Protein AF-X6MTH8-F1 (afdb_monomer)

Foldseek 3Di:
DVVQQVLLVVLVVLLVVLVVLCVQQQHDDVCVVCVDDDPPDGSVVSVVSSVVSVVVSVVSVVLLVVLCLVQVLCLLDGSLRLNLLLVLLLCLVVVPPVVVSLVQNVQSLCLQPQAQDSVLSVCLSCVVVVVVVVVVVVPPPDDDDDPDDGPDDPPSCSSVVVSVSSVSCLVSLADFQFADDDADDDDFDALAEAEEADAPLCQVVLVLLVQVNQRGADANLQEDEDAQLDDLSNLLSSLCCQADCSSHVDPPGAAHHEYEALVRYDLVSLVSSVVSSVVRSNRGSHGHYYYHHDCPRPNNVVCVVNYDPDDRGRDLQNLLSRQQLAEDADPVCLLVLVDFHAHEAEEEALDPPLCLVVVLVVVVVVNPFPDPLLEFEAEQQAQDGALQSRFVRVVSRDPDPAAHEYEYEYDLRYHLVVLVVCCCCRRNQKTAHSSGRIGGDGRSYYYYYYFDNHHPPPVDGDHSQVSCSSSVSNHPSNDPSRHHYEYEGFPLDPDDDPDPHYDHDDDDQDPLLLLLVLLLVCLVVVLLFAFLVDQDHDDSVPRDDDPVCSVVSCVPLAVLCSNGVQLVLLLSLLSSQQVLLLVPQPCSHSNNFDADPVGGGDSVRSLQSSLSSVVSSCLRRPDPVVVVVVVVVVDPDDDPDDDPDDDPVPDFDPVCVDQQPDAPFHWDFDDDDLVLLVVPDPPPDDPVVSSVPDDGDNAIETDHCALPPHDDPVSVVVVVCCVPVVRPYDHNPVVVVVVVVVCVVVVVPDPDDDDQQPPLLPDPDPDDDDDDDPVVVVVNVVSNVVSVVPVVDDPDPRVVVVVVSVRSCSSSVHDDDDDDDDPD

InterPro domains:
  IPR031248 E3 ubiquitin-protein ligase RNF213 [PTHR22605] (37-822)

Sequence (824 aa):
VKYNYVSKLDKSKSIAKKRLQYYEMGGRVKLKLQRRIELSSTVAEFERLDKEWEDCLNKWKSDVSQLRQKHPGLTFFTGRDMRFLCDCLQSHFSMENKEKYTGLIASKIAYIHPDISMAQINEAIDAKTVWWISETERFFVTKKKKKNKSWNVENDNELEQLGKMLKNFESYWTRQPTLSCSRNVKRLEQGKPNLYICETNKVLEYLVKLFLSQQQQPIANRVIFCDQSTSVEQLECFLIRSNCQALHNSKETKALYCLALPEQLQPSVQRDLLRMLQLYTQTSLSLFAIITTNNQCIVAEALLPFRDREPLILEQAECRSFYSTIFCSELSVFRENTSNAPFVQVFLSKSECVGKSHTIAKIAKSLQLTCDECLVHLPLNTTVADVDFIVDRLLSAPQTDGKLVFHINISSQAGQDVNIIMFQLLVLRHLTKSDGTCFRVCKNHMFLVELPTELSNTHKKTRLTDVLKWLYFFGDGVKDLAMPFFEVLDQLKDEQPLYQSYIINKLSLSSKEQFVVQYLDALETGLLKNNAQQSKDWSYESHIFDEAKLEPLLKKYSPPARQSLIHLKSFLQFMYKQLIQVYNFLYIKNAWVPTTITGQALPLHEMIVTSIIKSGTQIACDTYQRNKRKALEDCKDMDEDKKMDESMDTEEFFLVQMWKHADPPMVLLNQMSISDSVQTHMEKSTLKEDLDNVHIDHSLSLLSMNVDKNQHEHAKVWRYIKQLHKWEIYNFEQELEKKTFLQRTIVSILKTRKPNSKMLASNPSKQTHKKRTNDENKRKTKVEQLLKKHNDYALTFDNILKIVAIFFRLKSSIPVLIMGETAL

Structure (mmCIF, N/CA/C/O backbone):
data_AF-X6MTH8-F1
#
_entry.id   AF-X6MTH8-F1
#
loop_
_atom_site.group_PDB
_atom_site.id
_atom_site.type_symbol
_atom_site.label_atom_id
_atom_site.label_alt_id
_atom_site.label_comp_id
_atom_site.label_asym_id
_atom_site.label_entity_id
_atom_site.label_seq_id
_atom_site.pdbx_PDB_ins_code
_atom_site.Cartn_x
_atom_site.Cartn_y
_atom_site.Cartn_z
_atom_site.occupancy
_atom_site.B_iso_or_equiv
_atom_site.auth_seq_id
_atom_site.auth_comp_id
_atom_site.auth_asym_id
_atom_site.auth_atom_id
_atom_site.pdbx_PDB_model_num
ATOM 1 N N . VAL A 1 1 ? -53.662 -26.117 5.327 1.00 50.69 1 VAL A N 1
ATOM 2 C CA . VAL A 1 1 ? -52.255 -26.585 5.193 1.00 50.69 1 VAL A CA 1
ATOM 3 C C . VAL A 1 1 ? -51.276 -25.466 4.801 1.00 50.69 1 VAL A C 1
ATOM 5 O O . VAL A 1 1 ? -50.287 -25.320 5.504 1.00 50.69 1 VAL A O 1
ATOM 8 N N . LYS A 1 2 ? -51.534 -24.617 3.785 1.00 53.12 2 LYS A N 1
ATOM 9 C CA . LYS A 1 2 ? -50.604 -23.527 3.377 1.00 53.12 2 LYS A CA 1
ATOM 10 C C . LYS A 1 2 ? -50.324 -22.436 4.439 1.00 53.12 2 LYS A C 1
ATOM 12 O O . LYS A 1 2 ? -49.204 -21.946 4.492 1.00 53.12 2 LYS A O 1
ATOM 17 N N . TYR A 1 3 ? -51.276 -22.108 5.321 1.00 56.84 3 TYR A N 1
ATOM 18 C CA . TYR A 1 3 ? -51.111 -21.034 6.323 1.00 56.84 3 TYR A CA 1
ATOM 19 C C . TYR A 1 3 ? -50.101 -21.342 7.450 1.00 56.84 3 TYR A C 1
ATOM 21 O O . TYR A 1 3 ? -49.420 -20.434 7.917 1.00 56.84 3 TYR A O 1
ATOM 29 N N . ASN A 1 4 ? -49.920 -22.611 7.842 1.00 67.56 4 ASN A N 1
ATOM 30 C CA . ASN A 1 4 ? -48.967 -22.969 8.906 1.00 67.56 4 ASN A CA 1
ATOM 31 C C . ASN A 1 4 ? -47.502 -22.885 8.456 1.00 67.56 4 ASN A C 1
ATOM 33 O O . ASN A 1 4 ? -46.623 -22.675 9.286 1.00 67.56 4 ASN A O 1
ATOM 37 N N . TYR A 1 5 ? -47.219 -23.040 7.159 1.00 79.00 5 TYR A N 1
ATOM 38 C CA . TYR A 1 5 ? -45.845 -22.994 6.654 1.00 79.00 5 TYR A CA 1
ATOM 39 C C . TYR A 1 5 ? -45.246 -21.589 6.716 1.00 79.00 5 TYR A C 1
ATOM 41 O O . TYR A 1 5 ? -44.077 -21.460 7.062 1.00 79.00 5 TYR A O 1
ATOM 49 N N . VAL A 1 6 ? -46.040 -20.549 6.439 1.00 81.50 6 VAL A N 1
ATOM 50 C CA . VAL A 1 6 ? -45.580 -19.151 6.500 1.00 81.50 6 VAL A CA 1
ATOM 51 C C . VAL A 1 6 ? -45.184 -18.783 7.931 1.00 81.50 6 VAL A C 1
ATOM 53 O O . VAL A 1 6 ? -44.053 -18.369 8.163 1.00 81.50 6 VAL A O 1
ATOM 56 N N . SER A 1 7 ? -46.056 -19.063 8.905 1.00 83.25 7 SER A N 1
ATOM 57 C CA . SER A 1 7 ? -45.775 -18.815 10.326 1.00 83.25 7 SER A CA 1
ATOM 58 C C . SER A 1 7 ? -44.534 -19.576 10.823 1.00 83.25 7 SER A C 1
ATOM 60 O O . SER A 1 7 ? -43.643 -18.985 11.439 1.00 83.25 7 SER A O 1
ATOM 62 N N . LYS A 1 8 ? -44.399 -20.868 10.479 1.00 85.00 8 LYS A N 1
ATOM 63 C CA . LYS A 1 8 ? -43.193 -21.653 10.802 1.00 85.00 8 LYS A CA 1
ATOM 64 C C . LYS A 1 8 ? -41.933 -21.075 10.156 1.00 85.00 8 LYS A C 1
ATOM 66 O O . LYS A 1 8 ? -40.879 -21.062 10.792 1.00 85.00 8 LYS A O 1
ATOM 71 N N . LEU A 1 9 ? -42.013 -20.595 8.914 1.00 86.69 9 LEU A N 1
ATOM 72 C CA . LEU A 1 9 ? -40.875 -20.009 8.205 1.00 86.69 9 LEU A CA 1
ATOM 73 C C . LEU A 1 9 ? -40.431 -18.689 8.850 1.00 86.69 9 LEU A C 1
ATOM 75 O O . LEU A 1 9 ? -39.235 -18.482 9.052 1.00 86.69 9 LEU A O 1
ATOM 79 N N . ASP A 1 10 ? -41.370 -17.828 9.232 1.00 87.81 10 ASP A N 1
ATOM 80 C CA . ASP A 1 10 ? -41.060 -16.561 9.902 1.00 87.81 10 ASP A CA 1
ATOM 81 C C . ASP A 1 10 ? -40.440 -16.791 11.284 1.00 87.81 10 ASP A C 1
ATOM 83 O O . ASP A 1 10 ? -39.421 -16.179 11.625 1.00 87.81 10 ASP A O 1
ATOM 87 N N . LYS A 1 11 ? -40.959 -17.760 12.048 1.00 89.94 11 LYS A N 1
ATOM 88 C CA . LYS A 1 11 ? -40.330 -18.193 13.304 1.00 89.94 11 LYS A CA 1
ATOM 89 C C . LYS A 1 11 ? -38.955 -18.811 13.089 1.00 89.94 11 LYS A C 1
ATOM 91 O O . LYS A 1 11 ? -38.037 -18.514 13.849 1.00 89.94 11 LYS A O 1
ATOM 96 N N . SER A 1 12 ? -38.761 -19.581 12.021 1.00 89.75 12 SER A N 1
ATOM 97 C CA . SER A 1 12 ? -37.443 -20.118 11.657 1.00 89.75 12 SER A CA 1
ATOM 98 C C . SER A 1 12 ? -36.427 -19.006 11.393 1.00 89.75 12 SER A C 1
ATOM 100 O O . SER A 1 12 ? -35.307 -19.083 11.894 1.00 89.75 12 SER A O 1
ATOM 102 N N . LYS A 1 13 ? -36.811 -17.947 10.664 1.00 90.12 13 LYS A N 1
ATOM 103 C CA . LYS A 1 13 ? -35.953 -16.770 10.427 1.00 90.12 13 LYS A CA 1
ATOM 104 C C . LYS A 1 13 ? -35.595 -16.066 11.736 1.00 90.12 13 LYS A C 1
ATOM 106 O O . LYS A 1 13 ? -34.435 -15.718 11.945 1.00 90.12 13 LYS A O 1
ATOM 111 N N . SER A 1 14 ? -36.572 -15.891 12.626 1.00 92.88 14 SER A N 1
ATOM 112 C CA . SER A 1 14 ? -36.365 -15.299 13.952 1.00 92.88 14 SER A CA 1
ATOM 113 C C . SER A 1 14 ? -35.391 -16.123 14.806 1.00 92.88 14 SER A C 1
ATOM 115 O O . SER A 1 14 ? -34.405 -15.583 15.308 1.00 92.88 14 SER A O 1
ATOM 117 N N . ILE A 1 15 ? -35.591 -17.443 14.896 1.00 91.75 15 ILE A N 1
ATOM 118 C CA . ILE A 1 15 ? -34.683 -18.361 15.599 1.00 91.75 15 ILE A CA 1
ATOM 119 C C . ILE A 1 15 ? -33.282 -18.323 14.980 1.00 91.75 15 ILE A C 1
ATOM 121 O O . ILE A 1 15 ? -32.293 -18.235 15.706 1.00 91.75 15 ILE A O 1
ATOM 125 N N . ALA A 1 16 ? -33.176 -18.361 13.649 1.00 91.12 16 ALA A N 1
ATOM 126 C CA . ALA A 1 16 ? -31.897 -18.296 12.947 1.00 91.12 16 ALA A CA 1
ATOM 127 C C . ALA A 1 16 ? -31.143 -16.996 13.262 1.00 91.12 16 ALA A C 1
ATOM 129 O O . ALA A 1 16 ? -29.955 -17.046 13.573 1.00 91.12 16 ALA A O 1
ATOM 130 N N . LYS A 1 17 ? -31.841 -15.853 13.279 1.00 91.94 17 LYS A N 1
ATOM 131 C CA . LYS A 1 17 ? -31.267 -14.557 13.667 1.00 91.94 17 LYS A CA 1
ATOM 132 C C . LYS A 1 17 ? -30.725 -14.583 15.099 1.00 91.94 17 LYS A C 1
ATOM 134 O O . LYS A 1 17 ? -29.595 -14.163 15.323 1.00 91.94 17 LYS A O 1
ATOM 139 N N . LYS A 1 18 ? -31.485 -15.121 16.059 1.00 93.00 18 LYS A N 1
ATOM 140 C CA . LYS A 1 18 ? -31.050 -15.243 17.464 1.00 93.00 18 LYS A CA 1
ATOM 141 C C . LYS A 1 18 ? -29.853 -16.176 17.629 1.00 93.00 18 LYS A C 1
ATOM 143 O O . LYS A 1 18 ? -28.930 -15.868 18.375 1.00 93.00 18 LYS A O 1
ATOM 148 N N . ARG A 1 19 ? -29.846 -17.306 16.914 1.00 92.31 19 ARG A N 1
ATOM 149 C CA . ARG A 1 19 ? -28.718 -18.251 16.886 1.00 92.31 19 ARG A CA 1
ATOM 150 C C . ARG A 1 19 ? -27.456 -17.606 16.330 1.00 92.31 19 ARG A C 1
ATOM 152 O O . ARG A 1 19 ? -26.386 -17.818 16.894 1.00 92.31 19 ARG A O 1
ATOM 159 N N . LEU A 1 20 ? -27.589 -16.826 15.258 1.00 89.94 20 LEU A N 1
ATOM 160 C CA . LEU A 1 20 ? -26.478 -16.093 14.661 1.00 89.94 20 LEU A CA 1
ATOM 161 C C . LEU A 1 20 ? -25.931 -15.044 15.634 1.00 89.94 20 LEU A C 1
ATOM 163 O O . LEU A 1 20 ? -24.737 -15.054 15.898 1.00 89.94 20 LEU A O 1
ATOM 167 N N . GLN A 1 21 ? -26.796 -14.244 16.262 1.00 88.81 21 GLN A N 1
ATOM 168 C CA . GLN A 1 21 ? -26.380 -13.278 17.287 1.00 88.81 21 GLN A CA 1
ATOM 169 C C . GLN A 1 21 ? -25.688 -13.956 18.476 1.00 88.81 21 GLN A C 1
ATOM 171 O O . GLN A 1 21 ? -24.626 -13.518 18.909 1.00 88.81 21 GLN A O 1
ATOM 176 N N . TYR A 1 22 ? -26.243 -15.064 18.979 1.00 89.75 22 TYR A N 1
ATOM 177 C CA . TYR A 1 22 ? -25.607 -15.850 20.039 1.00 89.75 22 TYR A CA 1
ATOM 178 C C . TYR A 1 22 ? -24.217 -16.340 19.611 1.00 89.75 22 TYR A C 1
ATOM 180 O O . TYR A 1 22 ? -23.272 -16.244 20.388 1.00 89.75 22 TYR A O 1
ATOM 188 N N . TYR A 1 23 ? -24.066 -16.818 18.372 1.00 88.75 23 TYR A N 1
ATOM 189 C CA . TYR A 1 23 ? -22.775 -17.230 17.822 1.00 88.75 23 TYR A CA 1
ATOM 190 C C . TYR A 1 23 ? -21.785 -16.063 17.693 1.00 88.75 23 TYR A C 1
ATOM 192 O O . TYR A 1 23 ? -20.619 -16.197 18.073 1.00 88.75 23 TYR A O 1
ATOM 200 N N . GLU A 1 24 ? -22.225 -14.920 17.174 1.00 84.12 24 GLU A N 1
ATOM 201 C CA . GLU A 1 24 ? -21.394 -13.726 16.993 1.00 84.12 24 GLU A CA 1
ATOM 202 C C . GLU A 1 24 ? -20.861 -13.203 18.329 1.00 84.12 24 GLU A C 1
ATOM 204 O O . GLU A 1 24 ? -19.666 -12.940 18.432 1.00 84.12 24 GLU A O 1
ATOM 209 N N . MET A 1 25 ? -21.687 -13.223 19.381 1.00 84.12 25 MET A N 1
ATOM 210 C CA . MET A 1 25 ? -21.304 -12.884 20.761 1.00 84.12 25 MET A CA 1
ATOM 211 C C . MET A 1 25 ? -20.460 -13.969 21.463 1.00 84.12 25 MET A C 1
ATOM 213 O O . MET A 1 25 ? -20.318 -13.969 22.686 1.00 84.12 25 MET A O 1
ATOM 217 N N . GLY A 1 26 ? -19.924 -14.943 20.722 1.00 84.75 26 GLY A N 1
ATOM 218 C CA . GLY A 1 26 ? -19.066 -16.001 21.260 1.00 84.75 26 GLY A CA 1
ATOM 219 C C . GLY A 1 26 ? -19.809 -17.168 21.922 1.00 84.75 26 GLY A C 1
ATOM 220 O O . GLY A 1 26 ? -19.175 -18.050 22.493 1.00 84.75 26 GLY A O 1
ATOM 221 N N . GLY A 1 27 ? -21.134 -17.242 21.845 1.00 86.75 27 GLY A N 1
ATOM 222 C CA . GLY A 1 27 ? -21.909 -18.382 22.329 1.00 86.75 27 GLY A CA 1
ATOM 223 C C . GLY A 1 27 ? -21.681 -19.638 21.479 1.00 86.75 27 GLY A C 1
ATOM 224 O O . GLY A 1 27 ? -21.672 -19.585 20.247 1.00 86.75 27 GLY A O 1
ATOM 225 N N . ARG A 1 28 ? -21.467 -20.799 22.111 1.00 83.62 28 ARG A N 1
ATOM 226 C CA . ARG A 1 28 ? -21.190 -22.073 21.403 1.00 83.62 28 ARG A CA 1
ATOM 227 C C . ARG A 1 28 ? -21.985 -23.268 21.929 1.00 83.62 28 ARG A C 1
ATOM 229 O O . ARG A 1 28 ? -22.399 -24.112 21.138 1.00 83.62 28 ARG A O 1
ATOM 236 N N . VAL A 1 29 ? -22.226 -23.342 23.238 1.00 80.69 29 VAL A N 1
ATOM 237 C CA . VAL A 1 29 ? -22.758 -24.540 23.919 1.00 80.69 29 VAL A CA 1
ATOM 238 C C . VAL A 1 29 ? -24.128 -24.949 23.382 1.00 80.69 29 VAL A C 1
ATOM 240 O O . VAL A 1 29 ? -24.297 -26.067 22.893 1.00 80.69 29 VAL A O 1
ATOM 243 N N . LYS A 1 30 ? -25.102 -24.030 23.392 1.00 80.50 30 LYS A N 1
ATOM 244 C CA . LYS A 1 30 ? -26.483 -24.346 22.990 1.00 80.50 30 LYS A CA 1
ATOM 245 C C . LYS A 1 30 ? -26.609 -24.685 21.498 1.00 80.50 30 LYS A C 1
ATOM 247 O O . LYS A 1 30 ? -27.461 -25.485 21.119 1.00 80.50 30 LYS A O 1
ATOM 252 N N . LEU A 1 31 ? -25.717 -24.155 20.655 1.00 83.19 31 LEU A N 1
ATOM 253 C CA . LEU A 1 31 ? -25.682 -24.458 19.217 1.00 83.19 31 LEU A CA 1
ATOM 254 C C . LEU A 1 31 ? -25.276 -25.910 18.937 1.00 83.19 31 LEU A C 1
ATOM 256 O O . LEU A 1 31 ? -25.774 -26.505 17.982 1.00 83.19 31 LEU A O 1
ATOM 260 N N . LYS A 1 32 ? -24.400 -26.495 19.769 1.00 79.94 32 LYS A N 1
ATOM 261 C CA . LYS A 1 32 ? -24.022 -27.914 19.660 1.00 79.94 32 LYS A CA 1
ATOM 262 C C . LYS A 1 32 ? -25.193 -28.833 20.027 1.00 79.94 32 LYS A C 1
ATOM 264 O O . LYS A 1 32 ? -25.378 -29.854 19.373 1.00 79.94 32 LYS A O 1
ATOM 269 N N . LEU A 1 33 ? -25.989 -28.445 21.027 1.00 76.06 33 LEU A N 1
ATOM 270 C CA . LEU A 1 33 ? -27.126 -29.225 21.532 1.00 76.06 33 LEU A CA 1
ATOM 271 C C . LEU A 1 33 ? -28.351 -29.183 20.602 1.00 76.06 33 LEU A C 1
ATOM 273 O O . LEU A 1 33 ? -29.023 -30.194 20.434 1.00 76.06 33 LEU A O 1
ATOM 277 N N . GLN A 1 34 ? -28.639 -28.042 19.967 1.00 75.88 34 GLN A N 1
ATOM 278 C CA . GLN A 1 34 ? -29.821 -27.863 19.110 1.00 75.88 34 GLN A CA 1
ATOM 279 C C . GLN A 1 34 ? -29.444 -27.537 17.654 1.00 75.88 34 GLN A C 1
ATOM 281 O O . GLN A 1 34 ? -29.699 -26.443 17.146 1.00 75.88 34 GLN A O 1
ATOM 286 N N . ARG A 1 35 ? -28.856 -28.511 16.950 1.00 75.00 35 ARG A N 1
ATOM 287 C CA . ARG A 1 35 ? -28.344 -28.324 15.577 1.00 75.00 35 ARG A CA 1
ATOM 288 C C . ARG A 1 35 ? -29.420 -28.318 14.486 1.00 75.00 35 ARG A C 1
ATOM 290 O O . ARG A 1 35 ? -29.274 -27.597 13.504 1.00 75.00 35 ARG A O 1
ATOM 297 N N . ARG A 1 36 ? -30.490 -29.104 14.640 1.00 82.00 36 ARG A N 1
ATOM 298 C CA . ARG A 1 36 ? -31.561 -29.279 13.639 1.00 82.00 36 ARG A CA 1
ATOM 299 C C . ARG A 1 36 ? -32.923 -28.955 14.253 1.00 82.00 36 ARG A C 1
ATOM 301 O O . ARG A 1 36 ? -33.129 -29.211 15.434 1.00 82.00 36 ARG A O 1
ATOM 308 N N . ILE A 1 37 ? -33.815 -28.368 13.458 1.00 81.50 37 ILE A N 1
ATOM 309 C CA . ILE A 1 37 ? -35.229 -28.162 13.798 1.00 81.50 37 ILE A CA 1
ATOM 310 C C . ILE A 1 37 ? -36.022 -28.884 12.713 1.00 81.50 37 ILE A C 1
ATOM 312 O O . ILE A 1 37 ? -35.823 -28.604 11.530 1.00 81.50 37 ILE A O 1
ATOM 316 N N . GLU A 1 38 ? -36.870 -29.833 13.092 1.00 82.25 38 GLU A N 1
ATOM 317 C CA . GLU A 1 38 ? -37.676 -30.572 12.126 1.00 82.25 38 GLU A CA 1
ATOM 318 C C . GLU A 1 38 ? -38.915 -29.761 11.721 1.00 82.25 38 GLU A C 1
ATOM 320 O O . GLU A 1 38 ? -39.644 -29.234 12.555 1.00 82.25 38 GLU A O 1
ATOM 325 N N . LEU A 1 39 ? -39.178 -29.655 10.416 1.00 80.12 39 LEU A N 1
ATOM 326 C CA . LEU A 1 39 ? -40.346 -28.935 9.880 1.00 80.12 39 LEU A CA 1
ATOM 327 C C . LEU A 1 39 ? -41.686 -29.634 10.185 1.00 80.12 39 LEU A C 1
ATOM 329 O O . LEU A 1 39 ? -42.748 -29.003 10.104 1.00 80.12 39 LEU A O 1
ATOM 333 N N . SER A 1 40 ? -41.632 -30.923 10.535 1.00 80.56 40 SER A N 1
ATOM 334 C CA . SER A 1 40 ? -42.757 -31.741 11.005 1.00 80.56 40 SER A CA 1
ATOM 335 C C . SER A 1 40 ? -43.350 -31.220 12.321 1.00 80.56 40 SER A C 1
ATOM 337 O O . SER A 1 40 ? -44.554 -31.365 12.528 1.00 80.56 40 SER A O 1
ATOM 339 N N . SER A 1 41 ? -42.552 -30.543 13.155 1.00 81.88 41 SER A N 1
ATOM 340 C CA . SER A 1 41 ? -42.959 -29.958 14.439 1.00 81.88 41 SER A CA 1
ATOM 341 C C . SER A 1 41 ? -44.095 -28.937 14.320 1.00 81.88 41 SER A C 1
ATOM 343 O O . SER A 1 41 ? -44.259 -28.265 13.298 1.00 81.88 41 SER A O 1
ATOM 345 N N . THR A 1 42 ? -44.906 -28.804 15.367 1.00 86.44 42 THR A N 1
ATOM 346 C CA . THR A 1 42 ? -46.080 -27.911 15.417 1.00 86.44 42 THR A CA 1
ATOM 347 C C . THR A 1 42 ? -45.686 -26.428 15.469 1.00 86.44 42 THR A C 1
ATOM 349 O O . THR A 1 42 ? -44.571 -26.084 15.845 1.00 86.44 42 THR A O 1
ATOM 352 N N . VAL A 1 43 ? -46.598 -25.510 15.111 1.00 85.19 43 VAL A N 1
ATOM 353 C CA . VAL A 1 43 ? -46.329 -24.052 15.194 1.00 85.19 43 VAL A CA 1
ATOM 354 C C . VAL A 1 43 ? -45.995 -23.626 16.634 1.00 85.19 43 VAL A C 1
ATOM 356 O O . VAL A 1 43 ? -45.059 -22.858 16.839 1.00 85.19 43 VAL A O 1
ATOM 359 N N . ALA A 1 44 ? -46.680 -24.201 17.628 1.00 86.44 44 ALA A N 1
ATOM 360 C CA . ALA A 1 44 ? -46.424 -23.951 19.047 1.00 86.44 44 ALA A CA 1
ATOM 361 C C . ALA A 1 44 ? -45.007 -24.372 19.484 1.00 86.44 44 ALA A C 1
ATOM 363 O O . ALA A 1 44 ? -44.391 -23.716 20.321 1.00 86.44 44 ALA A O 1
ATOM 364 N N . GLU A 1 45 ? -44.445 -25.433 18.897 1.00 87.31 45 GLU A N 1
ATOM 365 C CA . GLU A 1 45 ? -43.053 -25.820 19.155 1.00 87.31 45 GLU A CA 1
ATOM 366 C C . GLU A 1 45 ? -42.059 -24.808 18.579 1.00 87.31 45 GLU A C 1
ATOM 368 O O . GLU A 1 45 ? -41.064 -24.503 19.233 1.00 87.31 45 GLU A O 1
ATOM 373 N N . PHE A 1 46 ? -42.334 -24.239 17.400 1.00 89.69 46 PHE A N 1
ATOM 374 C CA . PHE A 1 46 ? -41.523 -23.148 16.847 1.00 89.69 46 PHE A CA 1
ATOM 375 C C . PHE A 1 46 ? -41.599 -21.892 17.720 1.00 89.69 46 PHE A C 1
ATOM 377 O O . PHE A 1 46 ? -40.576 -21.253 17.946 1.00 89.69 46 PHE A O 1
ATOM 384 N N . GLU A 1 47 ? -42.773 -21.551 18.254 1.00 90.44 47 GLU A N 1
ATOM 385 C CA . GLU A 1 47 ? -42.933 -20.445 19.209 1.00 90.44 47 GLU A CA 1
ATOM 386 C C . GLU A 1 47 ? -42.176 -20.691 20.515 1.00 90.44 47 GLU A C 1
ATOM 388 O O . GLU A 1 47 ? -41.475 -19.800 21.000 1.00 90.44 47 GLU A O 1
ATOM 393 N N . ARG A 1 48 ? -42.255 -21.914 21.053 1.00 91.31 48 ARG A N 1
ATOM 394 C CA . ARG A 1 48 ? -41.498 -22.316 22.243 1.00 91.31 48 ARG A CA 1
ATOM 395 C C . ARG A 1 48 ? -39.996 -22.199 21.999 1.00 91.31 48 ARG A C 1
ATOM 397 O O . ARG A 1 48 ? -39.307 -21.581 22.802 1.00 91.31 48 ARG A O 1
ATOM 404 N N . LEU A 1 49 ? -39.495 -22.724 20.879 1.00 90.25 49 LEU A N 1
ATOM 405 C CA . LEU A 1 49 ? -38.078 -22.633 20.508 1.00 90.25 49 LEU A CA 1
ATOM 406 C C . LEU A 1 49 ? -37.621 -21.182 20.303 1.00 90.25 49 LEU A C 1
ATOM 408 O O . LEU A 1 49 ? -36.524 -20.821 20.721 1.00 90.25 49 LEU A O 1
ATOM 412 N N . ASP A 1 50 ? -38.444 -20.345 19.673 1.00 91.56 50 ASP A N 1
ATOM 413 C CA . ASP A 1 50 ? -38.171 -18.917 19.476 1.00 91.56 50 ASP A CA 1
ATOM 414 C C . ASP A 1 50 ? -37.988 -18.191 20.815 1.00 91.56 50 ASP A C 1
ATOM 416 O O . ASP A 1 50 ? -37.029 -17.430 20.973 1.00 91.56 50 ASP A O 1
ATOM 420 N N . LYS A 1 51 ? -38.840 -18.501 21.801 1.00 93.31 51 LYS A N 1
ATOM 421 C CA . LYS A 1 51 ? -38.726 -17.998 23.177 1.00 93.31 51 LYS A CA 1
ATOM 422 C C . LYS A 1 51 ? -37.516 -18.580 23.916 1.00 93.31 51 LYS A C 1
ATOM 424 O O . LYS A 1 51 ? -36.751 -17.831 24.506 1.00 93.31 51 LYS A O 1
ATOM 429 N N . GLU A 1 52 ? -37.263 -19.884 23.811 1.00 91.88 52 GLU A N 1
ATOM 430 C CA . GLU A 1 52 ? -36.083 -20.524 24.416 1.00 91.88 52 GLU A CA 1
ATOM 431 C C . GLU A 1 52 ? -34.756 -19.939 23.900 1.00 91.88 52 GLU A C 1
ATOM 433 O O . GLU A 1 52 ? -33.751 -19.922 24.623 1.00 91.88 52 GLU A O 1
ATOM 438 N N . TRP A 1 53 ? -34.701 -19.526 22.631 1.00 93.06 53 TRP A N 1
ATOM 439 C CA . TRP A 1 53 ? -33.529 -18.861 22.059 1.00 93.06 53 TRP A CA 1
ATOM 440 C C . TRP A 1 53 ? -33.431 -17.391 22.474 1.00 93.06 53 TRP A C 1
ATOM 442 O O . TRP A 1 53 ? -32.312 -16.920 22.665 1.00 93.06 53 TRP A O 1
ATOM 452 N N . GLU A 1 54 ? -34.556 -16.698 22.673 1.00 93.94 54 GLU A N 1
ATOM 453 C CA . GLU A 1 54 ? -34.588 -15.355 23.274 1.00 93.94 54 GLU A CA 1
ATOM 454 C C . GLU A 1 54 ? -34.018 -15.390 24.699 1.00 93.94 54 GLU A C 1
ATOM 456 O O . GLU A 1 54 ? -33.050 -14.693 25.001 1.00 93.94 54 GLU A O 1
ATOM 461 N N . ASP A 1 55 ? -34.535 -16.287 25.542 1.00 92.12 55 ASP A N 1
ATOM 462 C CA . ASP A 1 55 ? -34.096 -16.447 26.932 1.00 92.12 55 ASP A CA 1
ATOM 463 C C . ASP A 1 55 ? -32.614 -16.842 27.005 1.00 92.12 55 ASP A C 1
ATOM 465 O O . ASP A 1 55 ? -31.859 -16.321 27.825 1.00 92.12 55 ASP A O 1
ATOM 469 N N . CYS A 1 56 ? -32.158 -17.723 26.106 1.00 90.00 56 CYS A N 1
ATOM 470 C CA . CYS A 1 56 ? -30.745 -18.091 26.024 1.00 90.00 56 CYS A CA 1
ATOM 471 C C . CYS A 1 56 ? -29.849 -16.916 25.640 1.00 90.00 56 CYS A C 1
ATOM 473 O O . CYS A 1 56 ? -28.767 -16.768 26.206 1.00 90.00 56 CYS A O 1
ATOM 475 N N . LEU A 1 57 ? -30.253 -16.126 24.646 1.00 90.12 57 LEU A N 1
ATOM 476 C CA . LEU A 1 57 ? -29.467 -14.988 24.192 1.00 90.12 57 LEU A CA 1
ATOM 477 C C . LEU A 1 57 ? -29.386 -13.923 25.290 1.00 90.12 57 LEU A C 1
ATOM 479 O O . LEU A 1 57 ? -28.304 -13.405 25.554 1.00 90.12 57 LEU A O 1
ATOM 483 N N . ASN A 1 58 ? -30.500 -13.639 25.965 1.00 90.94 58 ASN A N 1
ATOM 484 C CA . ASN A 1 58 ? -30.548 -12.664 27.054 1.00 90.94 58 ASN A CA 1
ATOM 485 C C . ASN A 1 58 ? -29.752 -13.130 28.275 1.00 90.94 58 ASN A C 1
ATOM 487 O O . ASN A 1 58 ? -28.993 -12.341 28.840 1.00 90.94 58 ASN A O 1
ATOM 491 N N . LYS A 1 59 ? -29.827 -14.421 28.619 1.00 90.38 59 LYS A N 1
ATOM 492 C CA . LYS A 1 59 ? -28.960 -15.013 29.642 1.00 90.38 59 LYS A CA 1
ATOM 493 C C . LYS A 1 59 ? -27.482 -14.864 29.272 1.00 90.38 59 LYS A C 1
ATOM 495 O O . LYS A 1 59 ? -26.715 -14.347 30.071 1.00 90.38 59 LYS A O 1
ATOM 500 N N . TRP A 1 60 ? -27.095 -15.211 28.042 1.00 90.44 60 TRP A N 1
ATOM 501 C CA . TRP A 1 60 ? -25.705 -15.081 27.586 1.00 90.44 60 TRP A CA 1
ATOM 502 C C . TRP A 1 60 ? -25.189 -13.639 27.648 1.00 90.44 60 TRP A C 1
ATOM 504 O O . TRP A 1 60 ? -24.079 -13.404 28.118 1.00 90.44 60 TRP A O 1
ATOM 514 N N . LYS A 1 61 ? -26.001 -12.662 27.224 1.00 89.50 61 LYS A N 1
ATOM 515 C CA . LYS A 1 61 ? -25.677 -11.231 27.348 1.00 89.50 61 LYS A CA 1
ATOM 516 C C . LYS A 1 61 ? -25.428 -10.833 28.803 1.00 89.50 61 LYS A C 1
ATOM 518 O O . LYS A 1 61 ? -24.440 -10.159 29.089 1.00 89.50 61 LYS A O 1
ATOM 523 N N . SER A 1 62 ? -26.293 -11.281 29.715 1.00 89.81 62 SER A N 1
ATOM 524 C CA . SER A 1 62 ? -26.138 -11.049 31.155 1.00 89.81 62 SER A CA 1
ATOM 525 C C . SER A 1 62 ? -24.851 -11.676 31.695 1.00 89.81 62 SER A C 1
ATOM 527 O O . SER A 1 62 ? -24.079 -10.993 32.363 1.00 89.81 62 SER A O 1
ATOM 529 N N . ASP A 1 63 ? -24.582 -12.940 31.365 1.00 89.31 63 ASP A N 1
ATOM 530 C CA . ASP A 1 63 ? -23.407 -13.678 31.844 1.00 89.31 63 ASP A CA 1
ATOM 531 C C . ASP A 1 63 ? -22.100 -13.021 31.358 1.00 89.31 63 ASP A C 1
ATOM 533 O O . ASP A 1 63 ? -21.189 -12.769 32.149 1.00 89.31 63 ASP A O 1
ATOM 537 N N . VAL A 1 64 ? -22.018 -12.651 30.072 1.00 89.69 64 VAL A N 1
ATOM 538 C CA . VAL A 1 64 ? -20.856 -11.935 29.508 1.00 89.69 64 VAL A CA 1
ATOM 539 C C . VAL A 1 64 ? -20.679 -10.561 30.158 1.00 89.69 64 VAL A C 1
ATOM 541 O O . VAL A 1 64 ? -19.552 -10.169 30.466 1.00 89.69 64 VAL A O 1
ATOM 544 N N . SER A 1 65 ? -21.771 -9.835 30.409 1.00 88.50 65 SER A N 1
ATOM 545 C CA . SER A 1 65 ? -21.723 -8.549 31.113 1.00 88.50 65 SER A CA 1
ATOM 546 C C . SER A 1 65 ? -21.190 -8.704 32.542 1.00 88.50 65 SER A C 1
ATOM 548 O O . SER A 1 65 ? -20.291 -7.966 32.945 1.00 88.50 65 SER A O 1
ATOM 550 N N . GLN A 1 66 ? -21.673 -9.696 33.299 1.00 90.19 66 GLN A N 1
ATOM 551 C CA . GLN A 1 66 ? -21.180 -9.994 34.650 1.00 90.19 66 GLN A CA 1
ATOM 552 C C . GLN A 1 66 ? -19.697 -10.387 34.642 1.00 90.19 66 GLN A C 1
ATOM 554 O O . GLN A 1 66 ? -18.922 -9.917 35.478 1.00 90.19 66 GLN A O 1
ATOM 559 N N . LEU A 1 67 ? -19.266 -11.190 33.665 1.00 90.44 67 LEU A N 1
ATOM 560 C CA . LEU A 1 67 ? -17.858 -11.553 33.500 1.00 90.44 67 LEU A CA 1
ATOM 561 C C . LEU A 1 67 ? -16.979 -10.338 33.196 1.00 90.44 67 LEU A C 1
ATOM 563 O O . LEU A 1 67 ? -15.905 -10.220 33.779 1.00 90.44 67 LEU A O 1
ATOM 567 N N . ARG A 1 68 ? -17.423 -9.413 32.336 1.00 90.62 68 ARG A N 1
ATOM 568 C CA . ARG A 1 68 ? -16.701 -8.160 32.042 1.00 90.62 68 ARG A CA 1
ATOM 569 C C . ARG A 1 68 ? -16.604 -7.241 33.261 1.00 90.62 68 ARG A C 1
ATOM 571 O O . ARG A 1 68 ? -15.571 -6.606 33.445 1.00 90.62 68 ARG A O 1
ATOM 578 N N . GLN A 1 69 ? -17.633 -7.203 34.109 1.00 88.25 69 GLN A N 1
ATOM 579 C CA . GLN A 1 69 ? -17.594 -6.470 35.381 1.00 88.25 69 GLN A CA 1
ATOM 580 C C . GLN A 1 69 ? -16.597 -7.097 36.367 1.00 88.25 69 GLN A C 1
ATOM 582 O O . GLN A 1 69 ? -15.816 -6.384 36.992 1.00 88.25 69 GLN A O 1
ATOM 587 N N . LYS A 1 70 ? -16.583 -8.432 36.475 1.00 89.75 70 LYS A N 1
ATOM 588 C CA . LYS A 1 70 ? -15.652 -9.178 37.339 1.00 89.75 70 LYS A CA 1
ATOM 589 C C . LYS A 1 70 ? -14.205 -9.123 36.832 1.00 89.75 70 LYS A C 1
ATOM 591 O O . LYS A 1 70 ? -13.269 -9.079 37.629 1.00 89.75 70 LYS A O 1
ATOM 596 N N . HIS A 1 71 ? -14.017 -9.140 35.514 1.00 89.69 71 HIS A N 1
ATOM 597 C CA . HIS A 1 71 ? -12.722 -9.169 34.837 1.00 89.69 71 HIS A CA 1
ATOM 598 C C . HIS A 1 71 ? -12.626 -8.048 33.788 1.00 89.69 71 HIS A C 1
ATOM 600 O O . HIS A 1 71 ? -12.870 -8.294 32.601 1.00 89.69 71 HIS A O 1
ATOM 606 N N . PRO A 1 72 ? -12.188 -6.837 34.188 1.00 88.88 72 PRO A N 1
ATOM 607 C CA . PRO A 1 72 ? -12.073 -5.681 33.297 1.00 88.88 72 PRO A CA 1
ATOM 608 C C . PRO A 1 72 ? -11.261 -5.930 32.023 1.00 88.88 72 PRO A C 1
ATOM 610 O O . PRO A 1 72 ? -11.593 -5.387 30.974 1.00 88.88 72 PRO A O 1
ATOM 613 N N . GLY A 1 73 ? -10.246 -6.799 32.063 1.00 88.94 73 GLY A N 1
ATOM 614 C CA . GLY A 1 73 ? -9.450 -7.162 30.886 1.00 88.94 73 GLY A CA 1
ATOM 615 C C . GLY A 1 73 ? -10.261 -7.761 29.726 1.00 88.94 73 GLY A C 1
ATOM 616 O O . GLY A 1 73 ? -9.871 -7.625 28.571 1.00 88.94 73 GLY A O 1
ATOM 617 N N . LEU A 1 74 ? -11.423 -8.366 29.989 1.00 92.38 74 LEU A N 1
ATOM 618 C CA . LEU A 1 74 ? -12.291 -8.903 28.931 1.00 92.38 74 LEU A CA 1
ATOM 619 C C . LEU A 1 74 ? -12.942 -7.804 28.082 1.00 92.38 74 LEU A C 1
ATOM 621 O O . LEU A 1 74 ? -13.388 -8.061 26.969 1.00 92.38 74 LEU A O 1
ATOM 625 N N . THR A 1 75 ? -12.993 -6.569 28.577 1.00 92.12 75 THR A N 1
ATOM 626 C CA . THR A 1 75 ? -13.616 -5.445 27.864 1.00 92.12 75 THR A CA 1
ATOM 627 C C . THR A 1 75 ? -12.805 -4.981 26.654 1.00 92.12 75 THR A C 1
ATOM 629 O O . THR A 1 75 ? -13.344 -4.274 25.807 1.00 92.12 75 THR A O 1
ATOM 632 N N . PHE A 1 76 ? -11.537 -5.391 26.519 1.00 91.75 76 PHE A N 1
ATOM 633 C CA . PHE A 1 76 ? -10.711 -5.134 25.332 1.00 91.75 76 PHE A CA 1
ATOM 634 C C . PHE A 1 76 ? -11.133 -5.956 24.106 1.00 91.75 76 PHE A C 1
ATOM 636 O O . PHE A 1 76 ? -10.735 -5.617 22.996 1.00 91.75 76 PHE A O 1
ATOM 643 N N . PHE A 1 77 ? -11.943 -7.000 24.291 1.00 92.00 77 PHE A N 1
ATOM 644 C CA . PHE A 1 77 ? -12.189 -8.025 23.281 1.00 92.00 77 PHE A CA 1
ATOM 645 C C . PHE A 1 77 ? -13.691 -8.280 23.085 1.00 92.00 77 PHE A C 1
ATOM 647 O O . PHE A 1 77 ? -14.471 -8.342 24.043 1.00 92.00 77 PHE A O 1
ATOM 654 N N . THR A 1 78 ? -14.104 -8.458 21.829 1.00 91.62 78 THR A N 1
ATOM 655 C CA . THR A 1 78 ? -15.455 -8.941 21.499 1.00 91.62 78 THR A CA 1
ATOM 656 C C . THR A 1 78 ? -15.617 -10.414 21.883 1.00 91.62 78 THR A C 1
ATOM 658 O O . THR A 1 78 ? -14.635 -11.120 22.122 1.00 91.62 78 THR A O 1
ATOM 661 N N . GLY A 1 79 ? -16.847 -10.928 21.909 1.00 89.06 79 GLY A N 1
ATOM 662 C CA . GLY A 1 79 ? -17.131 -12.347 22.129 1.00 89.06 79 GLY A CA 1
ATOM 663 C C . GLY A 1 79 ? -16.367 -13.264 21.177 1.00 89.06 79 GLY A C 1
ATOM 664 O O . GLY A 1 79 ? -15.853 -14.306 21.589 1.00 89.06 79 GLY A O 1
ATOM 665 N N . ARG A 1 80 ? -16.232 -12.847 19.914 1.00 87.00 80 ARG A N 1
ATOM 666 C CA . ARG A 1 80 ? -15.441 -13.551 18.900 1.00 87.00 80 ARG A CA 1
ATOM 667 C C . ARG A 1 80 ? -13.949 -13.541 19.232 1.00 87.00 80 ARG A C 1
ATOM 669 O O . ARG A 1 80 ? -13.331 -14.602 19.205 1.00 87.00 80 ARG A O 1
ATOM 676 N N . ASP A 1 81 ? -13.399 -12.385 19.595 1.00 90.00 81 ASP A N 1
ATOM 677 C CA . ASP A 1 81 ? -11.986 -12.247 19.971 1.00 90.00 81 ASP A CA 1
ATOM 678 C C . ASP A 1 81 ? -11.639 -13.082 21.205 1.00 90.00 81 ASP A C 1
ATOM 680 O O . ASP A 1 81 ? -10.610 -13.755 21.235 1.00 90.00 81 ASP A O 1
ATOM 684 N N . MET A 1 82 ? -12.515 -13.071 22.214 1.00 90.69 82 MET A N 1
ATOM 685 C CA . MET A 1 82 ? -12.340 -13.870 23.424 1.00 90.69 82 MET A CA 1
ATOM 686 C C . MET A 1 82 ? -12.292 -15.364 23.093 1.00 90.69 82 MET A C 1
ATOM 688 O O . MET A 1 82 ? -11.433 -16.077 23.605 1.00 90.69 82 MET A O 1
ATOM 692 N N . ARG A 1 83 ? -13.165 -15.839 22.195 1.00 88.12 83 ARG A N 1
ATOM 693 C CA . ARG A 1 83 ? -13.149 -17.236 21.734 1.00 88.12 83 ARG A CA 1
ATOM 694 C C . ARG A 1 83 ? -11.889 -17.578 20.954 1.00 88.12 83 ARG A C 1
ATOM 696 O O . ARG A 1 83 ? -11.261 -18.581 21.263 1.00 88.12 83 ARG A O 1
ATOM 703 N N . PHE A 1 84 ? -11.489 -16.721 20.020 1.00 88.19 84 PHE A N 1
ATOM 704 C CA . PHE A 1 84 ? -10.243 -16.888 19.276 1.00 88.19 84 PHE A CA 1
ATOM 705 C C . PHE A 1 84 ? -9.030 -17.006 20.211 1.00 88.19 84 PHE A C 1
ATOM 707 O O . PHE A 1 84 ? -8.193 -17.892 20.043 1.00 88.19 84 PHE A O 1
ATOM 714 N N . LEU A 1 85 ? -8.957 -16.151 21.236 1.00 88.62 85 LEU A N 1
ATOM 715 C CA . LEU A 1 85 ? -7.913 -16.213 22.257 1.00 88.62 85 LEU A CA 1
ATOM 716 C C . LEU A 1 85 ? -7.958 -17.517 23.059 1.00 88.62 85 LEU A C 1
ATOM 718 O O . LEU A 1 85 ? -6.908 -18.121 23.265 1.00 88.62 85 LEU A O 1
ATOM 722 N N . CYS A 1 86 ? -9.140 -17.969 23.490 1.00 87.12 86 CYS A N 1
ATOM 723 C CA . CYS A 1 86 ? -9.295 -19.260 24.166 1.00 87.12 86 CYS A CA 1
ATOM 724 C C . CYS A 1 86 ? -8.795 -20.424 23.294 1.00 87.12 86 CYS A C 1
ATOM 726 O O . CYS A 1 86 ? -8.004 -21.236 23.773 1.00 87.12 86 CYS A O 1
ATOM 728 N N . ASP A 1 87 ? -9.180 -20.461 22.016 1.00 85.62 87 ASP A N 1
ATOM 729 C CA . ASP A 1 87 ? -8.780 -21.511 21.070 1.00 85.62 87 ASP A CA 1
ATOM 730 C C . ASP A 1 87 ? -7.253 -21.502 20.831 1.00 85.62 87 ASP A C 1
ATOM 732 O O . ASP A 1 87 ? -6.601 -22.553 20.815 1.00 85.62 87 ASP A O 1
ATOM 736 N N . CYS A 1 88 ? -6.649 -20.312 20.711 1.00 86.25 88 CYS A N 1
ATOM 737 C CA . CYS A 1 88 ? -5.199 -20.161 20.558 1.00 86.25 88 CYS A CA 1
ATOM 738 C C . CYS A 1 88 ? -4.438 -20.575 21.822 1.00 86.25 88 CYS A C 1
ATOM 740 O O . CYS A 1 88 ? -3.418 -21.256 21.721 1.00 86.25 88 CYS A O 1
ATOM 742 N N . LEU A 1 89 ? -4.929 -20.203 23.008 1.00 83.88 89 LEU A N 1
ATOM 743 C CA . LEU A 1 89 ? -4.343 -20.620 24.284 1.00 83.88 89 LEU A CA 1
ATOM 744 C C . LEU A 1 89 ? -4.396 -22.141 24.425 1.00 83.88 89 LEU A C 1
ATOM 746 O O . LEU A 1 89 ? -3.380 -22.762 24.729 1.00 83.88 89 LEU A O 1
ATOM 750 N N . GLN A 1 90 ? -5.542 -22.761 24.143 1.00 81.88 90 GLN A N 1
ATOM 751 C CA . GLN A 1 90 ? -5.685 -24.215 24.200 1.00 81.88 90 GLN A CA 1
ATOM 752 C C . GLN A 1 90 ? -4.702 -24.924 23.256 1.00 81.88 90 GLN A C 1
ATOM 754 O O . GLN A 1 90 ? -4.071 -25.907 23.654 1.00 81.88 90 GLN A O 1
ATOM 759 N N . SER A 1 91 ? -4.528 -24.404 22.040 1.00 82.50 91 SER A N 1
ATOM 760 C CA . SER A 1 91 ? -3.584 -24.948 21.054 1.00 82.50 91 SER A CA 1
ATOM 761 C C . SER A 1 91 ? -2.128 -24.776 21.500 1.00 82.50 91 SER A C 1
ATOM 763 O O . SER A 1 91 ? -1.346 -25.724 21.453 1.00 82.50 91 SER A O 1
ATOM 765 N N . HIS A 1 92 ? -1.788 -23.603 22.044 1.00 80.75 92 HIS A N 1
ATOM 766 C CA . HIS A 1 92 ? -0.473 -23.311 22.614 1.00 80.75 92 HIS A CA 1
ATOM 767 C C . HIS A 1 92 ? -0.108 -24.283 23.752 1.00 80.75 92 HIS A C 1
ATOM 769 O O . HIS A 1 92 ? 0.992 -24.839 23.764 1.00 80.75 92 HIS A O 1
ATOM 775 N N . PHE A 1 93 ? -1.035 -24.551 24.681 1.00 75.62 93 PHE A N 1
ATOM 776 C CA . PHE A 1 93 ? -0.814 -25.498 25.784 1.00 75.62 93 PHE A CA 1
ATOM 777 C C . PHE A 1 93 ? -0.817 -26.968 25.346 1.00 75.62 93 PHE A C 1
ATOM 779 O O . PHE A 1 93 ? -0.215 -27.804 26.018 1.00 75.62 93 PHE A O 1
ATOM 786 N N . SER A 1 94 ? -1.448 -27.291 24.216 1.00 75.12 94 SER A N 1
ATOM 787 C CA . SER A 1 94 ? -1.428 -28.641 23.633 1.00 75.12 94 SER A CA 1
ATOM 788 C C . SER A 1 94 ? -0.113 -28.959 22.899 1.00 75.12 94 SER A C 1
ATOM 790 O O . SER A 1 94 ? 0.043 -30.063 22.387 1.00 75.12 94 SER A O 1
ATOM 792 N N . MET A 1 95 ? 0.845 -28.018 22.883 1.00 68.88 95 MET A N 1
ATOM 793 C CA . MET A 1 95 ? 2.149 -28.094 22.206 1.00 68.88 95 MET A CA 1
ATOM 794 C C . MET A 1 95 ? 2.090 -28.263 20.675 1.00 68.88 95 MET A C 1
ATOM 796 O O . MET A 1 95 ? 3.109 -28.540 20.045 1.00 68.88 95 MET A O 1
ATOM 800 N N . GLU A 1 96 ? 0.940 -28.024 20.043 1.00 63.34 96 GLU A N 1
ATOM 801 C CA . GLU A 1 96 ? 0.835 -27.965 18.582 1.00 63.34 96 GLU A CA 1
ATOM 802 C C . GLU A 1 96 ? 1.324 -26.598 18.086 1.00 63.34 96 GLU A C 1
ATOM 804 O O . GLU A 1 96 ? 0.698 -25.587 18.386 1.00 63.34 96 GLU A O 1
ATOM 809 N N . ASN A 1 97 ? 2.426 -26.535 17.323 1.00 70.88 97 ASN A N 1
ATOM 810 C CA . ASN A 1 97 ? 2.943 -25.288 16.726 1.00 70.88 97 ASN A CA 1
ATOM 811 C C . ASN A 1 97 ? 2.961 -24.091 17.705 1.00 70.88 97 ASN A C 1
ATOM 813 O O . ASN A 1 97 ? 2.427 -23.020 17.403 1.00 70.88 97 ASN A O 1
ATOM 817 N N . LYS A 1 98 ? 3.565 -24.285 18.889 1.00 77.00 98 LYS A N 1
ATOM 818 C CA . LYS A 1 98 ? 3.561 -23.320 20.007 1.00 77.00 98 LYS A CA 1
ATOM 819 C C . LYS A 1 98 ? 3.876 -21.888 19.555 1.00 77.00 98 LYS A C 1
ATOM 821 O O . LYS A 1 98 ? 3.127 -20.975 19.890 1.00 77.00 98 LYS A O 1
ATOM 826 N N . GLU A 1 99 ? 4.926 -21.713 18.752 1.00 75.62 99 GLU A N 1
ATOM 827 C CA . GLU A 1 99 ? 5.393 -20.409 18.256 1.00 75.62 99 GLU A CA 1
ATOM 828 C C . GLU A 1 99 ? 4.325 -19.658 17.452 1.00 75.62 99 GLU A C 1
ATOM 830 O O . GLU A 1 99 ? 4.032 -18.498 17.747 1.00 75.62 99 GLU A O 1
ATOM 835 N N . LYS A 1 100 ? 3.658 -20.343 16.513 1.00 81.25 100 LYS A N 1
ATOM 836 C CA . LYS A 1 100 ? 2.590 -19.758 15.688 1.00 81.25 100 LYS A CA 1
ATOM 837 C C . LYS A 1 100 ? 1.477 -19.174 16.558 1.00 81.25 100 LYS A C 1
ATOM 839 O O . LYS A 1 100 ? 1.064 -18.032 16.353 1.00 81.25 100 LYS A O 1
ATOM 844 N N . TYR A 1 101 ? 0.982 -19.953 17.521 1.00 82.12 101 TYR A N 1
ATOM 845 C CA . TYR A 1 101 ? -0.117 -19.519 18.387 1.00 82.12 101 TYR A CA 1
ATOM 846 C C . TYR A 1 101 ? 0.318 -18.451 19.387 1.00 82.12 101 TYR A C 1
ATOM 848 O O . TYR A 1 101 ? -0.475 -17.556 19.675 1.00 82.12 101 TYR A O 1
ATOM 856 N N . THR A 1 102 ? 1.570 -18.470 19.857 1.00 80.69 102 THR A N 1
ATOM 857 C CA . THR A 1 102 ? 2.114 -17.360 20.651 1.00 80.69 102 THR A CA 1
ATOM 858 C C . THR A 1 102 ? 2.057 -16.056 19.869 1.00 80.69 102 THR A C 1
ATOM 860 O O . THR A 1 102 ? 1.590 -15.058 20.408 1.00 80.69 102 THR A O 1
ATOM 863 N N . GLY A 1 103 ? 2.468 -16.050 18.598 1.00 79.38 103 GLY A N 1
ATOM 864 C CA . GLY A 1 103 ? 2.384 -14.855 17.758 1.00 79.38 103 GLY A CA 1
ATOM 865 C C . GLY A 1 103 ? 0.948 -14.359 17.558 1.00 79.38 103 GLY A C 1
ATOM 866 O O . GLY A 1 103 ? 0.689 -13.159 17.654 1.00 79.38 103 GLY A O 1
ATOM 867 N N . LEU A 1 104 ? -0.017 -15.269 17.371 1.00 82.62 104 LEU A N 1
ATOM 868 C CA . LEU A 1 104 ? -1.441 -14.912 17.281 1.00 82.62 104 LEU A CA 1
ATOM 869 C C . LEU A 1 104 ? -1.975 -14.319 18.594 1.00 82.62 104 LEU A C 1
ATOM 871 O O . LEU A 1 104 ? -2.651 -13.291 18.571 1.00 82.62 104 LEU A O 1
ATOM 875 N N . ILE A 1 105 ? -1.633 -14.902 19.745 1.00 86.06 105 ILE A N 1
ATOM 876 C CA . ILE A 1 105 ? -1.997 -14.347 21.058 1.00 86.06 105 ILE A CA 1
ATOM 877 C C . ILE A 1 105 ? -1.351 -12.972 21.241 1.00 86.06 105 ILE A C 1
ATOM 879 O O . ILE A 1 105 ? -2.027 -12.012 21.609 1.00 86.06 105 ILE A O 1
ATOM 883 N N . ALA A 1 106 ? -0.061 -12.850 20.934 1.00 82.62 106 ALA A N 1
ATOM 884 C CA . ALA A 1 106 ? 0.688 -11.609 21.048 1.00 82.62 106 ALA A CA 1
ATOM 885 C C . ALA A 1 106 ? 0.078 -10.480 20.214 1.00 82.62 106 ALA A C 1
ATOM 887 O O . ALA A 1 106 ? -0.037 -9.355 20.704 1.00 82.62 106 ALA A O 1
ATOM 888 N N . SER A 1 107 ? -0.371 -10.787 18.992 1.00 80.94 107 SER A N 1
ATOM 889 C CA . SER A 1 107 ? -1.039 -9.818 18.118 1.00 80.94 107 SER A CA 1
ATOM 890 C C . SER A 1 107 ? -2.284 -9.213 18.776 1.00 80.94 107 SER A C 1
ATOM 892 O O . SER A 1 107 ? -2.499 -8.004 18.705 1.00 80.94 107 SER A O 1
ATOM 894 N N . LYS A 1 108 ? -3.055 -10.029 19.506 1.00 87.38 108 LYS A N 1
ATOM 895 C CA . LYS A 1 108 ? -4.266 -9.616 20.224 1.00 87.38 108 LYS A CA 1
ATOM 896 C C . LYS A 1 108 ? -3.969 -8.884 21.523 1.00 87.38 108 LYS A C 1
ATOM 898 O O . LYS A 1 108 ? -4.571 -7.849 21.795 1.00 87.38 108 LYS A O 1
ATOM 903 N N . ILE A 1 109 ? -3.035 -9.391 22.325 1.00 87.00 109 ILE A N 1
ATOM 904 C CA . ILE A 1 109 ? -2.644 -8.759 23.594 1.00 87.00 109 ILE A CA 1
ATOM 905 C C . ILE A 1 109 ? -2.016 -7.383 23.355 1.00 87.00 109 ILE A C 1
ATOM 907 O O . ILE A 1 109 ? -2.184 -6.478 24.170 1.00 87.00 109 ILE A O 1
ATOM 911 N N . ALA A 1 110 ? -1.375 -7.174 22.207 1.00 81.94 110 ALA A N 1
ATOM 912 C CA . ALA A 1 110 ? -0.840 -5.875 21.830 1.00 81.94 110 ALA A CA 1
ATOM 913 C C . ALA A 1 110 ? -1.886 -4.752 21.739 1.00 81.94 110 ALA A C 1
ATOM 915 O O . ALA A 1 110 ? -1.531 -3.585 21.898 1.00 81.94 110 ALA A O 1
ATOM 916 N N . TYR A 1 111 ? -3.166 -5.086 21.539 1.00 88.12 111 TYR A N 1
ATOM 917 C CA . TYR A 1 111 ? -4.262 -4.117 21.609 1.00 88.12 111 TYR A CA 1
ATOM 918 C C . TYR A 1 111 ? -4.403 -3.489 23.006 1.00 88.12 111 TYR A C 1
ATOM 920 O O . TYR A 1 111 ? -4.878 -2.363 23.149 1.00 88.12 111 TYR A O 1
ATOM 928 N N . ILE A 1 112 ? -3.971 -4.199 24.053 1.00 86.06 112 ILE A N 1
ATOM 929 C CA . ILE A 1 112 ? -3.929 -3.688 25.426 1.00 86.06 112 ILE A CA 1
ATOM 930 C C . ILE A 1 112 ? -2.768 -2.701 25.574 1.00 86.06 112 ILE A C 1
ATOM 932 O O . ILE A 1 112 ? -2.976 -1.584 26.046 1.00 86.06 112 ILE A O 1
ATOM 936 N N . HIS A 1 113 ? -1.562 -3.104 25.160 1.00 80.06 113 HIS A N 1
ATOM 937 C CA . HIS A 1 113 ? -0.362 -2.275 25.250 1.00 80.06 113 HIS A CA 1
ATOM 938 C C . HIS A 1 113 ? 0.586 -2.511 24.056 1.00 80.06 113 HIS A C 1
ATOM 940 O O . HIS A 1 113 ? 1.128 -3.613 23.910 1.00 80.06 113 HIS A O 1
ATOM 946 N N . PRO A 1 114 ? 0.864 -1.483 23.230 1.00 73.31 114 PRO A N 1
ATOM 947 C CA . PRO A 1 114 ? 1.571 -1.627 21.957 1.00 73.31 114 PRO A CA 1
ATOM 948 C C . PRO A 1 114 ? 3.083 -1.836 22.083 1.00 73.31 114 PRO A C 1
ATOM 950 O O . PRO A 1 114 ? 3.732 -2.022 21.056 1.00 73.31 114 PRO A O 1
ATOM 953 N N . ASP A 1 115 ? 3.657 -1.855 23.291 1.00 75.19 115 ASP A N 1
ATOM 954 C CA . ASP A 1 115 ? 5.089 -2.136 23.540 1.00 75.19 115 ASP A CA 1
ATOM 955 C C . ASP A 1 115 ? 5.349 -3.385 24.392 1.00 75.19 115 ASP A C 1
ATOM 957 O O . ASP A 1 115 ? 6.473 -3.625 24.824 1.00 75.19 115 ASP A O 1
ATOM 961 N N . ILE A 1 116 ? 4.332 -4.226 24.606 1.00 78.00 116 ILE A N 1
ATOM 962 C CA . ILE A 1 116 ? 4.538 -5.501 25.299 1.00 78.00 116 ILE A CA 1
ATOM 963 C C . ILE A 1 116 ? 5.417 -6.449 24.465 1.00 78.00 116 ILE A C 1
ATOM 965 O O . ILE A 1 116 ? 5.167 -6.621 23.265 1.00 78.00 116 ILE A O 1
ATOM 969 N N . SER A 1 117 ? 6.461 -7.023 25.064 1.00 79.50 117 SER A N 1
ATOM 970 C CA . SER A 1 117 ? 7.392 -7.921 24.368 1.00 79.50 117 SER A CA 1
ATOM 971 C C . SER A 1 117 ? 6.866 -9.356 24.301 1.00 79.50 117 SER A C 1
ATOM 973 O O . SER A 1 117 ? 6.058 -9.776 25.130 1.00 79.50 117 SER A O 1
ATOM 975 N N . MET A 1 118 ? 7.363 -10.141 23.340 1.00 79.50 118 MET A N 1
ATOM 976 C CA . MET A 1 118 ? 7.040 -11.572 23.246 1.00 79.50 118 MET A CA 1
ATOM 977 C C . MET A 1 118 ? 7.439 -12.334 24.514 1.00 79.50 118 MET A C 1
ATOM 979 O O . MET A 1 118 ? 6.700 -13.205 24.964 1.00 79.50 118 MET A O 1
ATOM 983 N N . ALA A 1 119 ? 8.566 -11.968 25.132 1.00 81.06 119 ALA A N 1
ATOM 984 C CA . ALA A 1 119 ? 9.011 -12.548 26.395 1.00 81.06 119 ALA A CA 1
ATOM 985 C C . ALA A 1 119 ? 8.021 -12.270 27.538 1.00 81.06 119 ALA A C 1
ATOM 987 O O . ALA A 1 119 ? 7.651 -13.197 28.247 1.00 81.06 119 ALA A O 1
ATOM 988 N N . GLN A 1 120 ? 7.527 -11.032 27.665 1.00 82.56 120 GLN A N 1
ATOM 989 C CA . GLN A 1 120 ? 6.523 -10.666 28.676 1.00 82.56 120 GLN A CA 1
ATOM 990 C C . GLN A 1 120 ? 5.188 -11.381 28.452 1.00 82.56 120 GLN A C 1
ATOM 992 O O . GLN A 1 120 ? 4.518 -11.762 29.407 1.00 82.56 120 GLN A O 1
ATOM 997 N N . ILE A 1 121 ? 4.792 -11.572 27.191 1.00 82.62 121 ILE A N 1
ATOM 998 C CA . ILE A 1 121 ? 3.580 -12.325 26.850 1.00 82.62 121 ILE A CA 1
ATOM 999 C C . ILE A 1 121 ? 3.750 -13.795 27.237 1.00 82.62 121 ILE A C 1
ATOM 1001 O O . ILE A 1 121 ? 2.875 -14.340 27.903 1.00 82.62 121 ILE A O 1
ATOM 1005 N N . ASN A 1 122 ? 4.874 -14.417 26.874 1.00 82.12 122 ASN A N 1
ATOM 1006 C CA . ASN A 1 122 ? 5.179 -15.795 27.257 1.00 82.12 122 ASN A CA 1
ATOM 1007 C C . ASN A 1 122 ? 5.228 -15.955 28.777 1.00 82.12 122 ASN A C 1
ATOM 1009 O O . ASN A 1 122 ? 4.567 -16.838 29.305 1.00 82.12 122 ASN A O 1
ATOM 1013 N N . GLU A 1 123 ? 5.916 -15.061 29.486 1.00 82.62 123 GLU A N 1
ATOM 1014 C CA . GLU A 1 123 ? 5.971 -15.065 30.948 1.00 82.62 123 GLU A CA 1
ATOM 1015 C C . GLU A 1 123 ? 4.571 -14.943 31.560 1.00 82.62 123 GLU A C 1
ATOM 1017 O O . GLU A 1 123 ? 4.226 -15.703 32.457 1.00 82.62 123 GLU A O 1
ATOM 1022 N N . ALA A 1 124 ? 3.721 -14.049 31.050 1.00 79.81 124 ALA A N 1
ATOM 1023 C CA . ALA A 1 124 ? 2.353 -13.894 31.540 1.00 79.81 124 ALA A CA 1
ATOM 1024 C C . ALA A 1 124 ? 1.468 -15.122 31.258 1.00 79.81 124 ALA A C 1
ATOM 1026 O O . ALA A 1 124 ? 0.580 -15.428 32.060 1.00 79.81 124 ALA A O 1
ATOM 1027 N N . ILE A 1 125 ? 1.693 -15.826 30.145 1.00 77.94 125 ILE A N 1
ATOM 1028 C CA . ILE A 1 125 ? 1.019 -17.093 29.824 1.00 77.94 125 ILE A CA 1
ATOM 1029 C C . ILE A 1 125 ? 1.529 -18.208 30.756 1.00 77.94 125 ILE A C 1
ATOM 1031 O O . ILE A 1 125 ? 0.723 -18.928 31.353 1.00 77.94 125 ILE A O 1
ATOM 1035 N N . ASP A 1 126 ? 2.848 -18.299 30.942 1.00 73.25 126 ASP A N 1
ATOM 1036 C CA . ASP A 1 126 ? 3.538 -19.350 31.696 1.00 73.25 126 ASP A CA 1
ATOM 1037 C C . ASP A 1 126 ? 3.426 -19.175 33.221 1.00 73.25 126 ASP A C 1
ATOM 1039 O O . ASP A 1 126 ? 3.405 -20.174 33.944 1.00 73.25 126 ASP A O 1
ATOM 1043 N N . ALA A 1 127 ? 3.265 -17.947 33.732 1.00 68.31 127 ALA A N 1
ATOM 1044 C CA . ALA A 1 127 ? 3.086 -17.628 35.157 1.00 68.31 127 ALA A CA 1
ATOM 1045 C C . ALA A 1 127 ? 1.884 -18.356 35.781 1.00 68.31 127 ALA A C 1
ATOM 1047 O O . ALA A 1 127 ? 1.820 -18.579 36.993 1.00 68.31 127 ALA A O 1
ATOM 1048 N N . LYS A 1 128 ? 0.931 -18.790 34.951 1.00 58.19 128 LYS A N 1
ATOM 1049 C CA . LYS A 1 128 ? -0.200 -19.607 35.383 1.00 58.19 128 LYS A CA 1
ATOM 1050 C C . LYS A 1 128 ? 0.091 -21.103 35.456 1.00 58.19 128 LYS A C 1
ATOM 1052 O O . LYS A 1 128 ? -0.703 -21.793 36.078 1.00 58.19 128 LYS A O 1
ATOM 1057 N N . THR A 1 129 ? 1.211 -21.618 34.954 1.00 49.97 129 THR A N 1
ATOM 1058 C CA . THR A 1 129 ? 1.587 -23.039 35.128 1.00 49.97 129 THR A CA 1
ATOM 1059 C C . THR A 1 129 ? 1.738 -23.405 36.616 1.00 49.97 129 THR A C 1
ATOM 1061 O O . THR A 1 129 ? 1.473 -24.537 37.011 1.00 49.97 129 THR A O 1
ATOM 1064 N N . VAL A 1 130 ? 2.077 -22.428 37.468 1.00 39.66 130 VAL A N 1
ATOM 1065 C CA . VAL A 1 130 ? 2.375 -22.621 38.900 1.00 39.66 130 VAL A CA 1
ATOM 1066 C C . VAL A 1 130 ? 1.120 -22.680 39.790 1.00 39.66 130 VAL A C 1
ATOM 1068 O O . VAL A 1 130 ? 1.073 -23.481 40.720 1.00 39.66 130 VAL A O 1
ATOM 1071 N N . TRP A 1 131 ? 0.061 -21.915 39.491 1.00 38.94 131 TRP A N 1
ATOM 1072 C CA . TRP A 1 131 ? -1.193 -21.940 40.275 1.00 38.94 131 TRP A CA 1
ATOM 1073 C C . TRP A 1 131 ? -2.009 -23.227 40.094 1.00 38.94 131 TRP A C 1
ATOM 1075 O O . TRP A 1 131 ? -2.819 -23.577 40.947 1.00 38.94 131 TRP A O 1
ATOM 1085 N N . TRP A 1 132 ? -1.786 -23.963 39.004 1.00 39.25 132 TRP A N 1
ATOM 1086 C CA . TRP A 1 132 ? -2.479 -25.229 38.762 1.00 39.25 132 TRP A CA 1
ATOM 1087 C C . TRP A 1 132 ? -1.919 -26.389 39.589 1.00 39.25 132 TRP A C 1
ATOM 1089 O O . TRP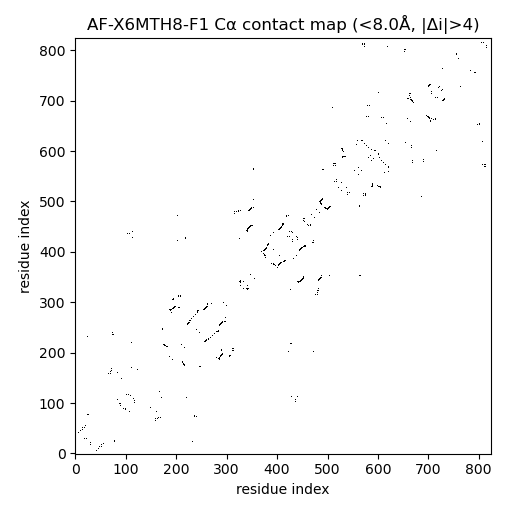 A 1 132 ? -2.671 -27.306 39.919 1.00 39.25 132 TRP A O 1
ATOM 1099 N N . ILE A 1 133 ? -0.634 -26.351 39.955 1.00 39.59 133 ILE A N 1
ATOM 1100 C CA . ILE A 1 133 ? 0.006 -27.407 40.755 1.00 39.59 133 ILE A CA 1
ATOM 1101 C C . ILE A 1 133 ? -0.448 -27.313 42.223 1.00 39.59 133 ILE A C 1
ATOM 1103 O O . ILE A 1 133 ? -0.781 -28.328 42.829 1.00 39.59 133 ILE A O 1
ATOM 1107 N N . SER A 1 134 ? -0.578 -26.105 42.781 1.00 40.19 134 SER A N 1
ATOM 1108 C CA . SER A 1 134 ? -0.890 -25.927 44.209 1.00 40.19 134 SER A CA 1
ATOM 1109 C C . SER A 1 134 ? -2.354 -26.200 44.583 1.00 40.19 134 SER A C 1
ATOM 1111 O O . SER A 1 134 ? -2.629 -26.628 45.705 1.00 40.19 134 SER A O 1
ATOM 1113 N N . GLU A 1 135 ? -3.304 -26.016 43.660 1.00 36.47 135 GLU A N 1
ATOM 1114 C CA . GLU A 1 135 ? -4.728 -26.288 43.919 1.00 36.47 135 GLU A CA 1
ATOM 1115 C C . GLU A 1 135 ? -5.124 -27.742 43.598 1.00 36.47 135 GLU A C 1
ATOM 1117 O O . GLU A 1 135 ? -6.100 -28.262 44.141 1.00 36.47 135 GLU A O 1
ATOM 1122 N N . THR A 1 136 ? -4.321 -28.454 42.794 1.00 39.19 136 THR A N 1
ATOM 1123 C CA . THR A 1 136 ? -4.502 -29.898 42.554 1.00 39.19 136 THR A CA 1
ATOM 1124 C C . THR A 1 136 ? -3.838 -30.790 43.606 1.00 39.19 136 THR A C 1
ATOM 1126 O O . THR A 1 136 ? -4.288 -31.924 43.791 1.00 39.19 136 THR A O 1
ATOM 1129 N N . GLU A 1 137 ? -2.860 -30.298 44.372 1.00 37.03 137 GLU A N 1
ATOM 1130 C CA . GLU A 1 137 ? -2.239 -31.070 45.462 1.00 37.03 137 GLU A CA 1
ATOM 1131 C C . GLU A 1 137 ? -3.103 -31.185 46.730 1.00 37.03 137 GLU A C 1
ATOM 1133 O O . GLU A 1 137 ? -2.929 -32.133 47.495 1.00 37.03 137 GLU A O 1
ATOM 1138 N N . ARG A 1 138 ? -4.114 -30.326 46.935 1.00 34.72 138 ARG A N 1
ATOM 1139 C CA . ARG A 1 138 ? -5.043 -30.465 48.080 1.00 34.72 138 ARG A CA 1
ATOM 1140 C C . ARG A 1 138 ? -6.204 -31.437 47.867 1.00 34.72 138 ARG A C 1
ATOM 1142 O O . ARG A 1 138 ? -6.899 -31.738 48.833 1.00 34.72 138 ARG A O 1
ATOM 1149 N N . PHE A 1 139 ? -6.401 -31.968 46.657 1.00 33.31 139 PHE A N 1
ATOM 1150 C CA . PHE A 1 139 ? -7.519 -32.881 46.365 1.00 33.31 139 PHE A CA 1
ATOM 1151 C C . PHE A 1 139 ? -7.101 -34.272 45.858 1.00 33.31 139 PHE A C 1
ATOM 1153 O O . PHE A 1 139 ? -7.956 -35.123 45.630 1.00 33.31 139 PHE A O 1
ATOM 1160 N N . PHE A 1 140 ? -5.799 -34.546 45.707 1.00 30.80 140 PHE A N 1
ATOM 1161 C CA . PHE A 1 140 ? -5.300 -35.823 45.178 1.00 30.80 140 PHE A CA 1
ATOM 1162 C C . PHE A 1 140 ? -4.247 -36.497 46.069 1.00 30.80 140 PHE A C 1
ATOM 1164 O O . PHE A 1 140 ? -3.254 -37.033 45.584 1.00 30.80 140 PHE A O 1
ATOM 1171 N N . VAL A 1 141 ? -4.536 -36.626 47.366 1.00 30.47 141 VAL A N 1
ATOM 1172 C CA . VAL A 1 141 ? -4.074 -37.799 48.129 1.00 30.47 141 VAL A CA 1
ATOM 1173 C C . VAL A 1 141 ? -5.151 -38.876 48.020 1.00 30.47 141 VAL A C 1
ATOM 1175 O O . VAL A 1 141 ? -5.913 -39.119 48.944 1.00 30.47 141 VAL A O 1
ATOM 1178 N N . THR A 1 142 ? -5.287 -39.460 46.827 1.00 28.98 142 THR A N 1
ATOM 1179 C CA . THR A 1 142 ? -5.505 -40.899 46.579 1.00 28.98 142 THR A CA 1
ATOM 1180 C C . THR A 1 142 ? -5.845 -41.155 45.103 1.00 28.98 142 THR A C 1
ATOM 1182 O O . THR A 1 142 ? -6.684 -40.504 44.496 1.00 28.98 142 THR A O 1
ATOM 1185 N N . LYS A 1 143 ? -5.181 -42.183 44.556 1.00 28.06 143 LYS A N 1
ATOM 1186 C CA . LYS A 1 143 ? -5.330 -42.812 43.225 1.00 28.06 143 LYS A CA 1
ATOM 1187 C C . LYS A 1 143 ? -4.678 -42.131 42.008 1.00 28.06 143 LYS A C 1
ATOM 1189 O O . LYS A 1 143 ? -5.297 -41.536 41.136 1.00 28.06 143 LYS A O 1
ATOM 1194 N N . LYS A 1 144 ? -3.371 -42.413 41.934 1.00 30.41 144 LYS A N 1
ATOM 1195 C CA . LYS A 1 144 ? -2.548 -42.790 40.768 1.00 30.41 144 LYS A CA 1
ATOM 1196 C C . LYS A 1 144 ? -3.259 -42.975 39.408 1.00 30.41 144 LYS A C 1
ATOM 1198 O O . LYS A 1 144 ? -4.155 -43.799 39.263 1.00 30.41 144 LYS A O 1
ATOM 1203 N N . LYS A 1 145 ? -2.583 -42.392 38.406 1.00 31.95 145 LYS A N 1
ATOM 1204 C CA . LYS A 1 145 ? -2.534 -42.712 36.964 1.00 31.95 145 LYS A CA 1
ATOM 1205 C C . LYS A 1 145 ? -3.748 -42.317 36.111 1.00 31.95 145 LYS A C 1
ATOM 1207 O O . LYS A 1 145 ? -4.575 -43.153 35.768 1.00 31.95 145 LYS A O 1
ATOM 1212 N N . LYS A 1 146 ? -3.694 -41.097 35.560 1.00 29.06 146 LYS A N 1
ATOM 1213 C CA . LYS A 1 146 ? -3.955 -40.864 34.127 1.00 29.06 146 LYS A CA 1
ATOM 1214 C C . LYS A 1 146 ? -3.132 -39.679 33.604 1.00 29.06 146 LYS A C 1
ATOM 1216 O O . LYS A 1 146 ? -3.134 -38.605 34.195 1.00 29.06 146 LYS A O 1
ATOM 1221 N N . LYS A 1 147 ? -2.389 -39.960 32.529 1.00 31.97 147 LYS A N 1
ATOM 1222 C CA . LYS A 1 147 ? -1.588 -39.048 31.702 1.00 31.97 147 LYS A CA 1
ATOM 1223 C C . LYS A 1 147 ? -2.430 -37.868 31.191 1.00 31.97 147 LYS A C 1
ATOM 1225 O O . LYS A 1 147 ? -3.595 -38.068 30.867 1.00 31.97 147 LYS A O 1
ATOM 1230 N N . ASN A 1 148 ? -1.773 -36.712 31.074 1.00 31.38 148 ASN A N 1
ATOM 1231 C CA . ASN A 1 148 ? -2.160 -35.490 30.358 1.00 31.38 148 ASN A CA 1
ATOM 1232 C C . ASN A 1 148 ? -3.567 -34.948 30.648 1.00 31.38 148 ASN A C 1
ATOM 1234 O O . ASN A 1 148 ? -4.522 -35.228 29.930 1.00 31.38 148 ASN A O 1
ATOM 1238 N N . LYS A 1 149 ? -3.670 -34.097 31.676 1.00 39.34 149 LYS A N 1
ATOM 1239 C CA . LYS A 1 149 ? -4.821 -33.206 31.862 1.00 39.34 149 LYS A CA 1
ATOM 1240 C C . LYS A 1 149 ? -4.628 -31.959 30.994 1.00 39.34 149 LYS A C 1
ATOM 1242 O O . LYS A 1 149 ? -3.889 -31.052 31.363 1.00 39.34 149 LYS A O 1
ATOM 1247 N N . SER A 1 150 ? -5.278 -31.968 29.833 1.00 37.69 150 SER A N 1
ATOM 1248 C CA . SER A 1 150 ? -5.600 -30.782 29.037 1.00 37.69 150 SER A CA 1
ATOM 1249 C C . SER A 1 150 ? -6.479 -29.816 29.839 1.00 37.69 150 SER A C 1
ATOM 1251 O O . SER A 1 150 ? -7.098 -30.225 30.824 1.00 37.69 150 SER A O 1
ATOM 1253 N N . TRP A 1 151 ? -6.581 -28.562 29.383 1.00 38.41 151 TRP A N 1
ATOM 1254 C CA . TRP A 1 151 ? -7.646 -27.619 29.754 1.00 38.41 151 TRP A CA 1
ATOM 1255 C C . TRP A 1 151 ? -8.989 -28.362 29.888 1.00 38.41 151 TRP A C 1
ATOM 1257 O O . TRP A 1 151 ? -9.567 -28.774 28.884 1.00 38.41 151 TRP A O 1
ATOM 1267 N N . ASN A 1 152 ? -9.459 -28.608 31.115 1.00 35.44 152 ASN A N 1
ATOM 1268 C CA . ASN A 1 152 ? -10.744 -29.267 31.337 1.00 35.44 152 ASN A CA 1
ATOM 1269 C C . ASN A 1 152 ? -11.829 -28.189 31.370 1.00 35.44 152 ASN A C 1
ATOM 1271 O O . ASN A 1 152 ? -12.002 -27.468 32.352 1.00 35.44 152 ASN A O 1
ATOM 1275 N N . VAL A 1 153 ? -12.498 -28.078 30.227 1.00 39.78 153 VAL A N 1
ATOM 1276 C CA . VAL A 1 153 ? -13.617 -27.195 29.922 1.00 39.78 153 VAL A CA 1
ATOM 1277 C C . VAL A 1 153 ? -14.904 -27.849 30.421 1.00 39.78 153 VAL A C 1
ATOM 1279 O O . VAL A 1 153 ? -15.489 -28.694 29.746 1.00 39.78 153 VAL A O 1
ATOM 1282 N N . GLU A 1 154 ? -15.384 -27.432 31.586 1.00 38.03 154 GLU A N 1
ATOM 1283 C CA . GLU A 1 154 ? -16.828 -27.285 31.757 1.00 38.03 154 GLU A CA 1
ATOM 1284 C C . GLU A 1 154 ? -17.166 -25.861 31.296 1.00 38.03 154 GLU A C 1
ATOM 1286 O O . GLU A 1 154 ? -16.562 -24.887 31.748 1.00 38.03 154 GLU A O 1
ATOM 1291 N N . ASN A 1 155 ? -18.040 -25.763 30.290 1.00 45.97 155 ASN A N 1
ATOM 1292 C CA . ASN A 1 155 ? -18.147 -24.638 29.345 1.00 45.97 155 ASN A CA 1
ATOM 1293 C C . ASN A 1 155 ? -18.412 -23.237 29.944 1.00 45.97 155 ASN A C 1
ATOM 1295 O O . ASN A 1 155 ? -18.300 -22.255 29.211 1.00 45.97 155 ASN A O 1
ATOM 1299 N N . ASP A 1 156 ? -18.726 -23.121 31.234 1.00 45.88 156 ASP A N 1
ATOM 1300 C CA . ASP A 1 156 ? -18.972 -21.839 31.905 1.00 45.88 156 ASP A CA 1
ATOM 1301 C C . ASP A 1 156 ? -17.678 -21.173 32.434 1.00 45.88 156 ASP A C 1
ATOM 1303 O O . ASP A 1 156 ? -17.709 -20.029 32.879 1.00 45.88 156 ASP A O 1
ATOM 1307 N N . ASN A 1 157 ? -16.512 -21.833 32.332 1.00 70.00 157 ASN A N 1
ATOM 1308 C CA . ASN A 1 157 ? -15.256 -21.361 32.943 1.00 70.00 157 ASN A CA 1
ATOM 1309 C C . ASN A 1 157 ? -14.183 -20.846 31.950 1.00 70.00 157 ASN A C 1
ATOM 1311 O O . ASN A 1 157 ? -13.183 -20.281 32.380 1.00 70.00 157 ASN A O 1
ATOM 1315 N N . GLU A 1 158 ? -14.335 -20.995 30.628 1.00 79.75 158 GLU A N 1
ATOM 1316 C CA . GLU A 1 158 ? -13.278 -20.587 29.669 1.00 79.75 158 GLU A CA 1
ATOM 1317 C C . GLU A 1 158 ? -13.049 -19.070 29.642 1.00 79.75 158 GLU A C 1
ATOM 1319 O O . GLU A 1 158 ? -11.916 -18.598 29.752 1.00 79.75 158 GLU A O 1
ATOM 1324 N N . LEU A 1 159 ? -14.135 -18.296 29.530 1.00 85.94 159 LEU A N 1
ATOM 1325 C CA . LEU A 1 159 ? -14.069 -16.833 29.508 1.00 85.94 159 LEU A CA 1
ATOM 1326 C C . LEU A 1 159 ? -13.607 -16.276 30.860 1.00 85.94 159 LEU A C 1
ATOM 1328 O O . LEU A 1 159 ? -12.862 -15.299 30.910 1.00 85.94 159 LEU A O 1
ATOM 1332 N N . GLU A 1 160 ? -13.988 -16.925 31.963 1.00 86.25 160 GLU A N 1
ATOM 1333 C CA . GLU A 1 160 ? -13.499 -16.562 33.292 1.00 86.25 160 GLU A CA 1
ATOM 1334 C C . GLU A 1 160 ? -11.993 -16.847 33.435 1.00 86.25 160 GLU A C 1
ATOM 1336 O O . GLU A 1 160 ? -11.240 -16.019 33.956 1.00 86.25 160 GLU A O 1
ATOM 1341 N N . GLN A 1 161 ? -11.511 -17.987 32.933 1.00 83.31 161 GLN A N 1
ATOM 1342 C CA . GLN A 1 161 ? -10.083 -18.312 32.915 1.00 83.31 161 GLN A CA 1
ATOM 1343 C C . GLN A 1 161 ? -9.278 -17.335 32.057 1.00 83.31 161 GLN A C 1
ATOM 1345 O O . GLN A 1 161 ? -8.192 -16.919 32.488 1.00 83.31 161 GLN A O 1
ATOM 1350 N N . LEU A 1 162 ? -9.820 -16.935 30.901 1.00 88.12 162 LEU A N 1
ATOM 1351 C CA . LEU A 1 162 ? -9.263 -15.875 30.063 1.00 88.12 162 LEU A CA 1
ATOM 1352 C C . LEU A 1 162 ? -9.185 -14.562 30.848 1.00 88.12 162 LEU A C 1
ATOM 1354 O O . LEU A 1 162 ? -8.113 -13.970 30.932 1.00 88.12 162 LEU A O 1
ATOM 1358 N N . GLY A 1 163 ? -10.269 -14.152 31.511 1.00 89.00 163 GLY A N 1
ATOM 1359 C CA . GLY A 1 163 ? -10.303 -12.938 32.333 1.00 89.00 163 GLY A CA 1
ATOM 1360 C C . GLY A 1 163 ? -9.260 -12.950 33.454 1.00 89.00 163 GLY A C 1
ATOM 1361 O O . GLY A 1 163 ? -8.563 -11.959 33.675 1.00 89.00 163 GLY A O 1
ATOM 1362 N N . LYS A 1 164 ? -9.075 -14.099 34.114 1.00 85.06 164 LYS A N 1
ATOM 1363 C CA . LYS A 1 164 ? -8.012 -14.309 35.111 1.00 85.06 164 LYS A CA 1
ATOM 1364 C C . LYS A 1 164 ? -6.606 -14.252 34.503 1.00 85.06 164 LYS A C 1
ATOM 1366 O O . LYS A 1 164 ? -5.690 -13.841 35.195 1.00 85.06 164 LYS A O 1
ATOM 1371 N N . MET A 1 165 ? -6.407 -14.715 33.264 1.00 85.75 165 MET A N 1
ATOM 1372 C CA . MET A 1 165 ? -5.105 -14.630 32.579 1.00 85.75 165 MET A CA 1
ATOM 1373 C C . MET A 1 165 ? -4.797 -13.180 32.207 1.00 85.75 165 MET A C 1
ATOM 1375 O O . MET A 1 165 ? -3.715 -12.691 32.504 1.00 85.75 165 MET A O 1
ATOM 1379 N N . LEU A 1 166 ? -5.779 -12.463 31.656 1.00 88.50 166 LEU A N 1
ATOM 1380 C CA . LEU A 1 166 ? -5.615 -11.065 31.264 1.00 88.50 166 LEU A CA 1
ATOM 1381 C C . LEU A 1 166 ? -5.284 -10.148 32.445 1.00 88.50 166 LEU A C 1
ATOM 1383 O O . LEU A 1 166 ? -4.665 -9.107 32.243 1.00 88.50 166 LEU A O 1
ATOM 1387 N N . LYS A 1 167 ? -5.633 -10.549 33.674 1.00 86.31 167 LYS A N 1
ATOM 1388 C CA . LYS A 1 167 ? -5.218 -9.861 34.902 1.00 86.31 167 LYS A CA 1
ATOM 1389 C C . LYS A 1 167 ? -3.692 -9.774 35.055 1.00 86.31 167 LYS A C 1
ATOM 1391 O O . LYS A 1 167 ? -3.203 -8.818 35.641 1.00 86.31 167 LYS A O 1
ATOM 1396 N N . ASN A 1 168 ? -2.924 -10.687 34.459 1.00 84.12 168 ASN A N 1
ATOM 1397 C CA . ASN A 1 168 ? -1.459 -10.597 34.445 1.00 84.12 168 ASN A CA 1
ATOM 1398 C C . ASN A 1 168 ? -0.959 -9.350 33.692 1.00 84.12 168 ASN A C 1
ATOM 1400 O O . ASN A 1 168 ? 0.165 -8.909 33.910 1.00 84.12 168 ASN A O 1
ATOM 1404 N N . PHE A 1 169 ? -1.805 -8.743 32.853 1.00 83.88 169 PHE A N 1
ATOM 1405 C CA . PHE A 1 169 ? -1.515 -7.496 32.150 1.00 83.88 169 PHE A CA 1
ATOM 1406 C C . PHE A 1 169 ? -2.112 -6.253 32.831 1.00 83.88 169 PHE A C 1
ATOM 1408 O O . PHE A 1 169 ? -2.056 -5.167 32.257 1.00 83.88 169 PHE A O 1
ATOM 1415 N N . GLU A 1 170 ? -2.654 -6.373 34.048 1.00 82.06 170 GLU A N 1
ATOM 1416 C CA . GLU A 1 170 ? -3.317 -5.277 34.774 1.00 82.06 170 GLU A CA 1
ATOM 1417 C C . GLU A 1 170 ? -2.406 -4.054 34.956 1.00 82.06 170 GLU A C 1
ATOM 1419 O O . GLU A 1 170 ? -2.836 -2.919 34.753 1.00 82.06 170 GLU A O 1
ATOM 1424 N N . SER A 1 171 ? -1.109 -4.270 35.205 1.00 78.12 171 SER A N 1
ATOM 1425 C CA . SER A 1 171 ? -0.118 -3.188 35.306 1.00 78.12 171 SER A CA 1
ATOM 1426 C C . SER A 1 171 ? 0.081 -2.395 34.012 1.00 78.12 171 SER A C 1
ATOM 1428 O O . SER A 1 171 ? 0.626 -1.296 34.052 1.00 78.12 171 SER A O 1
ATOM 1430 N N . TYR A 1 172 ? -0.309 -2.948 32.861 1.00 77.00 172 TYR A N 1
ATOM 1431 C CA . TYR A 1 172 ? -0.190 -2.300 31.554 1.00 77.00 172 TYR A CA 1
ATOM 1432 C C . TYR A 1 172 ? -1.469 -1.571 31.138 1.00 77.00 172 TYR A C 1
ATOM 1434 O O . TYR A 1 172 ? -1.417 -0.758 30.222 1.00 77.00 172 TYR A O 1
ATOM 1442 N N . TRP A 1 173 ? -2.603 -1.805 31.808 1.00 75.75 173 TRP A N 1
ATOM 1443 C CA . TRP A 1 173 ? -3.866 -1.122 31.493 1.00 75.75 173 TRP A CA 1
ATOM 1444 C C . TRP A 1 173 ? -3.799 0.384 31.760 1.00 75.75 173 TRP A C 1
ATOM 1446 O O . TRP A 1 173 ? -4.462 1.167 31.079 1.00 75.75 173 TRP A O 1
ATOM 1456 N N . THR A 1 174 ? -2.989 0.779 32.745 1.00 67.00 174 THR A N 1
ATOM 1457 C CA . THR A 1 174 ? -2.864 2.158 33.232 1.00 67.00 174 THR A CA 1
ATOM 1458 C C . THR A 1 174 ? -1.571 2.846 32.790 1.00 67.00 174 THR A C 1
ATOM 1460 O O . THR A 1 174 ? -1.476 4.068 32.895 1.00 67.00 174 THR A O 1
ATOM 1463 N N . ARG A 1 175 ? -0.578 2.095 32.286 1.00 65.00 175 ARG A N 1
ATOM 1464 C CA . ARG A 1 175 ? 0.676 2.654 31.762 1.00 65.00 175 ARG A CA 1
ATOM 1465 C C . ARG A 1 175 ? 0.405 3.346 30.435 1.00 65.00 175 ARG A C 1
ATOM 1467 O O . ARG A 1 175 ? 0.050 2.695 29.456 1.00 65.00 175 ARG A O 1
ATOM 1474 N N . GLN A 1 176 ? 0.588 4.660 30.414 1.00 62.09 176 GLN A N 1
ATOM 1475 C CA . GLN A 1 176 ? 0.520 5.457 29.198 1.00 62.09 176 GLN A CA 1
ATOM 1476 C C . GLN A 1 176 ? 1.782 6.305 29.054 1.00 62.09 176 GLN A C 1
ATOM 1478 O O . GLN A 1 176 ? 2.279 6.819 30.061 1.00 62.09 176 GLN A O 1
ATOM 1483 N N . PRO A 1 177 ? 2.287 6.486 27.825 1.00 59.22 177 PRO A N 1
ATOM 1484 C CA . PRO A 1 177 ? 3.288 7.502 27.549 1.00 59.22 177 PRO A CA 1
ATOM 1485 C C . PRO A 1 177 ? 2.669 8.875 27.829 1.00 59.22 177 PRO A C 1
ATOM 1487 O O . PRO A 1 177 ? 1.706 9.277 27.172 1.00 59.22 177 PRO A O 1
ATOM 1490 N N . THR A 1 178 ? 3.185 9.583 28.829 1.00 59.03 178 THR A N 1
ATOM 1491 C CA . THR A 1 178 ? 2.818 10.977 29.075 1.00 59.03 178 THR A CA 1
ATOM 1492 C C . THR A 1 178 ? 3.602 11.874 28.129 1.00 59.03 178 THR A C 1
ATOM 1494 O O . THR A 1 178 ? 4.814 11.730 27.971 1.00 59.03 178 THR A O 1
ATOM 1497 N N . LEU A 1 179 ? 2.908 12.812 27.488 1.00 60.91 179 LEU A N 1
ATOM 1498 C CA . LEU A 1 179 ? 3.543 13.824 26.648 1.00 60.91 179 LEU A CA 1
ATOM 1499 C C . LEU A 1 179 ? 3.713 15.124 27.433 1.00 60.91 179 LEU A C 1
ATOM 1501 O O . LEU A 1 179 ? 2.764 15.639 28.024 1.00 60.91 179 LEU A O 1
ATOM 1505 N N . SER A 1 180 ? 4.917 15.693 27.407 1.00 52.47 180 SER A N 1
ATOM 1506 C CA . SER A 1 180 ? 5.169 17.033 27.934 1.00 52.47 180 SER A CA 1
ATOM 1507 C C . SER A 1 180 ? 4.614 18.075 26.956 1.00 52.47 180 SER A C 1
ATOM 1509 O O . SER A 1 180 ? 5.248 18.379 25.948 1.00 52.47 180 SER A O 1
ATOM 1511 N N . CYS A 1 181 ? 3.424 18.615 27.224 1.00 52.66 181 CYS A N 1
ATOM 1512 C CA . CYS A 1 181 ? 2.830 19.689 26.421 1.00 52.66 181 CYS A CA 1
ATOM 1513 C C . CYS A 1 181 ? 2.162 20.754 27.310 1.00 52.66 181 CYS A C 1
ATOM 1515 O O . CYS A 1 181 ? 1.636 20.436 28.387 1.00 52.66 181 CYS A O 1
ATOM 1517 N N . SER A 1 182 ? 2.206 22.020 26.872 1.00 49.00 182 SER A N 1
ATOM 1518 C CA . SER A 1 182 ? 1.590 23.152 27.571 1.00 49.00 182 SER A CA 1
ATOM 1519 C C . SER A 1 182 ? 0.061 23.116 27.423 1.00 49.00 182 SER A C 1
ATOM 1521 O O . SER A 1 182 ? -0.493 22.743 26.392 1.00 49.00 182 SER A O 1
ATOM 1523 N N . ARG A 1 183 ? -0.650 23.441 28.507 1.00 50.47 183 ARG A N 1
ATOM 1524 C CA . ARG A 1 183 ? -2.112 23.313 28.594 1.00 50.47 183 ARG A CA 1
ATOM 1525 C C . ARG A 1 183 ? -2.798 24.506 27.936 1.00 50.47 183 ARG A C 1
ATOM 1527 O O . ARG A 1 183 ? -2.919 25.521 28.604 1.00 50.47 183 ARG A O 1
ATOM 1534 N N . ASN A 1 184 ? -3.302 24.373 26.708 1.00 50.19 184 ASN A N 1
ATOM 1535 C CA . ASN A 1 184 ? -4.079 25.442 26.056 1.00 50.19 184 ASN A CA 1
ATOM 1536 C C . ASN A 1 184 ? -5.311 24.952 25.262 1.00 50.19 184 ASN A C 1
ATOM 1538 O O . ASN A 1 184 ? -5.662 25.534 24.243 1.00 50.19 184 ASN A O 1
ATOM 1542 N N . VAL A 1 185 ? -6.018 23.915 25.727 1.00 54.06 185 VAL A N 1
ATOM 1543 C CA . VAL A 1 185 ? -7.382 23.627 25.229 1.00 54.06 185 VAL A CA 1
ATOM 1544 C C . VAL A 1 185 ? -8.366 23.655 26.391 1.00 54.06 185 VAL A C 1
ATOM 1546 O O . VAL A 1 185 ? -8.034 23.255 27.514 1.00 54.06 185 VAL A O 1
ATOM 1549 N N . LYS A 1 186 ? -9.579 24.146 26.113 1.00 57.25 186 LYS A N 1
ATOM 1550 C CA . LYS A 1 186 ? -10.748 24.058 26.992 1.00 57.25 186 LYS A CA 1
ATOM 1551 C C . LYS A 1 186 ? -10.848 22.640 27.564 1.00 57.25 186 LYS A C 1
ATOM 1553 O O . LYS A 1 186 ? -10.723 21.654 26.841 1.00 57.25 186 LYS A O 1
ATOM 1558 N N . ARG A 1 187 ? -11.020 22.527 28.883 1.00 62.16 187 ARG A N 1
ATOM 1559 C CA . ARG A 1 187 ? -11.141 21.218 29.538 1.00 62.16 187 ARG A CA 1
ATOM 1560 C C . ARG A 1 187 ? -12.413 20.536 29.032 1.00 62.16 187 ARG A C 1
ATOM 1562 O O . ARG A 1 187 ? -13.498 21.047 29.284 1.00 62.16 187 ARG A O 1
ATOM 1569 N N . LEU A 1 188 ? -12.258 19.394 28.358 1.00 77.25 188 LEU A N 1
ATOM 1570 C CA . LEU A 1 188 ? -13.365 18.499 28.013 1.00 77.25 188 LEU A CA 1
ATOM 1571 C C . LEU A 1 188 ? -14.187 18.188 29.272 1.00 77.25 188 LEU A C 1
ATOM 1573 O O . LEU A 1 188 ? -13.624 17.931 30.345 1.00 77.25 188 LEU A O 1
ATOM 1577 N N . GLU A 1 189 ? -15.512 18.208 29.147 1.00 74.12 189 GLU A N 1
ATOM 1578 C CA . GLU A 1 189 ? -16.390 17.912 30.276 1.00 74.12 189 GLU A CA 1
ATOM 1579 C C . GLU A 1 189 ? -16.471 16.399 30.511 1.00 74.12 189 GLU A C 1
ATOM 1581 O O . GLU A 1 189 ? -16.647 15.600 29.590 1.00 74.12 189 GLU A O 1
ATOM 1586 N N . GLN A 1 190 ? -16.334 16.003 31.776 1.00 76.00 190 GLN A N 1
ATOM 1587 C CA . GLN A 1 190 ? -16.482 14.615 32.202 1.00 76.00 190 GLN A CA 1
ATOM 1588 C C . GLN A 1 190 ? -17.960 14.222 32.202 1.00 76.00 190 GLN A C 1
ATOM 1590 O O . GLN A 1 190 ? -18.826 15.030 32.535 1.00 76.00 190 GLN A O 1
ATOM 1595 N N . GLY A 1 191 ? -18.242 12.965 31.864 1.00 71.94 191 GLY A N 1
ATOM 1596 C CA . GLY A 1 191 ? -19.602 12.429 31.925 1.00 71.94 191 GLY A CA 1
ATOM 1597 C C . GLY A 1 191 ? -20.543 12.946 30.831 1.00 71.94 191 GLY A C 1
ATOM 1598 O O . GLY A 1 191 ? -21.741 12.675 30.868 1.00 71.94 191 GLY A O 1
ATOM 1599 N N . LYS A 1 192 ? -20.018 13.681 29.843 1.00 81.31 192 LYS A N 1
ATOM 1600 C CA . LYS A 1 192 ? -20.766 14.145 28.673 1.00 81.31 192 LYS A CA 1
ATOM 1601 C C . LYS A 1 192 ? -20.006 13.820 27.386 1.00 81.31 192 LYS A C 1
ATOM 1603 O O . LYS A 1 192 ? -18.773 13.824 27.392 1.00 81.31 192 LYS A O 1
ATOM 1608 N N . PRO A 1 193 ? -20.715 13.533 26.283 1.00 87.94 193 PRO A N 1
ATOM 1609 C CA . PRO A 1 193 ? -20.082 13.491 24.973 1.00 87.94 193 PRO A CA 1
ATOM 1610 C C . PRO A 1 193 ? -19.613 14.901 24.589 1.00 87.94 193 PRO A C 1
ATOM 1612 O O . PRO A 1 193 ? -20.279 15.873 24.921 1.00 87.94 193 PRO A O 1
ATOM 1615 N N . ASN A 1 194 ? -18.486 15.018 23.889 1.00 90.56 194 ASN A N 1
ATOM 1616 C CA . A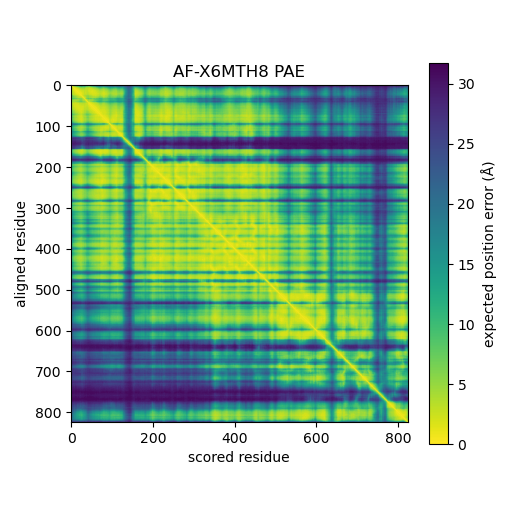SN A 1 194 ? -17.999 16.276 23.314 1.00 90.56 194 ASN A CA 1
ATOM 1617 C C . ASN A 1 194 ? -17.978 16.108 21.788 1.00 90.56 194 ASN A C 1
ATOM 1619 O O . ASN A 1 194 ? -17.161 15.344 21.268 1.00 90.56 194 ASN A O 1
ATOM 1623 N N . LEU A 1 195 ? -18.918 16.740 21.078 1.00 94.00 195 LEU A N 1
ATOM 1624 C CA . LEU A 1 195 ? -19.086 16.576 19.629 1.00 94.00 195 LEU A CA 1
ATOM 1625 C C . LEU A 1 195 ? -18.272 17.622 18.857 1.00 94.00 195 LEU A C 1
ATOM 1627 O O . LEU A 1 195 ? -18.466 18.822 19.036 1.00 94.00 195 LEU A O 1
ATOM 1631 N N . TYR A 1 196 ? -17.449 17.159 17.921 1.00 95.06 196 TYR A N 1
ATOM 1632 C CA . TYR A 1 196 ? -16.680 17.970 16.984 1.00 95.06 196 TYR A CA 1
ATOM 1633 C C . TYR A 1 196 ? -17.110 17.662 15.552 1.00 95.06 196 TYR A C 1
ATOM 1635 O O . TYR A 1 196 ? -17.202 16.500 15.157 1.00 95.06 196 TYR A O 1
ATOM 1643 N N . ILE A 1 197 ? -17.354 18.713 14.770 1.00 95.31 197 ILE A N 1
ATOM 1644 C CA . ILE A 1 197 ? -17.724 18.613 13.355 1.00 95.31 197 ILE A CA 1
ATOM 1645 C C . ILE A 1 197 ? -16.652 19.329 12.540 1.00 95.31 197 ILE A C 1
ATOM 1647 O O . ILE A 1 197 ? -16.462 20.532 12.729 1.00 95.31 197 ILE A O 1
ATOM 1651 N N . CYS A 1 198 ? -15.961 18.610 11.658 1.00 94.62 198 CYS A N 1
ATOM 1652 C CA . CYS A 1 198 ? -14.853 19.147 10.866 1.00 94.62 198 CYS A CA 1
ATOM 1653 C C . CYS A 1 198 ? -14.848 18.620 9.423 1.00 94.62 198 CYS A C 1
ATOM 1655 O O . CYS A 1 198 ? -15.646 17.766 9.050 1.00 94.62 198 CYS A O 1
ATOM 1657 N N . GLU A 1 199 ? -13.956 19.157 8.592 1.00 93.50 199 GLU A N 1
ATOM 1658 C CA . GLU A 1 199 ? -13.728 18.654 7.235 1.00 93.50 199 GLU A CA 1
ATOM 1659 C C . GLU A 1 199 ? -13.010 17.293 7.255 1.00 93.50 199 GLU A C 1
ATOM 1661 O O . GLU A 1 199 ? -12.274 16.973 8.191 1.00 93.50 199 GLU A O 1
ATOM 1666 N N . THR A 1 200 ? -13.174 16.492 6.198 1.00 91.06 200 THR A N 1
ATOM 1667 C CA . THR A 1 200 ? -12.617 15.129 6.108 1.00 91.06 200 THR A CA 1
ATOM 1668 C C . THR A 1 200 ? -11.104 15.067 6.330 1.00 91.06 200 THR A C 1
ATOM 1670 O O . THR A 1 200 ? -10.617 14.204 7.059 1.00 91.06 200 THR A O 1
ATOM 1673 N N . ASN A 1 201 ? -10.352 16.020 5.781 1.00 90.06 201 ASN A N 1
ATOM 1674 C CA . ASN A 1 201 ? -8.898 16.120 5.948 1.00 90.06 201 ASN A CA 1
ATOM 1675 C C . ASN A 1 201 ? -8.460 16.610 7.346 1.00 90.06 201 ASN A C 1
ATOM 1677 O O . ASN A 1 201 ? -7.276 16.543 7.665 1.00 90.06 201 ASN A O 1
ATOM 1681 N N . LYS A 1 202 ? -9.385 17.079 8.196 1.00 92.44 202 LYS A N 1
ATOM 1682 C CA . LYS A 1 202 ? -9.106 17.602 9.547 1.00 92.44 202 LYS A CA 1
ATOM 1683 C C . LYS A 1 202 ? -9.371 16.612 10.675 1.00 92.44 202 LYS A C 1
ATOM 1685 O O . LYS A 1 202 ? -8.962 16.865 11.806 1.00 92.44 202 LYS A O 1
ATOM 1690 N N . VAL A 1 203 ? -9.986 15.466 10.387 1.00 94.56 203 VAL A N 1
ATOM 1691 C CA . VAL A 1 203 ? -10.320 14.440 11.393 1.00 94.56 203 VAL A CA 1
ATOM 1692 C C . VAL A 1 203 ? -9.089 14.001 12.195 1.00 94.56 203 VAL A C 1
ATOM 1694 O O . VAL A 1 203 ? -9.143 13.938 13.423 1.00 94.56 203 VAL A O 1
ATOM 1697 N N . LEU A 1 204 ? -7.966 13.740 11.516 1.00 94.44 204 LEU A N 1
ATOM 1698 C CA . LEU A 1 204 ? -6.730 13.289 12.167 1.00 94.44 204 LEU A CA 1
ATOM 1699 C C . LEU A 1 204 ? -6.067 14.402 12.992 1.00 94.44 204 LEU A C 1
ATOM 1701 O O . LEU A 1 204 ? -5.594 14.138 14.095 1.00 94.44 204 LEU A O 1
ATOM 1705 N N . GLU A 1 205 ? -6.081 15.645 12.500 1.00 91.88 205 GLU A N 1
ATOM 1706 C CA . GLU A 1 205 ? -5.565 16.808 13.237 1.00 91.88 205 GLU A CA 1
ATOM 1707 C C . GLU A 1 205 ? -6.346 17.034 14.538 1.00 91.88 205 GLU A C 1
ATOM 1709 O O . GLU A 1 205 ? -5.742 17.200 15.598 1.00 91.88 205 GLU A O 1
ATOM 1714 N N . TYR A 1 206 ? -7.681 16.970 14.476 1.00 93.38 206 TYR A N 1
ATOM 1715 C CA . TYR A 1 206 ? -8.555 17.104 15.646 1.00 93.38 206 TYR A CA 1
ATOM 1716 C C . TYR A 1 206 ? -8.258 16.018 16.673 1.00 93.38 206 TYR A C 1
ATOM 1718 O O . TYR A 1 206 ? -8.114 16.304 17.860 1.00 93.38 206 TYR A O 1
ATOM 1726 N N . LEU A 1 207 ? -8.127 14.774 16.214 1.00 94.31 207 LEU A N 1
ATOM 1727 C CA . LEU A 1 207 ? -7.817 13.648 17.079 1.00 94.31 207 LEU A CA 1
ATOM 1728 C C . LEU A 1 207 ? -6.474 13.855 17.789 1.00 94.31 207 LEU A C 1
ATOM 1730 O O . LEU A 1 207 ? -6.425 13.783 19.016 1.00 94.31 207 LEU A O 1
ATOM 1734 N N . VAL A 1 208 ? -5.404 14.173 17.057 1.00 92.19 208 VAL A N 1
ATOM 1735 C CA . VAL A 1 208 ? -4.084 14.427 17.659 1.00 92.19 208 VAL A CA 1
ATOM 1736 C C . VAL A 1 208 ? -4.152 15.595 18.644 1.00 92.19 208 VAL A C 1
ATOM 1738 O O . VAL A 1 208 ? -3.705 15.452 19.782 1.00 92.19 208 VAL A O 1
ATOM 1741 N N . LYS A 1 209 ? -4.775 16.719 18.268 1.00 90.88 209 LYS A N 1
ATOM 1742 C CA . LYS A 1 209 ? -4.908 17.901 19.135 1.00 90.88 209 LYS A CA 1
ATOM 1743 C C . LYS A 1 209 ? -5.654 17.590 20.435 1.00 90.88 209 LYS A C 1
ATOM 1745 O O . LYS A 1 209 ? -5.222 18.028 21.502 1.00 90.88 209 LYS A O 1
ATOM 1750 N N . LEU A 1 210 ? -6.732 16.805 20.373 1.00 91.50 210 LEU A N 1
ATOM 1751 C CA . LEU A 1 210 ? -7.475 16.376 21.561 1.00 91.50 210 LEU A CA 1
ATOM 1752 C C . LEU A 1 210 ? -6.592 15.561 22.509 1.00 91.50 210 LEU A C 1
ATOM 1754 O O . LEU A 1 210 ? -6.535 15.872 23.697 1.00 91.50 210 LEU A O 1
ATOM 1758 N N . PHE A 1 211 ? -5.864 14.565 22.004 1.00 90.56 211 PHE A N 1
ATOM 1759 C CA . PHE A 1 211 ? -4.980 13.742 22.837 1.00 90.56 211 PHE A CA 1
ATOM 1760 C C . PHE A 1 211 ? -3.816 14.551 23.428 1.00 90.56 211 PHE A C 1
ATOM 1762 O O . PHE A 1 211 ? -3.569 14.469 24.636 1.00 90.56 211 PHE A O 1
ATOM 1769 N N . LEU A 1 212 ? -3.183 15.419 22.631 1.00 88.00 212 LEU A N 1
ATOM 1770 C CA . LEU A 1 212 ? -2.127 16.323 23.096 1.00 88.00 212 LEU A CA 1
ATOM 1771 C C . LEU A 1 212 ? -2.599 17.249 24.215 1.00 88.00 212 LEU A C 1
ATOM 1773 O O . LEU A 1 212 ? -1.900 17.414 25.215 1.00 88.00 212 LEU A O 1
ATOM 1777 N N . SER A 1 213 ? -3.814 17.790 24.098 1.00 84.81 213 SER A N 1
ATOM 1778 C CA . SER A 1 213 ? -4.388 18.660 25.128 1.00 84.81 213 SER A CA 1
ATOM 1779 C C . SER A 1 213 ? -4.561 17.978 26.488 1.00 84.81 213 SER A C 1
ATOM 1781 O O . SER A 1 213 ? -4.565 18.646 27.523 1.00 84.81 213 SER A O 1
ATOM 1783 N N . GLN A 1 214 ? -4.679 16.646 26.485 1.00 83.69 214 GLN A N 1
ATOM 1784 C CA . GLN A 1 214 ? -4.798 15.809 27.677 1.00 83.69 214 GLN A CA 1
ATOM 1785 C C . GLN A 1 214 ? -3.473 15.133 28.064 1.00 83.69 214 GLN A C 1
ATOM 1787 O O . GLN A 1 214 ? -3.476 14.256 28.930 1.00 83.69 214 GLN A O 1
ATOM 1792 N N . GLN A 1 215 ? -2.352 15.533 27.443 1.00 82.56 215 GLN A N 1
ATOM 1793 C CA . GLN A 1 215 ? -1.007 14.977 27.663 1.00 82.56 215 GLN A CA 1
ATOM 1794 C C . GLN A 1 215 ? -0.936 13.457 27.434 1.00 82.56 215 GLN A C 1
ATOM 1796 O O . GLN A 1 215 ? -0.154 12.752 28.075 1.00 82.56 215 GLN A O 1
ATOM 1801 N N . GLN A 1 216 ? -1.764 12.955 26.517 1.00 84.50 216 GLN A N 1
ATOM 1802 C CA . GLN A 1 216 ? -1.907 11.539 26.186 1.00 84.50 216 GLN A CA 1
ATOM 1803 C C . GLN A 1 216 ? -1.546 11.288 24.725 1.00 84.50 216 GLN A C 1
ATOM 1805 O O . GLN A 1 216 ? -1.601 12.188 23.889 1.00 84.50 216 GLN A O 1
ATOM 1810 N N . GLN A 1 217 ? -1.215 10.038 24.411 1.00 86.31 217 GLN A N 1
ATOM 1811 C CA . GLN A 1 217 ? -1.054 9.569 23.038 1.00 86.31 217 GLN A CA 1
ATOM 1812 C C . GLN A 1 217 ? -2.292 8.783 22.593 1.00 86.31 217 GLN A C 1
ATOM 1814 O O . GLN A 1 217 ? -2.835 8.002 23.382 1.00 86.31 217 GLN A O 1
ATOM 1819 N N . PRO A 1 218 ? -2.745 8.948 21.338 1.00 91.56 218 PRO A N 1
ATOM 1820 C CA . PRO A 1 218 ? -3.806 8.119 20.801 1.00 91.56 218 PRO A CA 1
ATOM 1821 C C . PRO A 1 218 ? -3.302 6.684 20.628 1.00 91.56 218 PRO A C 1
ATOM 1823 O O . PRO A 1 218 ? -2.268 6.439 20.013 1.00 91.56 218 PRO A O 1
ATOM 1826 N N . ILE A 1 219 ? -4.058 5.726 21.160 1.00 89.25 219 ILE A N 1
ATOM 1827 C CA . ILE A 1 219 ? -3.780 4.290 21.041 1.00 89.25 219 ILE A CA 1
ATOM 1828 C C . ILE A 1 219 ? -5.039 3.547 20.595 1.00 89.25 219 ILE A C 1
ATOM 1830 O O . ILE A 1 219 ? -6.162 3.998 20.835 1.00 89.25 219 ILE A O 1
ATOM 1834 N N . ALA A 1 220 ? -4.860 2.380 19.977 1.00 90.44 220 ALA A N 1
ATOM 1835 C CA . ALA A 1 220 ? -5.934 1.621 19.331 1.00 90.44 220 ALA A CA 1
ATOM 1836 C C . ALA A 1 220 ? -7.126 1.271 20.244 1.00 90.44 220 ALA A C 1
ATOM 1838 O O . ALA A 1 220 ? -8.250 1.132 19.771 1.00 90.44 220 ALA A O 1
ATOM 1839 N N . ASN A 1 221 ? -6.915 1.140 21.557 1.00 90.69 221 ASN A N 1
ATOM 1840 C CA . ASN A 1 221 ? -7.999 0.837 22.497 1.00 90.69 221 ASN A CA 1
ATOM 1841 C C . ASN A 1 221 ? -8.767 2.064 23.022 1.00 90.69 221 ASN A C 1
ATOM 1843 O O . ASN A 1 221 ? -9.822 1.882 23.644 1.00 90.69 221 ASN A O 1
ATOM 1847 N N . ARG A 1 222 ? -8.274 3.280 22.734 1.00 91.25 222 ARG A N 1
ATOM 1848 C CA . ARG A 1 222 ? -8.877 4.586 23.071 1.00 91.25 222 ARG A CA 1
ATOM 1849 C C . ARG A 1 222 ? -9.471 5.312 21.869 1.00 91.25 222 ARG A C 1
ATOM 1851 O O . ARG A 1 222 ? -10.168 6.304 22.053 1.00 91.25 222 ARG A O 1
ATOM 1858 N N . VAL A 1 223 ? -9.214 4.823 20.662 1.00 95.50 223 VAL A N 1
ATOM 1859 C CA . VAL A 1 223 ? -9.709 5.403 19.416 1.00 95.50 223 VAL A CA 1
ATOM 1860 C C . VAL A 1 223 ? -10.446 4.336 18.621 1.00 95.50 223 VAL A C 1
ATOM 1862 O O . VAL A 1 223 ? -9.895 3.266 18.378 1.00 95.50 223 VAL A O 1
ATOM 1865 N N . ILE A 1 224 ? -11.660 4.643 18.172 1.00 95.62 224 ILE A N 1
ATOM 1866 C CA . ILE A 1 224 ? -12.361 3.854 17.153 1.00 95.62 224 ILE A CA 1
ATOM 1867 C C . ILE A 1 224 ? -12.644 4.755 15.958 1.00 95.62 224 ILE A C 1
ATOM 1869 O O . ILE A 1 224 ? -13.318 5.773 16.100 1.00 95.62 224 ILE A O 1
ATOM 1873 N N . PHE A 1 225 ? -12.157 4.354 14.786 1.00 96.44 225 PHE A N 1
ATOM 1874 C CA . PHE A 1 225 ? -12.665 4.849 13.511 1.00 96.44 225 PHE A CA 1
ATOM 1875 C C . PHE A 1 225 ? -13.823 3.950 13.105 1.00 96.44 225 PHE A C 1
ATOM 1877 O O . PHE A 1 225 ? -13.634 2.747 12.940 1.00 96.44 225 PHE A O 1
ATOM 1884 N N . CYS A 1 226 ? -15.018 4.521 13.022 1.00 95.88 226 CYS A N 1
ATOM 1885 C CA . CYS A 1 226 ? -16.201 3.774 12.645 1.00 95.88 226 CYS A CA 1
ATOM 1886 C C . CYS A 1 226 ? -16.217 3.511 11.140 1.00 95.88 226 CYS A C 1
ATOM 1888 O O . CYS A 1 226 ? -15.843 4.366 10.336 1.00 95.88 226 CYS A O 1
ATOM 1890 N N . ASP A 1 227 ? -16.726 2.343 10.781 1.00 92.56 227 ASP A N 1
ATOM 1891 C CA . ASP A 1 227 ? -17.000 1.924 9.414 1.00 92.56 227 ASP A CA 1
ATOM 1892 C C . ASP A 1 227 ? -18.303 1.104 9.357 1.00 92.56 227 ASP A C 1
ATOM 1894 O O . ASP A 1 227 ? -18.984 0.894 10.367 1.00 92.56 227 ASP A O 1
ATOM 1898 N N . GLN A 1 228 ? -18.652 0.603 8.173 1.00 90.69 228 GLN A N 1
ATOM 1899 C CA . GLN A 1 228 ? -19.860 -0.208 7.994 1.00 90.69 228 GLN A CA 1
ATOM 1900 C C . GLN A 1 228 ? -19.790 -1.580 8.685 1.00 90.69 228 GLN A C 1
ATOM 1902 O O . GLN A 1 228 ? -20.834 -2.206 8.884 1.00 90.69 228 GLN A O 1
ATOM 1907 N N . SER A 1 229 ? -18.589 -2.054 9.030 1.00 88.75 229 SER A N 1
ATOM 1908 C CA . SER A 1 229 ? -18.344 -3.338 9.697 1.00 88.75 229 SER A CA 1
ATOM 1909 C C . SER A 1 229 ? -18.370 -3.233 11.227 1.00 88.75 229 SER A C 1
ATOM 1911 O O . SER A 1 229 ? -18.513 -4.243 11.920 1.00 88.75 229 SER A O 1
ATOM 1913 N N . THR A 1 230 ? -18.281 -2.011 11.758 1.00 92.44 230 THR A N 1
ATOM 1914 C CA . THR A 1 230 ? -18.217 -1.727 13.190 1.00 92.44 230 THR A CA 1
ATOM 1915 C C . THR A 1 230 ? -19.496 -2.188 13.888 1.00 92.44 230 THR A C 1
ATOM 1917 O O . THR A 1 230 ? -20.603 -1.705 13.634 1.00 92.44 230 THR A O 1
ATOM 1920 N N . SER A 1 231 ? -19.339 -3.145 14.797 1.00 91.19 231 SER A N 1
ATOM 1921 C CA . SER A 1 231 ? -20.442 -3.810 15.490 1.00 91.19 231 SER A CA 1
ATOM 1922 C C . SER A 1 231 ? -20.891 -3.070 16.754 1.00 91.19 231 SER A C 1
ATOM 1924 O O . SER A 1 231 ? -20.114 -2.378 17.413 1.00 91.19 231 SER A O 1
ATOM 1926 N N . VAL A 1 232 ? -22.149 -3.291 17.153 1.00 92.44 232 VAL A N 1
ATOM 1927 C CA . VAL A 1 232 ? -22.698 -2.777 18.422 1.00 92.44 232 VAL A CA 1
ATOM 1928 C C . VAL A 1 232 ? -21.873 -3.264 19.618 1.00 92.44 232 VAL A C 1
ATOM 1930 O O . VAL A 1 232 ? -21.619 -2.488 20.532 1.00 92.44 232 VAL A O 1
ATOM 1933 N N . GLU A 1 233 ? -21.394 -4.512 19.593 1.00 91.31 233 GLU A N 1
ATOM 1934 C CA . GLU A 1 233 ? -20.570 -5.064 20.674 1.00 91.31 233 GLU A CA 1
ATOM 1935 C C . GLU A 1 233 ? -19.217 -4.345 20.803 1.00 91.31 233 GLU A C 1
ATOM 1937 O O . GLU A 1 233 ? -18.778 -4.071 21.918 1.00 91.31 233 GLU A O 1
ATOM 1942 N N . GLN A 1 234 ? -18.555 -4.000 19.691 1.00 92.69 234 GLN A N 1
ATOM 1943 C CA . GLN A 1 234 ? -17.300 -3.234 19.736 1.00 92.69 234 GLN A CA 1
ATOM 1944 C C . GLN A 1 234 ? -17.505 -1.860 20.382 1.00 92.69 234 GLN A C 1
ATOM 1946 O O . GLN A 1 234 ? -16.696 -1.447 21.216 1.00 92.69 234 GLN A O 1
ATOM 1951 N N . LEU A 1 235 ? -18.602 -1.181 20.032 1.00 94.50 235 LEU A N 1
ATOM 1952 C CA . LEU A 1 235 ? -18.986 0.103 20.620 1.00 94.50 235 LEU A CA 1
ATOM 1953 C C . LEU A 1 235 ? -19.328 -0.036 22.110 1.00 94.50 235 LEU A C 1
ATOM 1955 O O . LEU A 1 235 ? -18.877 0.767 22.922 1.00 94.50 235 LEU A O 1
ATOM 1959 N N . GLU A 1 236 ? -20.065 -1.078 22.492 1.00 92.19 236 GLU A N 1
ATOM 1960 C CA . GLU A 1 236 ? -20.394 -1.369 23.891 1.00 92.19 236 GLU A CA 1
ATOM 1961 C C . GLU A 1 236 ? -19.126 -1.635 24.717 1.00 92.19 236 GLU A C 1
ATOM 1963 O O . GLU A 1 236 ? -18.913 -1.004 25.751 1.00 92.19 236 GLU A O 1
ATOM 1968 N N . CYS A 1 237 ? -18.226 -2.497 24.233 1.00 92.19 237 CYS A N 1
ATOM 1969 C CA . CYS A 1 237 ? -16.917 -2.742 24.842 1.00 92.19 237 CYS A CA 1
ATOM 1970 C C . CYS A 1 237 ? -16.124 -1.446 25.043 1.00 92.19 237 CYS A C 1
ATOM 1972 O O . CYS A 1 237 ? -15.530 -1.244 26.102 1.00 92.19 237 CYS A O 1
ATOM 1974 N N . PHE A 1 238 ? -16.117 -0.565 24.041 1.00 92.25 238 PHE A N 1
ATOM 1975 C CA . PHE A 1 238 ? -15.439 0.728 24.100 1.00 92.25 238 PHE A CA 1
ATOM 1976 C C . PHE A 1 238 ? -15.999 1.631 25.207 1.00 92.25 238 PHE A C 1
ATOM 1978 O O . PHE A 1 238 ? -15.229 2.191 25.988 1.00 92.25 238 PHE A O 1
ATOM 1985 N N . LEU A 1 239 ? -17.326 1.713 25.332 1.00 90.69 239 LEU A N 1
ATOM 1986 C CA . LEU A 1 239 ? -18.004 2.511 26.360 1.00 90.69 239 LEU A CA 1
ATOM 1987 C C . LEU A 1 239 ? -17.875 1.904 27.767 1.00 90.69 239 LEU A C 1
ATOM 1989 O O . LEU A 1 239 ? -17.684 2.618 28.751 1.00 90.69 239 LEU A O 1
ATOM 1993 N N . ILE A 1 240 ? -17.898 0.575 27.893 1.00 88.62 240 ILE A N 1
ATOM 1994 C CA . ILE A 1 240 ? -17.625 -0.089 29.175 1.00 88.62 240 ILE A CA 1
ATOM 1995 C C . ILE A 1 240 ? -16.188 0.217 29.620 1.00 88.62 240 ILE A C 1
ATOM 1997 O O . ILE A 1 240 ? -15.964 0.584 30.777 1.00 88.62 240 ILE A O 1
ATOM 2001 N N . ARG A 1 241 ? -15.210 0.137 28.705 1.00 88.06 241 ARG A N 1
ATOM 2002 C CA . ARG A 1 241 ? -13.813 0.509 28.989 1.00 88.06 241 ARG A CA 1
ATOM 2003 C C . ARG A 1 241 ? -13.684 1.956 29.433 1.00 88.06 241 ARG A C 1
ATOM 2005 O O . ARG A 1 241 ? -12.903 2.242 30.345 1.00 88.06 241 ARG A O 1
ATOM 2012 N N . SER A 1 242 ? -14.443 2.869 28.832 1.00 85.88 242 SER A N 1
ATOM 2013 C CA . SER A 1 242 ? -14.411 4.279 29.218 1.00 85.88 242 SER A CA 1
ATOM 2014 C C . SER A 1 242 ? -14.906 4.525 30.642 1.00 85.88 242 SER A C 1
ATOM 2016 O O . SER A 1 242 ? -14.448 5.460 31.295 1.00 85.88 242 SER A O 1
ATOM 2018 N N . ASN A 1 243 ? -15.738 3.640 31.180 1.00 81.75 243 ASN A N 1
ATOM 2019 C CA . ASN A 1 243 ? -16.321 3.795 32.513 1.00 81.75 243 ASN A CA 1
ATOM 2020 C C . ASN A 1 243 ? -15.668 2.948 33.603 1.00 81.75 243 ASN A C 1
ATOM 2022 O O . ASN A 1 243 ? -15.944 3.143 34.786 1.00 81.75 243 ASN A O 1
ATOM 2026 N N . CYS A 1 244 ? -14.820 1.992 33.234 1.00 80.00 244 CYS A N 1
ATOM 2027 C CA . CYS A 1 244 ? -14.273 1.041 34.187 1.00 80.00 244 CYS A CA 1
ATOM 2028 C C . CYS A 1 244 ? -13.178 1.669 35.065 1.00 80.00 244 CYS A C 1
ATOM 2030 O O . CYS A 1 244 ? -12.049 1.855 34.615 1.00 80.00 244 CYS A O 1
ATOM 2032 N N . GLN A 1 245 ? -13.484 1.925 36.341 1.00 74.31 245 GLN A N 1
ATOM 2033 C CA . GLN A 1 245 ? -12.545 2.490 37.327 1.00 74.31 245 GLN A CA 1
ATOM 2034 C C . GLN A 1 245 ? -11.227 1.716 37.427 1.00 74.31 245 GLN A C 1
ATOM 2036 O O . GLN A 1 245 ? -10.167 2.330 37.446 1.00 74.31 245 GLN A O 1
ATOM 2041 N N . ALA A 1 246 ? -11.281 0.380 37.398 1.00 70.50 246 ALA A N 1
ATOM 2042 C CA . ALA A 1 246 ? -10.089 -0.468 37.463 1.00 70.50 246 ALA A CA 1
ATOM 2043 C C . ALA A 1 246 ? -9.087 -0.224 36.313 1.00 70.50 246 ALA A C 1
ATOM 2045 O O . ALA A 1 246 ? -7.914 -0.560 36.440 1.00 70.50 246 ALA A O 1
ATOM 2046 N N . LEU A 1 247 ? -9.533 0.367 35.195 1.00 73.81 247 LEU A N 1
ATOM 2047 C CA . LEU A 1 247 ? -8.685 0.709 34.046 1.00 73.81 247 LEU A CA 1
ATOM 2048 C C . LEU A 1 247 ? -8.131 2.145 34.113 1.00 73.81 247 LEU A C 1
ATOM 2050 O O . LEU A 1 247 ? -7.282 2.503 33.298 1.00 73.81 247 LEU A O 1
ATOM 2054 N N . HIS A 1 248 ? -8.586 2.968 35.066 1.00 70.50 248 HIS A N 1
ATOM 2055 C CA . HIS A 1 248 ? -8.252 4.393 35.189 1.00 70.50 248 HIS A CA 1
ATOM 2056 C C . HIS A 1 248 ? -7.816 4.724 36.628 1.00 70.50 248 HIS A C 1
ATOM 2058 O O . HIS A 1 248 ? -8.478 5.480 37.328 1.00 70.50 248 HIS A O 1
ATOM 2064 N N . ASN A 1 249 ? -6.693 4.166 37.096 1.00 55.62 249 ASN A N 1
ATOM 2065 C CA . ASN A 1 249 ? -6.191 4.398 38.468 1.00 55.62 249 ASN A CA 1
ATOM 2066 C C . ASN A 1 249 ? -5.437 5.738 38.663 1.00 55.62 249 ASN A C 1
ATOM 2068 O O . ASN A 1 249 ? -4.872 5.981 39.730 1.00 55.62 249 ASN A O 1
ATOM 2072 N N . SER A 1 250 ? -5.406 6.614 37.654 1.00 57.62 250 SER A N 1
ATOM 2073 C CA . SER A 1 250 ? -4.740 7.921 37.724 1.00 57.62 250 SER A CA 1
ATOM 2074 C C . SER A 1 250 ? -5.659 8.965 38.369 1.00 57.62 250 SER A C 1
ATOM 2076 O O . SER A 1 250 ? -6.695 9.317 37.807 1.00 57.62 250 SER A O 1
ATOM 2078 N N . LYS A 1 251 ? -5.280 9.489 39.544 1.00 55.53 251 LYS A N 1
ATOM 2079 C CA . LYS A 1 251 ? -5.978 10.624 40.184 1.00 55.53 251 LYS A CA 1
ATOM 2080 C C . LYS A 1 251 ? -5.694 11.968 39.493 1.00 55.53 251 LYS A C 1
ATOM 2082 O O . LYS A 1 251 ? -6.442 12.917 39.706 1.00 55.53 251 LYS A O 1
ATOM 2087 N N . GLU A 1 252 ? -4.634 12.056 38.686 1.00 56.38 252 GLU A N 1
ATOM 2088 C CA . GLU A 1 252 ? -4.118 13.321 38.141 1.00 56.38 252 GLU A CA 1
ATOM 2089 C C . GLU A 1 252 ? -4.520 13.575 36.680 1.00 56.38 252 GLU A C 1
ATOM 2091 O O . GLU A 1 252 ? -4.726 14.726 36.292 1.00 56.38 252 GLU A O 1
ATOM 2096 N N . THR A 1 253 ? -4.684 12.522 35.870 1.00 64.56 253 THR A N 1
ATOM 2097 C CA . THR A 1 253 ? -5.003 12.618 34.435 1.00 64.56 253 THR A CA 1
ATOM 2098 C C . THR A 1 253 ? -6.173 11.711 34.063 1.00 64.56 253 THR A C 1
ATOM 2100 O O . THR A 1 253 ? -6.133 10.492 34.230 1.00 64.56 253 THR A O 1
ATOM 2103 N N . LYS A 1 254 ? -7.249 12.316 33.545 1.00 78.19 254 LYS A N 1
ATOM 2104 C CA . LYS A 1 254 ? -8.436 11.585 33.081 1.00 78.19 254 LYS A CA 1
ATOM 2105 C C . LYS A 1 254 ? -8.193 11.070 31.674 1.00 78.19 254 LYS A C 1
ATOM 2107 O O . LYS A 1 254 ? -7.788 11.832 30.801 1.00 78.19 254 LYS A O 1
ATOM 2112 N N . ALA A 1 255 ? -8.466 9.794 31.445 1.00 84.88 255 ALA A N 1
ATOM 2113 C CA . ALA A 1 255 ? -8.194 9.194 30.154 1.00 84.88 255 ALA A CA 1
ATOM 2114 C C . ALA A 1 255 ? -9.216 9.624 29.088 1.00 84.88 255 ALA A C 1
ATOM 2116 O O . ALA A 1 255 ? -10.415 9.698 29.371 1.00 84.88 255 ALA A O 1
ATOM 2117 N N . LEU A 1 256 ? -8.739 9.890 27.873 1.00 89.00 256 LEU A N 1
ATOM 2118 C CA . LEU A 1 256 ? -9.556 10.288 26.730 1.00 89.00 256 LEU A CA 1
ATOM 2119 C C . LEU A 1 256 ? -9.931 9.077 25.871 1.00 89.00 256 LEU A C 1
ATOM 2121 O O . LEU A 1 256 ? -9.093 8.231 25.561 1.00 89.00 256 LEU A O 1
ATOM 2125 N N . TYR A 1 257 ? -11.196 9.023 25.467 1.00 92.19 257 TYR A N 1
ATOM 2126 C CA . TYR A 1 257 ? -11.719 8.113 24.456 1.00 92.19 257 TYR A CA 1
ATOM 2127 C C . TYR A 1 257 ? -12.298 8.918 23.300 1.00 92.19 257 TYR A C 1
ATOM 2129 O O . TYR A 1 257 ? -13.039 9.876 23.520 1.00 92.19 257 TYR A O 1
ATOM 2137 N N . CYS A 1 258 ? -11.968 8.524 22.074 1.00 95.31 258 CYS A N 1
ATOM 2138 C CA . CYS A 1 258 ? -12.404 9.206 20.864 1.00 95.31 258 CYS A CA 1
ATOM 2139 C C . CYS A 1 258 ? -13.091 8.234 19.900 1.00 95.31 258 CYS A C 1
ATOM 2141 O O . CYS A 1 258 ? -12.519 7.209 19.521 1.00 95.31 258 CYS A O 1
ATOM 2143 N N . LEU A 1 259 ? -14.311 8.573 19.493 1.00 96.50 259 LEU A N 1
ATOM 2144 C CA . LEU A 1 259 ? -15.049 7.887 18.441 1.00 96.50 259 LEU A CA 1
ATOM 2145 C C . LEU A 1 259 ? -15.081 8.789 17.206 1.00 96.50 259 LEU A C 1
ATOM 2147 O O . LEU A 1 259 ? -15.658 9.873 17.230 1.00 96.50 259 LEU A O 1
ATOM 2151 N N . ALA A 1 260 ? -14.453 8.349 16.124 1.00 97.44 260 ALA A N 1
ATOM 2152 C CA . ALA A 1 260 ? -14.365 9.093 14.877 1.00 97.44 260 ALA A CA 1
ATOM 2153 C C . ALA A 1 260 ? -15.284 8.489 13.808 1.00 97.44 260 ALA A C 1
ATOM 2155 O O . ALA A 1 260 ? -15.434 7.271 13.718 1.00 97.44 260 ALA A O 1
ATOM 2156 N N . LEU A 1 261 ? -15.850 9.361 12.975 1.00 97.12 261 LEU A N 1
ATOM 2157 C CA . LEU A 1 261 ? -16.663 9.049 11.798 1.00 97.12 261 LEU A CA 1
ATOM 2158 C C . LEU A 1 261 ? -17.940 8.224 12.072 1.00 97.12 261 LEU A C 1
ATOM 2160 O O . LEU A 1 261 ? -18.222 7.286 11.323 1.00 97.12 261 LEU A O 1
ATOM 2164 N N . PRO A 1 262 ? -18.752 8.546 13.104 1.00 97.12 262 PRO A N 1
ATOM 2165 C CA . PRO A 1 262 ? -19.984 7.804 13.405 1.00 97.12 262 PRO A CA 1
ATOM 2166 C C . PRO A 1 262 ? -20.969 7.726 12.227 1.00 97.12 262 PRO A C 1
ATOM 2168 O O . PRO A 1 262 ? -21.800 6.821 12.181 1.00 97.12 262 PRO A O 1
ATOM 2171 N N . GLU A 1 263 ? -20.882 8.646 11.266 1.00 96.44 263 GLU A N 1
ATOM 2172 C CA . GLU A 1 263 ? -21.667 8.652 10.033 1.00 96.44 263 GLU A CA 1
ATOM 2173 C C . GLU A 1 263 ? -21.431 7.429 9.136 1.00 96.44 263 GLU A C 1
ATOM 2175 O O . GLU A 1 263 ? -22.300 7.108 8.330 1.00 96.44 263 GLU A O 1
ATOM 2180 N N . GLN A 1 264 ? -20.301 6.731 9.286 1.00 95.69 264 GLN A N 1
ATOM 2181 C CA . GLN A 1 264 ? -19.987 5.513 8.529 1.00 95.69 264 GLN A CA 1
ATOM 2182 C C . GLN A 1 264 ? -20.683 4.264 9.093 1.00 95.69 264 GLN A C 1
ATOM 2184 O O . GLN A 1 264 ? -20.721 3.222 8.438 1.00 95.69 264 GLN A O 1
ATOM 2189 N N . LEU A 1 265 ? -21.261 4.358 10.297 1.00 96.81 265 LEU A N 1
ATOM 2190 C CA . LEU A 1 265 ? -22.047 3.284 10.897 1.00 96.81 265 LEU A CA 1
ATOM 2191 C C . LEU A 1 265 ? -23.390 3.127 10.183 1.00 96.81 265 LEU A C 1
ATOM 2193 O O . LEU A 1 265 ? -24.038 4.106 9.801 1.00 96.81 265 LEU A O 1
ATOM 2197 N N . GLN A 1 266 ? -23.891 1.894 10.135 1.00 94.88 266 GLN A N 1
ATOM 2198 C CA . GLN A 1 266 ? -25.259 1.626 9.690 1.00 94.88 266 GLN A CA 1
ATOM 2199 C C . GLN A 1 266 ? -26.286 2.409 10.537 1.00 94.88 266 GLN A C 1
ATOM 2201 O O . GLN A 1 266 ? -26.128 2.493 11.760 1.00 94.88 266 GLN A O 1
ATOM 2206 N N . PRO A 1 267 ? -27.393 2.916 9.958 1.00 94.69 267 PRO A N 1
ATOM 2207 C CA . PRO A 1 267 ? -28.365 3.733 10.691 1.00 94.69 267 PRO A CA 1
ATOM 2208 C C . PRO A 1 267 ? -28.959 3.063 11.938 1.00 94.69 267 PRO A C 1
ATOM 2210 O O . PRO A 1 267 ? -29.274 3.735 12.918 1.00 94.69 267 PRO A O 1
ATOM 2213 N N . SER A 1 268 ? -29.123 1.734 11.937 1.00 94.44 268 SER A N 1
ATOM 2214 C CA . SER A 1 268 ? -29.552 0.992 13.131 1.00 94.44 268 SER A CA 1
ATOM 2215 C C . SER A 1 268 ? -28.505 1.037 14.244 1.00 94.44 268 SER A C 1
ATOM 2217 O O . SER A 1 268 ? -28.860 1.277 15.394 1.00 94.44 268 SER A O 1
ATOM 2219 N N . VAL A 1 269 ? -27.227 0.884 13.891 1.00 96.25 269 VAL A N 1
ATOM 2220 C CA . VAL A 1 269 ? -26.095 0.904 14.829 1.00 96.25 269 VAL A CA 1
ATOM 2221 C C . VAL A 1 269 ? -25.892 2.307 15.405 1.00 96.25 269 VAL A C 1
ATOM 2223 O O . VAL A 1 269 ? -25.638 2.433 16.597 1.00 96.25 269 VAL A O 1
ATOM 2226 N N . GLN A 1 270 ? -26.105 3.368 14.616 1.00 96.69 270 GLN A N 1
ATOM 2227 C CA . GLN A 1 270 ? -26.098 4.752 15.120 1.00 96.69 270 GLN A CA 1
ATOM 2228 C C . GLN A 1 270 ? -27.145 4.974 16.226 1.00 96.69 270 GLN A C 1
ATOM 2230 O O . GLN A 1 270 ? -26.858 5.609 17.240 1.00 96.69 270 GLN A O 1
ATOM 2235 N N . ARG A 1 271 ? -28.356 4.419 16.072 1.00 95.75 271 ARG A N 1
ATOM 2236 C CA . ARG A 1 271 ? -29.406 4.512 17.105 1.00 95.75 271 ARG A CA 1
ATOM 2237 C C . ARG A 1 271 ? -29.044 3.726 18.360 1.00 95.75 271 ARG A C 1
ATOM 2239 O O . ARG A 1 271 ? -29.291 4.206 19.464 1.00 95.75 271 ARG A O 1
ATOM 2246 N N . ASP A 1 272 ? -28.463 2.541 18.199 1.00 95.00 272 ASP A N 1
ATOM 2247 C CA . ASP A 1 272 ? -28.001 1.739 19.332 1.00 95.00 272 ASP A CA 1
ATOM 2248 C C . ASP A 1 272 ? -26.848 2.432 20.070 1.00 95.00 272 ASP A C 1
ATOM 2250 O O . ASP A 1 272 ? -26.866 2.490 21.299 1.00 95.00 272 ASP A O 1
ATOM 2254 N N . LEU A 1 273 ? -25.916 3.064 19.348 1.00 95.44 273 LEU A N 1
ATOM 2255 C CA . LEU A 1 273 ? -24.864 3.897 19.931 1.00 95.44 273 LEU A CA 1
ATOM 2256 C C . LEU A 1 273 ? -25.445 5.020 20.796 1.00 95.44 273 LEU A C 1
ATOM 2258 O O . LEU A 1 273 ? -25.000 5.194 21.925 1.00 95.44 273 LEU A O 1
ATOM 2262 N N . LEU A 1 274 ? -26.457 5.748 20.318 1.00 94.44 274 LEU A N 1
ATOM 2263 C CA . LEU A 1 274 ? -27.088 6.820 21.098 1.00 94.44 274 LEU A CA 1
ATOM 2264 C C . LEU A 1 274 ? -27.742 6.307 22.387 1.00 94.44 274 LEU A C 1
ATOM 2266 O O . LEU A 1 274 ? -27.582 6.925 23.440 1.00 94.44 274 LEU A O 1
ATOM 2270 N N . ARG A 1 275 ? -28.429 5.158 22.328 1.00 93.00 275 ARG A N 1
ATOM 2271 C CA . ARG A 1 275 ? -28.993 4.507 23.525 1.00 93.00 275 ARG A CA 1
ATOM 2272 C C . ARG A 1 275 ? -27.892 4.132 24.516 1.00 93.00 275 ARG A C 1
ATOM 2274 O O . ARG A 1 275 ? -28.014 4.419 25.701 1.00 93.00 275 ARG A O 1
ATOM 2281 N N . MET A 1 276 ? -26.804 3.531 24.034 1.00 91.19 276 MET A N 1
ATOM 2282 C CA . MET A 1 276 ? -25.665 3.159 24.876 1.00 91.19 276 MET A CA 1
ATOM 2283 C C . MET A 1 276 ? -24.978 4.389 25.478 1.00 91.19 276 MET A C 1
ATOM 2285 O O . MET A 1 276 ? -24.682 4.398 26.668 1.00 91.19 276 MET A O 1
ATOM 2289 N N . LEU A 1 277 ? -24.771 5.456 24.703 1.00 89.38 277 LEU A N 1
ATOM 2290 C CA . LEU A 1 277 ? -24.176 6.696 25.202 1.00 89.38 277 LEU A CA 1
ATOM 2291 C C . LEU A 1 277 ? -24.985 7.275 26.361 1.00 89.38 277 LEU A C 1
ATOM 2293 O O . LEU A 1 277 ? -24.391 7.650 27.366 1.00 89.38 277 LEU A O 1
ATOM 2297 N N . GLN A 1 278 ? -26.317 7.292 26.277 1.00 85.81 278 GLN A N 1
ATOM 2298 C CA . GLN A 1 278 ? -27.167 7.751 27.382 1.00 85.81 278 GLN A CA 1
ATOM 2299 C C . GLN A 1 278 ? -26.966 6.924 28.660 1.00 85.81 278 GLN A C 1
ATOM 2301 O O . GLN A 1 278 ? -26.918 7.496 29.746 1.00 85.81 278 GLN A O 1
ATOM 2306 N N . LEU A 1 279 ? -26.805 5.604 28.531 1.00 84.31 279 LEU A N 1
ATOM 2307 C CA . LEU A 1 279 ? -26.597 4.695 29.664 1.00 84.31 279 LEU A CA 1
ATOM 2308 C C . LEU A 1 279 ? -25.202 4.832 30.284 1.00 84.31 279 LEU A C 1
ATOM 2310 O O . LEU A 1 279 ? -25.055 4.783 31.501 1.00 84.31 279 LEU A O 1
ATOM 2314 N N . TYR A 1 280 ? -24.174 4.994 29.452 1.00 80.56 280 TYR A N 1
ATOM 2315 C CA . TYR A 1 280 ? -22.780 4.922 29.885 1.00 80.56 280 TYR A CA 1
ATOM 2316 C C . TYR A 1 280 ? -22.164 6.293 30.198 1.00 80.56 280 TYR A C 1
ATOM 2318 O O . TYR A 1 280 ? -21.268 6.375 31.032 1.00 80.56 280 TYR A O 1
ATOM 2326 N N . THR A 1 281 ? -22.608 7.392 29.589 1.00 70.62 281 THR A N 1
ATOM 2327 C CA . THR A 1 281 ? -21.953 8.697 29.812 1.00 70.62 281 THR A CA 1
ATOM 2328 C C . THR A 1 281 ? -22.279 9.308 31.174 1.00 70.62 281 THR A C 1
ATOM 2330 O O . THR A 1 281 ? -21.382 9.871 31.792 1.00 70.62 281 THR A O 1
ATOM 2333 N N . GLN A 1 282 ? -23.489 9.111 31.710 1.00 68.06 282 GLN A N 1
ATOM 2334 C CA . GLN A 1 282 ? -23.937 9.742 32.966 1.00 68.06 282 GLN A CA 1
ATOM 2335 C C . GLN A 1 282 ? -23.075 9.397 34.192 1.00 68.06 282 GLN A C 1
ATOM 2337 O O . GLN A 1 282 ? -22.987 10.185 35.130 1.00 68.06 282 GLN A O 1
ATOM 2342 N N . THR A 1 283 ? -22.423 8.233 34.184 1.00 64.31 283 THR A N 1
ATOM 2343 C CA . THR A 1 283 ? -21.574 7.740 35.280 1.00 64.31 283 THR A CA 1
ATOM 2344 C C . THR A 1 283 ? -20.090 7.698 34.906 1.00 64.31 283 THR A C 1
ATOM 2346 O O . THR A 1 283 ? -19.288 7.118 35.640 1.00 64.31 283 THR A O 1
ATOM 2349 N N . SER A 1 284 ? -19.713 8.239 33.742 1.00 67.81 284 SER A N 1
ATOM 2350 C CA . SER A 1 284 ? -18.356 8.106 33.211 1.00 67.81 284 SER A CA 1
ATOM 2351 C C . SER A 1 284 ? -17.356 8.955 33.979 1.00 67.81 284 SER A C 1
ATOM 2353 O O . SER A 1 284 ? -17.558 10.150 34.202 1.00 67.81 284 SER A O 1
ATOM 2355 N N . LEU A 1 285 ? -16.217 8.343 34.310 1.00 68.94 285 LEU A N 1
ATOM 2356 C CA . LEU A 1 285 ? -15.077 9.053 34.872 1.00 68.94 285 LEU A CA 1
ATOM 2357 C C . LEU A 1 285 ? -14.064 9.525 33.814 1.00 68.94 285 LEU A C 1
ATOM 2359 O O . LEU A 1 285 ? -13.148 10.276 34.152 1.00 68.94 285 LEU A O 1
ATOM 2363 N N . SER A 1 286 ? -14.230 9.127 32.554 1.00 79.62 286 SER A N 1
ATOM 2364 C CA . SER A 1 286 ? -13.338 9.475 31.444 1.00 79.62 286 SER A CA 1
ATOM 2365 C C . SER A 1 286 ? -13.854 10.658 30.621 1.00 79.62 286 SER A C 1
ATOM 2367 O O . SER A 1 286 ? -14.978 11.135 30.799 1.00 79.62 286 SER A O 1
ATOM 2369 N N . LEU A 1 287 ? -12.995 11.151 29.729 1.00 87.06 287 LEU A N 1
ATOM 2370 C CA . LEU A 1 287 ? -13.341 12.154 28.727 1.00 87.06 287 LEU A CA 1
ATOM 2371 C C . LEU A 1 287 ? -13.763 11.433 27.446 1.00 87.06 287 LEU A C 1
ATOM 2373 O O . LEU A 1 287 ? -13.077 10.506 27.013 1.00 87.06 287 LEU A O 1
ATOM 2377 N N . PHE A 1 288 ? -14.871 11.856 26.838 1.00 89.88 288 PHE A N 1
ATOM 2378 C CA . PHE A 1 288 ? -15.400 11.230 25.628 1.00 89.88 288 PHE A CA 1
ATOM 2379 C C . PHE A 1 288 ? -15.581 12.262 24.518 1.00 89.88 288 PHE A C 1
ATOM 2381 O O . PHE A 1 288 ? -16.354 13.209 24.670 1.00 89.88 288 PHE A O 1
ATOM 2388 N N . ALA A 1 289 ? -14.880 12.071 23.405 1.00 93.00 289 ALA A N 1
ATOM 2389 C CA . ALA A 1 289 ? -14.964 12.918 22.223 1.00 93.00 289 ALA A CA 1
ATOM 2390 C C . ALA A 1 289 ? -15.548 12.142 21.038 1.00 93.00 289 ALA A C 1
ATOM 2392 O O . ALA A 1 289 ? -15.262 10.959 20.848 1.00 93.00 289 ALA A O 1
ATOM 2393 N N . ILE A 1 290 ? -16.357 12.824 20.234 1.00 95.31 290 ILE A N 1
ATOM 2394 C CA . ILE A 1 290 ? -16.914 12.299 18.989 1.00 95.31 290 ILE A CA 1
ATOM 2395 C C . ILE A 1 290 ? -16.533 13.257 17.868 1.00 95.31 290 ILE A C 1
ATOM 2397 O O . ILE A 1 290 ? -16.850 14.439 17.952 1.00 95.31 290 ILE A O 1
ATOM 2401 N N . ILE A 1 291 ? -15.876 12.758 16.823 1.00 96.50 291 ILE A N 1
ATOM 2402 C CA . ILE A 1 291 ? -15.482 13.550 15.651 1.00 96.50 291 ILE A CA 1
ATOM 2403 C C . ILE A 1 291 ? -16.274 13.051 14.447 1.00 96.50 291 ILE A C 1
ATOM 2405 O O . ILE A 1 291 ? -16.224 11.866 14.131 1.00 96.50 291 ILE A O 1
ATOM 2409 N N . THR A 1 292 ? -16.979 13.940 13.756 1.00 96.56 292 THR A N 1
ATOM 2410 C CA . THR A 1 292 ? -17.754 13.620 12.549 1.00 96.56 292 THR A CA 1
ATOM 2411 C C . THR A 1 292 ? -17.471 14.624 11.440 1.00 96.56 292 THR A C 1
ATOM 2413 O O . THR A 1 292 ? -17.147 15.783 11.700 1.00 96.56 292 THR A O 1
ATOM 2416 N N . THR A 1 293 ? -17.619 14.182 10.196 1.00 96.00 293 THR A N 1
ATOM 2417 C CA . THR A 1 293 ? -17.547 15.039 9.005 1.00 96.00 293 THR A CA 1
ATOM 2418 C C . THR A 1 293 ? -18.923 15.391 8.448 1.00 96.00 293 THR A C 1
ATOM 2420 O O . THR A 1 293 ? -19.043 16.256 7.584 1.00 96.00 293 THR A O 1
ATOM 2423 N N . ASN A 1 294 ? -19.982 14.758 8.965 1.00 94.75 294 ASN A N 1
ATOM 2424 C CA . ASN A 1 294 ? -21.348 14.935 8.495 1.00 94.75 294 ASN A CA 1
ATOM 2425 C C . ASN A 1 294 ? -22.259 15.436 9.624 1.00 94.75 294 ASN A C 1
ATOM 2427 O O . ASN A 1 294 ? -22.668 14.679 10.508 1.00 94.75 294 ASN A O 1
ATOM 2431 N N . ASN A 1 295 ? -22.636 16.713 9.556 1.00 92.06 295 ASN A N 1
ATOM 2432 C CA . ASN A 1 295 ? -23.540 17.340 10.522 1.00 92.06 295 ASN A CA 1
ATOM 2433 C C . ASN A 1 295 ? -24.999 16.852 10.444 1.00 92.06 295 ASN A C 1
ATOM 2435 O O . ASN A 1 295 ? -25.761 17.162 11.354 1.00 92.06 295 ASN A O 1
ATOM 2439 N N . GLN A 1 296 ? -25.374 16.107 9.400 1.00 93.12 296 GLN A N 1
ATOM 2440 C CA . GLN A 1 296 ? -26.716 15.548 9.182 1.00 93.12 296 GLN A CA 1
ATOM 2441 C C . GLN A 1 296 ? -26.814 14.062 9.564 1.00 93.12 296 GLN A C 1
ATOM 2443 O O . GLN A 1 296 ? -27.836 13.422 9.324 1.00 93.12 296 GLN A O 1
ATOM 2448 N N . CYS A 1 297 ? -25.754 13.452 10.109 1.00 93.88 297 CYS A N 1
ATOM 2449 C CA . CYS A 1 297 ? -25.868 12.073 10.584 1.00 93.88 297 CYS A CA 1
ATOM 2450 C C . CYS A 1 297 ? -26.658 12.001 11.901 1.00 93.88 297 CYS A C 1
ATOM 2452 O O . CYS A 1 297 ? -26.637 12.935 12.704 1.00 93.88 297 CYS A O 1
ATOM 2454 N N . ILE A 1 298 ? -27.308 10.858 12.159 1.00 95.88 298 ILE A N 1
ATOM 2455 C CA . ILE A 1 298 ? -28.206 10.657 13.314 1.00 95.88 298 ILE A CA 1
ATOM 2456 C C . ILE A 1 298 ? -27.481 10.966 14.631 1.00 95.88 298 ILE A C 1
ATOM 2458 O O . ILE A 1 298 ? -28.050 11.568 15.540 1.00 95.88 298 ILE A O 1
ATOM 2462 N N . VAL A 1 299 ? -26.211 10.559 14.732 1.00 95.38 299 VAL A N 1
ATOM 2463 C CA . VAL A 1 299 ? -25.382 10.807 15.920 1.00 95.38 299 VAL A CA 1
ATOM 2464 C C . VAL A 1 299 ? -25.075 12.295 16.087 1.00 95.38 299 VAL A C 1
ATOM 2466 O O . VAL A 1 299 ? -25.201 12.810 17.196 1.00 95.38 299 VAL A O 1
ATOM 2469 N N . ALA A 1 300 ? -24.701 12.990 15.008 1.00 94.44 300 ALA A N 1
ATOM 2470 C CA . ALA A 1 300 ? -24.389 14.415 15.053 1.00 94.44 300 ALA A CA 1
ATOM 2471 C C . ALA A 1 300 ? -25.617 15.240 15.442 1.00 94.44 300 ALA A C 1
ATOM 2473 O O . ALA A 1 300 ? -25.524 16.052 16.358 1.00 94.44 300 ALA A O 1
ATOM 2474 N N . GLU A 1 301 ? -26.765 14.988 14.806 1.00 95.81 301 GLU A N 1
ATOM 2475 C CA . GLU A 1 301 ? -28.023 15.690 15.082 1.00 95.81 301 GLU A CA 1
ATOM 2476 C C . GLU A 1 301 ? -28.462 15.522 16.540 1.00 95.81 301 GLU A C 1
ATOM 2478 O O . GLU A 1 301 ? -28.763 16.504 17.220 1.00 95.81 301 GLU A O 1
ATOM 2483 N N . ALA A 1 302 ? -28.430 14.288 17.054 1.00 95.00 302 ALA A N 1
ATOM 2484 C CA . ALA A 1 302 ? -28.809 13.997 18.435 1.00 95.00 302 ALA A CA 1
ATOM 2485 C C . ALA A 1 302 ? -27.861 14.628 19.469 1.00 95.00 302 ALA A C 1
ATOM 2487 O O . ALA A 1 302 ? -28.278 14.917 20.592 1.00 95.00 302 ALA A O 1
ATOM 2488 N N . LEU A 1 303 ? -26.591 14.839 19.109 1.00 93.62 303 LEU A N 1
ATOM 2489 C CA . LEU A 1 303 ? -25.558 15.363 20.004 1.00 93.62 303 LEU A CA 1
ATOM 2490 C C . LEU A 1 303 ? -25.208 16.836 19.750 1.00 93.62 303 LEU A C 1
ATOM 2492 O O . LEU A 1 303 ? -24.281 17.352 20.372 1.00 93.62 303 LEU A O 1
ATOM 2496 N N . LEU A 1 304 ? -25.979 17.548 18.921 1.00 93.31 304 LEU A N 1
ATOM 2497 C CA . LEU A 1 304 ? -25.830 18.993 18.699 1.00 93.31 304 LEU A CA 1
ATOM 2498 C C . LEU A 1 304 ? -25.771 19.836 19.990 1.00 93.31 304 LEU A C 1
ATOM 2500 O O . LEU A 1 304 ? -24.964 20.769 20.020 1.00 93.31 304 LEU A O 1
ATOM 2504 N N . PRO A 1 305 ? -26.541 19.545 21.065 1.00 92.00 305 PRO A N 1
ATOM 2505 C CA . PRO A 1 305 ? -26.427 20.281 22.329 1.00 92.00 305 PRO A CA 1
ATOM 2506 C C . PRO A 1 305 ? -25.050 20.168 22.997 1.00 92.00 305 PRO A C 1
ATOM 2508 O O . PRO A 1 305 ? -24.690 21.014 23.809 1.00 92.00 305 PRO A O 1
ATOM 2511 N N . PHE A 1 306 ? -24.284 19.135 22.646 1.00 90.12 306 PHE A N 1
ATOM 2512 C CA . PHE A 1 306 ? -22.951 18.841 23.168 1.00 90.12 306 PHE A CA 1
ATOM 2513 C C . PHE A 1 306 ? -21.831 19.228 22.190 1.00 90.12 306 PHE A C 1
ATOM 2515 O O . PHE A 1 306 ? -20.688 18.786 22.332 1.00 90.12 306 PHE A O 1
ATOM 2522 N N . ARG A 1 307 ? -22.160 20.009 21.155 1.00 91.81 307 ARG A N 1
ATOM 2523 C CA . ARG A 1 307 ? -21.208 20.437 20.135 1.00 91.81 307 ARG A CA 1
ATOM 2524 C C . ARG A 1 307 ? -20.254 21.494 20.673 1.00 91.81 307 ARG A C 1
ATOM 2526 O O . ARG A 1 307 ? -20.683 22.578 21.070 1.00 91.81 307 ARG A O 1
ATOM 2533 N N . ASP A 1 308 ? -18.964 21.220 20.543 1.00 89.12 308 ASP A N 1
ATOM 2534 C CA . ASP A 1 308 ? -17.931 22.239 20.646 1.00 89.12 308 ASP A CA 1
ATOM 2535 C C . ASP A 1 308 ? -17.864 23.041 19.334 1.00 89.12 308 ASP A C 1
ATOM 2537 O O . ASP A 1 308 ? -17.964 22.499 18.226 1.00 89.12 308 ASP A O 1
ATOM 2541 N N . ARG A 1 309 ? -17.769 24.364 19.461 1.00 85.31 309 ARG A N 1
ATOM 2542 C CA . ARG A 1 309 ? -17.740 25.302 18.330 1.00 85.31 309 ARG A CA 1
ATOM 2543 C C . ARG A 1 309 ? -16.343 25.841 18.057 1.00 85.31 309 ARG A C 1
ATOM 2545 O O . ARG A 1 309 ? -16.155 26.480 17.025 1.00 85.31 309 ARG A O 1
ATOM 2552 N N . GLU A 1 310 ? -15.391 25.612 18.955 1.00 84.06 310 GLU A N 1
ATOM 2553 C CA . GLU A 1 310 ? -14.019 26.064 18.772 1.00 84.06 310 GLU A CA 1
ATOM 2554 C C . GLU A 1 310 ? -13.289 25.110 17.815 1.00 84.06 310 GLU A C 1
ATOM 2556 O O . GLU A 1 310 ? -13.230 23.903 18.067 1.00 84.06 310 GLU A O 1
ATOM 2561 N N . PRO A 1 311 ? -12.749 25.613 16.690 1.00 83.81 311 PRO A N 1
ATOM 2562 C CA . PRO A 1 311 ? -11.990 24.774 15.784 1.00 83.81 311 PRO A CA 1
ATOM 2563 C C . PRO A 1 311 ? -10.680 24.346 16.447 1.00 83.81 311 PRO A C 1
ATOM 2565 O O . PRO A 1 311 ? -9.906 25.173 16.929 1.00 83.81 311 PRO A O 1
ATOM 2568 N N . LEU A 1 312 ? -10.409 23.044 16.434 1.00 87.31 312 LEU A N 1
ATOM 2569 C CA . LEU A 1 312 ? -9.154 22.501 16.935 1.00 87.31 312 LEU A CA 1
ATOM 2570 C C . LEU A 1 312 ? -8.075 22.645 15.866 1.00 87.31 312 LEU A C 1
ATOM 2572 O O . LEU A 1 312 ? -8.089 21.949 14.852 1.00 87.31 312 LEU A O 1
ATOM 2576 N N . ILE A 1 313 ? -7.140 23.560 16.098 1.00 86.81 313 ILE A N 1
ATOM 2577 C CA . ILE A 1 313 ? -5.987 23.774 15.225 1.00 86.81 313 ILE A CA 1
ATOM 2578 C C . ILE A 1 313 ? -4.782 23.084 15.860 1.00 86.81 313 ILE A C 1
ATOM 2580 O O . ILE A 1 313 ? -4.441 23.350 17.016 1.00 86.81 313 ILE A O 1
ATOM 2584 N N . LEU A 1 314 ? -4.162 22.176 15.108 1.00 87.25 314 LEU A N 1
ATOM 2585 C CA . LEU A 1 314 ? -2.907 21.541 15.489 1.00 87.25 314 LEU A CA 1
ATOM 2586 C C . LEU A 1 314 ? -1.746 22.408 15.000 1.00 87.25 314 LEU A C 1
ATOM 2588 O O . LEU A 1 314 ? -1.539 22.552 13.795 1.00 87.25 314 LEU A O 1
ATOM 2592 N N . GLU A 1 315 ? -1.000 23.004 15.926 1.00 86.75 315 GLU A N 1
ATOM 2593 C CA . GLU A 1 315 ? 0.140 23.845 15.566 1.00 86.75 315 GLU A CA 1
ATOM 2594 C C . GLU A 1 315 ? 1.317 22.992 15.077 1.00 86.75 315 GLU A C 1
ATOM 2596 O O . GLU A 1 315 ? 1.530 21.867 15.534 1.00 86.75 315 GLU A O 1
ATOM 2601 N N . GLN A 1 316 ? 2.146 23.538 14.182 1.00 83.62 316 GLN A N 1
ATOM 2602 C CA . GLN A 1 316 ? 3.298 22.808 13.636 1.00 83.62 316 GLN A CA 1
ATOM 2603 C C . GLN A 1 316 ? 4.284 22.346 14.723 1.00 83.62 316 GLN A C 1
ATOM 2605 O O . GLN A 1 316 ? 4.810 21.236 14.645 1.00 83.62 316 GLN A O 1
ATOM 2610 N N . ALA A 1 317 ? 4.516 23.162 15.757 1.00 83.75 317 ALA A N 1
ATOM 2611 C CA . ALA A 1 317 ? 5.406 22.810 16.865 1.00 83.75 317 ALA A CA 1
ATOM 2612 C C . ALA A 1 317 ? 4.860 21.641 17.708 1.00 83.75 317 ALA A C 1
ATOM 2614 O O . ALA A 1 317 ? 5.611 20.734 18.073 1.00 83.75 317 ALA A O 1
ATOM 2615 N N . GLU A 1 318 ? 3.550 21.631 17.973 1.00 86.25 318 GLU A N 1
ATOM 2616 C CA . GLU A 1 318 ? 2.867 20.530 18.661 1.00 86.25 318 GLU A CA 1
ATOM 2617 C C . GLU A 1 318 ? 2.940 19.245 17.837 1.00 86.25 318 GLU A C 1
ATOM 2619 O O . GLU A 1 318 ? 3.268 18.179 18.357 1.00 86.25 318 GLU A O 1
ATOM 2624 N N . CYS A 1 319 ? 2.695 19.367 16.534 1.00 85.44 319 CYS A N 1
ATOM 2625 C CA . CYS A 1 319 ? 2.746 18.263 15.593 1.00 85.44 319 CYS A CA 1
ATOM 2626 C C . CYS A 1 319 ? 4.142 17.622 15.531 1.00 85.44 319 CYS A C 1
ATOM 2628 O O . CYS A 1 319 ? 4.283 16.403 15.643 1.00 85.44 319 CYS A O 1
ATOM 2630 N N . ARG A 1 320 ? 5.189 18.454 15.446 1.00 84.12 320 ARG A N 1
ATOM 2631 C CA . ARG A 1 320 ? 6.598 18.037 15.497 1.00 84.12 320 ARG A CA 1
ATOM 2632 C C . ARG A 1 320 ? 6.924 17.262 16.767 1.00 84.12 320 ARG A C 1
ATOM 2634 O O . ARG A 1 320 ? 7.496 16.180 16.684 1.00 84.12 320 ARG A O 1
ATOM 2641 N N . SER A 1 321 ? 6.552 17.808 17.923 1.00 84.50 321 SER A N 1
ATOM 2642 C CA . SER A 1 321 ? 6.783 17.178 19.230 1.00 84.50 321 SER A CA 1
ATOM 2643 C C . SER A 1 321 ? 6.058 15.833 19.360 1.00 84.50 321 SER A C 1
ATOM 2645 O O . SER A 1 321 ? 6.609 14.854 19.867 1.00 84.50 321 SER A O 1
ATOM 2647 N N . PHE A 1 322 ? 4.826 15.758 18.851 1.00 87.50 322 PHE A N 1
ATOM 2648 C CA . PHE A 1 322 ? 4.045 14.529 18.854 1.00 87.50 322 PHE A CA 1
ATOM 2649 C C . PHE A 1 322 ? 4.715 13.437 18.020 1.00 87.50 322 PHE A C 1
ATOM 2651 O O . PHE A 1 322 ? 5.074 12.383 18.542 1.00 87.50 322 PHE A O 1
ATOM 2658 N N . TYR A 1 323 ? 4.913 13.688 16.727 1.00 88.38 323 TYR A N 1
ATOM 2659 C CA . TYR A 1 323 ? 5.370 12.654 15.807 1.00 88.38 323 TYR A CA 1
ATOM 2660 C C . TYR A 1 323 ? 6.831 12.249 16.027 1.00 88.38 323 TYR A C 1
ATOM 2662 O O . TYR A 1 323 ? 7.160 11.095 15.762 1.00 88.38 323 TYR A O 1
ATOM 2670 N N . SER A 1 324 ? 7.689 13.120 16.574 1.00 85.69 324 SER A N 1
ATOM 2671 C CA . SER A 1 324 ? 9.057 12.738 16.965 1.00 85.69 324 SER A CA 1
ATOM 2672 C C . SER A 1 324 ? 9.087 11.733 18.120 1.00 85.69 324 SER A C 1
ATOM 2674 O O . SER A 1 324 ? 10.071 11.019 18.294 1.00 85.69 324 SER A O 1
ATOM 2676 N N . THR A 1 325 ? 8.000 11.648 18.894 1.00 85.12 325 THR A N 1
ATOM 2677 C CA . THR A 1 325 ? 7.827 10.631 19.939 1.00 85.12 325 THR A CA 1
ATOM 2678 C C . THR A 1 325 ? 7.263 9.322 19.370 1.00 85.12 325 THR A C 1
ATOM 2680 O O . THR A 1 325 ? 7.516 8.250 19.918 1.00 85.12 325 THR A O 1
ATOM 2683 N N . ILE A 1 326 ? 6.496 9.390 18.276 1.00 87.81 326 ILE A N 1
ATOM 2684 C CA . ILE A 1 326 ? 5.834 8.230 17.656 1.00 87.81 326 ILE A CA 1
ATOM 2685 C C . ILE A 1 326 ? 6.744 7.513 16.646 1.00 87.81 326 ILE A C 1
ATOM 2687 O O . ILE A 1 326 ? 6.646 6.293 16.506 1.00 87.81 326 ILE A O 1
ATOM 2691 N N . PHE A 1 327 ? 7.632 8.238 15.957 1.00 90.12 327 PHE A N 1
ATOM 2692 C CA . PHE A 1 327 ? 8.472 7.709 14.878 1.00 90.12 327 PHE A CA 1
ATOM 2693 C C . PHE A 1 327 ? 9.966 7.876 15.149 1.00 90.12 327 PHE A C 1
ATOM 2695 O O . PHE A 1 327 ? 10.418 8.889 15.675 1.00 90.12 327 PHE A O 1
ATOM 2702 N N . CYS A 1 328 ? 10.754 6.897 14.706 1.00 89.75 328 CYS A N 1
ATOM 2703 C CA . CYS A 1 328 ? 12.193 7.048 14.545 1.00 89.75 328 CYS A CA 1
ATOM 2704 C C . CYS A 1 328 ? 12.484 7.668 13.170 1.00 89.75 328 CYS A C 1
ATOM 2706 O O . CYS A 1 328 ? 12.139 7.078 12.145 1.00 89.75 328 CYS A O 1
ATOM 2708 N N . SER A 1 329 ? 13.124 8.838 13.147 1.00 82.62 329 SER A N 1
ATOM 2709 C CA . SER A 1 329 ? 13.455 9.573 11.917 1.00 82.62 329 SER A CA 1
ATOM 2710 C C . SER A 1 329 ? 14.880 9.334 11.407 1.00 82.62 329 SER A C 1
ATOM 2712 O O . SER A 1 329 ? 15.196 9.701 10.279 1.00 82.62 329 SER A O 1
ATOM 2714 N N . GLU A 1 330 ? 15.759 8.731 12.212 1.00 88.44 330 GLU A N 1
ATOM 2715 C CA . GLU A 1 330 ? 17.178 8.552 11.882 1.00 88.44 330 GLU A CA 1
ATOM 2716 C C . GLU A 1 330 ? 17.534 7.084 11.624 1.00 88.44 330 GLU A C 1
ATOM 2718 O O . GLU A 1 330 ? 17.377 6.214 12.484 1.00 88.44 330 GLU A O 1
ATOM 2723 N N . LEU A 1 331 ? 18.061 6.801 10.427 1.00 88.75 331 LEU A N 1
ATOM 2724 C CA . LEU A 1 331 ? 18.380 5.433 10.009 1.00 88.75 331 LEU A CA 1
ATOM 2725 C C . LEU A 1 331 ? 19.525 4.819 10.833 1.00 88.75 331 LEU A C 1
ATOM 2727 O O . LEU A 1 331 ? 19.539 3.609 11.045 1.00 88.75 331 LEU A O 1
ATOM 2731 N N . SER A 1 332 ? 20.481 5.629 11.295 1.00 89.12 332 SER A N 1
ATOM 2732 C CA . SER A 1 332 ? 21.570 5.214 12.196 1.00 89.12 332 SER A CA 1
ATOM 2733 C C . SER A 1 332 ? 21.022 4.705 13.529 1.00 89.12 332 SER A C 1
ATOM 2735 O O . SER A 1 332 ? 21.294 3.569 13.909 1.00 89.12 332 SER A O 1
ATOM 2737 N N . VAL A 1 333 ? 20.161 5.497 14.171 1.00 88.75 333 VAL A N 1
ATOM 2738 C CA . VAL A 1 333 ? 19.498 5.164 15.442 1.00 88.75 333 VAL A CA 1
ATOM 2739 C C . VAL A 1 333 ? 18.678 3.876 15.312 1.00 88.75 333 VAL A C 1
ATOM 2741 O O . VAL A 1 333 ? 18.759 2.982 16.156 1.00 88.75 333 VAL A O 1
ATOM 2744 N N . PHE A 1 334 ? 17.933 3.723 14.212 1.00 89.94 334 PHE A N 1
ATOM 2745 C CA . PHE A 1 334 ? 17.209 2.481 13.933 1.00 89.94 334 PHE A CA 1
ATOM 2746 C C . PHE A 1 334 ? 18.154 1.289 13.721 1.00 89.94 334 PHE A C 1
ATOM 2748 O O . PHE A 1 334 ? 17.890 0.184 14.196 1.00 89.94 334 PHE A O 1
ATOM 2755 N N . ARG A 1 335 ? 19.286 1.484 13.032 1.00 87.94 335 ARG A N 1
ATOM 2756 C CA . ARG A 1 335 ? 20.271 0.416 12.804 1.00 87.94 335 ARG A CA 1
ATOM 2757 C C . ARG A 1 335 ? 20.888 -0.092 14.104 1.00 87.94 335 ARG A C 1
ATOM 2759 O O . ARG A 1 335 ? 21.137 -1.295 14.190 1.00 87.94 335 ARG A O 1
ATOM 2766 N N . GLU A 1 336 ? 21.086 0.786 15.076 1.00 87.12 336 GLU A N 1
ATOM 2767 C CA . GLU A 1 336 ? 21.655 0.479 16.392 1.00 87.12 336 GLU A CA 1
ATOM 2768 C C . GLU A 1 336 ? 20.621 -0.072 17.392 1.00 87.12 336 GLU A C 1
ATOM 2770 O O . GLU A 1 336 ? 20.990 -0.460 18.497 1.00 87.12 336 GLU A O 1
ATOM 2775 N N . ASN A 1 337 ? 19.336 -0.163 17.012 1.00 82.94 337 ASN A N 1
ATOM 2776 C CA . ASN A 1 337 ? 18.222 -0.598 17.868 1.00 82.94 337 ASN A CA 1
ATOM 2777 C C . ASN A 1 337 ? 18.065 0.234 19.161 1.00 82.94 337 ASN A C 1
ATOM 2779 O O . ASN A 1 337 ? 17.587 -0.275 20.178 1.00 82.94 337 ASN A O 1
ATOM 2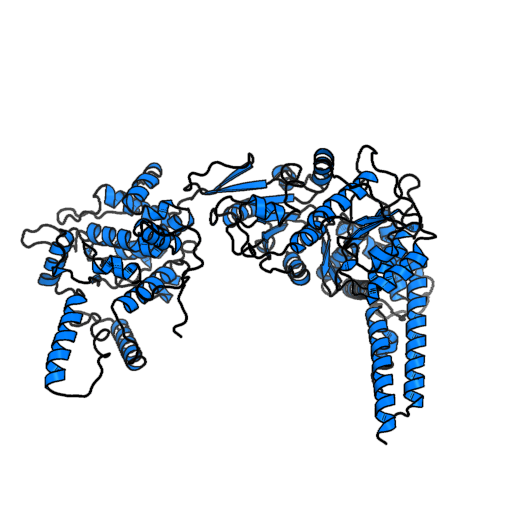783 N N . THR A 1 338 ? 18.458 1.510 19.132 1.00 83.19 338 THR A N 1
ATOM 2784 C CA . THR A 1 338 ? 18.421 2.414 20.297 1.00 83.19 338 THR A CA 1
ATOM 2785 C C . THR A 1 338 ? 17.083 3.143 20.447 1.00 83.19 338 THR A C 1
ATOM 2787 O O . THR A 1 338 ? 16.742 3.583 21.544 1.00 83.19 338 THR A O 1
ATOM 2790 N N . SER A 1 339 ? 16.284 3.229 19.377 1.00 83.75 339 SER A N 1
ATOM 2791 C CA . SER A 1 339 ? 14.930 3.795 19.424 1.00 83.75 339 SER A CA 1
ATOM 2792 C C . SER A 1 339 ? 13.884 2.787 19.917 1.00 83.75 339 SER A C 1
ATOM 2794 O O . SER A 1 339 ? 13.936 1.595 19.611 1.00 83.75 339 SER A O 1
ATOM 2796 N N . ASN A 1 340 ? 12.877 3.289 20.635 1.00 82.19 340 ASN A N 1
ATOM 2797 C CA . ASN A 1 340 ? 11.669 2.536 20.992 1.00 82.19 340 ASN A CA 1
ATOM 2798 C C . ASN A 1 340 ? 10.512 2.741 19.997 1.00 82.19 340 ASN A C 1
ATOM 2800 O O . ASN A 1 340 ? 9.452 2.143 20.166 1.00 82.19 340 ASN A O 1
ATOM 2804 N N . ALA A 1 341 ? 10.716 3.555 18.962 1.00 88.31 341 ALA A N 1
ATOM 2805 C CA . ALA A 1 341 ? 9.735 3.847 17.926 1.00 88.31 341 ALA A CA 1
ATOM 2806 C C . ALA A 1 341 ? 10.071 3.108 16.616 1.00 88.31 341 ALA A C 1
ATOM 2808 O O . ALA A 1 341 ? 11.253 2.944 16.301 1.00 88.31 341 ALA A O 1
ATOM 2809 N N . PRO A 1 342 ? 9.063 2.688 15.826 1.00 92.12 342 PRO A N 1
ATOM 2810 C CA . PRO A 1 342 ? 9.290 2.174 14.477 1.00 92.12 342 PRO A CA 1
ATOM 2811 C C . PRO A 1 342 ? 9.906 3.256 13.583 1.00 92.12 342 PRO A C 1
ATOM 2813 O O . PRO A 1 342 ? 9.624 4.447 13.745 1.00 92.12 342 PRO A O 1
ATOM 2816 N N . PHE A 1 343 ? 10.720 2.849 12.612 1.00 93.75 343 PHE A N 1
ATOM 2817 C CA . PHE A 1 343 ? 11.267 3.780 11.625 1.00 93.75 343 PHE A CA 1
ATOM 2818 C C . PHE A 1 343 ? 10.285 3.974 10.476 1.00 93.75 343 PHE A C 1
ATOM 2820 O O . PHE A 1 343 ? 9.746 3.001 9.947 1.00 93.75 343 PHE A O 1
ATOM 2827 N N . VAL A 1 344 ? 10.074 5.224 10.066 1.00 93.25 344 VAL A N 1
ATOM 2828 C CA . VAL A 1 344 ? 9.203 5.566 8.937 1.00 93.25 344 VAL A CA 1
ATOM 2829 C C . VAL A 1 344 ? 9.917 6.563 8.038 1.00 93.25 344 VAL A C 1
ATOM 2831 O O . VAL A 1 344 ? 10.422 7.573 8.513 1.00 93.25 344 VAL A O 1
ATOM 2834 N N . GLN A 1 345 ? 9.932 6.295 6.736 1.00 93.06 345 GLN A N 1
ATOM 2835 C CA . GLN A 1 345 ? 10.496 7.184 5.723 1.00 93.06 345 GLN A CA 1
ATOM 2836 C C . GLN A 1 345 ? 9.576 7.233 4.512 1.00 93.06 345 GLN A C 1
ATOM 2838 O O . GLN A 1 345 ? 9.161 6.193 3.996 1.00 93.06 345 GLN A O 1
ATOM 2843 N N . VAL A 1 346 ? 9.310 8.442 4.026 1.00 94.12 346 VAL A N 1
ATOM 2844 C CA . VAL A 1 346 ? 8.471 8.675 2.848 1.00 94.12 346 VAL A CA 1
ATOM 2845 C C . VAL A 1 346 ? 9.347 9.007 1.649 1.00 94.12 346 VAL A C 1
ATOM 2847 O O . VAL A 1 346 ? 10.304 9.774 1.761 1.00 94.12 346 VAL A O 1
ATOM 2850 N N . PHE A 1 347 ? 9.013 8.435 0.497 1.00 94.69 347 PHE A N 1
ATOM 2851 C CA . PHE A 1 347 ? 9.665 8.660 -0.785 1.00 94.69 347 PHE A CA 1
ATOM 2852 C C . PHE A 1 347 ? 8.661 9.235 -1.769 1.00 94.69 347 PHE A C 1
ATOM 2854 O O . PHE A 1 347 ? 7.598 8.661 -2.006 1.00 94.69 347 PHE A O 1
ATOM 2861 N N . LEU A 1 348 ? 9.029 10.347 -2.389 1.00 93.94 348 LEU A N 1
ATOM 2862 C CA . LEU A 1 348 ? 8.237 10.992 -3.427 1.00 93.94 348 LEU A CA 1
ATOM 2863 C C . LEU A 1 348 ? 9.129 11.415 -4.587 1.00 93.94 348 LEU A C 1
ATOM 2865 O O . LEU A 1 348 ? 10.355 11.341 -4.518 1.00 93.94 348 LEU A O 1
ATOM 2869 N N . SER A 1 349 ? 8.511 11.840 -5.679 1.00 92.62 349 SER A N 1
ATOM 2870 C CA . SER A 1 349 ? 9.238 12.404 -6.808 1.00 92.62 349 SER A CA 1
ATOM 2871 C C . SER A 1 349 ? 8.351 13.354 -7.587 1.00 92.62 349 SER A C 1
ATOM 2873 O O . SER A 1 349 ? 7.164 13.080 -7.770 1.00 92.62 349 SER A O 1
ATOM 2875 N N . LYS A 1 350 ? 8.941 14.441 -8.088 1.00 88.06 350 LYS A N 1
ATOM 2876 C CA . LYS A 1 350 ? 8.285 15.384 -9.005 1.00 88.06 350 LYS A CA 1
ATOM 2877 C C . LYS A 1 350 ? 7.919 14.747 -10.346 1.00 88.06 350 LYS A C 1
ATOM 2879 O O . LYS A 1 350 ? 6.956 15.147 -10.991 1.00 88.06 350 LYS A O 1
ATOM 2884 N N . SER A 1 351 ? 8.711 13.761 -10.746 1.00 85.62 351 SER A N 1
ATOM 2885 C CA . SER A 1 351 ? 8.664 13.104 -12.041 1.00 85.62 351 SER A CA 1
ATOM 2886 C C . SER A 1 351 ? 8.383 11.613 -11.870 1.00 85.62 351 SER A C 1
ATOM 2888 O O . SER A 1 351 ? 8.835 10.984 -10.908 1.00 85.62 351 SER A O 1
ATOM 2890 N N . GLU A 1 352 ? 7.666 11.018 -12.818 1.00 85.12 352 GLU A N 1
ATOM 2891 C CA . GLU A 1 352 ? 7.481 9.569 -12.859 1.00 85.12 352 GLU A CA 1
ATOM 2892 C C . GLU A 1 352 ? 8.791 8.856 -13.214 1.00 85.12 352 GLU A C 1
ATOM 2894 O O . GLU A 1 352 ? 9.714 9.449 -13.791 1.00 85.12 352 GLU A O 1
ATOM 2899 N N . CYS A 1 353 ? 8.844 7.555 -12.908 1.00 85.12 353 CYS A N 1
ATOM 2900 C CA . CYS A 1 353 ? 9.885 6.649 -13.395 1.00 85.12 353 CYS A CA 1
ATOM 2901 C C . CYS A 1 353 ? 11.329 6.980 -12.959 1.00 85.12 353 CYS A C 1
ATOM 2903 O O . CYS A 1 353 ? 12.280 6.471 -13.540 1.00 85.12 353 CYS A O 1
ATOM 2905 N N . VAL A 1 354 ? 11.510 7.771 -11.897 1.00 90.81 354 VAL A N 1
ATOM 2906 C CA . VAL A 1 354 ? 12.837 8.151 -11.363 1.00 90.81 354 VAL A CA 1
ATOM 2907 C C . VAL A 1 354 ? 13.560 7.021 -10.610 1.00 90.81 354 VAL A C 1
ATOM 2909 O O . VAL A 1 354 ? 14.741 7.131 -10.287 1.00 90.81 354 VAL A O 1
ATOM 2912 N N . GLY A 1 355 ? 12.861 5.918 -10.316 1.00 90.81 355 GLY A N 1
ATOM 2913 C CA . GLY A 1 355 ? 13.409 4.756 -9.610 1.00 90.81 355 GLY A CA 1
ATOM 2914 C C . GLY A 1 355 ? 13.237 4.771 -8.087 1.00 90.81 355 GLY A C 1
ATOM 2915 O O . GLY A 1 355 ? 14.105 4.259 -7.385 1.00 90.81 355 GLY A O 1
ATOM 2916 N N . LYS A 1 356 ? 12.119 5.302 -7.569 1.00 93.69 356 LYS A N 1
ATOM 2917 C CA . LYS A 1 356 ? 11.773 5.261 -6.132 1.00 93.69 356 LYS A CA 1
ATOM 2918 C C . LYS A 1 356 ? 11.896 3.850 -5.546 1.00 93.69 356 LYS A C 1
ATOM 2920 O O . LYS A 1 356 ? 12.690 3.637 -4.631 1.00 93.69 356 LYS A O 1
ATOM 2925 N N . SER A 1 357 ? 11.217 2.873 -6.148 1.00 94.00 357 SER A N 1
ATOM 2926 C CA . SER A 1 357 ? 11.251 1.479 -5.693 1.00 94.00 357 SER A CA 1
ATOM 2927 C C . SER A 1 357 ? 12.662 0.872 -5.730 1.00 94.00 357 SER A C 1
ATOM 2929 O O . SER A 1 357 ? 13.017 0.076 -4.864 1.00 94.00 357 SER A O 1
ATOM 2931 N N . HIS A 1 358 ? 13.501 1.275 -6.694 1.00 91.31 358 HIS A N 1
ATOM 2932 C CA . HIS A 1 358 ? 14.904 0.840 -6.776 1.00 91.31 358 HIS A CA 1
ATOM 2933 C C . HIS A 1 358 ? 15.747 1.413 -5.634 1.00 91.31 358 HIS A C 1
ATOM 2935 O O . HIS A 1 358 ? 16.527 0.691 -5.012 1.00 91.31 358 HIS A O 1
ATOM 2941 N N . THR A 1 359 ? 15.568 2.696 -5.319 1.00 92.94 359 THR A N 1
ATOM 2942 C CA . THR A 1 359 ? 16.218 3.348 -4.173 1.00 92.94 359 THR A CA 1
ATOM 2943 C C . THR A 1 359 ? 15.808 2.687 -2.857 1.00 92.94 359 THR A C 1
ATOM 2945 O O . THR A 1 359 ? 16.671 2.345 -2.049 1.00 92.94 359 THR A O 1
ATOM 2948 N N . ILE A 1 360 ? 14.514 2.418 -2.672 1.00 93.88 360 ILE A N 1
ATOM 2949 C CA . ILE A 1 360 ? 13.974 1.690 -1.513 1.00 93.88 360 ILE A CA 1
ATOM 2950 C C . ILE A 1 360 ? 14.607 0.298 -1.400 1.00 93.88 360 ILE A C 1
ATOM 2952 O O . ILE A 1 360 ? 15.078 -0.081 -0.328 1.00 93.88 360 ILE A O 1
ATOM 2956 N N . ALA A 1 361 ? 14.701 -0.445 -2.507 1.00 91.69 361 ALA A N 1
ATOM 2957 C CA . ALA A 1 361 ? 15.333 -1.762 -2.524 1.00 91.69 361 ALA A CA 1
ATOM 2958 C C . ALA A 1 361 ? 16.826 -1.703 -2.150 1.00 91.69 361 ALA A C 1
ATOM 2960 O O . ALA A 1 361 ? 17.306 -2.572 -1.423 1.00 91.69 361 ALA A O 1
ATOM 2961 N N . LYS A 1 362 ? 17.569 -0.674 -2.586 1.00 90.44 362 LYS A N 1
ATOM 2962 C CA . LYS A 1 362 ? 18.966 -0.456 -2.160 1.00 90.44 362 LYS A CA 1
ATOM 2963 C C . LYS A 1 362 ? 19.068 -0.203 -0.654 1.00 90.44 362 LYS A C 1
ATOM 2965 O O . LYS A 1 362 ? 19.944 -0.771 -0.005 1.00 90.44 362 LYS A O 1
ATOM 2970 N N . ILE A 1 363 ? 18.168 0.608 -0.096 1.00 90.75 363 ILE A N 1
ATOM 2971 C CA . ILE A 1 363 ? 18.118 0.876 1.349 1.00 90.75 363 ILE A CA 1
ATOM 2972 C C . ILE A 1 363 ? 17.821 -0.417 2.112 1.00 90.75 363 ILE A C 1
ATOM 2974 O O . ILE A 1 363 ? 18.555 -0.743 3.043 1.00 90.75 363 ILE A O 1
ATOM 2978 N N . ALA A 1 364 ? 16.829 -1.198 1.683 1.00 90.75 364 ALA A N 1
ATOM 2979 C CA . ALA A 1 364 ? 16.510 -2.487 2.296 1.00 90.75 364 ALA A CA 1
ATOM 2980 C C . ALA A 1 364 ? 17.699 -3.464 2.246 1.00 90.75 364 ALA A C 1
ATOM 2982 O O . ALA A 1 364 ? 18.065 -4.039 3.268 1.00 90.75 364 ALA A O 1
ATOM 2983 N N . LYS A 1 365 ? 18.378 -3.582 1.096 1.00 88.31 365 LYS A N 1
ATOM 2984 C CA . LYS A 1 365 ? 19.587 -4.417 0.947 1.00 88.31 365 LYS A CA 1
ATOM 2985 C C . LYS A 1 365 ? 20.736 -3.971 1.852 1.00 88.31 365 LYS A C 1
ATOM 2987 O O . LYS A 1 365 ? 21.508 -4.804 2.316 1.00 88.31 365 LYS A O 1
ATOM 2992 N N . SER A 1 366 ? 20.841 -2.674 2.144 1.00 89.31 366 SER A N 1
ATOM 2993 C CA . SER A 1 366 ? 21.869 -2.152 3.053 1.00 89.31 366 SER A CA 1
ATOM 2994 C C . SER A 1 366 ? 21.670 -2.563 4.519 1.00 89.31 366 SER A C 1
ATOM 2996 O O . SER A 1 366 ? 22.577 -2.370 5.325 1.00 89.31 366 SER A O 1
ATOM 2998 N N . LEU A 1 367 ? 20.502 -3.107 4.885 1.00 84.62 367 LEU A N 1
ATOM 2999 C CA . LEU A 1 367 ? 20.126 -3.361 6.278 1.00 84.62 367 LEU A CA 1
ATOM 3000 C C . LEU A 1 367 ? 20.492 -4.743 6.821 1.00 84.62 367 LEU A C 1
ATOM 3002 O O . LEU A 1 367 ? 20.102 -5.035 7.948 1.00 84.62 367 LEU A O 1
ATOM 3006 N N . GLN A 1 368 ? 21.268 -5.550 6.086 1.00 83.00 368 GLN A N 1
ATOM 3007 C CA . GLN A 1 368 ? 21.713 -6.885 6.526 1.00 83.00 368 GLN A CA 1
ATOM 3008 C C . GLN A 1 368 ? 20.554 -7.694 7.143 1.00 83.00 368 GLN A C 1
ATOM 3010 O O . GLN A 1 368 ? 20.620 -8.149 8.284 1.00 83.00 368 GLN A O 1
ATOM 3015 N N . LEU A 1 369 ? 19.444 -7.787 6.402 1.00 86.56 369 LEU A N 1
ATOM 3016 C CA . LEU A 1 369 ? 18.246 -8.491 6.854 1.00 86.56 369 LEU A CA 1
ATOM 3017 C C . LEU A 1 369 ? 18.540 -9.981 7.060 1.00 86.56 369 LEU A C 1
ATOM 3019 O O . LEU A 1 369 ? 19.378 -10.559 6.371 1.00 86.56 369 LEU A O 1
ATOM 3023 N N . THR A 1 370 ? 17.823 -10.604 7.997 1.00 84.69 370 THR A N 1
ATOM 3024 C CA . THR A 1 370 ? 18.047 -12.020 8.340 1.00 84.69 370 THR A CA 1
ATOM 3025 C C . THR A 1 370 ? 17.648 -12.982 7.219 1.00 84.69 370 THR A C 1
ATOM 3027 O O . THR A 1 370 ? 18.264 -14.032 7.069 1.00 84.69 370 THR A O 1
ATOM 3030 N N . CYS A 1 371 ? 16.643 -12.621 6.419 1.00 86.88 371 CYS A N 1
ATOM 3031 C CA . CYS A 1 371 ? 16.232 -13.334 5.213 1.00 86.88 371 CYS A CA 1
ATOM 3032 C C . CYS A 1 371 ? 15.500 -12.382 4.253 1.00 86.88 371 CYS A C 1
ATOM 3034 O O . CYS A 1 371 ? 15.082 -11.292 4.653 1.00 86.88 371 CYS A O 1
ATOM 3036 N N . ASP A 1 372 ? 15.318 -12.797 2.998 1.00 85.38 372 ASP A N 1
ATOM 3037 C CA . ASP A 1 372 ? 14.623 -11.993 1.981 1.00 85.38 372 ASP A CA 1
ATOM 3038 C C . ASP A 1 372 ? 13.139 -11.766 2.321 1.00 85.38 372 ASP A C 1
ATOM 3040 O O . ASP A 1 372 ? 12.585 -10.713 2.009 1.00 85.38 372 ASP A O 1
ATOM 3044 N N . GLU A 1 373 ? 12.507 -12.705 3.032 1.00 89.12 373 GLU A N 1
ATOM 3045 C CA . GLU A 1 373 ? 11.112 -12.602 3.490 1.00 89.12 373 GLU A CA 1
ATOM 3046 C C . GLU A 1 373 ? 10.910 -11.504 4.551 1.00 89.12 373 GLU A C 1
ATOM 3048 O O . GLU A 1 373 ? 9.783 -11.072 4.793 1.00 89.12 373 GLU A O 1
ATOM 3053 N N . CYS A 1 374 ? 11.991 -10.985 5.151 1.00 91.56 374 CYS A N 1
ATOM 3054 C CA . CYS A 1 374 ? 11.929 -9.804 6.014 1.00 91.56 374 CYS A CA 1
ATOM 3055 C C . CYS A 1 374 ? 11.600 -8.515 5.245 1.00 91.56 374 CYS A C 1
ATOM 3057 O O . CYS A 1 374 ? 11.273 -7.516 5.887 1.00 91.56 374 CYS A O 1
ATOM 3059 N N . LEU A 1 375 ? 11.702 -8.504 3.909 1.00 95.06 375 LEU A N 1
ATOM 3060 C CA . LEU A 1 375 ? 11.255 -7.403 3.058 1.00 95.06 375 LEU A CA 1
ATOM 3061 C C . LEU A 1 375 ? 9.874 -7.719 2.472 1.00 95.06 375 LEU A C 1
ATOM 3063 O O . LEU A 1 375 ? 9.731 -8.444 1.488 1.00 95.06 375 LEU A O 1
ATOM 3067 N N . VAL A 1 376 ? 8.844 -7.106 3.041 1.00 96.44 376 VAL A N 1
ATOM 3068 C CA . VAL A 1 376 ? 7.461 -7.259 2.596 1.00 96.44 376 VAL A CA 1
ATOM 3069 C C . VAL A 1 376 ? 7.052 -6.077 1.726 1.00 96.44 376 VAL A C 1
ATOM 3071 O O . VAL A 1 376 ? 7.063 -4.924 2.150 1.00 96.44 376 VAL A O 1
ATOM 3074 N N . HIS A 1 377 ? 6.628 -6.373 0.501 1.00 96.56 377 HIS A N 1
ATOM 3075 C CA . HIS A 1 377 ? 6.021 -5.395 -0.402 1.00 96.56 377 HIS A CA 1
ATOM 3076 C C . HIS A 1 377 ? 4.504 -5.341 -0.213 1.00 96.56 377 HIS A C 1
ATOM 3078 O O . HIS A 1 377 ? 3.838 -6.355 -0.421 1.00 96.56 377 HIS A O 1
ATOM 3084 N N . LEU A 1 378 ? 3.960 -4.169 0.117 1.00 97.19 378 LEU A N 1
ATOM 3085 C CA . LEU A 1 378 ? 2.532 -3.907 0.288 1.00 97.19 378 LEU A CA 1
ATOM 3086 C C . LEU A 1 378 ? 2.040 -2.908 -0.778 1.00 97.19 378 LEU A C 1
ATOM 3088 O O . LEU A 1 378 ? 2.208 -1.702 -0.599 1.00 97.19 378 LEU A O 1
ATOM 3092 N N . PRO A 1 379 ? 1.452 -3.376 -1.892 1.00 96.12 379 PRO A N 1
ATOM 3093 C CA . PRO A 1 379 ? 0.858 -2.497 -2.894 1.00 96.12 379 PRO A CA 1
ATOM 3094 C C . PRO A 1 379 ? -0.553 -2.051 -2.484 1.00 96.12 379 PRO A C 1
ATOM 3096 O O . PRO A 1 379 ? -1.408 -2.887 -2.212 1.00 96.12 379 PRO A O 1
ATOM 3099 N N . LEU A 1 380 ? -0.812 -0.744 -2.495 1.00 95.38 380 LEU A N 1
ATOM 3100 C CA . LEU A 1 380 ? -2.136 -0.146 -2.311 1.00 95.38 380 LEU A CA 1
ATOM 3101 C C . LEU A 1 380 ? -2.592 0.454 -3.643 1.00 95.38 380 LEU A C 1
ATOM 3103 O O . LEU A 1 380 ? -2.291 1.605 -3.962 1.00 95.38 380 LEU A O 1
ATOM 3107 N N . ASN A 1 381 ? -3.257 -0.364 -4.457 1.00 91.44 381 ASN A N 1
ATOM 3108 C CA . ASN A 1 381 ? -3.621 -0.054 -5.844 1.00 91.44 381 ASN A CA 1
ATOM 3109 C C . ASN A 1 381 ? -5.130 0.069 -6.093 1.00 91.44 381 ASN A C 1
ATOM 3111 O O . ASN A 1 381 ? -5.552 0.090 -7.244 1.00 91.44 381 ASN A O 1
ATOM 3115 N N . THR A 1 382 ? -5.934 0.154 -5.037 1.00 88.56 382 THR A N 1
ATOM 3116 C CA . THR A 1 382 ? -7.394 0.240 -5.116 1.00 88.56 382 THR A CA 1
ATOM 3117 C C . THR A 1 382 ? -7.901 1.577 -4.583 1.00 88.56 382 THR A C 1
ATOM 3119 O O . THR A 1 382 ? -7.291 2.198 -3.714 1.00 88.56 382 THR A O 1
ATOM 3122 N N . THR A 1 383 ? -9.055 2.017 -5.087 1.00 88.81 383 THR A N 1
ATOM 3123 C CA . THR A 1 383 ? -9.736 3.238 -4.620 1.00 88.81 383 THR A CA 1
ATOM 3124 C C . THR A 1 383 ? -10.334 3.095 -3.224 1.00 88.81 383 THR A C 1
ATOM 3126 O O . THR A 1 383 ? -10.647 4.099 -2.599 1.00 88.81 383 THR A O 1
ATOM 3129 N N . VAL A 1 384 ? -10.548 1.858 -2.775 1.00 91.31 384 VAL A N 1
ATOM 3130 C CA . VAL A 1 384 ? -10.934 1.515 -1.407 1.00 91.31 384 VAL A CA 1
ATOM 3131 C C . VAL A 1 384 ? -9.918 0.499 -0.916 1.00 91.31 384 VAL A C 1
ATOM 3133 O O . VAL A 1 384 ? -9.731 -0.550 -1.538 1.00 91.31 384 VAL A O 1
ATOM 3136 N N . ALA A 1 385 ? -9.211 0.838 0.145 1.00 90.44 385 ALA A N 1
ATOM 3137 C CA . ALA A 1 385 ? -8.168 0.031 0.732 1.00 90.44 385 ALA A CA 1
ATOM 3138 C C . ALA A 1 385 ? -8.771 -1.131 1.530 1.00 90.44 385 ALA A C 1
ATOM 3140 O O . ALA A 1 385 ? -9.581 -0.956 2.438 1.00 90.44 385 ALA A O 1
ATOM 3141 N N . ASP A 1 386 ? -8.341 -2.340 1.182 1.00 93.12 386 ASP A N 1
ATOM 3142 C CA . ASP A 1 386 ? -8.758 -3.569 1.843 1.00 93.12 386 ASP A CA 1
ATOM 3143 C C . ASP A 1 386 ? -7.856 -3.842 3.057 1.00 93.12 386 ASP A C 1
ATOM 3145 O O . ASP A 1 386 ? -6.691 -4.229 2.923 1.00 93.12 386 ASP A O 1
ATOM 3149 N N . VAL A 1 387 ? -8.395 -3.616 4.258 1.00 93.56 387 VAL A N 1
ATOM 3150 C CA . VAL A 1 387 ? -7.681 -3.841 5.523 1.00 93.56 387 VAL A CA 1
ATOM 3151 C C . VAL A 1 387 ? -7.314 -5.315 5.707 1.00 93.56 387 VAL A C 1
ATOM 3153 O O . VAL A 1 387 ? -6.237 -5.601 6.238 1.00 93.56 387 VAL A O 1
ATOM 3156 N N . ASP A 1 388 ? -8.148 -6.248 5.237 1.00 94.38 388 ASP A N 1
ATOM 3157 C CA . ASP A 1 388 ? -7.886 -7.681 5.366 1.00 94.38 388 ASP A CA 1
ATOM 3158 C C . ASP A 1 388 ? -6.658 -8.057 4.534 1.00 94.38 388 ASP A C 1
ATOM 3160 O O . ASP A 1 388 ? -5.697 -8.615 5.074 1.00 94.38 388 ASP A O 1
ATOM 3164 N N . PHE A 1 389 ? -6.619 -7.621 3.271 1.00 95.81 389 PHE A N 1
ATOM 3165 C CA . PHE A 1 389 ? -5.450 -7.780 2.401 1.00 95.81 389 PHE A CA 1
ATOM 3166 C C . PHE A 1 389 ? -4.180 -7.167 3.007 1.00 95.81 389 PHE A C 1
ATOM 3168 O O . PHE A 1 389 ? -3.118 -7.799 3.001 1.00 95.81 389 PHE A O 1
ATOM 3175 N N . ILE A 1 390 ? -4.272 -5.950 3.555 1.00 96.50 390 ILE A N 1
ATOM 3176 C CA . ILE A 1 390 ? -3.131 -5.269 4.181 1.00 96.50 390 ILE A CA 1
ATOM 3177 C C . ILE A 1 390 ? -2.581 -6.108 5.332 1.00 96.50 390 ILE A C 1
ATOM 3179 O O . ILE A 1 390 ? -1.381 -6.379 5.384 1.00 96.50 390 ILE A O 1
ATOM 3183 N N . VAL A 1 391 ? -3.445 -6.551 6.244 1.00 94.81 391 VAL A N 1
ATOM 3184 C CA . VAL A 1 391 ? -3.023 -7.330 7.411 1.00 94.81 391 VAL A CA 1
ATOM 3185 C C . VAL A 1 391 ? -2.505 -8.712 6.998 1.00 94.81 391 VAL A C 1
ATOM 3187 O O . VAL A 1 391 ? -1.513 -9.162 7.564 1.00 94.81 391 VAL A O 1
ATOM 3190 N N . ASP A 1 392 ? -3.099 -9.378 6.000 1.00 94.62 392 ASP A N 1
ATOM 3191 C CA . ASP A 1 392 ? -2.572 -10.634 5.434 1.00 94.62 392 ASP A CA 1
ATOM 3192 C C . ASP A 1 392 ? -1.158 -10.453 4.898 1.00 94.62 392 ASP A C 1
ATOM 3194 O O . ASP A 1 392 ? -0.258 -11.245 5.189 1.00 94.62 392 ASP A O 1
ATOM 3198 N N . ARG A 1 393 ? -0.937 -9.374 4.148 1.00 95.94 393 ARG A N 1
ATOM 3199 C CA . ARG A 1 393 ? 0.369 -9.103 3.567 1.00 95.94 393 ARG A CA 1
ATOM 3200 C C . ARG A 1 393 ? 1.400 -8.759 4.635 1.00 95.94 393 ARG A C 1
ATOM 3202 O O . ARG A 1 393 ? 2.512 -9.271 4.567 1.00 95.94 393 ARG A O 1
ATOM 3209 N N . LEU A 1 394 ? 1.047 -7.959 5.638 1.00 94.88 394 LEU A N 1
ATOM 3210 C CA . LEU A 1 394 ? 1.943 -7.626 6.752 1.00 94.88 394 LEU A CA 1
ATOM 3211 C C . LEU A 1 394 ? 2.308 -8.863 7.591 1.00 94.88 394 LEU A C 1
ATOM 3213 O O . LEU A 1 394 ? 3.465 -9.024 7.968 1.00 94.88 394 LEU A O 1
ATOM 3217 N N . LEU A 1 395 ? 1.353 -9.769 7.823 1.00 91.31 395 LEU A N 1
ATOM 3218 C CA . LEU A 1 395 ? 1.575 -11.030 8.545 1.00 91.31 395 LEU A CA 1
ATOM 3219 C C . LEU A 1 395 ? 2.329 -12.093 7.735 1.00 91.31 395 LEU A C 1
ATOM 3221 O O . LEU A 1 395 ? 2.697 -13.118 8.302 1.00 91.31 395 LEU A O 1
ATOM 3225 N N . SER A 1 396 ? 2.582 -11.861 6.441 1.00 92.31 396 SER A N 1
ATOM 3226 C CA . SER A 1 396 ? 3.468 -12.729 5.652 1.00 92.31 396 SER A CA 1
ATOM 3227 C C . SER A 1 396 ? 4.945 -12.593 6.039 1.00 92.31 396 SER A C 1
ATOM 3229 O O . SER A 1 396 ? 5.744 -13.444 5.659 1.00 92.31 396 SER A O 1
ATOM 3231 N N . ALA A 1 397 ? 5.303 -11.557 6.809 1.00 90.31 397 ALA A N 1
ATOM 3232 C CA . ALA A 1 397 ? 6.632 -11.429 7.392 1.00 90.31 397 ALA A CA 1
ATOM 3233 C C . ALA A 1 397 ? 6.914 -12.569 8.394 1.00 90.31 397 ALA A C 1
ATOM 3235 O O . ALA A 1 397 ? 6.019 -12.957 9.155 1.00 90.31 397 ALA A O 1
ATOM 3236 N N . PRO A 1 398 ? 8.159 -13.068 8.470 1.00 85.50 398 PRO A N 1
ATOM 3237 C CA . PRO A 1 398 ? 8.537 -14.058 9.468 1.00 85.50 398 PRO A CA 1
ATOM 3238 C C . PRO A 1 398 ? 8.429 -13.478 10.885 1.00 85.50 398 PRO A C 1
ATOM 3240 O O . PRO A 1 398 ? 8.717 -12.302 11.120 1.00 85.50 398 PRO A O 1
ATOM 3243 N N . GLN A 1 399 ? 8.054 -14.315 11.853 1.00 77.56 399 GLN A N 1
ATOM 3244 C CA . GLN A 1 399 ? 8.060 -13.930 13.265 1.00 77.56 399 GLN A CA 1
ATOM 3245 C C . GLN A 1 399 ? 9.498 -13.941 13.785 1.00 77.56 399 GLN A C 1
ATOM 3247 O O . GLN A 1 399 ? 10.070 -14.996 14.041 1.00 77.56 399 GLN A O 1
ATOM 3252 N N . THR A 1 400 ? 10.095 -12.758 13.902 1.00 79.06 400 THR A N 1
ATOM 3253 C CA . THR A 1 400 ? 11.481 -12.579 14.343 1.00 79.06 400 THR A CA 1
ATOM 3254 C C . THR A 1 400 ? 11.639 -11.271 15.111 1.00 79.06 400 THR A C 1
ATOM 3256 O O . THR A 1 400 ? 10.948 -10.289 14.836 1.00 79.06 400 THR A O 1
ATOM 3259 N N . ASP A 1 401 ? 12.587 -11.247 16.046 1.00 77.06 401 ASP A N 1
ATOM 3260 C CA . ASP A 1 401 ? 13.035 -10.017 16.710 1.00 77.06 401 ASP A CA 1
ATOM 3261 C C . ASP A 1 401 ? 13.996 -9.197 15.821 1.00 77.06 401 ASP A C 1
ATOM 3263 O O . ASP A 1 401 ? 14.351 -8.063 16.149 1.00 77.06 401 ASP A O 1
ATOM 3267 N N . GLY A 1 402 ? 14.411 -9.754 14.674 1.00 85.50 402 GLY A N 1
ATOM 3268 C CA . GLY A 1 402 ? 15.205 -9.068 13.657 1.00 85.50 402 GLY A CA 1
ATOM 3269 C C . GLY A 1 402 ? 14.466 -7.902 12.991 1.00 85.50 402 GLY A C 1
ATOM 3270 O O . GLY A 1 402 ? 13.273 -7.685 13.193 1.00 85.50 402 GLY A O 1
ATOM 3271 N N . LYS A 1 403 ? 15.183 -7.123 12.175 1.00 91.06 403 LYS A N 1
ATOM 3272 C CA . LYS A 1 403 ? 14.600 -5.981 11.453 1.00 91.06 403 LYS A CA 1
ATOM 3273 C C . LYS A 1 403 ? 13.650 -6.469 10.361 1.00 91.06 403 LYS A C 1
ATOM 3275 O O . LYS A 1 403 ? 14.043 -7.276 9.520 1.00 91.06 403 LYS A O 1
ATOM 3280 N N . LEU A 1 404 ? 12.437 -5.926 10.351 1.00 93.81 404 LEU A N 1
ATOM 3281 C CA . LEU A 1 404 ? 11.435 -6.169 9.314 1.00 93.81 404 LEU A CA 1
ATOM 3282 C C . LEU A 1 404 ? 11.214 -4.894 8.509 1.00 93.81 404 LEU A C 1
ATOM 3284 O O . LEU A 1 404 ? 11.103 -3.809 9.078 1.00 93.81 404 LEU A O 1
ATOM 3288 N N . VAL A 1 405 ? 11.152 -5.020 7.187 1.00 96.62 405 VAL A N 1
ATOM 3289 C CA . VAL A 1 405 ? 11.011 -3.897 6.261 1.00 96.62 405 VAL A CA 1
ATOM 3290 C C . VAL A 1 405 ? 9.720 -4.040 5.481 1.00 96.62 405 VAL A C 1
ATOM 3292 O O . VAL A 1 405 ? 9.533 -4.991 4.733 1.00 96.62 405 VAL A O 1
ATOM 3295 N N . PHE A 1 406 ? 8.850 -3.051 5.609 1.00 97.69 406 PHE A N 1
ATOM 3296 C CA . PHE A 1 406 ? 7.589 -2.963 4.895 1.00 97.69 406 PHE A CA 1
ATOM 3297 C C . PHE A 1 406 ? 7.693 -1.843 3.864 1.00 97.69 406 PHE A C 1
ATOM 3299 O O . PHE A 1 406 ? 7.710 -0.659 4.205 1.00 97.69 406 PHE A O 1
ATOM 3306 N N . HIS A 1 407 ? 7.780 -2.216 2.591 1.00 97.75 407 HIS A N 1
ATOM 3307 C CA . HIS A 1 407 ? 7.671 -1.274 1.486 1.00 97.75 407 HIS A CA 1
ATOM 3308 C C . HIS A 1 407 ? 6.187 -1.075 1.156 1.00 97.75 407 HIS A C 1
ATOM 3310 O O . HIS A 1 407 ? 5.583 -1.924 0.501 1.00 97.75 407 HIS A O 1
ATOM 3316 N N . ILE A 1 408 ? 5.610 0.042 1.603 1.00 97.94 408 ILE A N 1
ATOM 3317 C CA . ILE A 1 408 ? 4.229 0.430 1.296 1.00 97.94 408 ILE A CA 1
ATOM 3318 C C . ILE A 1 408 ? 4.233 1.233 -0.003 1.00 97.94 408 ILE A C 1
ATOM 3320 O O . ILE A 1 408 ? 4.699 2.365 -0.018 1.00 97.94 408 ILE A O 1
ATOM 3324 N N . ASN A 1 409 ? 3.711 0.659 -1.082 1.00 97.00 409 ASN A N 1
ATOM 3325 C CA . ASN A 1 409 ? 3.621 1.318 -2.380 1.00 97.00 409 ASN A CA 1
ATOM 3326 C C . ASN A 1 409 ? 2.202 1.848 -2.607 1.00 97.00 409 ASN A C 1
ATOM 3328 O O . ASN A 1 409 ? 1.291 1.067 -2.888 1.00 97.00 409 ASN A O 1
ATOM 3332 N N . ILE A 1 410 ? 2.019 3.162 -2.476 1.00 96.25 410 ILE A N 1
ATOM 3333 C CA . ILE A 1 410 ? 0.734 3.832 -2.684 1.00 96.25 410 ILE A CA 1
ATOM 3334 C C . ILE A 1 410 ? 0.608 4.207 -4.162 1.00 96.25 410 ILE A C 1
ATOM 3336 O O . ILE A 1 410 ? 1.382 4.997 -4.697 1.00 96.25 410 ILE A O 1
ATOM 3340 N N . SER A 1 411 ? -0.387 3.631 -4.834 1.00 92.88 411 SER A N 1
ATOM 3341 C CA . SER A 1 411 ? -0.652 3.881 -6.251 1.00 92.88 411 SER A CA 1
ATOM 3342 C C . SER A 1 411 ? -1.346 5.224 -6.490 1.00 92.88 411 SER A C 1
ATOM 3344 O O . SER A 1 411 ? -2.007 5.771 -5.610 1.00 92.88 411 SER A O 1
ATOM 3346 N N . SER A 1 412 ? -1.289 5.707 -7.732 1.00 90.69 412 SER A N 1
ATOM 3347 C CA . SER A 1 412 ? -2.045 6.869 -8.215 1.00 90.69 412 SER A CA 1
ATOM 3348 C C . SER A 1 412 ? -3.570 6.698 -8.136 1.00 90.69 412 SER A C 1
ATOM 3350 O O . SER A 1 412 ? -4.293 7.694 -8.172 1.00 90.69 412 SER A O 1
ATOM 3352 N N . GLN A 1 413 ? -4.056 5.456 -8.013 1.00 90.62 413 GLN A N 1
ATOM 3353 C CA . GLN A 1 413 ? -5.478 5.120 -7.863 1.00 90.62 413 GLN A CA 1
ATOM 3354 C C . GLN A 1 413 ? -5.964 5.093 -6.408 1.00 90.62 413 GLN A C 1
ATOM 3356 O O . GLN A 1 413 ? -7.171 4.995 -6.180 1.00 90.62 413 GLN A O 1
ATOM 3361 N N . ALA A 1 414 ? -5.054 5.176 -5.434 1.00 92.44 414 ALA A N 1
ATOM 3362 C CA . ALA A 1 414 ? -5.372 4.996 -4.024 1.00 92.44 414 ALA A CA 1
ATOM 3363 C C . ALA A 1 414 ? -6.433 5.991 -3.512 1.00 92.44 414 ALA A C 1
ATOM 3365 O O . ALA A 1 414 ? -6.378 7.196 -3.783 1.00 92.44 414 ALA A O 1
ATOM 3366 N N . GLY A 1 415 ? -7.400 5.475 -2.750 1.00 91.44 415 GLY A N 1
ATOM 3367 C CA . GLY A 1 415 ? -8.441 6.266 -2.094 1.00 91.44 415 GLY A CA 1
ATOM 3368 C C . GLY A 1 415 ? -7.939 7.148 -0.952 1.00 91.44 415 GLY A C 1
ATOM 3369 O O . GLY A 1 415 ? -6.809 7.020 -0.483 1.00 91.44 415 GLY A O 1
ATOM 3370 N N . GLN A 1 416 ? -8.805 8.049 -0.475 1.00 91.44 416 GLN A N 1
ATOM 3371 C CA . GLN A 1 416 ? -8.517 8.874 0.710 1.00 91.44 416 GLN A CA 1
ATOM 3372 C C . GLN A 1 416 ? -8.596 8.087 2.027 1.00 91.44 416 GLN A C 1
ATOM 3374 O O . GLN A 1 416 ? -8.066 8.537 3.041 1.00 91.44 416 GLN A O 1
ATOM 3379 N N . ASP A 1 417 ? -9.228 6.918 2.029 1.00 92.31 417 ASP A N 1
ATOM 3380 C CA . ASP A 1 417 ? -9.308 6.012 3.178 1.00 92.31 417 ASP A CA 1
ATOM 3381 C C . ASP A 1 417 ? -7.933 5.496 3.632 1.00 92.31 417 ASP A C 1
ATOM 3383 O O . ASP A 1 417 ? -7.723 5.261 4.825 1.00 92.31 417 ASP A O 1
ATOM 3387 N N . VAL A 1 418 ? -6.954 5.455 2.719 1.00 95.00 418 VAL A N 1
ATOM 3388 C CA . VAL A 1 418 ? -5.541 5.202 3.037 1.00 95.00 418 VAL A CA 1
ATOM 3389 C C . VAL A 1 418 ? -5.037 6.113 4.157 1.00 95.00 418 VAL A C 1
ATOM 3391 O O . VAL A 1 418 ? -4.262 5.658 4.990 1.00 95.00 418 VAL A O 1
ATOM 3394 N N . ASN A 1 419 ? -5.498 7.363 4.257 1.00 95.06 419 ASN A N 1
ATOM 3395 C CA . ASN A 1 419 ? -5.073 8.273 5.327 1.00 95.06 419 ASN A CA 1
ATOM 3396 C C . ASN A 1 419 ? -5.429 7.746 6.724 1.00 95.06 419 ASN A C 1
ATOM 3398 O O . ASN A 1 419 ? -4.601 7.782 7.634 1.00 95.06 419 ASN A O 1
ATOM 3402 N N . ILE A 1 420 ? -6.651 7.235 6.891 1.00 95.38 420 ILE A N 1
ATOM 3403 C CA . ILE A 1 420 ? -7.119 6.675 8.164 1.00 95.38 420 ILE A CA 1
ATOM 3404 C C . ILE A 1 420 ? -6.379 5.373 8.455 1.00 95.38 420 ILE A C 1
ATOM 3406 O O . ILE A 1 420 ? -5.901 5.182 9.571 1.00 95.38 420 ILE A O 1
ATOM 3410 N N . ILE A 1 421 ? -6.203 4.515 7.449 1.00 95.81 421 ILE A N 1
ATOM 3411 C CA . ILE A 1 421 ? -5.495 3.240 7.610 1.00 95.81 421 ILE A CA 1
ATOM 3412 C C . ILE A 1 421 ? -4.025 3.464 7.975 1.00 95.81 421 ILE A C 1
ATOM 3414 O O . ILE A 1 421 ? -3.514 2.792 8.866 1.00 95.81 421 ILE A O 1
ATOM 3418 N N . MET A 1 422 ? -3.340 4.423 7.346 1.00 95.88 422 MET A N 1
ATOM 3419 C CA . MET A 1 422 ? -1.958 4.773 7.694 1.00 95.88 422 MET A CA 1
ATOM 3420 C C . MET A 1 422 ? -1.873 5.366 9.099 1.00 95.88 422 MET A C 1
ATOM 3422 O O . MET A 1 422 ? -0.944 5.041 9.834 1.00 95.88 422 MET A O 1
ATOM 3426 N N . PHE A 1 423 ? -2.864 6.154 9.523 1.00 95.62 423 PHE A N 1
ATOM 3427 C CA . PHE A 1 423 ? -2.945 6.622 10.904 1.00 95.62 423 PHE A CA 1
ATOM 3428 C C . PHE A 1 423 ? -3.136 5.459 11.893 1.00 95.62 423 PHE A C 1
ATOM 3430 O O . PHE A 1 423 ? -2.423 5.370 12.892 1.00 95.62 423 PHE A O 1
ATOM 3437 N N . GLN A 1 424 ? -4.045 4.523 11.614 1.00 95.81 424 GLN A N 1
ATOM 3438 C CA . GLN A 1 424 ? -4.254 3.336 12.450 1.00 95.81 424 GLN A CA 1
ATOM 3439 C C . GLN A 1 424 ? -3.001 2.444 12.501 1.00 95.81 424 GLN A C 1
ATOM 3441 O O . GLN A 1 424 ? -2.579 2.015 13.576 1.00 95.81 424 GLN A O 1
ATOM 3446 N N . LEU A 1 425 ? -2.358 2.214 11.355 1.00 95.75 425 LEU A N 1
ATOM 3447 C CA . LEU A 1 425 ? -1.163 1.385 11.250 1.00 95.75 425 LEU A CA 1
ATOM 3448 C C . LEU A 1 425 ? 0.049 2.031 11.922 1.00 95.75 425 LEU A C 1
ATOM 3450 O O . LEU A 1 425 ? 0.708 1.377 12.719 1.00 95.75 425 LEU A O 1
ATOM 3454 N N . LEU A 1 426 ? 0.367 3.283 11.600 1.00 93.75 426 LEU A N 1
ATOM 3455 C CA . LEU A 1 426 ? 1.628 3.913 11.997 1.00 93.75 426 LEU A CA 1
ATOM 3456 C C . LEU A 1 426 ? 1.522 4.627 13.349 1.00 93.75 426 LEU A C 1
ATOM 3458 O O . LEU A 1 426 ? 2.452 4.539 14.144 1.00 93.75 426 LEU A O 1
ATOM 3462 N N . VAL A 1 427 ? 0.394 5.289 13.637 1.00 92.62 427 VAL A N 1
ATOM 3463 C CA . VAL A 1 427 ? 0.200 6.047 14.888 1.00 92.62 427 VAL A CA 1
ATOM 3464 C C . VAL A 1 427 ? -0.449 5.182 15.963 1.00 92.62 427 VAL A C 1
ATOM 3466 O O . VAL A 1 427 ? 0.113 5.035 17.045 1.00 92.62 427 VAL A O 1
ATOM 3469 N N . LEU A 1 428 ? -1.593 4.549 15.672 1.00 93.12 428 LEU A N 1
ATOM 3470 C CA . LEU A 1 428 ? -2.244 3.655 16.648 1.00 93.12 428 LEU A CA 1
ATOM 3471 C C . LEU A 1 428 ? -1.544 2.293 16.772 1.00 93.12 428 LEU A C 1
ATOM 3473 O O . LEU A 1 428 ? -1.847 1.536 17.698 1.00 93.12 428 LEU A O 1
ATOM 3477 N N . ARG A 1 429 ? -0.609 1.994 15.857 1.00 92.38 429 ARG A N 1
ATOM 3478 C CA . ARG A 1 429 ? 0.235 0.789 15.824 1.00 92.38 429 ARG A CA 1
ATOM 3479 C C . ARG A 1 429 ? -0.549 -0.518 15.736 1.00 92.38 429 ARG A C 1
ATOM 3481 O O . ARG A 1 429 ? -0.047 -1.558 16.170 1.00 92.38 429 ARG A O 1
ATOM 3488 N N . HIS A 1 430 ? -1.755 -0.481 15.168 1.00 91.69 430 HIS A N 1
ATOM 3489 C CA . HIS A 1 430 ? -2.659 -1.625 15.149 1.00 91.69 430 HIS A CA 1
ATOM 3490 C C . HIS A 1 430 ? -3.646 -1.587 13.976 1.00 91.69 430 HIS A C 1
ATOM 3492 O O . HIS A 1 430 ? -4.329 -0.588 13.759 1.00 91.69 430 HIS A O 1
ATOM 3498 N N . LEU A 1 431 ? -3.787 -2.719 13.288 1.00 93.50 431 LEU A N 1
ATOM 3499 C CA . LEU A 1 431 ? -4.851 -2.988 12.318 1.00 93.50 431 LEU A CA 1
ATOM 3500 C C . LEU A 1 431 ? -5.531 -4.316 12.648 1.00 93.50 431 LEU A C 1
ATOM 3502 O O . LEU A 1 431 ? -4.903 -5.229 13.183 1.00 93.50 431 LEU A O 1
ATOM 3506 N N . THR A 1 432 ? -6.819 -4.440 12.341 1.00 88.94 432 THR A N 1
ATOM 3507 C CA . THR A 1 432 ? -7.605 -5.654 12.602 1.00 88.94 432 THR A CA 1
ATOM 3508 C C . THR A 1 432 ? -8.442 -6.004 11.392 1.00 88.94 432 THR A C 1
ATOM 3510 O O . THR A 1 432 ? -9.109 -5.136 10.840 1.00 88.94 432 THR A O 1
ATOM 3513 N N . LYS A 1 433 ? -8.394 -7.279 11.016 1.00 88.75 433 LYS A N 1
ATOM 3514 C CA . LYS A 1 433 ? -9.211 -7.878 9.972 1.00 88.75 433 LYS A CA 1
ATOM 3515 C C . LYS A 1 433 ? -10.645 -8.116 10.419 1.00 88.75 433 LYS A C 1
ATOM 3517 O O . LYS A 1 433 ? -10.930 -8.218 11.616 1.00 88.75 433 LYS A O 1
ATOM 3522 N N . SER A 1 434 ? -11.521 -8.358 9.453 1.00 83.38 434 SER A N 1
ATOM 3523 C CA . SER A 1 434 ? -12.916 -8.756 9.666 1.00 83.38 434 SER A CA 1
ATOM 3524 C C . SER A 1 434 ? -13.089 -10.066 10.463 1.00 83.38 434 SER A C 1
ATOM 3526 O O . SER A 1 434 ? -14.040 -10.214 11.243 1.00 83.38 434 SER A O 1
ATOM 3528 N N . ASP A 1 435 ? -12.157 -11.016 10.326 1.00 77.38 435 ASP A N 1
ATOM 3529 C CA . ASP A 1 435 ? -12.149 -12.289 11.065 1.00 77.38 435 ASP A CA 1
ATOM 3530 C C . ASP A 1 435 ? -11.603 -12.159 12.500 1.00 77.38 435 ASP A C 1
ATOM 3532 O O . ASP A 1 435 ? -11.722 -13.085 13.307 1.00 77.38 435 ASP A O 1
ATOM 3536 N N . GLY A 1 436 ? -11.065 -10.985 12.834 1.00 77.81 436 GLY A N 1
ATOM 3537 C CA . GLY A 1 436 ? -10.428 -10.671 14.101 1.00 77.81 436 GLY A CA 1
ATOM 3538 C C . GLY A 1 436 ? -8.906 -10.784 14.062 1.00 77.81 436 GLY A C 1
ATOM 3539 O O . GLY A 1 436 ? -8.262 -10.249 14.952 1.00 77.81 436 GLY A O 1
ATOM 3540 N N . THR A 1 437 ? -8.269 -11.399 13.075 1.00 83.75 437 THR A N 1
ATOM 3541 C CA . THR A 1 437 ? -6.800 -11.432 13.002 1.00 83.75 437 THR A CA 1
ATOM 3542 C C . THR A 1 437 ? -6.240 -10.004 12.973 1.00 83.75 437 THR A C 1
ATOM 3544 O O . THR A 1 437 ? -6.788 -9.137 12.301 1.00 83.75 437 THR A O 1
ATOM 3547 N N . CYS A 1 438 ? -5.166 -9.710 13.704 1.00 88.31 438 CYS A N 1
ATOM 3548 C CA . CYS A 1 438 ? -4.626 -8.351 13.782 1.00 88.31 438 CYS A CA 1
ATOM 3549 C C . CYS A 1 438 ? -3.123 -8.299 13.522 1.00 88.31 438 CYS A C 1
ATOM 3551 O O . CYS A 1 438 ? -2.397 -9.276 13.705 1.00 88.31 438 CYS A O 1
ATOM 3553 N N . PHE A 1 439 ? -2.663 -7.131 13.082 1.00 91.12 439 PHE A N 1
ATOM 3554 C CA . PHE A 1 439 ? -1.250 -6.808 12.948 1.00 91.12 439 PHE A CA 1
ATOM 3555 C C . PHE A 1 439 ? -0.914 -5.626 13.846 1.00 91.12 439 PHE A C 1
ATOM 3557 O O . PHE A 1 439 ? -1.681 -4.667 13.955 1.00 91.12 439 PHE A O 1
ATOM 3564 N N . ARG A 1 440 ? 0.259 -5.695 14.470 1.00 89.62 440 ARG A N 1
ATOM 3565 C CA . ARG A 1 440 ? 0.774 -4.671 15.372 1.00 89.62 440 ARG A CA 1
ATOM 3566 C C . ARG A 1 440 ? 2.136 -4.207 14.892 1.00 89.62 440 ARG A C 1
ATOM 3568 O O . ARG A 1 440 ? 2.978 -5.010 14.499 1.00 89.62 440 ARG A O 1
ATOM 3575 N N . VAL A 1 441 ? 2.370 -2.907 14.998 1.00 90.88 441 VAL A N 1
ATOM 3576 C CA . VAL A 1 441 ? 3.674 -2.313 14.714 1.00 90.88 441 VAL A CA 1
ATOM 3577 C C . VAL A 1 441 ? 4.596 -2.387 15.931 1.00 90.88 441 VAL A C 1
ATOM 3579 O O . VAL A 1 441 ? 4.235 -1.953 17.029 1.00 90.88 441 VAL A O 1
ATOM 3582 N N . CYS A 1 442 ? 5.812 -2.892 15.727 1.00 87.12 442 CYS A N 1
ATOM 3583 C CA . CYS A 1 442 ? 6.873 -3.001 16.727 1.00 87.12 442 CYS A CA 1
ATOM 3584 C C . CYS A 1 442 ? 8.064 -2.091 16.387 1.00 87.12 442 CYS A C 1
ATOM 3586 O O . CYS A 1 442 ? 8.204 -1.624 15.260 1.00 87.12 442 CYS A O 1
ATOM 3588 N N . LYS A 1 443 ? 8.938 -1.840 17.367 1.00 88.25 443 LYS A N 1
ATOM 3589 C CA . LYS A 1 443 ? 10.096 -0.939 17.222 1.00 88.25 443 LYS A CA 1
ATOM 3590 C C . LYS A 1 443 ? 11.154 -1.406 16.212 1.00 88.25 443 LYS A C 1
ATOM 3592 O O . LYS A 1 443 ? 11.889 -0.588 15.685 1.00 88.25 443 LYS A O 1
ATOM 3597 N N . ASN A 1 444 ? 11.221 -2.707 15.928 1.00 89.31 444 ASN A N 1
ATOM 3598 C CA . ASN A 1 444 ? 12.096 -3.314 14.917 1.00 89.31 444 ASN A CA 1
ATOM 3599 C C . ASN A 1 444 ? 11.510 -3.247 13.492 1.00 89.31 444 ASN A C 1
ATOM 3601 O O . ASN A 1 444 ? 12.114 -3.776 12.557 1.00 89.31 444 ASN A O 1
ATOM 3605 N N . HIS A 1 445 ? 10.334 -2.636 13.313 1.00 93.50 445 HIS A N 1
ATOM 3606 C CA . HIS A 1 445 ? 9.705 -2.477 12.006 1.00 93.50 445 HIS A CA 1
ATOM 3607 C C . HIS A 1 445 ? 10.157 -1.177 11.337 1.00 93.50 445 HIS A C 1
ATOM 3609 O O . HIS A 1 445 ? 10.200 -0.113 11.960 1.00 93.50 445 HIS A O 1
ATOM 3615 N N . MET A 1 446 ? 10.434 -1.276 10.041 1.00 95.38 446 MET A N 1
ATOM 3616 C CA . MET A 1 446 ? 10.784 -0.171 9.166 1.00 95.38 446 MET A CA 1
ATOM 3617 C C . MET A 1 446 ? 9.727 -0.022 8.071 1.00 95.38 446 MET A C 1
ATOM 3619 O O . MET A 1 446 ? 9.518 -0.954 7.300 1.00 95.38 446 MET A O 1
ATOM 3623 N N . PHE A 1 447 ? 9.097 1.143 7.961 1.00 96.69 447 PHE A N 1
ATOM 3624 C CA . PHE A 1 447 ? 8.133 1.459 6.908 1.00 96.69 447 PHE A CA 1
ATOM 3625 C C . PHE A 1 447 ? 8.758 2.410 5.893 1.00 96.69 447 PHE A C 1
ATOM 3627 O O . PHE A 1 447 ? 9.088 3.551 6.211 1.00 96.69 447 PHE A O 1
ATOM 3634 N N . LEU A 1 448 ? 8.917 1.932 4.661 1.00 96.75 448 LEU A N 1
ATOM 3635 C CA . LEU A 1 448 ? 9.362 2.731 3.523 1.00 96.75 448 LEU A CA 1
ATOM 3636 C C . LEU A 1 448 ? 8.138 2.983 2.644 1.00 96.75 448 LEU A C 1
ATOM 3638 O O . LEU A 1 448 ? 7.661 2.070 1.973 1.00 96.75 448 LEU A O 1
ATOM 3642 N N . VAL A 1 449 ? 7.594 4.195 2.704 1.00 96.62 449 VAL A N 1
ATOM 3643 C CA . VAL A 1 449 ? 6.350 4.563 2.021 1.00 96.62 449 VAL A CA 1
ATOM 3644 C C . VAL A 1 449 ? 6.683 5.229 0.692 1.00 96.62 449 VAL A C 1
ATOM 3646 O O . VAL A 1 449 ? 7.273 6.303 0.668 1.00 96.62 449 VAL A O 1
ATOM 3649 N N . GLU A 1 450 ? 6.304 4.607 -0.417 1.00 96.81 450 GLU A N 1
ATOM 3650 C CA . GLU A 1 450 ? 6.394 5.177 -1.759 1.00 96.81 450 GLU A CA 1
ATOM 3651 C C . GLU A 1 450 ? 5.075 5.879 -2.109 1.00 96.81 450 GLU A C 1
ATOM 3653 O O . GLU A 1 450 ? 4.024 5.240 -2.165 1.00 96.81 450 GLU A O 1
ATOM 3658 N N . LEU A 1 451 ? 5.135 7.194 -2.347 1.00 95.25 451 LEU A N 1
ATOM 3659 C CA . LEU A 1 451 ? 3.996 7.994 -2.800 1.00 95.25 451 LEU A CA 1
ATOM 3660 C C . LEU A 1 451 ? 3.944 8.085 -4.333 1.00 95.25 451 LEU A C 1
ATOM 3662 O O . LEU A 1 451 ? 4.994 8.144 -4.996 1.00 95.25 451 LEU A O 1
ATOM 3666 N N . PRO A 1 452 ? 2.734 8.172 -4.914 1.00 94.06 452 PRO A N 1
ATOM 3667 C CA . PRO A 1 452 ? 2.592 8.371 -6.343 1.00 94.06 452 PRO A CA 1
ATOM 3668 C C . PRO A 1 452 ? 3.022 9.792 -6.729 1.00 94.06 452 PRO A C 1
ATOM 3670 O O . PRO A 1 452 ? 3.004 10.719 -5.920 1.00 94.06 452 PRO A O 1
ATOM 3673 N N . THR A 1 453 ? 3.431 9.970 -7.984 1.00 89.88 453 THR A N 1
ATOM 3674 C CA . THR A 1 453 ? 3.780 11.300 -8.515 1.00 89.88 453 THR A CA 1
ATOM 3675 C C . THR A 1 453 ? 2.536 12.086 -8.931 1.00 89.88 453 THR A C 1
ATOM 3677 O O . THR A 1 453 ? 2.499 13.305 -8.775 1.00 89.88 453 THR A O 1
ATOM 3680 N N . GLU A 1 454 ? 1.514 11.385 -9.422 1.00 88.81 454 GLU A N 1
ATOM 3681 C CA . GLU A 1 454 ? 0.246 11.947 -9.884 1.00 88.81 454 GLU A CA 1
ATOM 3682 C C . GLU A 1 454 ? -0.927 11.074 -9.399 1.00 88.81 454 GLU A C 1
ATOM 3684 O O . GLU A 1 454 ? -0.735 9.901 -9.074 1.00 88.81 454 GLU A O 1
ATOM 3689 N N . LEU A 1 455 ? -2.140 11.627 -9.350 1.00 87.25 455 LEU A N 1
ATOM 3690 C CA . LEU A 1 455 ? -3.377 10.888 -9.081 1.00 87.25 455 LEU A CA 1
ATOM 3691 C C . LEU A 1 455 ? -4.087 10.603 -10.403 1.00 87.25 455 LEU A C 1
ATOM 3693 O O . LEU A 1 455 ? -4.309 11.509 -11.202 1.00 87.25 455 LEU A O 1
ATOM 3697 N N . SER A 1 456 ? -4.510 9.361 -10.622 1.00 79.69 456 SER A N 1
ATOM 3698 C CA . SER A 1 456 ? -5.238 8.978 -11.841 1.00 79.69 456 SER A CA 1
ATOM 3699 C C . SER A 1 456 ? -6.734 9.288 -11.777 1.00 79.69 456 SER A C 1
ATOM 3701 O O . SER A 1 456 ? -7.416 9.265 -12.797 1.00 79.69 456 SER A O 1
ATOM 3703 N N . ASN A 1 457 ? -7.259 9.579 -10.586 1.00 66.19 457 ASN A N 1
ATOM 3704 C CA . ASN A 1 457 ? -8.702 9.642 -10.333 1.00 66.19 457 ASN A CA 1
ATOM 3705 C C . ASN A 1 457 ? -9.329 10.997 -10.707 1.00 66.19 457 ASN A C 1
ATOM 3707 O O . ASN A 1 457 ? -10.537 11.178 -10.591 1.00 66.19 457 ASN A O 1
ATOM 3711 N N . THR A 1 458 ? -8.522 11.970 -11.127 1.00 60.41 458 THR A N 1
ATOM 3712 C CA . THR A 1 458 ? -8.954 13.358 -11.352 1.00 60.41 458 THR A CA 1
ATOM 3713 C C . THR A 1 458 ? -9.199 13.688 -12.826 1.00 60.41 458 THR A C 1
ATOM 3715 O O . THR A 1 458 ? -9.624 14.806 -13.118 1.00 60.41 458 THR A O 1
ATOM 3718 N N . HIS A 1 459 ? -8.911 12.762 -13.757 1.00 65.81 459 HIS A N 1
ATOM 3719 C CA . HIS A 1 459 ? -8.908 12.975 -15.220 1.00 65.81 459 HIS A CA 1
ATOM 3720 C C . HIS A 1 459 ? -8.122 14.224 -15.683 1.00 65.81 459 HIS A C 1
ATOM 3722 O O . HIS A 1 459 ? -8.247 14.663 -16.825 1.00 65.81 459 HIS A O 1
ATOM 3728 N N . LYS A 1 460 ? -7.306 14.808 -14.799 1.00 68.44 460 LYS A N 1
ATOM 3729 C CA . LYS A 1 460 ? -6.533 16.035 -14.988 1.00 68.44 460 LYS A CA 1
ATOM 3730 C C . LYS A 1 460 ? -5.134 15.797 -14.455 1.00 68.44 460 LYS A C 1
ATOM 3732 O O . LYS A 1 460 ? -4.966 15.131 -13.437 1.00 68.44 460 LYS A O 1
ATOM 3737 N N . LYS A 1 461 ? -4.135 16.396 -15.099 1.00 70.69 461 LYS A N 1
ATOM 3738 C CA . LYS A 1 461 ? -2.761 16.327 -14.608 1.00 70.69 461 LYS A CA 1
ATOM 3739 C C . LYS A 1 461 ? -2.675 16.955 -13.215 1.00 70.69 461 LYS A C 1
ATOM 3741 O O . LYS A 1 461 ? -2.957 18.142 -13.055 1.00 70.69 461 LYS A O 1
ATOM 3746 N N . THR A 1 462 ? -2.298 16.164 -12.219 1.00 78.25 462 THR A N 1
ATOM 3747 C CA . THR A 1 462 ? -2.170 16.624 -10.831 1.00 78.25 462 THR A CA 1
ATOM 3748 C C . THR A 1 462 ? -0.745 17.034 -10.519 1.00 78.25 462 THR A C 1
ATOM 3750 O O . THR A 1 462 ? 0.204 16.408 -10.986 1.00 78.25 462 THR A O 1
ATOM 3753 N N . ARG A 1 463 ? -0.581 18.053 -9.680 1.00 83.81 463 ARG A N 1
ATOM 3754 C CA . ARG A 1 463 ? 0.721 18.408 -9.110 1.00 83.81 463 ARG A CA 1
ATOM 3755 C C . ARG A 1 463 ? 0.989 17.547 -7.877 1.00 83.81 463 ARG A C 1
ATOM 3757 O O . ARG A 1 463 ? 0.062 17.086 -7.216 1.00 83.81 463 ARG A O 1
ATOM 3764 N N . LEU A 1 464 ? 2.258 17.418 -7.494 1.00 86.88 464 LEU A N 1
ATOM 3765 C CA . LEU A 1 464 ? 2.652 16.728 -6.258 1.00 86.88 464 LEU A CA 1
ATOM 3766 C C . LEU A 1 464 ? 1.947 17.307 -5.012 1.00 86.88 464 LEU A C 1
ATOM 3768 O O . LEU A 1 464 ? 1.602 16.579 -4.089 1.00 86.88 464 LEU A O 1
ATOM 3772 N N . THR A 1 465 ? 1.678 18.614 -4.995 1.00 87.38 465 THR A N 1
ATOM 3773 C CA . THR A 1 465 ? 0.889 19.268 -3.938 1.00 87.38 465 THR A CA 1
ATOM 3774 C C . THR A 1 465 ? -0.527 18.713 -3.823 1.00 87.38 465 THR A C 1
ATOM 3776 O O . THR A 1 465 ? -1.066 18.644 -2.725 1.00 87.38 465 THR A O 1
ATOM 3779 N N . ASP A 1 466 ? -1.135 18.316 -4.939 1.00 89.50 466 ASP A N 1
ATOM 3780 C CA . ASP A 1 466 ? -2.490 17.764 -4.961 1.00 89.50 466 ASP A CA 1
ATOM 3781 C C . ASP A 1 466 ? -2.483 16.328 -4.429 1.00 89.50 466 ASP A C 1
ATOM 3783 O O . ASP A 1 466 ? -3.372 15.959 -3.666 1.00 89.50 466 ASP A O 1
ATOM 3787 N N . VAL A 1 467 ? -1.429 15.558 -4.735 1.00 90.81 467 VAL A N 1
ATOM 3788 C CA . VAL A 1 467 ? -1.177 14.242 -4.124 1.00 90.81 467 VAL A CA 1
ATOM 3789 C C . VAL A 1 467 ? -1.078 14.366 -2.604 1.00 90.81 467 VAL A C 1
ATOM 3791 O O . VAL A 1 467 ? -1.738 13.617 -1.894 1.00 90.81 467 VAL A O 1
ATOM 3794 N N . LEU A 1 468 ? -0.308 15.329 -2.089 1.00 90.62 468 LEU A N 1
ATOM 3795 C CA . LEU A 1 468 ? -0.143 15.527 -0.641 1.00 90.62 468 LEU A CA 1
ATOM 3796 C C . LEU A 1 468 ? -1.417 16.041 0.048 1.00 90.62 468 LEU A C 1
ATOM 3798 O O . LEU A 1 468 ? -1.652 15.721 1.208 1.00 90.62 468 LEU A O 1
ATOM 3802 N N . LYS A 1 469 ? -2.265 16.805 -0.653 1.00 91.25 469 LYS A N 1
ATOM 3803 C CA . LYS A 1 469 ? -3.598 17.190 -0.153 1.00 91.25 469 LYS A CA 1
ATOM 3804 C C . LYS A 1 469 ? -4.565 16.008 -0.123 1.00 91.25 469 LYS A C 1
ATOM 3806 O O . LYS A 1 469 ? -5.373 15.906 0.794 1.00 91.25 469 LYS A O 1
ATOM 3811 N N . TRP A 1 470 ? -4.499 15.132 -1.123 1.00 92.06 470 TRP A N 1
ATOM 3812 C CA . TRP A 1 470 ? -5.308 13.914 -1.193 1.00 92.06 470 TRP A CA 1
ATOM 3813 C C . TRP A 1 470 ? -4.888 12.896 -0.127 1.00 92.06 470 TRP A C 1
ATOM 3815 O O . TRP A 1 470 ? -5.719 12.347 0.596 1.00 92.06 470 TRP A O 1
ATOM 3825 N N . LEU A 1 471 ? -3.580 12.694 0.011 1.00 93.06 471 LEU A N 1
ATOM 3826 C CA . LEU A 1 471 ? -2.937 11.867 1.027 1.00 93.06 471 LEU A CA 1
ATOM 3827 C C . LEU A 1 471 ? -2.545 12.726 2.238 1.00 93.06 471 LEU A C 1
ATOM 3829 O O . LEU A 1 471 ? -1.383 12.754 2.640 1.00 93.06 471 LEU A O 1
ATOM 3833 N N . TYR A 1 472 ? -3.519 13.445 2.804 1.00 91.69 472 TYR A N 1
ATOM 3834 C CA . TYR A 1 472 ? -3.319 14.442 3.860 1.00 91.69 472 TYR A CA 1
ATOM 3835 C C . TYR A 1 472 ? -2.625 13.918 5.130 1.00 91.69 472 TYR A C 1
ATOM 3837 O O . TYR A 1 472 ? -2.021 14.715 5.845 1.00 91.69 472 TYR A O 1
ATOM 3845 N N . PHE A 1 473 ? -2.632 12.607 5.408 1.00 92.25 473 PHE A N 1
ATOM 3846 C CA . PHE A 1 473 ? -1.808 12.018 6.475 1.00 92.25 473 PHE A CA 1
ATOM 3847 C C . PHE A 1 473 ? -0.306 12.228 6.223 1.00 92.25 473 PHE A C 1
ATOM 3849 O O . PHE A 1 473 ? 0.444 12.467 7.160 1.00 92.25 473 PHE A O 1
ATOM 3856 N N . PHE A 1 474 ? 0.128 12.200 4.962 1.00 90.75 474 PHE A N 1
ATOM 3857 C CA . PHE A 1 474 ? 1.493 12.526 4.538 1.00 90.75 474 PHE A CA 1
ATOM 3858 C C . PHE A 1 474 ? 1.628 13.988 4.068 1.00 90.75 474 PHE A C 1
ATOM 3860 O O . PHE A 1 474 ? 2.619 14.346 3.435 1.00 90.75 474 PHE A O 1
ATOM 3867 N N . GLY A 1 475 ? 0.627 14.830 4.333 1.00 83.56 475 GLY A N 1
ATOM 3868 C CA . GLY A 1 475 ? 0.603 16.235 3.935 1.00 83.56 475 GLY A CA 1
ATOM 3869 C C . GLY A 1 475 ? 1.404 17.152 4.864 1.00 83.56 475 GLY A C 1
ATOM 3870 O O . GLY A 1 475 ? 2.154 16.703 5.732 1.00 83.56 475 GLY A O 1
ATOM 3871 N N . ASP A 1 476 ? 1.201 18.462 4.707 1.00 67.81 476 ASP A N 1
ATOM 3872 C CA . ASP A 1 476 ? 1.984 19.529 5.359 1.00 67.81 476 ASP A CA 1
ATOM 3873 C C . ASP A 1 476 ? 1.985 19.485 6.901 1.00 67.81 476 ASP A C 1
ATOM 3875 O O . ASP A 1 476 ? 2.866 20.062 7.531 1.00 67.81 476 ASP A O 1
ATOM 3879 N N . GLY A 1 477 ? 1.025 18.791 7.522 1.00 63.84 477 GLY A N 1
ATOM 3880 C CA . GLY A 1 477 ? 1.002 18.589 8.972 1.00 63.84 477 GLY A CA 1
ATOM 3881 C C . GLY A 1 477 ? 2.089 17.632 9.472 1.00 63.84 477 GLY A C 1
ATOM 3882 O O . GLY A 1 477 ? 2.623 17.840 10.551 1.00 63.84 477 GLY A O 1
ATOM 3883 N N . VAL A 1 478 ? 2.441 16.595 8.709 1.00 66.44 478 VAL A N 1
ATOM 3884 C CA . VAL A 1 478 ? 3.425 15.561 9.111 1.00 66.44 478 VAL A CA 1
ATOM 3885 C C . VAL A 1 478 ? 4.774 15.767 8.420 1.00 66.44 478 VAL A C 1
ATOM 3887 O O . VAL A 1 478 ? 5.835 15.419 8.950 1.00 66.44 478 VAL A O 1
ATOM 3890 N N . LYS A 1 479 ? 4.714 16.358 7.231 1.00 64.94 479 LYS A N 1
ATOM 3891 C CA . LYS A 1 479 ? 5.834 16.661 6.356 1.00 64.94 479 LYS A CA 1
ATOM 3892 C C . LYS A 1 479 ? 6.833 17.612 7.018 1.00 64.94 479 LYS A C 1
ATOM 3894 O O . LYS A 1 479 ? 6.451 18.614 7.610 1.00 64.94 479 LYS A O 1
ATOM 3899 N N . ASP A 1 480 ? 8.113 17.251 6.942 1.00 60.50 480 ASP A N 1
ATOM 3900 C CA . ASP A 1 480 ? 9.281 18.001 7.439 1.00 60.50 480 ASP A CA 1
ATOM 3901 C C . ASP A 1 480 ? 9.340 18.267 8.961 1.00 60.50 480 ASP A C 1
ATOM 3903 O O . ASP A 1 480 ? 10.310 18.842 9.459 1.00 60.50 480 ASP A O 1
ATOM 3907 N N . LEU A 1 481 ? 8.347 17.805 9.730 1.00 62.44 481 LEU A N 1
ATOM 3908 C CA . LEU A 1 481 ? 8.257 18.051 11.171 1.00 62.44 481 LEU A CA 1
ATOM 3909 C C . LEU A 1 481 ? 8.723 16.857 12.020 1.00 62.44 481 LEU A C 1
ATOM 3911 O O . LEU A 1 481 ? 9.256 17.080 13.104 1.00 62.44 481 LEU A O 1
ATOM 3915 N N . ALA A 1 482 ? 8.589 15.612 11.544 1.00 63.69 482 ALA A N 1
ATOM 3916 C CA . ALA A 1 482 ? 9.044 14.419 12.281 1.00 63.69 482 ALA A CA 1
ATOM 3917 C C . ALA A 1 482 ? 9.194 13.141 11.439 1.00 63.69 482 ALA A C 1
ATOM 3919 O O . ALA A 1 482 ? 9.973 12.260 11.796 1.00 63.69 482 ALA A O 1
ATOM 3920 N N . MET A 1 483 ? 8.454 13.022 10.334 1.00 79.44 483 MET A N 1
ATOM 3921 C CA . MET A 1 483 ? 8.629 11.936 9.373 1.00 79.44 483 MET A CA 1
ATOM 3922 C C . MET A 1 483 ? 9.534 12.443 8.246 1.00 79.44 483 MET A C 1
ATOM 3924 O O . MET A 1 483 ? 9.180 13.438 7.615 1.00 79.44 483 MET A O 1
ATOM 3928 N N . PRO A 1 484 ? 10.701 11.832 7.992 1.00 84.12 484 PRO A N 1
ATOM 3929 C CA . PRO A 1 484 ? 11.578 12.270 6.918 1.00 84.12 484 PRO A CA 1
ATOM 3930 C C . PRO A 1 484 ? 10.943 11.984 5.550 1.00 84.12 484 PRO A C 1
ATOM 3932 O O . PRO A 1 484 ? 10.416 10.897 5.293 1.00 84.12 484 PRO A O 1
ATOM 3935 N N . PHE A 1 485 ? 11.020 12.975 4.661 1.00 89.69 485 PHE A N 1
ATOM 3936 C CA . PHE A 1 485 ? 10.644 12.870 3.254 1.00 89.69 485 PHE A CA 1
ATOM 3937 C C . PHE A 1 485 ? 11.919 12.894 2.414 1.00 89.69 485 PHE A C 1
ATOM 3939 O O . PHE A 1 485 ? 12.787 13.739 2.620 1.00 89.69 485 PHE A O 1
ATOM 3946 N N . PHE A 1 486 ? 12.033 11.962 1.470 1.00 91.25 486 PHE A N 1
ATOM 3947 C CA . PHE A 1 486 ? 13.094 11.955 0.474 1.00 91.25 486 PHE A CA 1
ATOM 3948 C C . PHE A 1 486 ? 12.514 12.114 -0.916 1.00 91.25 486 PHE A C 1
ATOM 3950 O O . PHE A 1 486 ? 11.731 11.289 -1.396 1.00 91.25 486 PHE A O 1
ATOM 3957 N N . GLU A 1 487 ? 12.957 13.169 -1.584 1.00 93.31 487 GLU A N 1
ATOM 3958 C CA . GLU A 1 487 ? 12.742 13.306 -3.010 1.00 93.31 487 GLU A CA 1
ATOM 3959 C C . GLU A 1 487 ? 13.734 12.442 -3.774 1.00 93.31 487 GLU A C 1
ATOM 3961 O O . GLU A 1 487 ? 14.947 12.567 -3.618 1.00 93.31 487 GLU A O 1
ATOM 3966 N N . VAL A 1 488 ? 13.217 11.549 -4.611 1.00 94.62 488 VAL A N 1
ATOM 3967 C CA . VAL A 1 488 ? 14.044 10.755 -5.514 1.00 94.62 488 VAL A CA 1
ATOM 3968 C C . VAL A 1 488 ? 14.138 11.484 -6.844 1.00 94.62 488 VAL A C 1
ATOM 3970 O O . VAL A 1 488 ? 13.125 11.735 -7.498 1.00 94.62 488 VAL A O 1
ATOM 3973 N N . LEU A 1 489 ? 15.367 11.791 -7.245 1.00 93.62 489 LEU A N 1
ATOM 3974 C CA . LEU A 1 489 ? 15.689 12.431 -8.513 1.00 93.62 489 LEU A CA 1
ATOM 3975 C C . LEU A 1 489 ? 16.323 11.422 -9.467 1.00 93.62 489 LEU A C 1
ATOM 3977 O O . LEU A 1 489 ? 17.053 10.517 -9.058 1.00 93.62 489 LEU A O 1
ATOM 3981 N N . ASP A 1 490 ? 16.055 11.594 -10.753 1.00 91.31 490 ASP A N 1
ATOM 3982 C CA . ASP A 1 490 ? 16.702 10.851 -11.829 1.00 91.31 490 ASP A CA 1
ATOM 3983 C C . ASP A 1 490 ? 17.935 11.637 -12.288 1.00 91.31 490 ASP A C 1
ATOM 3985 O O . ASP A 1 490 ? 17.797 12.786 -12.692 1.00 91.31 490 ASP A O 1
ATOM 3989 N N . GLN A 1 491 ? 19.129 11.030 -12.253 1.00 89.88 491 GLN A N 1
ATOM 3990 C CA . GLN A 1 491 ? 20.374 11.714 -12.640 1.00 89.88 491 GLN A CA 1
ATOM 3991 C C . GLN A 1 491 ? 20.378 12.288 -14.070 1.00 89.88 491 GLN A C 1
ATOM 3993 O O . GLN A 1 491 ? 21.216 13.129 -14.377 1.00 89.88 491 GLN A O 1
ATOM 3998 N N . LEU A 1 492 ? 19.524 11.779 -14.966 1.00 87.88 492 LEU A N 1
ATOM 3999 C CA . LEU A 1 492 ? 19.442 12.223 -16.360 1.00 87.88 492 LEU A CA 1
ATOM 4000 C C . LEU A 1 492 ? 18.421 13.342 -16.561 1.00 87.88 492 LEU A C 1
ATOM 4002 O O . LEU A 1 492 ? 18.423 13.985 -17.612 1.00 87.88 492 LEU A O 1
ATOM 4006 N N . LYS A 1 493 ? 17.535 13.563 -15.587 1.00 84.88 493 LYS A N 1
ATOM 4007 C CA . LYS A 1 493 ? 16.588 14.673 -15.616 1.00 84.88 493 LYS A CA 1
ATOM 4008 C C . LYS A 1 493 ? 17.249 15.891 -14.983 1.00 84.88 493 LYS A C 1
ATOM 4010 O O . LYS A 1 493 ? 17.726 15.828 -13.855 1.00 84.88 493 LYS A O 1
ATOM 4015 N N . ASP A 1 494 ? 17.251 17.003 -15.711 1.00 81.38 494 ASP A N 1
ATOM 4016 C CA . ASP A 1 494 ? 17.693 18.295 -15.185 1.00 81.38 494 ASP A CA 1
ATOM 4017 C C . ASP A 1 494 ? 16.580 18.890 -14.309 1.00 81.38 494 ASP A C 1
ATOM 4019 O O . ASP A 1 494 ? 15.763 19.707 -14.739 1.00 81.38 494 ASP A O 1
ATOM 4023 N N . GLU A 1 495 ? 16.463 18.359 -13.094 1.00 83.75 495 GLU A N 1
ATOM 4024 C CA . GLU A 1 495 ? 15.454 18.743 -12.114 1.00 83.75 495 GLU A CA 1
ATOM 4025 C C . GLU A 1 495 ? 16.130 19.226 -10.833 1.00 83.75 495 GLU A C 1
ATOM 4027 O O . GLU A 1 495 ? 16.932 18.521 -10.222 1.00 83.75 495 GLU A O 1
ATOM 4032 N N . GLN A 1 496 ? 15.766 20.434 -10.403 1.00 86.56 496 GLN A N 1
ATOM 4033 C CA . GLN A 1 496 ? 16.167 20.943 -9.097 1.00 86.56 496 GLN A CA 1
ATOM 4034 C C . GLN A 1 496 ? 15.322 20.281 -7.998 1.00 86.56 496 GLN A C 1
ATOM 4036 O O . GLN A 1 496 ? 14.097 20.193 -8.172 1.00 86.56 496 GLN A O 1
ATOM 4041 N N . PRO A 1 497 ? 15.939 19.850 -6.881 1.00 88.69 497 PRO A N 1
ATOM 4042 C CA . PRO A 1 497 ? 15.206 19.306 -5.749 1.00 88.69 497 PRO A CA 1
ATOM 4043 C C . PRO A 1 497 ? 14.239 20.354 -5.192 1.00 88.69 497 PRO A C 1
ATOM 4045 O O . PRO A 1 497 ? 14.603 21.507 -4.961 1.00 88.69 497 PRO A O 1
ATOM 4048 N N . LEU A 1 498 ? 12.998 19.941 -4.961 1.00 84.38 498 LEU A N 1
ATOM 4049 C CA . LEU A 1 498 ? 11.993 20.700 -4.222 1.00 84.38 498 LEU A CA 1
ATOM 4050 C C . LEU A 1 498 ? 12.237 20.639 -2.710 1.00 84.38 498 LEU A C 1
ATOM 4052 O O . LEU A 1 498 ? 11.770 21.513 -1.983 1.00 84.38 498 LEU A O 1
ATOM 4056 N N . TYR A 1 499 ? 12.945 19.608 -2.244 1.00 82.62 499 TYR A N 1
ATOM 4057 C CA . TYR A 1 499 ? 13.161 19.330 -0.827 1.00 82.62 499 TYR A CA 1
ATOM 4058 C C . TYR A 1 499 ? 14.644 19.338 -0.465 1.00 82.62 499 TYR A C 1
ATOM 4060 O O . TYR A 1 499 ? 15.497 18.930 -1.248 1.00 82.62 499 TYR A O 1
ATOM 4068 N N . GLN A 1 500 ? 14.959 19.749 0.767 1.00 83.25 500 GLN A N 1
ATOM 4069 C CA . GLN A 1 500 ? 16.336 19.734 1.276 1.00 83.25 500 GLN A CA 1
ATOM 4070 C C . GLN A 1 500 ? 16.916 18.312 1.327 1.00 83.25 500 GLN A C 1
ATOM 4072 O O . GLN A 1 500 ? 18.104 18.101 1.094 1.00 83.25 500 GLN A O 1
ATOM 4077 N N . SER A 1 501 ? 16.055 17.340 1.615 1.00 87.81 501 SER A N 1
ATOM 4078 C CA . SER A 1 501 ? 16.387 15.929 1.749 1.00 87.81 501 SER A CA 1
ATOM 4079 C C . SER A 1 501 ? 16.049 15.201 0.446 1.00 87.81 501 SER A C 1
ATOM 4081 O O . SER A 1 501 ? 14.881 14.945 0.148 1.00 87.81 501 SER A O 1
ATOM 4083 N N . TYR A 1 502 ? 17.067 14.867 -0.348 1.00 91.81 502 TYR A N 1
ATOM 4084 C CA . TYR A 1 502 ? 16.892 14.224 -1.652 1.00 91.81 502 TYR A CA 1
ATOM 4085 C C . TYR A 1 502 ? 17.940 13.137 -1.919 1.00 91.81 502 TYR A C 1
ATOM 4087 O O . TYR A 1 502 ? 19.031 13.127 -1.348 1.00 91.81 502 TYR A O 1
ATOM 4095 N N . ILE A 1 503 ? 17.600 12.211 -2.815 1.00 91.88 503 ILE A N 1
ATOM 4096 C CA . ILE A 1 503 ? 18.464 11.126 -3.278 1.00 91.88 503 ILE A CA 1
ATOM 4097 C C . ILE A 1 503 ? 18.495 11.150 -4.802 1.00 91.88 503 ILE A C 1
ATOM 4099 O O . ILE A 1 503 ? 17.477 10.954 -5.462 1.00 91.88 503 ILE A O 1
ATOM 4103 N N . ILE A 1 504 ? 19.689 11.317 -5.369 1.00 92.25 504 ILE A N 1
ATOM 4104 C CA . ILE A 1 504 ? 19.900 11.167 -6.809 1.00 92.25 504 ILE A CA 1
ATOM 4105 C C . ILE A 1 504 ? 20.084 9.681 -7.107 1.00 92.25 504 ILE A C 1
ATOM 4107 O O . ILE A 1 504 ? 21.091 9.072 -6.733 1.00 92.25 504 ILE A O 1
ATOM 4111 N N . ASN A 1 505 ? 19.116 9.085 -7.797 1.00 91.31 505 ASN A N 1
ATOM 4112 C CA . ASN A 1 505 ? 19.256 7.740 -8.319 1.00 91.31 505 ASN A CA 1
ATOM 4113 C C . ASN A 1 505 ? 20.271 7.763 -9.464 1.00 91.31 505 ASN A C 1
ATOM 4115 O O . ASN A 1 505 ? 20.014 8.327 -10.527 1.00 91.31 505 ASN A O 1
ATOM 4119 N N . LYS A 1 506 ? 21.435 7.154 -9.230 1.00 87.81 506 LYS A N 1
ATOM 4120 C CA . LYS A 1 506 ? 22.498 7.030 -10.227 1.00 87.81 506 LYS A CA 1
ATOM 4121 C C . LYS A 1 506 ? 22.512 5.646 -10.864 1.00 87.81 506 LYS A C 1
ATOM 4123 O O . LYS A 1 506 ? 22.382 4.631 -10.162 1.00 87.81 506 LYS A O 1
ATOM 4128 N N . LEU A 1 507 ? 22.704 5.601 -12.183 1.00 85.62 507 LEU A N 1
ATOM 4129 C CA . LEU A 1 507 ? 22.931 4.348 -12.898 1.00 85.62 507 LEU A CA 1
ATOM 4130 C C . LEU A 1 507 ? 24.333 3.839 -12.579 1.00 85.62 507 LEU A C 1
ATOM 4132 O O . LEU A 1 507 ? 25.314 4.528 -12.821 1.00 85.62 507 LEU A O 1
ATOM 4136 N N . SER A 1 508 ? 24.410 2.621 -12.059 1.00 84.81 508 SER A N 1
ATOM 4137 C CA . SER A 1 508 ? 25.656 1.861 -11.949 1.00 84.81 508 SER A CA 1
ATOM 4138 C C . SER A 1 508 ? 25.716 0.928 -13.149 1.00 84.81 508 SER A C 1
ATOM 4140 O O . SER A 1 508 ? 24.814 0.103 -13.308 1.00 84.81 508 SER A O 1
ATOM 4142 N N . LEU A 1 509 ? 26.733 1.073 -14.000 1.00 87.50 509 LEU A N 1
ATOM 4143 C CA . LEU A 1 509 ? 26.893 0.218 -15.172 1.00 87.50 509 LEU A CA 1
ATOM 4144 C C . LEU A 1 509 ? 27.415 -1.157 -14.738 1.00 87.50 509 LEU A C 1
ATOM 4146 O O . LEU A 1 509 ? 28.508 -1.280 -14.192 1.00 87.50 509 LEU A O 1
ATOM 4150 N N . SER A 1 510 ? 26.635 -2.201 -14.996 1.00 89.62 510 SER A N 1
ATOM 4151 C CA . SER A 1 510 ? 27.108 -3.589 -14.924 1.00 89.62 510 SER A CA 1
ATOM 4152 C C . SER A 1 510 ? 28.087 -3.904 -16.063 1.00 89.62 510 SER A C 1
ATOM 4154 O O . SER A 1 510 ? 28.138 -3.182 -17.057 1.00 89.62 510 SER A O 1
ATOM 4156 N N . SER A 1 511 ? 28.803 -5.030 -15.988 1.00 89.81 511 SER A N 1
ATOM 4157 C CA . SER A 1 511 ? 29.694 -5.490 -17.071 1.00 89.81 511 SER A CA 1
ATOM 4158 C C . SER A 1 511 ? 28.982 -5.624 -18.428 1.00 89.81 511 SER A C 1
ATOM 4160 O O . SER A 1 511 ? 29.559 -5.332 -19.473 1.00 89.81 511 SER A O 1
ATOM 4162 N N . LYS A 1 512 ? 27.698 -6.000 -18.423 1.00 91.88 512 LYS A N 1
ATOM 4163 C CA . LYS A 1 512 ? 26.857 -6.103 -19.628 1.00 91.88 512 LYS A CA 1
ATOM 4164 C C . LYS A 1 512 ? 26.515 -4.739 -20.223 1.00 91.88 512 LYS A C 1
ATOM 4166 O O . LYS A 1 512 ? 26.458 -4.582 -21.437 1.00 91.88 512 LYS A O 1
ATOM 4171 N N . GLU A 1 513 ? 26.292 -3.740 -19.377 1.00 92.62 513 GLU A N 1
ATOM 4172 C CA . GLU A 1 513 ? 26.051 -2.367 -19.828 1.00 92.62 513 GLU A CA 1
ATOM 4173 C C . GLU A 1 513 ? 27.343 -1.702 -20.289 1.00 92.62 513 GLU A C 1
ATOM 4175 O O . GLU A 1 513 ? 27.343 -1.034 -21.319 1.00 92.62 513 GLU A O 1
ATOM 4180 N N . GLN A 1 514 ? 28.454 -1.950 -19.592 1.00 92.50 514 GLN A N 1
ATOM 4181 C CA . GLN A 1 514 ? 29.783 -1.520 -20.020 1.00 92.50 514 GLN A CA 1
ATOM 4182 C C . GLN A 1 514 ? 30.109 -2.052 -21.418 1.00 92.50 514 GLN A C 1
ATOM 4184 O O . GLN A 1 514 ? 30.523 -1.265 -22.261 1.00 92.50 514 GLN A O 1
ATOM 4189 N N . PHE A 1 515 ? 29.814 -3.324 -21.712 1.00 94.31 515 PHE A N 1
ATOM 4190 C CA . PHE A 1 515 ? 29.965 -3.901 -23.054 1.00 94.31 515 PHE A CA 1
ATOM 4191 C C . PHE A 1 515 ? 29.251 -3.091 -24.146 1.00 94.31 515 PHE A C 1
ATOM 4193 O O . PHE A 1 515 ? 29.809 -2.842 -25.214 1.00 94.31 515 PHE A O 1
ATOM 4200 N N . VAL A 1 516 ? 28.029 -2.623 -23.878 1.00 94.88 516 VAL A N 1
ATOM 4201 C CA . VAL A 1 516 ? 27.282 -1.781 -24.826 1.00 94.88 516 VAL A CA 1
ATOM 4202 C C . VAL A 1 516 ? 27.963 -0.434 -25.020 1.00 94.88 516 VAL A C 1
ATOM 4204 O O . VAL A 1 516 ? 28.114 0.023 -26.151 1.00 94.88 516 VAL A O 1
ATOM 4207 N N . VAL A 1 517 ? 28.369 0.216 -23.933 1.00 94.25 517 VAL A N 1
ATOM 4208 C CA . VAL A 1 517 ? 28.954 1.556 -24.018 1.00 94.25 517 VAL A CA 1
ATOM 4209 C C . VAL A 1 517 ? 30.354 1.518 -24.649 1.00 94.25 517 VAL A C 1
ATOM 4211 O O . VAL A 1 517 ? 30.674 2.389 -25.455 1.00 94.25 517 VAL A O 1
ATOM 4214 N N . GLN A 1 518 ? 31.139 0.466 -24.399 1.00 95.00 518 GLN A N 1
ATOM 4215 C CA . GLN A 1 518 ? 32.394 0.182 -25.106 1.00 95.00 518 GLN A CA 1
ATOM 4216 C C . GLN A 1 518 ? 32.172 0.080 -26.619 1.00 95.00 518 GLN A C 1
ATOM 4218 O O . GLN A 1 518 ? 32.950 0.629 -27.392 1.00 95.00 518 GLN A O 1
ATOM 4223 N N . TYR A 1 519 ? 31.084 -0.561 -27.051 1.00 95.19 519 TYR A N 1
ATOM 4224 C CA . TYR A 1 519 ? 30.702 -0.629 -28.462 1.00 95.19 519 TYR A CA 1
ATOM 4225 C C . TYR A 1 519 ? 30.379 0.745 -29.065 1.00 95.19 519 TYR A C 1
ATOM 4227 O O . TYR A 1 519 ? 30.759 1.023 -30.203 1.00 95.19 519 TYR A O 1
ATOM 4235 N N . LEU A 1 520 ? 29.695 1.615 -28.315 1.00 94.75 520 LEU A N 1
ATOM 4236 C CA . LEU A 1 520 ? 29.401 2.985 -28.753 1.00 94.75 520 LEU A CA 1
ATOM 4237 C C . LEU A 1 520 ? 30.680 3.827 -28.872 1.00 94.75 520 LEU A C 1
ATOM 4239 O O . LEU A 1 520 ? 30.844 4.553 -29.850 1.00 94.75 520 LEU A O 1
ATOM 4243 N N . ASP A 1 521 ? 31.598 3.711 -27.910 1.00 94.69 521 ASP A N 1
ATOM 4244 C CA . ASP A 1 521 ? 32.895 4.402 -27.936 1.00 94.69 521 ASP A CA 1
ATOM 4245 C C . ASP A 1 521 ? 33.803 3.861 -29.055 1.00 94.69 521 ASP A C 1
ATOM 4247 O O . ASP A 1 521 ? 34.449 4.634 -29.761 1.00 94.69 521 ASP A O 1
ATOM 4251 N N . ALA A 1 522 ? 33.806 2.546 -29.294 1.00 93.19 522 ALA A N 1
ATOM 4252 C CA . ALA A 1 522 ? 34.533 1.923 -30.402 1.00 93.19 522 ALA A CA 1
ATOM 4253 C C . ALA A 1 522 ? 34.003 2.372 -31.773 1.00 93.19 522 ALA A C 1
ATOM 4255 O O . ALA A 1 522 ? 34.785 2.571 -32.706 1.00 93.19 522 ALA A O 1
ATOM 4256 N N . LEU A 1 523 ? 32.685 2.564 -31.899 1.00 92.69 523 LEU A N 1
ATOM 4257 C CA . LEU A 1 523 ? 32.082 3.139 -33.100 1.00 92.69 523 LEU A CA 1
ATOM 4258 C C . LEU A 1 523 ? 32.527 4.595 -33.294 1.00 92.69 523 LEU A C 1
ATOM 4260 O O . LEU A 1 523 ? 32.949 4.959 -34.388 1.00 92.69 523 LEU A O 1
ATOM 4264 N N . GLU A 1 524 ? 32.489 5.405 -32.232 1.00 92.44 524 GLU A N 1
ATOM 4265 C CA . GLU A 1 524 ? 32.882 6.820 -32.279 1.00 92.44 524 GLU A CA 1
ATOM 4266 C C . GLU A 1 524 ? 34.347 7.020 -32.661 1.00 92.44 524 GLU A C 1
ATOM 4268 O O . GLU A 1 524 ? 34.681 7.894 -33.458 1.00 92.44 524 GLU A O 1
ATOM 4273 N N . THR A 1 525 ? 35.219 6.184 -32.108 1.00 90.25 525 THR A N 1
ATOM 4274 C CA . THR A 1 525 ? 36.667 6.227 -32.343 1.00 90.25 525 THR A CA 1
ATOM 4275 C C . THR A 1 525 ? 37.082 5.558 -33.657 1.00 90.25 525 THR A C 1
ATOM 4277 O O . THR A 1 525 ? 38.257 5.589 -34.019 1.00 90.25 525 THR A O 1
ATOM 4280 N N . GLY A 1 526 ? 36.137 4.970 -34.401 1.00 88.69 526 GLY A N 1
ATOM 4281 C CA . GLY A 1 526 ? 36.392 4.310 -35.683 1.00 88.69 526 GLY A CA 1
ATOM 4282 C C . GLY A 1 526 ? 37.082 2.947 -35.574 1.00 88.69 526 GLY A C 1
ATOM 4283 O O . GLY A 1 526 ? 37.531 2.417 -36.590 1.00 88.69 526 GLY A O 1
ATOM 4284 N N . LEU A 1 527 ? 37.144 2.353 -34.378 1.00 89.44 527 LEU A N 1
ATOM 4285 C CA . LEU A 1 527 ? 37.768 1.047 -34.120 1.00 89.44 527 LEU A CA 1
ATOM 4286 C C . LEU A 1 527 ? 36.968 -0.134 -34.692 1.00 89.44 527 LEU A C 1
ATOM 4288 O O . LEU A 1 527 ? 37.494 -1.239 -34.796 1.00 89.44 527 LEU A O 1
ATOM 4292 N N . LEU A 1 528 ? 35.707 0.087 -35.076 1.00 89.00 528 LEU A N 1
ATOM 4293 C CA . LEU A 1 528 ? 34.860 -0.927 -35.717 1.00 89.00 528 LEU A CA 1
ATOM 4294 C C . LEU A 1 528 ? 35.036 -0.995 -37.244 1.00 89.00 528 LEU A C 1
ATOM 4296 O O . LEU A 1 528 ? 34.345 -1.771 -37.901 1.00 89.00 528 LEU A O 1
ATOM 4300 N N . LYS A 1 529 ? 35.936 -0.203 -37.838 1.00 86.00 529 LYS A N 1
ATOM 4301 C CA . LYS A 1 529 ? 36.222 -0.285 -39.276 1.00 86.00 529 LYS A CA 1
ATOM 4302 C C . LYS A 1 529 ? 36.999 -1.556 -39.586 1.00 86.00 529 LYS A C 1
ATOM 4304 O O . LYS A 1 529 ? 38.107 -1.753 -39.097 1.00 86.00 529 LYS A O 1
ATOM 4309 N N . ASN A 1 530 ? 36.420 -2.409 -40.426 1.00 83.50 530 ASN A N 1
ATOM 4310 C CA . ASN A 1 530 ? 37.085 -3.627 -40.866 1.00 83.50 530 ASN A CA 1
ATOM 4311 C C . ASN A 1 530 ? 38.319 -3.309 -41.716 1.00 83.50 530 ASN A C 1
ATOM 4313 O O . ASN A 1 530 ? 38.269 -2.464 -42.610 1.00 83.50 530 ASN A O 1
ATOM 4317 N N . ASN A 1 531 ? 39.409 -4.033 -41.470 1.00 78.19 531 ASN A N 1
ATOM 4318 C CA . ASN A 1 531 ? 40.635 -3.932 -42.249 1.00 78.19 531 ASN A CA 1
ATOM 4319 C C . ASN A 1 531 ? 41.169 -5.334 -42.557 1.00 78.19 531 ASN A C 1
ATOM 4321 O O . ASN A 1 531 ? 41.718 -5.999 -41.684 1.00 78.19 531 ASN A O 1
ATOM 4325 N N . ALA A 1 532 ? 41.046 -5.763 -43.816 1.00 66.81 532 ALA A N 1
ATOM 4326 C CA . ALA A 1 532 ? 41.498 -7.082 -44.270 1.00 66.81 532 ALA A CA 1
ATOM 4327 C C . ALA A 1 532 ? 43.023 -7.288 -44.148 1.00 66.81 532 ALA A C 1
ATOM 4329 O O . ALA A 1 532 ? 43.492 -8.419 -44.223 1.00 66.81 532 ALA A O 1
ATOM 4330 N N . GLN A 1 533 ? 43.803 -6.217 -43.958 1.00 66.25 533 GLN A N 1
ATOM 4331 C CA . GLN A 1 533 ? 45.257 -6.284 -43.769 1.00 66.25 533 GLN A CA 1
ATOM 4332 C C . GLN A 1 533 ? 45.668 -6.434 -42.293 1.00 66.25 533 GLN A C 1
ATOM 4334 O O . GLN A 1 533 ? 46.830 -6.720 -42.011 1.00 66.25 533 GLN A O 1
ATOM 4339 N N . GLN A 1 534 ? 44.746 -6.241 -41.343 1.00 69.75 534 GLN A N 1
ATOM 4340 C CA . GLN A 1 534 ? 45.004 -6.393 -39.910 1.00 69.75 534 GLN A CA 1
ATOM 4341 C C . GLN A 1 534 ? 44.480 -7.740 -39.407 1.00 69.75 534 GLN A C 1
ATOM 4343 O O . GLN A 1 534 ? 43.317 -8.080 -39.601 1.00 69.75 534 GLN A O 1
ATOM 4348 N N . SER A 1 535 ? 45.325 -8.496 -38.700 1.00 62.56 535 SER A N 1
ATOM 4349 C CA . SER A 1 535 ? 44.944 -9.800 -38.138 1.00 62.56 535 SER A CA 1
ATOM 4350 C C . SER A 1 535 ? 44.153 -9.706 -36.830 1.00 62.56 535 SER A C 1
ATOM 4352 O O . SER A 1 535 ? 43.487 -10.667 -36.454 1.00 62.56 535 SER A O 1
ATOM 4354 N N . LYS A 1 536 ? 44.229 -8.575 -36.118 1.00 79.81 536 LYS A N 1
ATOM 4355 C CA . LYS A 1 536 ? 43.614 -8.409 -34.797 1.00 79.81 536 LYS A CA 1
ATOM 4356 C C . LYS A 1 536 ? 42.255 -7.719 -34.910 1.00 79.81 536 LYS A C 1
ATOM 4358 O O . LYS A 1 536 ? 42.179 -6.580 -35.359 1.00 79.81 536 LYS A O 1
ATOM 4363 N N . ASP A 1 537 ? 41.204 -8.407 -34.474 1.00 84.81 537 ASP A N 1
ATOM 4364 C CA . ASP A 1 537 ? 39.862 -7.839 -34.332 1.00 84.81 537 ASP A CA 1
ATOM 4365 C C . ASP A 1 537 ? 39.741 -6.981 -33.061 1.00 84.81 537 ASP A C 1
ATOM 4367 O O . ASP A 1 537 ? 40.490 -7.154 -32.093 1.00 84.81 537 ASP A O 1
ATOM 4371 N N . TRP A 1 538 ? 38.757 -6.078 -33.039 1.00 90.00 538 TRP A N 1
ATOM 4372 C CA . TRP A 1 538 ? 38.388 -5.361 -31.818 1.00 90.00 538 TRP A CA 1
ATOM 4373 C C . TRP A 1 538 ? 37.873 -6.336 -30.744 1.00 90.00 538 TRP A C 1
ATOM 4375 O O . TRP A 1 538 ? 37.079 -7.236 -31.033 1.00 90.00 538 TRP A O 1
ATOM 4385 N N . SER A 1 539 ? 38.303 -6.132 -29.494 1.00 87.88 539 SER A N 1
ATOM 4386 C CA . SER A 1 539 ? 37.871 -6.916 -28.335 1.00 87.88 539 SER A CA 1
ATOM 4387 C C . SER A 1 539 ? 37.444 -6.016 -27.180 1.00 87.88 539 SER A C 1
ATOM 4389 O O . SER A 1 539 ? 38.189 -5.119 -26.774 1.00 87.88 539 SER A O 1
ATOM 4391 N N . TYR A 1 540 ? 36.273 -6.319 -26.614 1.00 89.31 540 TYR A N 1
ATOM 4392 C CA . TYR A 1 540 ? 35.709 -5.613 -25.466 1.00 89.31 540 TYR A CA 1
ATOM 4393 C C . TYR A 1 540 ? 36.580 -5.753 -24.205 1.00 89.31 540 TYR A C 1
ATOM 4395 O O . TYR A 1 540 ? 36.636 -4.831 -23.399 1.00 89.31 540 TYR A O 1
ATOM 4403 N N . GLU A 1 541 ? 37.306 -6.868 -24.047 1.00 88.38 541 GLU A N 1
ATOM 4404 C CA . GLU A 1 541 ? 38.159 -7.126 -22.873 1.00 88.38 541 GLU A CA 1
ATOM 4405 C C . GLU A 1 541 ? 39.334 -6.149 -22.784 1.00 88.38 541 GLU A C 1
ATOM 4407 O O . GLU A 1 541 ? 39.768 -5.781 -21.697 1.00 88.38 541 GLU A O 1
ATOM 4412 N N . SER A 1 542 ? 39.837 -5.706 -23.938 1.00 87.31 542 SER A N 1
ATOM 4413 C CA . SER A 1 542 ? 40.941 -4.747 -24.029 1.00 87.31 542 SER A CA 1
ATOM 4414 C C . SER A 1 542 ? 40.491 -3.286 -24.102 1.00 87.31 542 SER A C 1
ATOM 4416 O O . SER A 1 542 ? 41.338 -2.394 -24.122 1.00 87.31 542 SER A O 1
ATOM 4418 N N . HIS A 1 543 ? 39.183 -3.020 -24.187 1.00 88.62 543 HIS A N 1
ATOM 4419 C CA . HIS A 1 543 ? 38.655 -1.673 -24.406 1.00 88.62 543 HIS A CA 1
ATOM 4420 C C . HIS A 1 543 ? 38.368 -0.976 -23.075 1.00 88.62 543 HIS A C 1
ATOM 4422 O O . HIS A 1 543 ? 37.394 -1.288 -22.394 1.00 88.62 543 HIS A O 1
ATOM 4428 N N . ILE A 1 544 ? 39.185 0.007 -22.703 1.00 87.69 544 ILE A N 1
ATOM 4429 C CA . ILE A 1 544 ? 38.950 0.803 -21.491 1.00 87.69 544 ILE A CA 1
ATOM 4430 C C . ILE A 1 544 ? 37.971 1.927 -21.827 1.00 87.69 544 ILE A C 1
ATOM 4432 O O . ILE A 1 544 ? 38.244 2.755 -22.695 1.00 87.69 544 ILE A O 1
ATOM 4436 N N . PHE A 1 545 ? 36.830 1.952 -21.139 1.00 88.88 545 PHE A N 1
ATOM 4437 C CA . PHE A 1 545 ? 35.816 2.987 -21.305 1.00 88.88 545 PHE A CA 1
ATOM 4438 C C . PHE A 1 545 ? 35.870 4.007 -20.160 1.00 88.88 545 PHE A C 1
ATOM 4440 O O . PHE A 1 545 ? 35.932 3.628 -18.993 1.00 88.88 545 PHE A O 1
ATOM 4447 N N . ASP A 1 546 ? 35.815 5.293 -20.511 1.00 87.81 546 ASP A N 1
ATOM 4448 C CA . ASP A 1 546 ? 35.710 6.412 -19.572 1.00 87.81 546 ASP A CA 1
ATOM 4449 C C . ASP A 1 546 ? 34.245 6.853 -19.450 1.00 87.81 546 ASP A C 1
ATOM 4451 O O . ASP A 1 546 ? 33.645 7.309 -20.427 1.00 87.81 546 ASP A O 1
ATOM 4455 N N . GLU A 1 547 ? 33.672 6.745 -18.247 1.00 84.75 547 GLU A N 1
ATOM 4456 C CA . GLU A 1 547 ? 32.273 7.092 -17.971 1.00 84.75 547 GLU A CA 1
ATOM 4457 C C . GLU A 1 547 ? 31.923 8.546 -18.315 1.00 84.75 547 GLU A C 1
ATOM 4459 O O . GLU A 1 547 ? 30.776 8.816 -18.683 1.00 84.75 547 GLU A O 1
ATOM 4464 N N . ALA A 1 548 ? 32.893 9.470 -18.311 1.00 87.19 548 ALA A N 1
ATOM 4465 C CA . ALA A 1 548 ? 32.673 10.857 -18.730 1.00 87.19 548 ALA A CA 1
ATOM 4466 C C . ALA A 1 548 ? 32.217 10.971 -20.198 1.00 87.19 548 ALA A C 1
ATOM 4468 O O . ALA A 1 548 ? 31.540 11.929 -20.579 1.00 87.19 548 ALA A O 1
ATOM 4469 N N . LYS A 1 549 ? 32.522 9.969 -21.033 1.00 90.00 549 LYS A N 1
ATOM 4470 C CA . LYS A 1 549 ? 32.094 9.914 -22.437 1.00 90.00 549 LYS A CA 1
ATOM 4471 C C . LYS A 1 549 ? 30.663 9.412 -22.629 1.00 90.00 549 LYS A C 1
ATOM 4473 O O . LYS A 1 549 ? 30.137 9.505 -23.738 1.00 90.00 549 LYS A O 1
ATOM 4478 N N . LEU A 1 550 ? 30.003 8.886 -21.596 1.00 89.75 550 LEU A N 1
ATOM 4479 C CA . LEU A 1 550 ? 28.662 8.313 -21.742 1.00 89.75 550 LEU A CA 1
ATOM 4480 C C . LEU A 1 550 ? 27.659 9.365 -22.225 1.00 89.75 550 LEU A C 1
ATOM 4482 O O . LEU A 1 550 ? 26.905 9.134 -23.169 1.00 89.75 550 LEU A O 1
ATOM 4486 N N . GLU A 1 551 ? 27.669 10.540 -21.603 1.00 88.50 551 GLU A N 1
ATOM 4487 C CA . GLU A 1 551 ? 26.747 11.614 -21.943 1.00 88.50 551 GLU A CA 1
ATOM 4488 C C . GLU A 1 551 ? 26.868 12.103 -23.408 1.00 88.50 551 GLU A C 1
ATOM 4490 O O . GLU A 1 551 ? 25.830 12.178 -24.089 1.00 88.50 551 GLU A O 1
ATOM 4495 N N . PRO A 1 552 ? 28.071 12.424 -23.935 1.00 92.56 552 PRO A N 1
ATOM 4496 C CA . PRO A 1 552 ? 28.220 12.825 -25.333 1.00 92.56 552 PRO A CA 1
ATOM 4497 C C . PRO A 1 552 ? 27.880 11.694 -26.312 1.00 92.56 552 PRO A C 1
ATOM 4499 O O . PRO A 1 552 ? 27.239 11.959 -27.333 1.00 92.56 552 PRO A O 1
ATOM 4502 N N . LEU A 1 553 ? 28.210 10.437 -25.990 1.00 93.31 553 LEU A N 1
ATOM 4503 C CA . LEU A 1 553 ? 27.831 9.286 -26.819 1.00 93.31 553 LEU A CA 1
ATOM 4504 C C . LEU A 1 553 ? 26.309 9.143 -26.912 1.00 93.31 553 LEU A C 1
ATOM 4506 O O . LEU A 1 553 ? 25.767 9.013 -28.010 1.00 93.31 553 LEU A O 1
ATOM 4510 N N . LEU A 1 554 ? 25.594 9.241 -25.789 1.00 91.25 554 LEU A N 1
ATOM 4511 C CA . LEU A 1 554 ? 24.131 9.196 -25.794 1.00 91.25 554 LEU A CA 1
ATOM 4512 C C . LEU A 1 554 ? 23.533 10.376 -26.566 1.00 91.25 554 LEU A C 1
ATOM 4514 O O . LEU A 1 554 ? 22.581 10.187 -27.317 1.00 91.25 554 LEU A O 1
ATOM 4518 N N . LYS A 1 555 ? 24.109 11.579 -26.455 1.00 91.06 555 LYS A N 1
ATOM 4519 C CA . LYS A 1 555 ? 23.653 12.755 -27.216 1.00 91.06 555 LYS A CA 1
ATOM 4520 C C . LYS A 1 555 ? 23.747 12.540 -28.729 1.00 91.06 555 LYS A C 1
ATOM 4522 O O . LYS A 1 555 ? 22.881 13.019 -29.453 1.00 91.06 555 LYS A O 1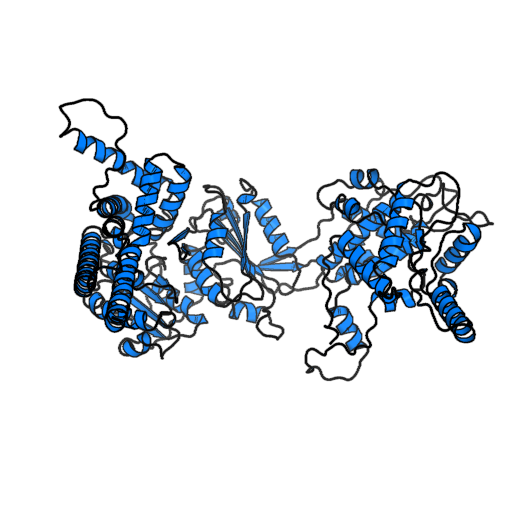
ATOM 4527 N N . LYS A 1 556 ? 24.769 11.825 -29.202 1.00 92.06 556 LYS A N 1
ATOM 4528 C CA . LYS A 1 556 ? 24.969 11.540 -30.629 1.00 92.06 556 LYS A CA 1
ATOM 4529 C C . LYS A 1 556 ? 24.126 10.362 -31.119 1.00 92.06 556 LYS A C 1
ATOM 4531 O O . LYS A 1 556 ? 23.470 10.463 -32.151 1.00 92.06 556 LYS A O 1
ATOM 4536 N N . TYR A 1 557 ? 24.147 9.249 -30.389 1.00 91.25 557 TYR A N 1
ATOM 4537 C CA . TYR A 1 557 ? 23.624 7.967 -30.869 1.00 91.25 557 TYR A CA 1
ATOM 4538 C C . TYR A 1 557 ? 22.183 7.678 -30.437 1.00 91.25 557 TYR A C 1
ATOM 4540 O O . TYR A 1 557 ? 21.440 7.029 -31.176 1.00 91.25 557 TYR A O 1
ATOM 4548 N N . SER A 1 558 ? 21.762 8.165 -29.267 1.00 91.06 558 SER A N 1
ATOM 4549 C CA . SER A 1 558 ? 20.401 7.972 -28.761 1.00 91.06 558 SER A CA 1
ATOM 4550 C C . SER A 1 558 ? 19.952 9.130 -27.859 1.00 91.06 558 SER A C 1
ATOM 4552 O O . SER A 1 558 ? 19.870 8.982 -26.636 1.00 91.06 558 SER A O 1
ATOM 4554 N N . PRO A 1 559 ? 19.610 10.302 -28.433 1.00 89.56 559 PRO A N 1
ATOM 4555 C CA . PRO A 1 559 ? 19.035 11.398 -27.654 1.00 89.56 559 PRO A CA 1
ATOM 4556 C C . PRO A 1 559 ? 17.818 10.993 -26.793 1.00 89.56 559 PRO A C 1
ATOM 4558 O O . PRO A 1 559 ? 17.729 11.460 -25.658 1.00 89.56 559 PRO A O 1
ATOM 4561 N N . PRO A 1 560 ? 16.892 10.118 -27.254 1.00 88.19 560 PRO A N 1
ATOM 4562 C CA . PRO A 1 560 ? 15.779 9.636 -26.429 1.00 88.19 560 PRO A CA 1
ATOM 4563 C C . PRO A 1 560 ? 16.206 8.879 -25.166 1.00 88.19 560 PRO A C 1
ATOM 4565 O O . PRO A 1 560 ? 15.567 9.035 -24.127 1.00 88.19 560 PRO A O 1
ATOM 4568 N N . ALA A 1 561 ? 17.302 8.113 -25.208 1.00 90.06 561 ALA A N 1
ATOM 4569 C CA . ALA A 1 561 ? 17.794 7.381 -24.040 1.00 90.06 561 ALA A CA 1
ATOM 4570 C C . ALA A 1 561 ? 18.180 8.312 -22.877 1.00 90.06 561 ALA A C 1
ATOM 4572 O O . ALA A 1 561 ? 18.113 7.907 -21.721 1.00 90.06 561 ALA A O 1
ATOM 4573 N N . ARG A 1 562 ? 18.520 9.578 -23.159 1.00 88.81 562 ARG A N 1
ATOM 4574 C CA . ARG A 1 562 ? 18.855 10.585 -22.139 1.00 88.81 562 ARG A CA 1
ATOM 4575 C C . ARG A 1 562 ? 17.653 11.133 -21.369 1.00 88.81 562 ARG A C 1
ATOM 4577 O O . ARG A 1 562 ? 17.850 11.901 -20.441 1.00 88.81 562 ARG A O 1
ATOM 4584 N N . GLN A 1 563 ? 16.418 10.814 -21.753 1.00 86.25 563 GLN A N 1
ATOM 4585 C CA . GLN A 1 563 ? 15.239 11.448 -21.146 1.00 86.25 563 GLN A CA 1
ATOM 4586 C C . GLN A 1 563 ? 14.924 10.944 -19.732 1.00 86.25 563 GLN A C 1
ATOM 4588 O O . GLN A 1 563 ? 14.246 11.630 -18.970 1.00 86.25 563 GLN A O 1
ATOM 4593 N N . SER A 1 564 ? 15.363 9.732 -19.393 1.00 88.56 564 SER A N 1
ATOM 4594 C CA . SER A 1 564 ? 15.238 9.156 -18.050 1.00 88.56 564 SER A CA 1
ATOM 4595 C C . SER A 1 564 ? 16.081 7.892 -17.946 1.00 88.56 564 SER A C 1
ATOM 4597 O O . SER A 1 564 ? 16.320 7.231 -18.963 1.00 88.56 564 SER A O 1
ATOM 4599 N N . LEU A 1 565 ? 16.365 7.445 -16.731 1.00 89.81 565 LEU A N 1
ATOM 4600 C CA . LEU A 1 565 ? 17.028 6.169 -16.478 1.00 89.81 565 LEU A CA 1
ATOM 4601 C C . LEU A 1 565 ? 16.303 4.958 -17.063 1.00 89.81 565 LEU A C 1
ATOM 4603 O O . LEU A 1 565 ? 16.972 4.023 -17.492 1.00 89.81 565 LEU A O 1
ATOM 4607 N N . ILE A 1 566 ? 14.968 4.959 -17.129 1.00 89.06 566 ILE A N 1
ATOM 4608 C CA . ILE A 1 566 ? 14.218 3.841 -17.728 1.00 89.06 566 ILE A CA 1
ATOM 4609 C C . ILE A 1 566 ? 14.486 3.742 -19.230 1.00 89.06 566 ILE A C 1
ATOM 4611 O O . ILE A 1 566 ? 14.779 2.654 -19.728 1.00 89.06 566 ILE A O 1
ATOM 4615 N N . HIS A 1 567 ? 14.437 4.867 -19.947 1.00 89.19 567 HIS A N 1
ATOM 4616 C CA . HIS A 1 567 ? 14.797 4.924 -21.364 1.00 89.19 567 HIS A CA 1
ATOM 4617 C C . HIS A 1 567 ? 16.249 4.489 -21.595 1.00 89.19 567 HIS A C 1
ATOM 4619 O O . HIS A 1 567 ? 16.492 3.664 -22.476 1.00 89.19 567 HIS A O 1
ATOM 4625 N N . LEU A 1 568 ? 17.198 4.969 -20.778 1.00 91.81 568 LEU A N 1
ATOM 4626 C CA . LEU A 1 568 ? 18.597 4.545 -20.869 1.00 91.81 568 LEU A CA 1
ATOM 4627 C C . LEU A 1 568 ? 18.749 3.042 -20.624 1.00 91.81 568 LEU A C 1
ATOM 4629 O O . LEU A 1 568 ? 19.376 2.351 -21.423 1.00 91.81 568 LEU A O 1
ATOM 4633 N N . LYS A 1 569 ? 18.140 2.510 -19.561 1.00 90.75 569 LYS A N 1
ATOM 4634 C CA . LYS A 1 569 ? 18.213 1.083 -19.231 1.00 90.75 569 LYS A CA 1
ATOM 4635 C C . LYS A 1 569 ? 17.606 0.225 -20.339 1.00 90.75 569 LYS A C 1
ATOM 4637 O O . LYS A 1 569 ? 18.222 -0.757 -20.738 1.00 90.75 569 LYS A O 1
ATOM 4642 N N . SER A 1 570 ? 16.457 0.631 -20.878 1.00 91.81 570 SER A N 1
ATOM 4643 C CA . SER A 1 570 ? 15.794 -0.055 -21.994 1.00 91.81 570 SER A CA 1
ATOM 4644 C C . SER A 1 570 ? 16.681 -0.064 -23.240 1.00 91.81 570 SER A C 1
ATOM 4646 O O . SER A 1 570 ? 16.845 -1.105 -23.875 1.00 91.81 570 SER A O 1
ATOM 4648 N N . PHE A 1 571 ? 17.312 1.071 -23.565 1.00 93.75 571 PHE A N 1
ATOM 4649 C CA . PHE A 1 571 ? 18.259 1.171 -24.676 1.00 93.75 571 PHE A CA 1
ATOM 4650 C C . PHE A 1 571 ? 19.453 0.237 -24.486 1.00 93.75 571 PHE A C 1
ATOM 4652 O O . PHE A 1 571 ? 19.745 -0.564 -25.372 1.00 93.75 571 PHE A O 1
ATOM 4659 N N . LEU A 1 572 ? 20.110 0.289 -23.325 1.00 93.56 572 LEU A N 1
ATOM 4660 C CA . LEU A 1 572 ? 21.262 -0.561 -23.025 1.00 93.56 572 LEU A CA 1
ATOM 4661 C C . LEU A 1 572 ? 20.888 -2.049 -23.066 1.00 93.56 572 LEU A C 1
ATOM 4663 O O . LEU A 1 572 ? 21.621 -2.842 -23.645 1.00 93.56 572 LEU A O 1
ATOM 4667 N N . GLN A 1 573 ? 19.729 -2.435 -22.526 1.00 91.50 573 GLN A N 1
ATOM 4668 C CA . GLN A 1 573 ? 19.242 -3.819 -22.563 1.00 91.50 573 GLN A CA 1
ATOM 4669 C C . GLN A 1 573 ? 18.976 -4.308 -23.989 1.00 91.50 573 GLN A C 1
ATOM 4671 O O . GLN A 1 573 ? 19.423 -5.395 -24.359 1.00 91.50 573 GLN A O 1
ATOM 4676 N N . PHE A 1 574 ? 18.288 -3.506 -24.805 1.00 91.81 574 PHE A N 1
ATOM 4677 C CA . PHE A 1 574 ? 18.066 -3.831 -26.213 1.00 91.81 574 PHE A CA 1
ATOM 4678 C C . PHE A 1 574 ? 19.394 -3.974 -26.959 1.00 91.81 574 PHE A C 1
ATOM 4680 O O . PHE A 1 574 ? 19.633 -4.983 -27.625 1.00 91.81 574 PHE A O 1
ATOM 4687 N N . MET A 1 575 ? 20.274 -2.980 -26.817 1.00 92.94 575 MET A N 1
ATOM 4688 C CA . MET A 1 575 ? 21.571 -2.962 -27.485 1.00 92.94 575 MET A CA 1
ATOM 4689 C C . MET A 1 575 ? 22.413 -4.164 -27.081 1.00 92.94 575 MET A C 1
ATOM 4691 O O . MET A 1 575 ? 22.959 -4.824 -27.955 1.00 92.94 575 MET A O 1
ATOM 4695 N N . TYR A 1 576 ? 22.455 -4.512 -25.796 1.00 92.12 576 TYR A N 1
ATOM 4696 C CA . TYR A 1 576 ? 23.177 -5.681 -25.300 1.00 92.12 576 TYR A CA 1
ATOM 4697 C C . TYR A 1 576 ? 22.745 -6.968 -26.015 1.00 92.12 576 TYR A C 1
ATOM 4699 O O . TYR A 1 576 ? 23.571 -7.689 -26.577 1.00 92.12 576 TYR A O 1
ATOM 4707 N N . LYS A 1 577 ? 21.430 -7.208 -26.086 1.00 86.69 577 LYS A N 1
ATOM 4708 C CA . LYS A 1 577 ? 20.844 -8.386 -26.747 1.00 86.69 577 LYS A CA 1
ATOM 4709 C C . LYS A 1 577 ? 21.172 -8.464 -28.237 1.00 86.69 577 LYS A C 1
ATOM 4711 O O . LYS A 1 577 ? 21.258 -9.562 -28.789 1.00 86.69 577 LYS A O 1
ATOM 4716 N N . GLN A 1 578 ? 21.327 -7.322 -28.902 1.00 86.38 578 GLN A N 1
ATOM 4717 C CA . GLN A 1 578 ? 21.727 -7.284 -30.307 1.00 86.38 578 GLN A CA 1
ATOM 4718 C C . GLN A 1 578 ? 23.245 -7.422 -30.471 1.00 86.38 578 GLN A C 1
ATOM 4720 O O . GLN A 1 578 ? 23.697 -8.194 -31.311 1.00 86.38 578 GLN A O 1
ATOM 4725 N N . LEU A 1 579 ? 24.038 -6.735 -29.651 1.00 90.44 579 LEU A N 1
ATOM 4726 C CA . LEU A 1 579 ? 25.494 -6.677 -29.769 1.00 90.44 579 LEU A CA 1
ATOM 4727 C C . LEU A 1 579 ? 26.184 -7.991 -29.414 1.00 90.44 579 LEU A C 1
ATOM 4729 O O . LEU A 1 579 ? 27.190 -8.311 -30.033 1.00 90.44 579 LEU A O 1
ATOM 4733 N N . ILE A 1 580 ? 25.626 -8.798 -28.509 1.00 87.81 580 ILE A N 1
ATOM 4734 C CA . ILE A 1 580 ? 26.107 -10.174 -28.304 1.00 87.81 580 ILE A CA 1
ATOM 4735 C C . ILE A 1 580 ? 26.052 -10.970 -29.618 1.00 87.81 580 ILE A C 1
ATOM 4737 O O . ILE A 1 580 ? 27.002 -11.662 -29.978 1.00 87.81 580 ILE A O 1
ATOM 4741 N N . GLN A 1 581 ? 24.947 -10.845 -30.364 1.00 82.56 581 GLN A N 1
ATOM 4742 C CA . GLN A 1 581 ? 24.792 -11.523 -31.652 1.00 82.56 581 GLN A CA 1
ATOM 4743 C C . GLN A 1 581 ? 25.758 -10.942 -32.699 1.00 82.56 581 GLN A C 1
ATOM 4745 O O . GLN A 1 581 ? 26.332 -11.680 -33.493 1.00 82.56 581 GLN A O 1
ATOM 4750 N N . VAL A 1 582 ? 25.985 -9.626 -32.681 1.00 87.19 582 VAL A N 1
ATOM 4751 C CA . VAL A 1 582 ? 26.974 -8.981 -33.560 1.00 87.19 582 VAL A CA 1
ATOM 4752 C C . VAL A 1 582 ? 28.386 -9.488 -33.263 1.00 87.19 582 VAL A C 1
ATOM 4754 O O . VAL A 1 582 ? 29.090 -9.860 -34.193 1.00 87.19 582 VAL A O 1
ATOM 4757 N N . TYR A 1 583 ? 28.799 -9.544 -31.995 1.00 88.44 583 TYR A N 1
ATOM 4758 C CA . TYR A 1 583 ? 30.170 -9.882 -31.595 1.00 88.44 583 TYR A CA 1
ATOM 4759 C C . TYR A 1 583 ? 30.617 -11.273 -32.072 1.00 88.44 583 TYR A C 1
ATOM 4761 O O . TYR A 1 583 ? 31.774 -11.462 -32.462 1.00 88.44 583 TYR A O 1
ATOM 4769 N N . ASN A 1 584 ? 29.680 -12.221 -32.096 1.00 83.69 584 ASN A N 1
ATOM 4770 C CA . ASN A 1 584 ? 29.880 -13.598 -32.549 1.00 83.69 584 ASN A CA 1
ATOM 4771 C C . ASN A 1 584 ? 29.549 -13.802 -34.045 1.00 83.69 584 ASN A C 1
ATOM 4773 O O . ASN A 1 584 ? 29.619 -14.921 -34.554 1.00 83.69 584 ASN A O 1
ATOM 4777 N N . PHE A 1 585 ? 29.181 -12.749 -34.782 1.00 83.19 585 PHE A N 1
ATOM 4778 C CA . PHE A 1 585 ? 28.900 -12.849 -36.211 1.00 83.19 585 PHE A CA 1
ATOM 4779 C C . PHE A 1 585 ? 30.198 -13.023 -37.014 1.00 83.19 585 PHE A C 1
ATOM 4781 O O . PHE A 1 585 ? 31.135 -12.239 -36.897 1.00 83.19 585 PHE A O 1
ATOM 4788 N N . LEU A 1 586 ? 30.259 -14.047 -37.870 1.00 81.19 586 LEU A N 1
ATOM 4789 C CA . LEU A 1 586 ? 31.494 -14.407 -38.571 1.00 81.19 586 LEU A CA 1
ATOM 4790 C C . LEU A 1 586 ? 31.993 -13.288 -39.501 1.00 81.19 586 LEU A C 1
ATOM 4792 O O . LEU A 1 586 ? 33.168 -12.936 -39.476 1.00 81.19 586 LEU A O 1
ATOM 4796 N N . TYR A 1 587 ? 31.094 -12.687 -40.284 1.00 79.50 587 TYR A N 1
ATOM 4797 C CA . TYR A 1 587 ? 31.462 -11.736 -41.340 1.00 79.50 587 TYR A CA 1
ATOM 4798 C C . TYR A 1 587 ? 31.815 -10.326 -40.838 1.00 79.50 587 TYR A C 1
ATOM 4800 O O . TYR A 1 587 ? 32.139 -9.469 -41.657 1.00 79.50 587 TYR A O 1
ATOM 4808 N N . ILE A 1 588 ? 31.766 -10.068 -39.522 1.00 84.38 588 ILE A N 1
ATOM 4809 C CA . ILE A 1 588 ? 32.354 -8.844 -38.948 1.00 84.38 588 ILE A CA 1
ATOM 4810 C C . ILE A 1 588 ? 33.840 -9.000 -38.598 1.00 84.38 588 ILE A C 1
ATOM 4812 O O . ILE A 1 588 ? 34.474 -8.003 -38.261 1.00 84.38 588 ILE A O 1
ATOM 4816 N N . LYS A 1 589 ? 34.396 -10.218 -38.621 1.00 85.00 589 LYS A N 1
ATOM 4817 C CA . LYS A 1 589 ? 35.808 -10.470 -38.297 1.00 85.00 589 LYS A CA 1
ATOM 4818 C C . LYS A 1 589 ? 36.676 -10.172 -39.516 1.00 85.00 589 LYS A C 1
ATOM 4820 O O . LYS A 1 589 ? 36.316 -10.557 -40.630 1.00 85.00 589 LYS A O 1
ATOM 4825 N N . ASN A 1 590 ? 37.834 -9.548 -39.321 1.00 84.38 590 ASN A N 1
ATOM 4826 C CA . ASN A 1 590 ? 38.738 -9.139 -40.404 1.00 84.38 590 ASN A CA 1
ATOM 4827 C C . ASN A 1 590 ? 39.168 -10.315 -41.298 1.00 84.38 590 ASN A C 1
ATOM 4829 O O . ASN A 1 590 ? 39.376 -10.128 -42.492 1.00 84.38 590 ASN A O 1
ATOM 4833 N N . ALA A 1 591 ? 39.225 -11.533 -40.748 1.00 81.44 591 ALA A N 1
ATOM 4834 C CA . ALA A 1 591 ? 39.549 -12.750 -41.494 1.00 81.44 591 ALA A CA 1
ATOM 4835 C C . ALA A 1 591 ? 38.463 -13.198 -42.495 1.00 81.44 591 ALA A C 1
ATOM 4837 O O . ALA A 1 591 ? 38.771 -13.905 -43.451 1.00 81.44 591 ALA A O 1
ATOM 4838 N N . TRP A 1 592 ? 37.200 -12.821 -42.274 1.00 79.94 592 TRP A N 1
ATOM 4839 C CA . TRP A 1 592 ? 36.043 -13.334 -43.026 1.00 79.94 592 TRP A CA 1
ATOM 4840 C C . TRP A 1 592 ? 35.196 -12.232 -43.662 1.00 79.94 592 TRP A C 1
ATOM 4842 O O . TRP A 1 592 ? 34.187 -12.523 -44.309 1.00 79.94 592 TRP A O 1
ATOM 4852 N N . VAL A 1 593 ? 35.573 -10.969 -43.466 1.00 82.12 593 VAL A N 1
ATOM 4853 C CA . VAL A 1 593 ? 34.849 -9.832 -44.020 1.00 82.12 593 VAL A CA 1
ATOM 4854 C C . VAL A 1 593 ? 34.928 -9.852 -45.554 1.00 82.12 593 VAL A C 1
ATOM 4856 O O . VAL A 1 593 ? 36.011 -10.032 -46.117 1.00 82.12 593 VAL A O 1
ATOM 4859 N N . PRO A 1 594 ? 33.803 -9.670 -46.264 1.00 79.81 594 PRO A N 1
ATOM 4860 C CA . PRO A 1 594 ? 33.815 -9.521 -47.710 1.00 79.81 594 PRO A CA 1
ATOM 4861 C C . PRO A 1 594 ? 34.701 -8.358 -48.171 1.00 79.81 594 PRO A C 1
ATOM 4863 O O . PRO A 1 594 ? 34.721 -7.293 -47.547 1.00 79.81 594 PRO A O 1
ATOM 4866 N N . THR A 1 595 ? 35.388 -8.546 -49.296 1.00 79.69 595 THR A N 1
ATOM 4867 C CA . THR A 1 595 ? 36.258 -7.538 -49.911 1.00 79.69 595 THR A CA 1
ATOM 4868 C C . THR A 1 595 ? 35.734 -7.091 -51.273 1.00 79.69 595 THR A C 1
ATOM 4870 O O . THR A 1 595 ? 35.003 -7.802 -51.970 1.00 79.69 595 THR A O 1
ATOM 4873 N N . THR A 1 596 ? 36.081 -5.868 -51.664 1.00 75.38 596 THR A N 1
ATOM 4874 C CA . THR A 1 596 ? 35.836 -5.365 -53.016 1.00 75.38 596 THR A CA 1
ATOM 4875 C C . THR A 1 596 ? 36.753 -6.051 -54.034 1.00 75.38 596 THR A C 1
ATOM 4877 O O . THR A 1 596 ? 37.769 -6.644 -53.675 1.00 75.38 596 THR A O 1
ATOM 4880 N N . ILE A 1 597 ? 36.455 -5.899 -55.330 1.00 68.25 597 ILE A N 1
ATOM 4881 C CA . ILE A 1 597 ? 37.349 -6.322 -56.429 1.00 68.25 597 ILE A CA 1
ATOM 4882 C C . ILE A 1 597 ? 38.746 -5.674 -56.299 1.00 68.25 597 ILE A C 1
ATOM 4884 O O . ILE A 1 597 ? 39.739 -6.256 -56.718 1.00 68.25 597 ILE A O 1
ATOM 4888 N N . THR A 1 598 ? 38.834 -4.495 -55.671 1.00 66.69 598 THR A N 1
ATOM 4889 C CA . THR A 1 598 ? 40.084 -3.768 -55.384 1.00 66.69 598 THR A CA 1
ATOM 4890 C C . THR A 1 598 ? 40.792 -4.214 -54.095 1.00 66.69 598 THR A C 1
ATOM 4892 O O . THR A 1 598 ? 41.810 -3.630 -53.733 1.00 66.69 598 THR A O 1
ATOM 4895 N N . GLY A 1 599 ? 40.278 -5.227 -53.387 1.00 70.50 599 GLY A N 1
ATOM 4896 C CA . GLY A 1 599 ? 40.877 -5.776 -52.164 1.00 70.50 599 GLY A CA 1
ATOM 4897 C C . GLY A 1 599 ? 40.592 -4.988 -50.879 1.00 70.50 599 GLY A C 1
ATOM 4898 O O . GLY A 1 599 ? 41.175 -5.293 -49.841 1.00 70.50 599 GLY A O 1
ATOM 4899 N N . GLN A 1 600 ? 39.700 -3.992 -50.909 1.00 78.88 600 GLN A N 1
ATOM 4900 C CA . GLN A 1 600 ? 39.310 -3.227 -49.719 1.00 78.88 600 GLN A CA 1
ATOM 4901 C C . GLN A 1 600 ? 38.230 -3.973 -48.926 1.00 78.88 600 GLN A C 1
ATOM 4903 O O . GLN A 1 600 ? 37.260 -4.464 -49.503 1.00 78.88 600 GLN A O 1
ATOM 4908 N N . ALA A 1 601 ? 38.380 -4.052 -47.602 1.00 82.12 601 ALA A N 1
ATOM 4909 C CA . ALA A 1 601 ? 37.379 -4.655 -46.723 1.00 82.12 601 ALA A CA 1
ATOM 4910 C C . ALA A 1 601 ? 36.104 -3.805 -46.666 1.00 82.12 601 ALA A C 1
ATOM 4912 O O . ALA A 1 601 ? 36.169 -2.585 -46.509 1.00 82.12 601 ALA A O 1
ATOM 4913 N N . LEU A 1 602 ? 34.939 -4.449 -46.753 1.00 84.38 602 LEU A N 1
ATOM 4914 C CA . LEU A 1 602 ? 33.664 -3.769 -46.535 1.00 84.38 602 LEU A CA 1
ATOM 4915 C C . LEU A 1 602 ? 33.476 -3.489 -45.031 1.00 84.38 602 LEU A C 1
ATOM 4917 O O . LEU A 1 602 ? 33.693 -4.396 -44.228 1.00 84.38 602 LEU A O 1
ATOM 4921 N N . PRO A 1 603 ? 33.036 -2.287 -44.611 1.00 86.19 603 PRO A N 1
ATOM 4922 C CA . PRO A 1 603 ? 32.922 -1.915 -43.196 1.00 86.19 603 PRO A CA 1
ATOM 4923 C C . PRO A 1 603 ? 31.654 -2.497 -42.540 1.00 86.19 603 PRO A C 1
ATOM 4925 O O . PRO A 1 603 ? 30.823 -1.776 -41.988 1.00 86.19 603 PRO A O 1
ATOM 4928 N N . LEU A 1 604 ? 31.470 -3.818 -42.615 1.00 84.88 604 LEU A N 1
ATOM 4929 C CA . LEU A 1 604 ? 30.255 -4.495 -42.154 1.00 84.88 604 LEU A CA 1
ATOM 4930 C C . LEU A 1 604 ? 30.008 -4.328 -40.657 1.00 84.88 604 LEU A C 1
ATOM 4932 O O . LEU A 1 604 ? 28.857 -4.162 -40.251 1.00 84.88 604 LEU A O 1
ATOM 4936 N N . HIS A 1 605 ? 31.061 -4.350 -39.842 1.00 88.50 605 HIS A N 1
ATOM 4937 C CA . HIS A 1 605 ? 30.931 -4.212 -38.396 1.00 88.50 605 HIS A CA 1
ATOM 4938 C C . HIS A 1 605 ? 30.354 -2.840 -38.015 1.00 88.50 605 HIS A C 1
ATOM 4940 O O . HIS A 1 605 ? 29.334 -2.769 -37.328 1.00 88.50 605 HIS A O 1
ATOM 4946 N N . GLU A 1 606 ? 30.922 -1.762 -38.558 1.00 89.94 606 GLU A N 1
ATOM 4947 C CA . GLU A 1 606 ? 30.409 -0.394 -38.415 1.00 89.94 606 GLU A CA 1
ATOM 4948 C C . GLU A 1 606 ? 28.975 -0.252 -38.957 1.00 89.94 606 GLU A C 1
ATOM 4950 O O . GLU A 1 606 ? 28.102 0.301 -38.281 1.00 89.94 606 GLU A O 1
ATOM 4955 N N . MET A 1 607 ? 28.700 -0.780 -40.155 1.00 87.19 607 MET A N 1
ATOM 4956 C CA . MET A 1 607 ? 27.391 -0.668 -40.810 1.00 87.19 607 MET A CA 1
ATOM 4957 C C . MET A 1 607 ? 26.268 -1.325 -39.999 1.00 87.19 607 MET A C 1
ATOM 4959 O O . MET A 1 607 ? 25.198 -0.731 -39.828 1.00 87.19 607 MET A O 1
ATOM 4963 N N . ILE A 1 608 ? 26.502 -2.542 -39.497 1.00 86.44 608 ILE A N 1
ATOM 4964 C CA . ILE A 1 608 ? 25.516 -3.304 -38.721 1.00 86.44 608 ILE A CA 1
ATOM 4965 C C . ILE A 1 608 ? 25.264 -2.618 -37.377 1.00 86.44 608 ILE A C 1
ATOM 4967 O O . ILE A 1 608 ? 24.107 -2.383 -37.024 1.00 86.44 608 ILE A O 1
ATOM 4971 N N . VAL A 1 609 ? 26.322 -2.237 -36.653 1.00 89.94 609 VAL A N 1
ATOM 4972 C CA . VAL A 1 609 ? 26.193 -1.570 -35.347 1.00 89.94 609 VAL A CA 1
ATOM 4973 C C . VAL A 1 609 ? 25.467 -0.231 -35.492 1.00 89.94 609 VAL A C 1
ATOM 4975 O O . VAL A 1 609 ? 24.523 0.034 -34.748 1.00 89.94 609 VAL A O 1
ATOM 4978 N N . THR A 1 610 ? 25.808 0.571 -36.506 1.00 89.69 610 THR A N 1
ATOM 4979 C CA . THR A 1 610 ? 25.128 1.847 -36.796 1.00 89.69 610 THR A CA 1
ATOM 4980 C C . THR A 1 610 ? 23.632 1.655 -37.045 1.00 89.69 610 THR A C 1
ATOM 4982 O O . THR A 1 610 ? 22.807 2.424 -36.547 1.00 89.69 610 THR A O 1
ATOM 4985 N N . SER A 1 611 ? 23.258 0.620 -37.800 1.00 86.62 611 SER A N 1
ATOM 4986 C CA . SER A 1 611 ? 21.852 0.292 -38.043 1.00 86.62 611 SER A CA 1
ATOM 4987 C C . SER A 1 611 ? 21.128 -0.139 -36.764 1.00 86.62 611 SER A C 1
ATOM 4989 O O . SER A 1 611 ? 20.015 0.318 -36.493 1.00 86.62 611 SER A O 1
ATOM 4991 N N . ILE A 1 612 ? 21.749 -1.008 -35.963 1.00 88.31 612 ILE A N 1
ATOM 4992 C CA . ILE A 1 612 ? 21.158 -1.513 -34.719 1.00 88.31 612 ILE A CA 1
ATOM 4993 C C . ILE A 1 612 ? 20.916 -0.363 -33.744 1.00 88.31 612 ILE A C 1
ATOM 4995 O O . ILE A 1 612 ? 19.815 -0.276 -33.210 1.00 88.31 612 ILE A O 1
ATOM 4999 N N . ILE A 1 613 ? 21.872 0.558 -33.585 1.00 89.94 613 ILE A N 1
ATOM 5000 C CA . ILE A 1 613 ? 21.712 1.763 -32.755 1.00 89.94 613 ILE A CA 1
ATOM 5001 C C . ILE A 1 613 ? 20.485 2.564 -33.198 1.00 89.94 613 ILE A C 1
ATOM 5003 O O . ILE A 1 613 ? 19.622 2.869 -32.376 1.00 89.94 613 ILE A O 1
ATOM 5007 N N . LYS A 1 614 ? 20.363 2.857 -34.501 1.00 85.50 614 LYS A N 1
ATOM 5008 C CA . LYS A 1 614 ? 19.224 3.617 -35.045 1.00 85.50 614 LYS A CA 1
ATOM 5009 C C . LYS A 1 614 ? 17.884 2.941 -34.749 1.00 85.50 614 LYS A C 1
ATOM 5011 O O . LYS A 1 614 ? 16.949 3.610 -34.311 1.00 85.50 614 LYS A O 1
ATOM 5016 N N . SER A 1 615 ? 17.794 1.627 -34.953 1.00 81.94 615 SER A N 1
ATOM 5017 C CA . SER A 1 615 ? 16.574 0.861 -34.659 1.00 81.94 615 SER A CA 1
ATOM 5018 C C . SER A 1 615 ? 16.285 0.759 -33.153 1.00 81.94 615 SER A C 1
ATOM 5020 O O . SER A 1 615 ? 15.141 0.923 -32.726 1.00 81.94 615 SER A O 1
ATOM 5022 N N . GLY A 1 616 ? 17.322 0.557 -32.339 1.00 85.62 616 GLY A N 1
ATOM 5023 C CA . GLY A 1 616 ? 17.230 0.354 -30.898 1.00 85.62 616 GLY A CA 1
ATOM 5024 C C . GLY A 1 616 ? 16.785 1.590 -30.149 1.00 85.62 616 GLY A C 1
ATOM 5025 O O . GLY A 1 616 ? 15.951 1.488 -29.258 1.00 85.62 616 GLY A O 1
ATOM 5026 N N . THR A 1 617 ? 17.242 2.767 -30.572 1.00 86.62 617 THR A N 1
ATOM 5027 C CA . THR A 1 617 ? 16.778 4.053 -30.037 1.00 86.62 617 THR A CA 1
ATOM 5028 C C . THR A 1 617 ? 15.253 4.181 -30.074 1.00 86.62 617 THR A C 1
ATOM 5030 O O . THR A 1 617 ? 14.659 4.736 -29.160 1.00 86.62 617 THR A O 1
ATOM 5033 N N . GLN A 1 618 ? 14.596 3.634 -31.092 1.00 81.38 618 GLN A N 1
ATOM 5034 C CA . GLN A 1 618 ? 13.149 3.768 -31.275 1.00 81.38 618 GLN A CA 1
ATOM 5035 C C . GLN A 1 618 ? 12.395 2.613 -30.631 1.00 81.38 618 GLN A C 1
ATOM 5037 O O . GLN A 1 618 ? 11.468 2.813 -29.852 1.00 81.38 618 GLN A O 1
ATOM 5042 N N . ILE A 1 619 ? 12.838 1.382 -30.889 1.00 85.19 619 ILE A N 1
ATOM 5043 C CA . ILE A 1 619 ? 12.212 0.196 -30.304 1.00 85.19 619 ILE A CA 1
ATOM 5044 C C . ILE A 1 619 ? 12.268 0.267 -28.775 1.00 85.19 619 ILE A C 1
ATOM 5046 O O . ILE A 1 619 ? 11.278 -0.079 -28.132 1.00 85.19 619 ILE A O 1
ATOM 5050 N N . ALA A 1 620 ? 13.378 0.742 -28.203 1.00 87.69 620 ALA A N 1
ATOM 5051 C CA . ALA A 1 620 ? 13.581 0.763 -26.762 1.00 87.69 620 ALA A CA 1
ATOM 5052 C C . ALA A 1 620 ? 13.122 2.049 -26.068 1.00 87.69 620 ALA A C 1
ATOM 5054 O O . ALA A 1 620 ? 12.723 1.976 -24.907 1.00 87.69 620 ALA A O 1
ATOM 5055 N N . CYS A 1 621 ? 13.188 3.209 -26.733 1.00 85.06 621 CYS A N 1
ATOM 5056 C CA . CYS A 1 621 ? 12.911 4.491 -26.077 1.00 85.06 621 CYS A CA 1
ATOM 5057 C C . CYS A 1 621 ? 11.686 5.242 -26.608 1.00 85.06 621 CYS A C 1
ATOM 5059 O O . CYS A 1 621 ? 11.378 6.302 -26.065 1.00 85.06 621 CYS A O 1
ATOM 5061 N N . ASP A 1 622 ? 11.000 4.757 -27.649 1.00 77.56 622 ASP A N 1
ATOM 5062 C CA . ASP A 1 622 ? 9.831 5.474 -28.162 1.00 77.56 622 ASP A CA 1
ATOM 5063 C C . ASP A 1 622 ? 8.605 5.325 -27.247 1.00 77.56 622 ASP A C 1
ATOM 5065 O O . ASP A 1 622 ? 8.303 4.235 -26.735 1.00 77.56 622 ASP A O 1
ATOM 5069 N N . THR A 1 623 ? 7.905 6.445 -27.049 1.00 67.81 623 THR A N 1
ATOM 5070 C CA . THR A 1 623 ? 6.733 6.583 -26.174 1.00 67.81 623 THR A CA 1
ATOM 5071 C C . THR A 1 623 ? 5.632 7.376 -26.869 1.00 67.81 623 TH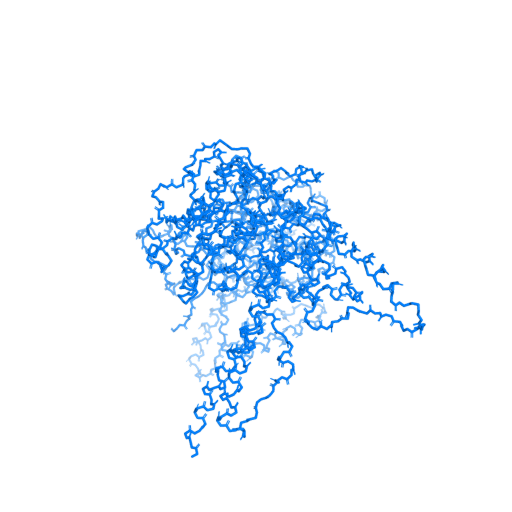R A C 1
ATOM 5073 O O . THR A 1 623 ? 5.892 8.325 -27.605 1.00 67.81 623 THR A O 1
ATOM 5076 N N . TYR A 1 624 ? 4.373 7.042 -26.576 1.00 61.47 624 TYR A N 1
ATOM 5077 C CA . TYR A 1 624 ? 3.207 7.711 -27.162 1.00 61.47 624 TYR A CA 1
ATOM 5078 C C . TYR A 1 624 ? 3.225 9.240 -26.994 1.00 61.47 624 TYR A C 1
ATOM 5080 O O . TYR A 1 624 ? 2.955 9.980 -27.936 1.00 61.47 624 TYR A O 1
ATOM 5088 N N . GLN A 1 625 ? 3.613 9.735 -25.814 1.00 56.84 625 GLN A N 1
ATOM 5089 C CA . GLN A 1 625 ? 3.670 11.175 -25.537 1.00 56.84 625 GLN A CA 1
ATOM 5090 C C . GLN A 1 625 ? 4.676 11.916 -26.431 1.00 56.84 625 GLN A C 1
ATOM 5092 O O . GLN A 1 625 ? 4.460 13.081 -26.765 1.00 56.84 625 GLN A O 1
ATOM 5097 N N . ARG A 1 626 ? 5.765 11.251 -26.837 1.00 62.12 626 ARG A N 1
ATOM 5098 C CA . ARG A 1 626 ? 6.760 11.817 -27.754 1.00 62.12 626 ARG A CA 1
ATOM 5099 C C . ARG A 1 626 ? 6.187 11.976 -29.162 1.00 62.12 626 ARG A C 1
ATOM 5101 O O . ARG A 1 626 ? 6.424 13.007 -29.787 1.00 62.12 626 ARG A O 1
ATOM 5108 N N . ASN A 1 627 ? 5.404 11.000 -29.618 1.00 56.22 627 ASN A N 1
ATOM 5109 C CA . ASN A 1 627 ? 4.725 11.053 -30.913 1.00 56.22 627 ASN A CA 1
ATOM 5110 C C . ASN A 1 627 ? 3.618 12.115 -30.917 1.00 56.22 627 ASN A C 1
ATOM 5112 O O . ASN A 1 627 ? 3.561 12.912 -31.848 1.00 56.22 627 ASN A O 1
ATOM 5116 N N . LYS A 1 628 ? 2.847 12.237 -29.825 1.00 52.91 628 LYS A N 1
ATOM 5117 C CA . LYS A 1 628 ? 1.839 13.300 -29.667 1.00 52.91 628 LYS A CA 1
ATOM 5118 C C . LYS A 1 628 ? 2.453 14.707 -29.708 1.00 52.91 628 LYS A C 1
ATOM 5120 O O . LYS A 1 628 ? 1.924 15.578 -30.385 1.00 52.91 628 LYS A O 1
ATOM 5125 N N . ARG A 1 629 ? 3.576 14.942 -29.013 1.00 53.31 629 ARG A N 1
ATOM 5126 C CA . ARG A 1 629 ? 4.260 16.254 -29.027 1.00 53.31 629 ARG A CA 1
ATOM 5127 C C . ARG A 1 629 ? 4.824 16.615 -30.397 1.00 53.31 629 ARG A C 1
ATOM 5129 O O . ARG A 1 629 ? 4.662 17.753 -30.807 1.00 53.31 629 ARG A O 1
ATOM 5136 N N . LYS A 1 630 ? 5.425 15.657 -31.109 1.00 54.09 630 LYS A N 1
ATOM 5137 C CA . LYS A 1 630 ? 5.865 15.878 -32.494 1.00 54.09 630 LYS A CA 1
ATOM 5138 C C . LYS A 1 630 ? 4.694 16.215 -33.417 1.00 54.09 630 LYS A C 1
ATOM 5140 O O . LYS A 1 630 ? 4.773 17.188 -34.148 1.00 54.09 630 LYS A O 1
ATOM 5145 N N . ALA A 1 631 ? 3.592 15.469 -33.320 1.00 52.38 631 ALA A N 1
ATOM 5146 C CA . ALA A 1 631 ? 2.395 15.731 -34.118 1.00 52.38 631 ALA A CA 1
ATOM 5147 C C . ALA A 1 631 ? 1.791 17.126 -33.848 1.00 52.38 631 ALA A C 1
ATOM 5149 O O . ALA A 1 631 ? 1.343 17.787 -34.779 1.00 52.38 631 ALA A O 1
ATOM 5150 N N . LEU A 1 632 ? 1.824 17.595 -32.593 1.00 48.94 632 LEU A N 1
ATOM 5151 C CA . LEU A 1 632 ? 1.393 18.944 -32.196 1.00 48.94 632 LEU A CA 1
ATOM 5152 C C . LEU A 1 632 ? 2.366 20.050 -32.646 1.00 48.94 632 LEU A C 1
ATOM 5154 O O . LEU A 1 632 ? 1.919 21.119 -33.038 1.00 48.94 632 LEU A O 1
ATOM 5158 N N . GLU A 1 633 ? 3.681 19.813 -32.611 1.00 51.72 633 GLU A N 1
ATOM 5159 C CA . GLU A 1 633 ? 4.686 20.762 -33.125 1.00 51.72 633 GLU A CA 1
ATOM 5160 C C . GLU A 1 633 ? 4.588 20.941 -34.651 1.00 51.72 633 GLU A C 1
ATOM 5162 O O . GLU A 1 633 ? 4.833 22.038 -35.161 1.00 51.72 633 GLU A O 1
ATOM 5167 N N . ASP A 1 634 ? 4.182 19.885 -35.362 1.00 48.22 634 ASP A N 1
ATOM 5168 C CA . ASP A 1 634 ? 3.946 19.900 -36.808 1.00 48.22 634 ASP A CA 1
ATOM 5169 C C . ASP A 1 634 ? 2.581 20.525 -37.179 1.00 48.22 634 ASP A C 1
ATOM 5171 O O . ASP A 1 634 ? 2.431 21.079 -38.270 1.00 48.22 634 ASP A O 1
ATOM 5175 N N . CYS A 1 635 ? 1.606 20.516 -36.262 1.00 47.22 635 CYS A N 1
ATOM 5176 C CA . CYS A 1 635 ? 0.294 21.156 -36.413 1.00 47.22 635 CYS A CA 1
ATOM 5177 C C . CYS A 1 635 ? 0.250 22.499 -35.668 1.00 47.22 635 CYS A C 1
ATOM 5179 O O . CYS A 1 635 ? -0.387 22.637 -34.624 1.00 47.22 635 CYS A O 1
ATOM 5181 N N . LYS A 1 636 ? 0.925 23.515 -36.211 1.00 43.38 636 LYS A N 1
ATOM 5182 C CA . LYS A 1 636 ? 0.727 24.902 -35.770 1.00 43.38 636 LYS A CA 1
ATOM 5183 C C . LYS A 1 636 ? -0.699 25.320 -36.137 1.00 43.38 636 LYS A C 1
ATOM 5185 O O . LYS A 1 636 ? -0.956 25.467 -37.324 1.00 43.38 636 LYS A O 1
ATOM 5190 N N . ASP A 1 637 ? -1.572 25.439 -35.132 1.00 43.56 637 ASP A N 1
ATOM 5191 C CA . ASP A 1 637 ? -2.903 26.092 -35.122 1.00 43.56 637 ASP A CA 1
ATOM 5192 C C . ASP A 1 637 ? -4.050 25.181 -34.636 1.00 43.56 637 ASP A C 1
ATOM 5194 O O . ASP A 1 637 ? -4.979 24.911 -35.389 1.00 43.56 637 ASP A O 1
ATOM 5198 N N . MET A 1 638 ? -4.042 24.733 -33.370 1.00 39.22 638 MET A N 1
ATOM 5199 C CA . MET A 1 638 ? -5.261 24.269 -32.676 1.00 39.22 638 MET A CA 1
ATOM 5200 C C . MET A 1 638 ? -5.179 24.531 -31.159 1.00 39.22 638 MET A C 1
ATOM 5202 O O . MET A 1 638 ? -4.164 24.229 -30.534 1.00 39.22 638 MET A O 1
ATOM 5206 N N . ASP A 1 639 ? -6.260 25.072 -30.584 1.00 38.84 639 ASP A N 1
ATOM 5207 C CA . ASP A 1 639 ? -6.430 25.406 -29.159 1.00 38.84 639 ASP A CA 1
ATOM 5208 C C . ASP A 1 639 ? -6.179 24.227 -28.193 1.00 38.84 639 ASP A C 1
ATOM 5210 O O . ASP A 1 639 ? -6.585 23.091 -28.446 1.00 38.84 639 ASP A O 1
ATOM 5214 N N . GLU A 1 640 ? -5.581 24.531 -27.032 1.00 40.75 640 GLU A N 1
ATOM 5215 C CA . GLU A 1 640 ? -5.121 23.582 -25.997 1.00 40.75 640 GLU A CA 1
ATOM 5216 C C . GLU A 1 640 ? -6.233 22.824 -25.231 1.00 40.75 640 GLU A C 1
ATOM 5218 O O . GLU A 1 640 ? -5.924 21.994 -24.377 1.00 40.75 640 GLU A O 1
ATOM 5223 N N . ASP A 1 641 ? -7.516 23.044 -25.540 1.00 36.88 641 ASP A N 1
ATOM 5224 C CA . ASP A 1 641 ? -8.650 22.557 -24.730 1.00 36.88 641 ASP A CA 1
ATOM 5225 C C . ASP A 1 641 ? -9.440 21.374 -25.329 1.00 36.88 641 ASP A C 1
ATOM 5227 O O . ASP A 1 641 ? -10.557 21.065 -24.895 1.00 36.88 641 ASP A O 1
ATOM 5231 N N . LYS A 1 642 ? -8.885 20.648 -26.306 1.00 37.53 642 LYS A N 1
ATOM 5232 C CA . LYS A 1 642 ? -9.557 19.454 -26.845 1.00 37.53 642 LYS A CA 1
ATOM 5233 C C . LYS A 1 642 ? -9.281 18.191 -26.025 1.00 37.53 642 LYS A C 1
ATOM 5235 O O . LYS A 1 642 ? -8.158 17.895 -25.617 1.00 37.53 642 LYS A O 1
ATOM 5240 N N . LYS A 1 643 ? -10.391 17.484 -25.769 1.00 40.06 643 LYS A N 1
ATOM 5241 C CA . LYS A 1 643 ? -10.548 16.162 -25.138 1.00 40.06 643 LYS A CA 1
ATOM 5242 C C . LYS A 1 643 ? -9.543 15.143 -25.696 1.00 40.06 643 LYS A C 1
ATOM 5244 O O . LYS A 1 643 ? -8.860 15.421 -26.668 1.00 40.06 643 LYS A O 1
ATOM 5249 N N . MET A 1 644 ? -9.439 13.963 -25.069 1.00 39.31 644 MET A N 1
ATOM 5250 C CA . MET A 1 644 ? -8.765 12.801 -25.672 1.00 39.31 644 MET A CA 1
ATOM 5251 C C . MET A 1 644 ? -9.288 12.615 -27.103 1.00 39.31 644 MET A C 1
ATOM 5253 O O . MET A 1 644 ? -10.353 12.035 -27.276 1.00 39.31 644 MET A O 1
ATOM 5257 N N . ASP A 1 645 ? -8.587 13.182 -28.084 1.00 44.38 645 ASP A N 1
ATOM 5258 C CA . ASP A 1 645 ? -8.943 13.040 -29.485 1.00 44.38 645 ASP A CA 1
ATOM 5259 C C . ASP A 1 645 ? -8.671 11.581 -29.848 1.00 44.38 645 ASP A C 1
ATOM 5261 O O . ASP A 1 645 ? -7.561 11.068 -29.662 1.00 44.38 645 ASP A O 1
ATOM 5265 N N . GLU A 1 646 ? -9.750 10.916 -30.250 1.00 50.22 646 GLU A N 1
ATOM 5266 C CA . GLU A 1 646 ? -9.754 9.608 -30.893 1.00 50.22 646 GLU A CA 1
ATOM 5267 C C . GLU A 1 646 ? -8.829 9.652 -32.121 1.00 50.22 646 GLU A C 1
ATOM 5269 O O . GLU A 1 646 ? -8.605 10.706 -32.728 1.00 50.22 646 GLU A O 1
ATOM 5274 N N . SER A 1 647 ? -8.227 8.513 -32.447 1.00 51.28 647 SER A N 1
ATOM 5275 C CA . SER A 1 647 ? -7.312 8.365 -33.566 1.00 51.28 647 SER A CA 1
ATOM 5276 C C . SER A 1 647 ? -8.018 8.751 -34.864 1.00 51.28 647 SER A C 1
ATOM 5278 O O . SER A 1 647 ? -9.163 8.389 -35.116 1.00 51.28 647 SER A O 1
ATOM 5280 N N . MET A 1 648 ? -7.332 9.504 -35.720 1.00 51.66 648 MET A N 1
ATOM 5281 C CA . MET A 1 648 ? -7.916 9.989 -36.976 1.00 51.66 648 MET A CA 1
ATOM 5282 C C . MET A 1 648 ? -7.985 8.900 -38.066 1.00 51.66 648 MET A C 1
ATOM 5284 O O . MET A 1 648 ? -8.167 9.232 -39.234 1.00 51.66 648 MET A O 1
ATOM 5288 N N . ASP A 1 649 ? -7.755 7.621 -37.728 1.00 51.69 649 ASP A N 1
ATOM 5289 C CA . ASP A 1 649 ? -7.626 6.471 -38.648 1.00 51.69 649 ASP A CA 1
ATOM 5290 C C . ASP A 1 649 ? -6.596 6.639 -39.796 1.00 51.69 649 ASP A C 1
ATOM 5292 O O . ASP A 1 649 ? -6.457 5.783 -40.673 1.00 51.69 649 ASP A O 1
ATOM 5296 N N . THR A 1 650 ? -5.814 7.724 -39.792 1.00 52.78 650 THR A N 1
ATOM 5297 C CA . THR A 1 650 ? -4.792 8.049 -40.803 1.00 52.78 650 THR A CA 1
ATOM 5298 C C . THR A 1 650 ? -3.356 7.879 -40.302 1.00 52.78 650 THR A C 1
ATOM 5300 O O . THR A 1 650 ? -2.407 8.124 -41.048 1.00 52.78 650 THR A O 1
ATOM 5303 N N . GLU A 1 651 ? -3.163 7.501 -39.039 1.00 63.47 651 GLU A N 1
ATOM 5304 C CA . GLU A 1 651 ? -1.842 7.432 -38.411 1.00 63.47 651 GLU A CA 1
ATOM 5305 C C . GLU A 1 651 ? -1.086 6.150 -38.812 1.00 63.47 651 GLU A C 1
ATOM 5307 O O . GLU A 1 651 ? -1.452 5.033 -38.444 1.00 63.47 651 GLU A O 1
ATOM 5312 N N . GLU A 1 652 ? 0.013 6.290 -39.565 1.00 65.50 652 GLU A N 1
ATOM 5313 C CA . GLU A 1 652 ? 0.934 5.171 -39.819 1.00 65.50 652 GLU A CA 1
ATOM 5314 C C . GLU A 1 652 ? 1.746 4.841 -38.551 1.00 65.50 652 GLU A C 1
ATOM 5316 O O . GLU A 1 652 ? 2.255 5.736 -37.873 1.00 65.50 652 GLU A O 1
ATOM 5321 N N . PHE A 1 653 ? 1.951 3.550 -38.261 1.00 74.12 653 PHE A N 1
ATOM 5322 C CA . PHE A 1 653 ? 2.782 3.095 -37.141 1.00 74.12 653 PHE A CA 1
ATOM 5323 C C . PHE A 1 653 ? 4.197 3.700 -37.204 1.00 74.12 653 PHE A C 1
ATOM 5325 O O . PHE A 1 653 ? 4.843 3.667 -38.250 1.00 74.12 653 PHE A O 1
ATOM 5332 N N . PHE A 1 654 ? 4.724 4.207 -36.083 1.00 72.88 654 PHE A N 1
ATOM 5333 C CA . PHE A 1 654 ? 5.970 4.996 -36.061 1.00 72.88 654 PHE A CA 1
ATOM 5334 C C . PHE A 1 654 ? 7.180 4.298 -36.718 1.00 72.88 654 PHE A C 1
ATOM 5336 O O . PHE A 1 654 ? 7.977 4.933 -37.413 1.00 72.88 654 PHE A O 1
ATOM 5343 N N . LEU A 1 655 ? 7.311 2.972 -36.563 1.00 73.56 655 LEU A N 1
ATOM 5344 C CA . LEU A 1 655 ? 8.386 2.222 -37.223 1.00 73.56 655 LEU A CA 1
ATOM 5345 C C . LEU A 1 655 ? 8.198 2.149 -38.737 1.00 73.56 655 LEU A C 1
ATOM 5347 O O . LEU A 1 655 ? 9.195 2.136 -39.453 1.00 73.56 655 LEU A O 1
ATOM 5351 N N . VAL A 1 656 ? 6.960 2.133 -39.237 1.00 74.50 656 VAL A N 1
ATOM 5352 C CA . VAL A 1 656 ? 6.684 2.189 -40.680 1.00 74.50 656 VAL A CA 1
ATOM 5353 C C . VAL A 1 656 ? 7.165 3.508 -41.246 1.00 74.50 656 VAL A C 1
ATOM 5355 O O . VAL A 1 656 ? 7.959 3.483 -42.184 1.00 74.50 656 VAL A O 1
ATOM 5358 N N . GLN A 1 657 ? 6.767 4.629 -40.640 1.00 72.56 657 GLN A N 1
ATOM 5359 C CA . GLN A 1 657 ? 7.175 5.966 -41.085 1.00 72.56 657 GLN A CA 1
ATOM 5360 C C . GLN A 1 657 ? 8.701 6.072 -41.198 1.00 72.56 657 GLN A C 1
ATOM 5362 O O . GLN A 1 657 ? 9.240 6.554 -42.194 1.00 72.56 657 GLN A O 1
ATOM 5367 N N . MET A 1 658 ? 9.417 5.536 -40.209 1.00 73.19 658 MET A N 1
ATOM 5368 C CA . MET A 1 658 ? 10.874 5.539 -40.205 1.00 73.19 658 MET A CA 1
ATOM 5369 C C . MET A 1 658 ? 11.499 4.604 -41.237 1.00 73.19 658 MET A C 1
ATOM 5371 O O . MET A 1 658 ? 12.390 5.003 -41.982 1.00 73.19 658 MET A O 1
ATOM 5375 N N . TRP A 1 659 ? 11.086 3.339 -41.263 1.00 76.19 659 TRP A N 1
ATOM 5376 C CA . TRP A 1 659 ? 11.761 2.312 -42.058 1.00 76.19 659 TRP A CA 1
ATOM 5377 C C . TRP A 1 659 ? 11.427 2.420 -43.546 1.00 76.19 659 TRP A C 1
ATOM 5379 O O . TRP A 1 659 ? 12.220 1.990 -44.385 1.00 76.19 659 TRP A O 1
ATOM 5389 N N . LYS A 1 660 ? 10.285 3.033 -43.880 1.00 74.31 660 LYS A N 1
ATOM 5390 C CA . LYS A 1 660 ? 9.870 3.351 -45.253 1.00 74.31 660 LYS A CA 1
ATOM 5391 C C . LYS A 1 660 ? 10.822 4.337 -45.933 1.00 74.31 660 LYS A C 1
ATOM 5393 O O . LYS A 1 660 ? 11.065 4.200 -47.128 1.00 74.31 660 LYS A O 1
ATOM 5398 N N . HIS A 1 661 ? 11.397 5.270 -45.173 1.00 73.06 661 HIS A N 1
ATOM 5399 C CA . HIS A 1 661 ? 12.250 6.354 -45.680 1.00 73.06 661 HIS A CA 1
ATOM 5400 C C . HIS A 1 661 ? 13.692 6.316 -45.143 1.00 73.06 661 HIS A C 1
ATOM 5402 O O . HIS A 1 661 ? 14.441 7.278 -45.301 1.00 73.06 661 HIS A O 1
ATOM 5408 N N . ALA A 1 662 ? 14.098 5.223 -44.494 1.00 74.38 662 ALA A N 1
ATOM 5409 C CA . ALA A 1 662 ? 15.411 5.116 -43.871 1.00 74.38 662 ALA A CA 1
ATOM 5410 C C . ALA A 1 662 ? 16.550 5.087 -44.906 1.00 74.38 662 ALA A C 1
ATOM 5412 O O . ALA A 1 662 ? 16.669 4.126 -45.670 1.00 74.38 662 ALA A O 1
ATOM 5413 N N . ASP A 1 663 ? 17.436 6.088 -44.861 1.00 74.69 663 ASP A N 1
ATOM 5414 C CA . ASP A 1 663 ? 18.719 6.098 -45.569 1.00 74.69 663 ASP A CA 1
ATOM 5415 C C . ASP A 1 663 ? 19.883 6.369 -44.595 1.00 74.69 663 ASP A C 1
ATOM 5417 O O . ASP A 1 663 ? 19.920 7.433 -43.967 1.00 74.69 663 ASP A O 1
ATOM 5421 N N . PRO A 1 664 ? 20.824 5.421 -44.380 1.00 74.00 664 PRO A N 1
ATOM 5422 C CA . PRO A 1 664 ? 20.970 4.098 -45.005 1.00 74.00 664 PRO A CA 1
ATOM 5423 C C . PRO A 1 664 ? 19.896 3.068 -44.601 1.00 74.00 664 PRO A C 1
ATOM 5425 O O . PRO A 1 664 ? 19.213 3.275 -43.598 1.00 74.00 664 PRO A O 1
ATOM 5428 N N . PRO A 1 665 ? 19.777 1.939 -45.335 1.00 73.81 665 PRO A N 1
ATOM 5429 C CA . PRO A 1 665 ? 18.822 0.872 -45.036 1.00 73.81 665 PRO A CA 1
ATOM 5430 C C . PRO A 1 665 ? 18.991 0.284 -43.629 1.00 73.81 665 PRO A C 1
ATOM 5432 O O . PRO A 1 665 ? 20.118 0.139 -43.148 1.00 73.81 665 PRO A O 1
ATOM 5435 N N . MET A 1 666 ? 17.877 -0.108 -43.001 1.00 76.12 666 MET A N 1
ATOM 5436 C CA . MET A 1 666 ? 17.875 -0.775 -41.696 1.00 76.12 666 MET A CA 1
ATOM 5437 C C . MET A 1 666 ? 18.141 -2.284 -41.837 1.00 76.12 666 MET A C 1
ATOM 5439 O O . MET A 1 666 ? 17.602 -2.976 -42.699 1.00 76.12 666 MET A O 1
ATOM 5443 N N . VAL A 1 667 ? 18.995 -2.796 -40.963 1.00 71.50 667 VAL A N 1
ATOM 5444 C CA . VAL A 1 667 ? 19.516 -4.162 -40.929 1.00 71.50 667 VAL A CA 1
ATOM 5445 C C . VAL A 1 667 ? 19.025 -4.857 -39.670 1.00 71.50 667 VAL A C 1
ATOM 5447 O O . VAL A 1 667 ? 19.174 -4.315 -38.573 1.00 71.50 667 VAL A O 1
ATOM 5450 N N . LEU A 1 668 ? 18.519 -6.082 -39.818 1.00 68.00 668 LEU A N 1
ATOM 5451 C CA . LEU A 1 668 ? 18.291 -6.987 -38.701 1.00 68.00 668 LEU A CA 1
ATOM 5452 C C . LEU A 1 668 ? 19.151 -8.241 -38.848 1.00 68.00 668 LEU A C 1
ATOM 5454 O O . LEU A 1 668 ? 19.183 -8.898 -39.888 1.00 68.00 668 LEU A O 1
ATOM 5458 N N . LEU A 1 669 ? 19.818 -8.622 -37.766 1.00 66.44 669 LEU A N 1
ATOM 5459 C CA . LEU A 1 669 ? 20.415 -9.950 -37.686 1.00 66.44 669 LEU A CA 1
ATOM 5460 C C . LEU A 1 669 ? 19.314 -11.001 -37.557 1.00 66.44 669 LEU A C 1
ATOM 5462 O O . LEU A 1 669 ? 18.263 -10.727 -36.966 1.00 66.44 669 LEU A O 1
ATOM 5466 N N . ASN A 1 670 ? 19.550 -12.204 -38.083 1.00 64.81 670 ASN A N 1
ATOM 5467 C CA . ASN A 1 670 ? 18.640 -13.309 -37.828 1.00 64.81 670 ASN A CA 1
ATOM 5468 C C . ASN A 1 670 ? 18.650 -13.646 -36.340 1.00 64.81 670 ASN A C 1
ATOM 5470 O O . ASN A 1 670 ? 19.686 -13.866 -35.724 1.00 64.81 670 ASN A O 1
ATOM 5474 N N . GLN A 1 671 ? 17.458 -13.609 -35.755 1.00 64.06 671 GLN A N 1
ATOM 5475 C CA . GLN A 1 671 ? 17.301 -13.627 -34.312 1.00 64.06 671 GLN A CA 1
ATOM 5476 C C . GLN A 1 671 ? 17.159 -15.059 -33.797 1.00 64.06 671 GLN A C 1
ATOM 5478 O O . GLN A 1 671 ? 16.371 -15.841 -34.337 1.00 64.06 671 GLN A O 1
ATOM 5483 N N . MET A 1 672 ? 17.840 -15.354 -32.687 1.00 62.50 672 MET A N 1
ATOM 5484 C CA . MET A 1 672 ? 17.516 -16.505 -31.833 1.00 62.50 672 MET A CA 1
ATOM 5485 C C . MET A 1 672 ? 16.058 -16.443 -31.355 1.00 62.50 672 MET A C 1
ATOM 5487 O O . MET A 1 672 ? 15.487 -15.349 -31.238 1.00 62.50 672 MET A O 1
ATOM 5491 N N . SER A 1 673 ? 15.474 -17.608 -31.057 1.00 57.09 673 SER A N 1
ATOM 5492 C CA . SER A 1 673 ? 14.096 -17.718 -30.571 1.00 57.09 673 SER A CA 1
ATOM 5493 C C . SER A 1 673 ? 13.901 -16.992 -29.229 1.00 57.09 673 SER A C 1
ATOM 5495 O O . SER A 1 673 ? 14.857 -16.786 -28.479 1.00 57.09 673 SER A O 1
ATOM 5497 N N . ILE A 1 674 ? 12.658 -16.605 -28.905 1.00 56.50 674 ILE A N 1
ATOM 5498 C CA . ILE A 1 674 ? 12.362 -15.957 -27.615 1.00 56.50 674 ILE A CA 1
ATOM 5499 C C . ILE A 1 674 ? 12.739 -16.891 -26.459 1.00 56.50 674 ILE A C 1
ATOM 5501 O O . ILE A 1 674 ? 13.398 -16.438 -25.531 1.00 56.50 674 ILE A O 1
ATOM 5505 N N . SER A 1 675 ? 12.400 -18.184 -26.542 1.00 54.72 675 SER A N 1
ATOM 5506 C CA . SER A 1 675 ? 12.696 -19.174 -25.496 1.00 54.72 675 SER A CA 1
ATOM 5507 C C . SER A 1 675 ? 14.189 -19.305 -25.199 1.00 54.72 675 SER A C 1
ATOM 5509 O O . SER A 1 675 ? 14.562 -19.375 -24.032 1.00 54.72 675 SER A O 1
ATOM 5511 N N . ASP A 1 676 ? 15.038 -19.246 -26.225 1.00 57.97 676 ASP A N 1
ATOM 5512 C CA . ASP A 1 676 ? 16.494 -19.329 -26.046 1.00 57.97 676 ASP A CA 1
ATOM 5513 C C . ASP A 1 676 ? 17.062 -17.977 -25.577 1.00 57.97 676 ASP A C 1
ATOM 5515 O O . ASP A 1 676 ? 18.009 -17.912 -24.799 1.00 57.97 676 ASP A O 1
ATOM 5519 N N . SER A 1 677 ? 16.430 -16.864 -25.970 1.00 55.94 677 SER A N 1
ATOM 5520 C CA . SER A 1 677 ? 16.813 -15.519 -25.519 1.00 55.94 677 SER A CA 1
ATOM 5521 C C . SER A 1 677 ? 16.447 -15.210 -24.062 1.00 55.94 677 SER A C 1
ATOM 5523 O O . SER A 1 677 ? 17.033 -14.303 -23.470 1.00 55.94 677 SER A O 1
ATOM 5525 N N . VAL A 1 678 ? 15.492 -15.946 -23.480 1.00 50.44 678 VAL A N 1
ATOM 5526 C CA . VAL A 1 678 ? 15.099 -15.822 -22.065 1.00 50.44 678 VAL A CA 1
ATOM 5527 C C . VAL A 1 678 ? 16.219 -16.315 -21.134 1.00 50.44 678 VAL A C 1
ATOM 5529 O O . VAL A 1 678 ? 16.289 -15.881 -19.988 1.00 50.44 678 VAL A O 1
ATOM 5532 N N . GLN A 1 679 ? 17.154 -17.142 -21.623 1.00 50.31 679 GLN A N 1
ATOM 5533 C CA . GLN A 1 679 ? 18.297 -17.630 -20.837 1.00 50.31 679 GLN A CA 1
ATOM 5534 C C . GLN A 1 679 ? 19.388 -16.565 -20.607 1.00 50.31 679 GLN A C 1
ATOM 5536 O O . GLN A 1 679 ? 20.056 -16.596 -19.577 1.00 50.31 679 GLN A O 1
ATOM 5541 N N . THR A 1 680 ? 19.530 -15.572 -21.497 1.00 55.66 680 THR A N 1
ATOM 5542 C CA . THR A 1 680 ? 20.482 -14.455 -21.325 1.00 55.66 680 THR A CA 1
ATOM 5543 C C . THR A 1 680 ? 19.891 -13.398 -20.383 1.00 55.66 680 THR A C 1
ATOM 5545 O O . THR A 1 680 ? 19.331 -12.381 -20.794 1.00 55.66 680 THR A O 1
ATOM 5548 N N . HIS A 1 681 ? 19.927 -13.648 -19.078 1.00 59.34 681 HIS A N 1
ATOM 5549 C CA . HIS A 1 681 ? 19.379 -12.733 -18.073 1.00 59.34 681 HIS A CA 1
ATOM 5550 C C . HIS A 1 681 ? 20.391 -11.635 -17.732 1.00 59.34 681 HIS A C 1
ATOM 5552 O O . HIS A 1 681 ? 21.523 -11.940 -17.372 1.00 59.34 681 HIS A O 1
ATOM 5558 N N . MET A 1 682 ? 19.984 -10.359 -17.735 1.00 65.69 682 MET A N 1
ATOM 5559 C CA . MET A 1 682 ? 20.874 -9.240 -17.357 1.00 65.69 682 MET A CA 1
ATOM 5560 C C . MET A 1 682 ? 21.492 -9.382 -15.952 1.00 65.69 682 MET A C 1
ATOM 5562 O O . MET A 1 682 ? 22.517 -8.767 -15.691 1.00 65.69 682 MET A O 1
ATOM 5566 N N . GLU A 1 683 ? 20.894 -10.191 -15.071 1.00 61.72 683 GLU A N 1
ATOM 5567 C CA . GLU A 1 683 ? 21.285 -10.308 -13.658 1.00 61.72 683 GLU A CA 1
ATOM 5568 C C . GLU A 1 683 ? 21.762 -11.709 -13.231 1.00 61.72 683 GLU A C 1
ATOM 5570 O O . GLU A 1 683 ? 22.318 -11.833 -12.146 1.00 61.72 683 GLU A O 1
ATOM 5575 N N . LYS A 1 684 ? 21.545 -12.766 -14.033 1.00 70.19 684 LYS A N 1
ATOM 5576 C CA . LYS A 1 684 ? 21.787 -14.162 -13.595 1.00 70.19 684 LYS A CA 1
ATOM 5577 C C . LYS A 1 684 ? 23.023 -14.818 -14.208 1.00 70.19 684 LYS A C 1
ATOM 5579 O O . LYS A 1 684 ? 23.627 -15.653 -13.550 1.00 70.19 684 LYS A O 1
ATOM 5584 N N . SER A 1 685 ? 23.367 -14.469 -15.445 1.00 79.56 685 SER A N 1
ATOM 5585 C CA . SER A 1 685 ? 24.527 -15.010 -16.159 1.00 79.56 685 SER A CA 1
ATOM 5586 C C . SER A 1 685 ? 25.630 -13.968 -16.278 1.00 79.56 685 SER A C 1
ATOM 5588 O O . SER A 1 685 ? 25.365 -12.759 -16.291 1.00 79.56 685 SER A O 1
ATOM 5590 N N . THR A 1 686 ? 26.872 -14.417 -16.408 1.00 85.31 686 THR A N 1
ATOM 5591 C CA . THR A 1 686 ? 27.995 -13.521 -16.701 1.00 85.31 686 THR A CA 1
ATOM 5592 C C . THR A 1 686 ? 28.027 -13.142 -18.184 1.00 85.31 686 THR A C 1
ATOM 5594 O O .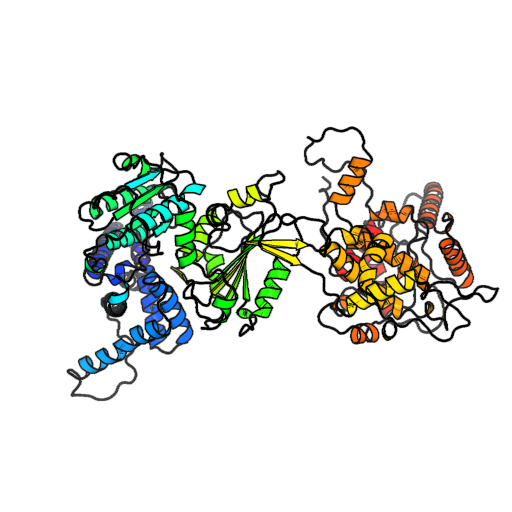 THR A 1 686 ? 27.443 -13.810 -19.034 1.00 85.31 686 THR A O 1
ATOM 5597 N N . LEU A 1 687 ? 28.721 -12.048 -18.520 1.00 86.06 687 LEU A N 1
ATOM 5598 C CA . LEU A 1 687 ? 28.929 -11.647 -19.918 1.00 86.06 687 LEU A CA 1
ATOM 5599 C C . LEU A 1 687 ? 29.600 -12.760 -20.740 1.00 86.06 687 LEU A C 1
ATOM 5601 O O . LEU A 1 687 ? 29.226 -12.984 -21.886 1.00 86.06 687 LEU A O 1
ATOM 5605 N N . LYS A 1 688 ? 30.569 -13.460 -20.142 1.00 85.12 688 LYS A N 1
ATOM 5606 C CA . LYS A 1 688 ? 31.330 -14.519 -20.804 1.00 85.12 688 LYS A CA 1
ATOM 5607 C C . LYS A 1 688 ? 30.463 -15.741 -21.106 1.00 85.12 688 LYS A C 1
ATOM 5609 O O . LYS A 1 688 ? 30.453 -16.209 -22.235 1.00 85.12 688 LYS A O 1
ATOM 5614 N N . GLU A 1 689 ? 29.671 -16.184 -20.130 1.00 84.62 689 GLU A N 1
ATOM 5615 C CA . GLU A 1 689 ? 28.690 -17.258 -20.330 1.00 84.62 689 GLU A CA 1
ATOM 5616 C C . GLU A 1 689 ? 27.688 -16.917 -21.432 1.00 84.62 689 GLU A C 1
ATOM 5618 O O . GLU A 1 689 ? 27.350 -17.779 -22.242 1.00 84.62 689 GLU A O 1
ATOM 5623 N N . ASP A 1 690 ? 27.214 -15.669 -21.478 1.00 83.69 690 ASP A N 1
ATOM 5624 C CA . ASP A 1 690 ? 26.305 -15.240 -22.536 1.00 83.69 690 ASP A CA 1
ATOM 5625 C C . ASP A 1 690 ? 26.994 -15.325 -23.902 1.00 83.69 690 ASP A C 1
ATOM 5627 O O . ASP A 1 690 ? 26.409 -15.883 -24.819 1.00 83.69 690 ASP A O 1
ATOM 5631 N N . LEU A 1 691 ? 28.234 -14.844 -24.043 1.00 83.56 691 LEU A N 1
ATOM 5632 C CA . LEU A 1 691 ? 28.982 -14.909 -25.304 1.00 83.56 691 LEU A CA 1
ATOM 5633 C C . LEU A 1 691 ? 29.270 -16.347 -25.761 1.00 83.56 691 LEU A C 1
ATOM 5635 O O . LEU A 1 691 ? 29.159 -16.621 -26.956 1.00 83.56 691 LEU A O 1
ATOM 5639 N N . ASP A 1 692 ? 29.586 -17.259 -24.841 1.00 80.69 692 ASP A N 1
ATOM 5640 C CA . ASP A 1 692 ? 29.925 -18.652 -25.164 1.00 80.69 692 ASP A CA 1
ATOM 5641 C C . ASP A 1 692 ? 28.694 -19.479 -25.585 1.00 80.69 692 ASP A C 1
ATOM 5643 O O . ASP A 1 692 ? 28.793 -20.372 -26.428 1.00 80.69 692 ASP A O 1
ATOM 5647 N N . ASN A 1 693 ? 27.513 -19.171 -25.039 1.00 74.06 693 ASN A N 1
ATOM 5648 C CA . ASN A 1 693 ? 26.283 -19.944 -25.263 1.00 74.06 693 ASN A CA 1
ATOM 5649 C C . ASN A 1 693 ? 25.437 -19.466 -26.458 1.00 74.06 693 ASN A C 1
ATOM 5651 O O . ASN A 1 693 ? 24.384 -20.042 -26.750 1.00 74.06 693 ASN A O 1
ATOM 5655 N N . VAL A 1 694 ? 25.841 -18.404 -27.161 1.00 70.50 694 VAL A N 1
ATOM 5656 C CA . VAL A 1 694 ? 25.038 -17.864 -28.268 1.00 70.50 694 VAL A CA 1
ATOM 5657 C C . VAL A 1 694 ? 25.196 -18.724 -29.520 1.00 70.50 694 VAL A C 1
ATOM 5659 O O . VAL A 1 694 ? 26.173 -18.626 -30.259 1.00 70.50 694 VAL A O 1
ATOM 5662 N N . HIS A 1 695 ? 24.162 -19.506 -29.824 1.00 65.94 695 HIS A N 1
ATOM 5663 C CA . HIS A 1 695 ? 24.018 -20.166 -31.119 1.00 65.94 695 HIS A CA 1
ATOM 5664 C C . HIS A 1 695 ? 23.556 -19.166 -32.189 1.00 65.94 695 HIS A C 1
ATOM 5666 O O . HIS A 1 695 ? 22.386 -18.777 -32.227 1.00 65.94 695 HIS A O 1
ATOM 5672 N N . ILE A 1 696 ? 24.475 -18.754 -33.067 1.00 63.22 696 ILE A N 1
ATOM 5673 C CA . ILE A 1 696 ? 24.195 -17.801 -34.149 1.00 63.22 696 ILE A CA 1
ATOM 5674 C C . ILE A 1 696 ? 23.982 -18.513 -35.474 1.00 63.22 696 ILE A C 1
ATOM 5676 O O . ILE A 1 696 ? 24.826 -19.269 -35.947 1.00 63.22 696 ILE A O 1
ATOM 5680 N N . ASP A 1 697 ? 22.868 -18.180 -36.112 1.00 62.03 697 ASP A N 1
ATOM 5681 C CA . ASP A 1 697 ? 22.710 -18.344 -37.546 1.00 62.03 697 ASP A CA 1
ATOM 5682 C C . ASP A 1 697 ? 23.463 -17.194 -38.234 1.00 62.03 697 ASP A C 1
ATOM 5684 O O . ASP A 1 697 ? 23.082 -16.030 -38.111 1.00 62.03 697 ASP A O 1
ATOM 5688 N N . HIS A 1 698 ? 24.574 -17.497 -38.913 1.00 68.69 698 HIS A N 1
ATOM 5689 C CA . HIS A 1 698 ? 25.434 -16.502 -39.571 1.00 68.69 698 HIS A CA 1
ATOM 5690 C C . HIS A 1 698 ? 24.815 -15.898 -40.847 1.00 68.69 698 HIS A C 1
ATOM 5692 O O . HIS A 1 698 ? 25.530 -15.438 -41.736 1.00 68.69 698 HIS A O 1
ATOM 5698 N N . SER A 1 699 ? 23.490 -15.883 -40.951 1.00 62.06 699 SER A N 1
ATOM 5699 C CA . SER A 1 699 ? 22.741 -15.223 -42.011 1.00 62.06 699 SER A CA 1
ATOM 5700 C C . SER A 1 699 ? 22.173 -13.876 -41.545 1.00 62.06 699 SER A C 1
ATOM 5702 O O . SER A 1 699 ? 21.954 -13.620 -40.360 1.00 62.06 699 SER A O 1
ATOM 5704 N N . LEU A 1 700 ? 21.969 -12.969 -42.499 1.00 63.34 700 LEU A N 1
ATOM 5705 C CA . LEU A 1 700 ? 21.560 -11.589 -42.250 1.00 63.34 700 LEU A CA 1
ATOM 5706 C C . LEU A 1 700 ? 20.305 -11.276 -43.061 1.00 63.34 700 LEU A C 1
ATOM 5708 O O . LEU A 1 700 ? 20.260 -11.558 -44.257 1.00 63.34 700 LEU A O 1
ATOM 5712 N N . SER A 1 701 ? 19.309 -10.673 -42.410 1.00 61.03 701 SER A N 1
ATOM 5713 C CA . SER A 1 701 ? 18.072 -10.235 -43.056 1.00 61.03 701 SER A CA 1
ATOM 5714 C C . SER A 1 701 ? 18.065 -8.715 -43.164 1.00 61.03 701 SER A C 1
ATOM 5716 O O . SER A 1 701 ? 17.885 -7.991 -42.184 1.00 61.03 701 SER A O 1
ATOM 5718 N N . LEU A 1 702 ? 18.253 -8.199 -44.376 1.00 62.25 702 LEU A N 1
ATOM 5719 C CA . LEU A 1 702 ? 18.081 -6.771 -44.623 1.00 62.25 702 LEU A CA 1
ATOM 5720 C C . LEU A 1 702 ? 16.592 -6.486 -44.828 1.00 62.25 702 LEU A C 1
ATOM 5722 O O . LEU A 1 702 ? 15.987 -7.036 -45.746 1.00 62.25 702 LEU A O 1
ATOM 5726 N N . LEU A 1 703 ? 16.017 -5.635 -43.981 1.00 60.25 703 LEU A N 1
ATOM 5727 C CA . LEU A 1 703 ? 14.637 -5.177 -44.106 1.00 60.25 703 LEU A CA 1
ATOM 5728 C C . LEU A 1 703 ? 14.663 -3.737 -44.599 1.00 60.25 703 LEU A C 1
ATOM 5730 O O . LEU A 1 703 ? 14.868 -2.795 -43.836 1.00 60.25 703 LEU A O 1
ATOM 5734 N N . SER A 1 704 ? 14.444 -3.566 -45.895 1.00 63.66 704 SER A N 1
ATOM 5735 C CA . SER A 1 704 ? 14.418 -2.248 -46.514 1.00 63.66 704 SER A CA 1
ATOM 5736 C C . SER A 1 704 ? 13.178 -2.095 -47.374 1.00 63.66 704 SER A C 1
ATOM 5738 O O . SER A 1 704 ? 12.822 -3.004 -48.129 1.00 63.66 704 SER A O 1
ATOM 5740 N N . MET A 1 705 ? 12.531 -0.932 -47.269 1.00 62.12 705 MET A N 1
ATOM 5741 C CA . MET A 1 705 ? 11.451 -0.581 -48.182 1.00 62.12 705 MET A CA 1
ATOM 5742 C C . MET A 1 705 ? 11.975 -0.498 -49.613 1.00 62.12 705 MET A C 1
ATOM 5744 O O . MET A 1 705 ? 11.401 -1.145 -50.479 1.00 62.12 705 MET A O 1
ATOM 5748 N N . ASN A 1 706 ? 13.095 0.203 -49.840 1.00 66.44 706 ASN A N 1
ATOM 5749 C CA . ASN A 1 706 ? 13.791 0.175 -51.121 1.00 66.44 706 ASN A CA 1
ATOM 5750 C C . ASN A 1 706 ? 15.294 0.492 -51.024 1.00 66.44 706 ASN A C 1
ATOM 5752 O O . ASN A 1 706 ? 15.702 1.645 -51.106 1.00 66.44 706 ASN A O 1
ATOM 5756 N N . VAL A 1 707 ? 16.137 -0.545 -50.991 1.00 71.50 707 VAL A N 1
ATOM 5757 C CA . VAL A 1 707 ? 17.610 -0.398 -51.015 1.00 71.50 707 VAL A CA 1
ATOM 5758 C C . VAL A 1 707 ? 18.097 0.328 -52.271 1.00 71.50 707 VAL A C 1
ATOM 5760 O O . VAL A 1 707 ? 19.126 0.998 -52.243 1.00 71.50 707 VAL A O 1
ATOM 5763 N N . ASP A 1 708 ? 17.374 0.192 -53.381 1.00 70.06 708 ASP A N 1
ATOM 5764 C CA . ASP A 1 708 ? 17.778 0.686 -54.691 1.00 70.06 708 ASP A CA 1
ATOM 5765 C C . ASP A 1 708 ? 17.525 2.191 -54.870 1.00 70.06 708 ASP A C 1
ATOM 5767 O O . ASP A 1 708 ? 18.212 2.806 -55.685 1.00 70.06 708 ASP A O 1
ATOM 5771 N N . LYS A 1 709 ? 16.672 2.817 -54.047 1.00 72.38 709 LYS A N 1
ATOM 5772 C CA . LYS A 1 709 ? 16.450 4.280 -54.030 1.00 72.38 709 LYS A CA 1
ATOM 5773 C C . LYS A 1 709 ? 17.362 5.044 -53.058 1.00 72.38 709 LYS A C 1
ATOM 5775 O O . LYS A 1 709 ? 17.468 6.263 -53.154 1.00 72.38 709 LYS A O 1
ATOM 5780 N N . ASN A 1 710 ? 18.052 4.345 -52.161 1.00 76.50 710 ASN A N 1
ATOM 5781 C CA . ASN A 1 710 ? 18.899 4.941 -51.127 1.00 76.50 710 ASN A CA 1
ATOM 5782 C C . ASN A 1 710 ? 20.218 5.519 -51.672 1.00 76.50 710 ASN A C 1
ATOM 5784 O O . ASN A 1 710 ? 20.927 4.858 -52.437 1.00 76.50 710 ASN A O 1
ATOM 5788 N N . GLN A 1 711 ? 20.602 6.721 -51.248 1.00 80.81 711 GLN A N 1
ATOM 5789 C CA . GLN A 1 711 ? 21.785 7.420 -51.765 1.00 80.81 711 GLN A CA 1
ATOM 5790 C C . GLN A 1 711 ? 23.032 7.227 -50.890 1.00 80.81 711 GLN A C 1
ATOM 5792 O O . GLN A 1 711 ? 24.151 7.360 -51.390 1.00 80.81 711 GLN A O 1
ATOM 5797 N N . HIS A 1 712 ? 22.861 6.861 -49.617 1.00 83.31 712 HIS A N 1
ATOM 5798 C CA . HIS A 1 712 ? 23.957 6.704 -48.660 1.00 83.31 712 HIS A CA 1
ATOM 5799 C C . HIS A 1 712 ? 24.995 5.641 -49.079 1.00 83.31 712 HIS A C 1
ATOM 5801 O O . HIS A 1 712 ? 24.654 4.593 -49.633 1.00 83.31 712 HIS A O 1
ATOM 5807 N N . GLU A 1 713 ? 26.271 5.850 -48.728 1.00 80.88 713 GLU A N 1
ATOM 5808 C CA . GLU A 1 713 ? 27.386 4.942 -49.064 1.00 80.88 713 GLU A CA 1
ATOM 5809 C C . GLU A 1 713 ? 27.143 3.496 -48.597 1.00 80.88 713 GLU A C 1
ATOM 5811 O O . GLU A 1 713 ? 27.292 2.549 -49.367 1.00 80.88 713 GLU A O 1
ATOM 5816 N N . HIS A 1 714 ? 26.643 3.307 -47.371 1.00 83.19 714 HIS A N 1
ATOM 5817 C CA . HIS A 1 714 ? 26.239 1.982 -46.869 1.00 83.19 714 HIS A CA 1
ATOM 5818 C C . HIS A 1 714 ? 25.219 1.271 -47.780 1.00 83.19 714 HIS A C 1
ATOM 5820 O O . HIS A 1 714 ? 25.266 0.050 -47.906 1.00 83.19 714 HIS A O 1
ATOM 5826 N N . ALA A 1 715 ? 24.306 1.996 -48.438 1.00 79.56 715 ALA A N 1
ATOM 5827 C CA . ALA A 1 715 ? 23.351 1.396 -49.370 1.00 79.56 715 ALA A CA 1
ATOM 5828 C C . ALA A 1 715 ? 24.047 0.881 -50.637 1.00 79.56 715 ALA A C 1
ATOM 5830 O O . ALA A 1 715 ? 23.689 -0.177 -51.152 1.00 79.56 715 ALA A O 1
ATOM 5831 N N . LYS A 1 716 ? 25.070 1.592 -51.131 1.00 81.00 716 LYS A N 1
ATOM 5832 C CA . LYS A 1 716 ? 25.913 1.130 -52.248 1.00 81.00 716 LYS A CA 1
ATOM 5833 C C . LYS A 1 716 ? 26.647 -0.159 -51.876 1.00 81.00 716 LYS A C 1
ATOM 5835 O O . LYS A 1 716 ? 26.629 -1.110 -52.654 1.00 81.00 716 LYS A O 1
ATOM 5840 N N . VAL A 1 717 ? 27.187 -0.228 -50.658 1.00 80.75 717 VAL A N 1
ATOM 5841 C CA . VAL A 1 717 ? 27.820 -1.444 -50.123 1.00 80.75 717 VAL A CA 1
ATOM 5842 C C . VAL A 1 717 ? 26.817 -2.603 -50.039 1.00 80.75 717 VAL A C 1
ATOM 5844 O O . VAL A 1 717 ? 27.121 -3.708 -50.483 1.00 80.75 717 VAL A O 1
ATOM 5847 N N . TRP A 1 718 ? 25.587 -2.368 -49.568 1.00 79.25 718 TRP A N 1
ATOM 5848 C CA . TRP A 1 718 ? 24.547 -3.406 -49.537 1.00 79.25 718 TRP A CA 1
ATOM 5849 C C . TRP A 1 718 ? 24.144 -3.909 -50.928 1.00 79.25 718 TRP A C 1
ATOM 5851 O O . TRP A 1 718 ? 23.972 -5.116 -51.110 1.00 79.25 718 TRP A O 1
ATOM 5861 N N . ARG A 1 719 ? 24.039 -3.025 -51.930 1.00 78.94 719 ARG A N 1
ATOM 5862 C CA . ARG A 1 719 ? 23.800 -3.427 -53.330 1.00 78.94 719 ARG A CA 1
ATOM 5863 C C . ARG A 1 719 ? 24.936 -4.297 -53.864 1.00 78.94 719 ARG A C 1
ATOM 5865 O O . ARG A 1 719 ? 24.678 -5.307 -54.513 1.00 78.94 719 ARG A O 1
ATOM 5872 N N . TYR A 1 720 ? 26.174 -3.931 -53.551 1.00 77.44 720 TYR A N 1
ATOM 5873 C CA . TYR A 1 720 ? 27.361 -4.686 -53.940 1.00 77.44 720 TYR A CA 1
ATOM 5874 C C . TYR A 1 720 ? 27.369 -6.091 -53.314 1.00 77.44 720 TYR A C 1
ATOM 5876 O O . TYR A 1 720 ? 27.528 -7.087 -54.020 1.00 77.44 720 TYR A O 1
ATOM 5884 N N . ILE A 1 721 ? 27.068 -6.201 -52.015 1.00 76.25 721 ILE A N 1
ATOM 5885 C CA . ILE A 1 721 ? 26.940 -7.491 -51.313 1.00 76.25 721 ILE A CA 1
ATOM 5886 C C . ILE A 1 721 ? 25.825 -8.350 -51.925 1.00 76.25 721 ILE A C 1
ATOM 5888 O O . ILE A 1 721 ? 26.024 -9.549 -52.137 1.00 76.25 721 ILE A O 1
ATOM 5892 N N . LYS A 1 722 ? 24.676 -7.743 -52.261 1.00 72.75 722 LYS A N 1
ATOM 5893 C CA . LYS A 1 722 ? 23.553 -8.420 -52.935 1.00 72.75 722 LYS A CA 1
ATOM 5894 C C . LYS A 1 722 ? 23.985 -9.055 -54.259 1.00 72.75 722 LYS A C 1
ATOM 5896 O O . LYS A 1 722 ? 23.579 -10.176 -54.557 1.00 72.75 722 LYS A O 1
ATOM 5901 N N . GLN A 1 723 ? 24.800 -8.347 -55.041 1.00 70.81 723 GLN A N 1
ATOM 5902 C CA . GLN A 1 723 ? 25.263 -8.794 -56.356 1.00 70.81 723 GLN A CA 1
ATOM 5903 C C . GLN A 1 723 ? 26.335 -9.890 -56.267 1.00 70.81 723 GLN A C 1
ATOM 5905 O O . GLN A 1 723 ? 26.274 -10.856 -57.025 1.00 70.81 723 GLN A O 1
ATOM 5910 N N . LEU A 1 724 ? 27.286 -9.774 -55.337 1.00 66.00 724 LEU A N 1
ATOM 5911 C CA . LEU A 1 724 ? 28.444 -10.676 -55.257 1.00 66.00 724 LEU A CA 1
ATOM 5912 C C . LEU A 1 724 ? 28.225 -11.921 -54.409 1.00 66.00 724 LEU A C 1
ATOM 5914 O O . LEU A 1 724 ? 28.625 -13.012 -54.808 1.00 66.00 724 LEU A O 1
ATOM 5918 N N . HIS A 1 725 ? 27.590 -11.777 -53.247 1.00 61.34 725 HIS A N 1
ATOM 5919 C CA . HIS A 1 725 ? 27.506 -12.860 -52.265 1.00 61.34 725 HIS A CA 1
ATOM 5920 C C . HIS A 1 725 ? 26.167 -13.599 -52.283 1.00 61.34 725 HIS A C 1
ATOM 5922 O O . HIS A 1 725 ? 25.983 -14.536 -51.509 1.00 61.34 725 HIS A O 1
ATOM 5928 N N . LYS A 1 726 ? 25.234 -13.211 -53.169 1.00 59.03 726 LYS A N 1
ATOM 5929 C CA . LYS A 1 726 ? 23.872 -13.774 -53.267 1.00 59.03 726 LYS A CA 1
ATOM 5930 C C . LYS A 1 726 ? 23.141 -13.827 -51.917 1.00 59.03 726 LYS A C 1
ATOM 5932 O O . LYS A 1 726 ? 22.333 -14.723 -51.684 1.00 59.03 726 LYS A O 1
ATOM 5937 N N . TRP A 1 727 ? 23.428 -12.888 -51.016 1.00 63.94 727 TRP A N 1
ATOM 5938 C CA . TRP A 1 727 ? 22.702 -12.787 -49.753 1.00 63.94 727 TRP A CA 1
ATOM 5939 C C . TRP A 1 727 ? 21.241 -12.430 -50.041 1.00 63.94 727 TRP A C 1
ATOM 5941 O O . TRP A 1 727 ? 20.961 -11.539 -50.850 1.00 63.94 727 TRP A O 1
ATOM 5951 N N . GLU A 1 728 ? 20.307 -13.136 -49.399 1.00 54.34 728 GLU A N 1
ATOM 5952 C CA . GLU A 1 728 ? 18.874 -12.876 -49.542 1.00 54.34 728 GLU A CA 1
ATOM 5953 C C . GLU A 1 728 ? 18.512 -11.561 -48.828 1.00 54.34 728 GLU A C 1
ATOM 5955 O O . GLU A 1 728 ? 18.154 -11.520 -47.656 1.00 54.34 728 GLU A O 1
ATOM 5960 N N . ILE A 1 729 ? 18.652 -10.454 -49.556 1.00 60.09 729 ILE A N 1
ATOM 5961 C CA . ILE A 1 729 ? 18.257 -9.112 -49.126 1.00 60.09 729 ILE A CA 1
ATOM 5962 C C . ILE A 1 729 ? 16.804 -8.869 -49.545 1.00 60.09 729 ILE A C 1
ATOM 5964 O O . ILE A 1 729 ? 16.499 -8.837 -50.742 1.00 60.09 729 ILE A O 1
ATOM 5968 N N . TYR A 1 730 ? 15.916 -8.673 -48.568 1.00 59.09 730 TYR A N 1
ATOM 5969 C CA . TYR A 1 730 ? 14.484 -8.516 -48.805 1.00 59.09 730 TYR A CA 1
ATOM 5970 C C . TYR A 1 730 ? 14.117 -7.039 -49.039 1.00 59.09 730 TYR A C 1
ATOM 5972 O O . TYR A 1 730 ? 14.343 -6.178 -48.188 1.00 59.09 730 TYR A O 1
ATOM 5980 N N . ASN A 1 731 ? 13.567 -6.743 -50.222 1.00 62.53 731 ASN A N 1
ATOM 5981 C CA . ASN A 1 731 ? 13.145 -5.402 -50.641 1.00 62.53 731 ASN A CA 1
ATOM 5982 C C . ASN A 1 731 ? 11.611 -5.386 -50.793 1.00 62.53 731 ASN A C 1
ATOM 5984 O O . ASN A 1 731 ? 11.072 -6.047 -51.685 1.00 62.53 731 ASN A O 1
ATOM 5988 N N . PHE A 1 732 ? 10.918 -4.665 -49.905 1.00 64.69 732 PHE A N 1
ATOM 5989 C CA . PHE A 1 732 ? 9.451 -4.680 -49.839 1.00 64.69 732 PHE A CA 1
ATOM 5990 C C . PHE A 1 732 ? 8.784 -3.989 -51.031 1.00 64.69 732 PHE A C 1
ATOM 5992 O O . PHE A 1 732 ? 7.760 -4.484 -51.502 1.00 64.69 732 PHE A O 1
ATOM 5999 N N . GLU A 1 733 ? 9.347 -2.898 -51.558 1.00 64.12 733 GLU A N 1
ATOM 6000 C CA . GLU A 1 733 ? 8.763 -2.177 -52.696 1.00 64.12 733 GLU A CA 1
ATOM 6001 C C . GLU A 1 733 ? 8.795 -3.039 -53.965 1.00 64.12 733 GLU A C 1
ATOM 6003 O O . GLU A 1 733 ? 7.785 -3.149 -54.654 1.00 64.12 733 GLU A O 1
ATOM 6008 N N . GLN A 1 734 ? 9.885 -3.779 -54.202 1.00 61.66 734 GLN A N 1
ATOM 6009 C CA . GLN A 1 734 ? 9.976 -4.725 -55.325 1.00 61.66 734 GLN A CA 1
ATOM 6010 C C . GLN A 1 734 ? 8.935 -5.849 -55.242 1.00 61.66 734 GLN A C 1
ATOM 6012 O O . GLN A 1 734 ? 8.451 -6.323 -56.271 1.00 61.66 734 GLN A O 1
ATOM 6017 N N . GLU A 1 735 ? 8.580 -6.309 -54.041 1.00 57.28 735 GLU A N 1
ATOM 6018 C CA . GLU A 1 735 ? 7.497 -7.282 -53.867 1.00 57.28 735 GLU A CA 1
ATOM 6019 C C . GLU A 1 735 ? 6.106 -6.665 -54.016 1.00 57.28 735 GLU A C 1
ATOM 6021 O O . GLU A 1 735 ? 5.222 -7.306 -54.595 1.00 57.28 735 GLU A O 1
ATOM 6026 N N . LEU A 1 736 ? 5.907 -5.434 -53.539 1.00 59.59 736 LEU A N 1
ATOM 6027 C CA . LEU A 1 736 ? 4.658 -4.695 -53.706 1.00 59.59 736 LEU A CA 1
ATOM 6028 C C . LEU A 1 736 ? 4.394 -4.421 -55.194 1.00 59.59 736 LEU A C 1
ATOM 6030 O O . LEU A 1 736 ? 3.302 -4.693 -55.690 1.00 59.59 736 LEU A O 1
ATOM 6034 N N . GLU A 1 737 ? 5.411 -3.980 -55.934 1.00 59.97 737 GLU A N 1
ATOM 6035 C CA . GLU A 1 737 ? 5.371 -3.757 -57.382 1.00 59.97 737 GLU A CA 1
ATOM 6036 C C . GLU A 1 737 ? 5.134 -5.062 -58.148 1.00 59.97 737 GLU A C 1
ATOM 6038 O O . GLU A 1 737 ? 4.239 -5.117 -58.992 1.00 59.97 737 GLU A O 1
ATOM 6043 N N . LYS A 1 738 ? 5.844 -6.152 -57.807 1.00 57.56 738 LYS A N 1
ATOM 6044 C CA . LYS A 1 738 ? 5.598 -7.489 -58.385 1.00 57.56 738 LYS A CA 1
ATOM 6045 C C . LYS A 1 738 ? 4.171 -7.961 -58.129 1.00 57.56 738 LYS A C 1
ATOM 6047 O O . LYS A 1 738 ? 3.553 -8.494 -59.045 1.00 57.56 738 LYS A O 1
ATOM 6052 N N . LYS A 1 739 ? 3.621 -7.756 -56.925 1.00 53.22 739 LYS A N 1
ATOM 6053 C CA . LYS A 1 739 ? 2.216 -8.065 -56.612 1.00 53.22 739 LYS A CA 1
ATOM 6054 C C . LYS A 1 739 ? 1.265 -7.210 -57.435 1.00 53.22 739 LYS A C 1
ATOM 6056 O O . LYS A 1 739 ? 0.372 -7.774 -58.047 1.00 53.22 739 LYS A O 1
ATOM 6061 N N . THR A 1 740 ? 1.477 -5.899 -57.510 1.00 51.22 740 THR A N 1
ATOM 6062 C CA . THR A 1 740 ? 0.611 -4.969 -58.257 1.00 51.22 740 THR A CA 1
ATOM 6063 C C . THR A 1 740 ? 0.631 -5.275 -59.758 1.00 51.22 740 THR A C 1
ATOM 6065 O O . THR A 1 740 ? -0.410 -5.271 -60.413 1.00 51.22 740 THR A O 1
ATOM 6068 N N . PHE A 1 741 ? 1.798 -5.629 -60.299 1.00 47.44 741 PHE A N 1
ATOM 6069 C CA . PHE A 1 741 ? 1.981 -6.072 -61.680 1.00 47.44 741 PHE A CA 1
ATOM 6070 C C . PHE A 1 741 ? 1.323 -7.434 -61.945 1.00 47.44 741 PHE A C 1
ATOM 6072 O O . PHE A 1 741 ? 0.576 -7.570 -62.913 1.00 47.44 741 PHE A O 1
ATOM 6079 N N . LEU A 1 742 ? 1.512 -8.428 -61.066 1.00 48.41 742 LEU A N 1
ATOM 6080 C CA . LEU A 1 742 ? 0.816 -9.719 -61.157 1.00 48.41 742 LEU A CA 1
ATOM 6081 C C . LEU A 1 742 ? -0.699 -9.562 -61.002 1.00 48.41 742 LEU A C 1
ATOM 6083 O O . LEU A 1 742 ? -1.435 -10.256 -61.685 1.00 48.41 742 LEU A O 1
ATOM 6087 N N . GLN A 1 743 ? -1.180 -8.654 -60.156 1.00 44.75 743 GLN A N 1
ATOM 6088 C CA . GLN A 1 743 ? -2.605 -8.393 -59.962 1.00 44.75 743 GLN A CA 1
ATOM 6089 C C . GLN A 1 743 ? -3.203 -7.715 -61.200 1.00 44.75 743 GLN A C 1
ATOM 6091 O O . GLN A 1 743 ? -4.247 -8.151 -61.667 1.00 44.75 743 GLN A O 1
ATOM 6096 N N . ARG A 1 744 ? -2.507 -6.744 -61.810 1.00 43.69 744 ARG A N 1
ATOM 6097 C CA . ARG A 1 744 ? -2.892 -6.148 -63.105 1.00 43.69 744 ARG A CA 1
ATOM 6098 C C . ARG A 1 744 ? -2.878 -7.170 -64.249 1.00 43.69 744 ARG A C 1
ATOM 6100 O O . ARG A 1 744 ? -3.780 -7.166 -65.077 1.00 43.69 744 ARG A O 1
ATOM 6107 N N . THR A 1 745 ? -1.912 -8.088 -64.253 1.00 44.31 745 THR A N 1
ATOM 6108 C CA . THR A 1 745 ? -1.783 -9.130 -65.288 1.00 44.31 745 THR A CA 1
ATOM 6109 C C . THR A 1 745 ? -2.803 -10.265 -65.097 1.00 44.31 745 THR A C 1
ATOM 6111 O O . THR A 1 745 ? -3.408 -10.720 -66.061 1.00 44.31 745 THR A O 1
ATOM 6114 N N . ILE A 1 746 ? -3.075 -10.694 -63.858 1.00 43.84 746 ILE A N 1
ATOM 6115 C CA . ILE A 1 746 ? -4.033 -11.769 -63.531 1.00 43.84 746 ILE A CA 1
ATOM 6116 C C . ILE A 1 746 ? -5.487 -11.284 -63.601 1.00 43.84 746 ILE A C 1
ATOM 6118 O O . ILE A 1 746 ? -6.348 -12.058 -64.013 1.00 43.84 746 ILE A O 1
ATOM 6122 N N . VAL A 1 747 ? -5.778 -10.015 -63.286 1.00 39.16 747 VAL A N 1
ATOM 6123 C CA . VAL A 1 747 ? -7.114 -9.422 -63.509 1.00 39.16 747 VAL A CA 1
ATOM 6124 C C . VAL A 1 747 ? -7.487 -9.425 -64.998 1.00 39.16 747 VAL A C 1
ATOM 6126 O O . VAL A 1 747 ? -8.671 -9.508 -65.310 1.00 39.16 747 VAL A O 1
ATOM 6129 N N . SER A 1 748 ? -6.507 -9.449 -65.911 1.00 39.19 748 SER A N 1
ATOM 6130 C CA . SER A 1 748 ? -6.769 -9.629 -67.345 1.00 39.19 748 SER A CA 1
ATOM 6131 C C . SER A 1 748 ? -7.059 -11.079 -67.768 1.00 39.19 748 SER A C 1
ATOM 6133 O O . SER A 1 748 ? -7.559 -11.279 -68.870 1.00 39.19 748 SER A O 1
ATOM 6135 N N . ILE A 1 749 ? -6.787 -12.091 -66.925 1.00 44.12 749 ILE A N 1
ATOM 6136 C CA . ILE A 1 749 ? -6.875 -13.506 -67.335 1.00 44.12 749 ILE A CA 1
ATOM 6137 C C . ILE A 1 749 ? -7.807 -14.371 -66.466 1.00 44.12 749 ILE A C 1
ATOM 6139 O O . ILE A 1 749 ? -8.538 -15.164 -67.046 1.00 44.12 749 ILE A O 1
ATOM 6143 N N . LEU A 1 750 ? -7.897 -14.256 -65.133 1.00 29.97 750 LEU A N 1
ATOM 6144 C CA . LEU A 1 750 ? -8.790 -15.133 -64.345 1.00 29.97 750 LEU A CA 1
ATOM 6145 C C . LEU A 1 750 ? -9.277 -14.498 -63.028 1.00 29.97 750 LEU A C 1
ATOM 6147 O O . LEU A 1 750 ? -8.501 -14.243 -62.104 1.00 29.97 750 LEU A O 1
ATOM 6151 N N . LYS A 1 751 ? -10.605 -14.365 -62.881 1.00 41.16 751 LYS A N 1
ATOM 6152 C CA . LYS A 1 751 ? -11.277 -14.275 -61.574 1.00 41.16 751 LYS A CA 1
ATOM 6153 C C . LYS A 1 751 ? -11.137 -15.629 -60.877 1.00 41.16 751 LYS A C 1
ATOM 6155 O O . LYS A 1 751 ? -11.830 -16.560 -61.263 1.00 41.16 751 LYS A O 1
ATOM 6160 N N . THR A 1 752 ? -10.259 -15.717 -59.875 1.00 39.44 752 THR A N 1
ATOM 6161 C CA . THR A 1 752 ? -10.295 -16.581 -58.666 1.00 39.44 752 THR A CA 1
ATOM 6162 C C . THR A 1 752 ? -8.886 -17.039 -58.263 1.00 39.44 752 THR A C 1
ATOM 6164 O O . THR A 1 752 ? -8.355 -18.000 -58.805 1.00 39.44 752 THR A O 1
ATOM 6167 N N . ARG A 1 753 ? -8.288 -16.363 -57.268 1.00 35.22 753 ARG A N 1
ATOM 6168 C CA . ARG A 1 753 ? -7.513 -16.933 -56.135 1.00 35.22 753 ARG A CA 1
ATOM 6169 C C . ARG A 1 753 ? -6.801 -15.808 -55.364 1.00 35.22 753 ARG A C 1
ATOM 6171 O O . ARG A 1 753 ? -6.098 -14.992 -55.949 1.00 35.22 753 ARG A O 1
ATOM 6178 N N . LYS A 1 754 ? -7.030 -15.758 -54.045 1.00 43.28 754 LYS A N 1
ATOM 6179 C CA . LYS A 1 754 ? -6.496 -14.754 -53.101 1.00 43.28 754 LYS A CA 1
ATOM 6180 C C . LYS A 1 754 ? -5.060 -15.095 -52.629 1.00 43.28 754 LYS A C 1
ATOM 6182 O O . LYS A 1 754 ? -4.682 -16.265 -52.688 1.00 43.28 754 LYS A O 1
ATOM 6187 N N . PRO A 1 755 ? -4.251 -14.114 -52.163 1.00 41.44 755 PRO A N 1
ATOM 6188 C CA . PRO A 1 755 ? -2.803 -14.111 -52.387 1.00 41.44 755 PRO A CA 1
ATOM 6189 C C . PRO A 1 755 ? -1.944 -14.104 -51.100 1.00 41.44 755 PRO A C 1
ATOM 6191 O O . PRO A 1 755 ? -1.080 -13.245 -50.950 1.00 41.44 755 PRO A O 1
ATOM 6194 N N . ASN A 1 756 ? -2.123 -15.058 -50.180 1.00 40.41 756 ASN A N 1
ATOM 6195 C CA . ASN A 1 756 ? -1.354 -15.080 -48.917 1.00 40.41 756 ASN A CA 1
ATOM 6196 C C . ASN A 1 756 ? -0.202 -16.109 -48.858 1.00 40.41 756 ASN A C 1
ATOM 6198 O O . ASN A 1 756 ? 0.482 -16.208 -47.846 1.00 40.41 756 ASN A O 1
ATOM 6202 N N . SER A 1 757 ? 0.107 -16.835 -49.943 1.00 40.28 757 SER A N 1
ATOM 6203 C CA . SER A 1 757 ? 1.045 -17.976 -49.875 1.00 40.28 757 SER A CA 1
ATOM 6204 C C . SER A 1 757 ? 2.534 -17.674 -50.113 1.00 40.28 757 SER A C 1
ATOM 6206 O O . SER A 1 757 ? 3.322 -18.616 -50.096 1.00 40.28 757 SER A O 1
ATOM 6208 N N . LYS A 1 758 ? 2.949 -16.429 -50.405 1.00 40.41 758 LYS A N 1
ATOM 6209 C CA . LYS A 1 758 ? 4.344 -16.152 -50.828 1.00 40.41 758 LYS A CA 1
ATOM 6210 C C . LYS A 1 758 ? 5.162 -15.225 -49.931 1.00 40.41 758 LYS A C 1
ATOM 6212 O O . LYS A 1 758 ? 6.369 -15.394 -49.917 1.00 40.41 758 LYS A O 1
ATOM 6217 N N . MET A 1 759 ? 4.555 -14.356 -49.119 1.00 38.03 759 MET A N 1
ATOM 6218 C CA . MET A 1 759 ? 5.327 -13.389 -48.311 1.00 38.03 759 MET A CA 1
ATOM 6219 C C . MET A 1 759 ? 6.140 -14.007 -47.160 1.00 38.03 759 MET A C 1
ATOM 6221 O O . MET A 1 759 ? 7.054 -13.374 -46.654 1.00 38.03 759 MET A O 1
ATOM 6225 N N . LEU A 1 760 ? 5.837 -15.244 -46.755 1.00 36.75 760 LEU A N 1
ATOM 6226 C CA . LEU A 1 760 ? 6.615 -15.993 -45.752 1.00 36.75 760 LEU A CA 1
ATOM 6227 C C . LEU A 1 760 ? 7.144 -17.340 -46.285 1.00 36.75 760 LEU A C 1
ATOM 6229 O O . LEU A 1 760 ? 7.927 -17.992 -45.600 1.00 36.75 760 LEU A O 1
ATOM 6233 N N . ALA A 1 761 ? 6.770 -17.750 -47.508 1.00 34.88 761 ALA A N 1
ATOM 6234 C CA . ALA A 1 761 ? 7.346 -18.930 -48.170 1.00 34.88 761 ALA A CA 1
ATOM 6235 C C . ALA A 1 761 ? 8.714 -18.635 -48.826 1.00 34.88 761 ALA A C 1
ATOM 6237 O O . ALA A 1 761 ? 9.387 -19.547 -49.303 1.00 34.88 761 ALA A O 1
ATOM 6238 N N . SER A 1 762 ? 9.143 -17.372 -48.829 1.00 36.88 762 SER A N 1
ATOM 6239 C CA . SER A 1 762 ? 10.478 -16.923 -49.233 1.00 36.88 762 SER A CA 1
ATOM 6240 C C . SER A 1 762 ? 11.224 -16.293 -48.054 1.00 36.88 762 SER A C 1
ATOM 6242 O O . SER A 1 762 ? 11.649 -15.146 -48.120 1.00 36.88 762 SER A O 1
ATOM 6244 N N . ASN A 1 763 ? 11.345 -17.054 -46.963 1.00 31.23 763 ASN A N 1
ATOM 6245 C CA . ASN A 1 763 ? 12.419 -16.876 -45.984 1.00 31.23 763 ASN A CA 1
ATOM 6246 C C . ASN A 1 763 ? 13.575 -17.848 -46.324 1.00 31.23 763 ASN A C 1
ATOM 6248 O O . ASN A 1 763 ? 13.351 -18.896 -46.953 1.00 31.23 763 ASN A O 1
ATOM 6252 N N . PRO A 1 764 ? 14.810 -17.503 -45.935 1.00 33.34 764 PRO A N 1
ATOM 6253 C CA . PRO A 1 764 ? 16.005 -17.679 -46.742 1.00 33.34 764 PRO A CA 1
ATOM 6254 C C . PRO A 1 764 ? 16.398 -19.127 -46.833 1.00 33.34 764 PRO A C 1
ATOM 6256 O O . PRO A 1 764 ? 16.626 -19.778 -45.818 1.00 33.34 764 PRO A O 1
ATOM 6259 N N . SER A 1 765 ? 16.405 -19.682 -48.040 1.00 30.36 765 SER A N 1
ATOM 6260 C CA . SER A 1 765 ? 16.746 -21.099 -48.156 1.00 30.36 765 SER A CA 1
ATOM 6261 C C . SER A 1 765 ? 16.990 -21.660 -49.542 1.00 30.36 765 SER A C 1
ATOM 6263 O O . SER A 1 765 ? 17.132 -22.888 -49.695 1.00 30.36 765 SER A O 1
ATOM 6265 N N . LYS A 1 766 ? 17.116 -20.813 -50.560 1.00 27.64 766 LYS A N 1
ATOM 6266 C CA . LYS A 1 766 ? 17.619 -21.288 -51.847 1.00 27.64 766 LYS A CA 1
ATOM 6267 C C . LYS A 1 766 ? 19.109 -20.986 -51.978 1.00 27.64 766 LYS A C 1
ATOM 6269 O O . LYS A 1 766 ? 19.527 -20.076 -52.667 1.00 27.64 766 LYS A O 1
ATOM 6274 N N . GLN A 1 767 ? 19.857 -21.906 -51.363 1.00 28.12 767 GLN A N 1
ATOM 6275 C CA . GLN A 1 767 ? 21.195 -22.378 -51.735 1.00 28.12 767 GLN A CA 1
ATOM 6276 C C . GLN A 1 767 ? 22.384 -21.416 -51.575 1.00 28.12 767 GLN A C 1
ATOM 6278 O O . GLN A 1 767 ? 22.718 -20.662 -52.481 1.00 28.12 767 GLN A O 1
ATOM 6283 N N . THR A 1 768 ? 23.184 -21.696 -50.543 1.00 25.67 768 THR A N 1
ATOM 6284 C CA . THR A 1 768 ? 24.631 -21.938 -50.680 1.00 25.67 768 THR A CA 1
ATOM 6285 C C . THR A 1 768 ? 24.980 -23.248 -49.937 1.00 25.67 768 THR A C 1
ATOM 6287 O O . THR A 1 768 ? 24.497 -23.508 -48.838 1.00 25.67 768 THR A O 1
ATOM 6290 N N . HIS A 1 769 ? 25.700 -24.171 -50.588 1.00 27.31 769 HIS A N 1
ATOM 6291 C CA . HIS A 1 769 ? 26.125 -25.480 -50.041 1.00 27.31 769 HIS A CA 1
ATOM 6292 C C . HIS A 1 769 ? 27.211 -25.266 -48.955 1.00 27.31 769 HIS A C 1
ATOM 6294 O O . HIS A 1 769 ? 28.074 -24.427 -49.168 1.00 27.31 769 HIS A O 1
ATOM 6300 N N . LYS A 1 770 ? 27.274 -25.925 -47.782 1.00 30.38 770 LYS A N 1
ATOM 6301 C CA . LYS A 1 770 ? 27.168 -27.349 -47.387 1.00 30.38 770 LYS A CA 1
ATOM 6302 C C . LYS A 1 770 ? 26.663 -27.451 -45.921 1.00 30.38 770 LYS A C 1
ATOM 6304 O O . LYS A 1 770 ? 27.092 -26.670 -45.086 1.00 30.38 770 LYS A O 1
ATOM 6309 N N . LYS A 1 771 ? 25.848 -28.484 -45.628 1.00 31.30 771 LYS A N 1
ATOM 6310 C CA . LYS A 1 771 ? 25.182 -28.851 -44.344 1.00 31.30 771 LYS A CA 1
ATOM 6311 C C . LYS A 1 771 ? 24.058 -27.908 -43.865 1.00 31.30 771 LYS A C 1
ATOM 6313 O O . LYS A 1 771 ? 24.234 -27.095 -42.971 1.00 31.30 771 LYS A O 1
ATOM 6318 N N . ARG A 1 772 ? 22.856 -28.118 -44.420 1.00 36.19 772 ARG A N 1
ATOM 6319 C CA . ARG A 1 772 ? 21.581 -27.646 -43.843 1.00 36.19 772 ARG A CA 1
ATOM 6320 C C . ARG A 1 772 ? 21.353 -28.331 -42.490 1.00 36.19 772 ARG A C 1
ATOM 6322 O O . ARG A 1 772 ? 21.439 -29.558 -42.422 1.00 36.19 772 ARG A O 1
ATOM 6329 N N . THR A 1 773 ? 21.080 -27.569 -41.438 1.00 45.06 773 THR A N 1
ATOM 6330 C CA . THR A 1 773 ? 20.774 -28.106 -40.102 1.00 45.06 773 THR A CA 1
ATOM 6331 C C . THR A 1 773 ? 19.309 -28.563 -40.024 1.00 45.06 773 THR A C 1
ATOM 6333 O O . THR A 1 773 ? 18.443 -28.078 -40.753 1.00 45.06 773 THR A O 1
ATOM 6336 N N . ASN A 1 774 ? 19.003 -29.527 -39.149 1.00 45.28 774 ASN A N 1
ATOM 6337 C CA . ASN A 1 774 ? 17.647 -30.084 -39.001 1.00 45.28 774 ASN A CA 1
ATOM 6338 C C . ASN A 1 774 ? 16.598 -29.059 -38.512 1.00 45.28 774 ASN A C 1
ATOM 6340 O O . ASN A 1 774 ? 15.401 -29.272 -38.716 1.00 45.28 774 ASN A O 1
ATOM 6344 N N . ASP A 1 775 ? 17.015 -27.947 -37.900 1.00 51.72 775 ASP A N 1
ATOM 6345 C CA . ASP A 1 775 ? 16.105 -26.957 -37.312 1.00 51.72 775 ASP A CA 1
ATOM 6346 C C . ASP A 1 775 ? 15.548 -25.934 -38.314 1.00 51.72 775 ASP A C 1
ATOM 6348 O O . ASP A 1 775 ? 14.395 -25.516 -38.176 1.00 51.72 775 ASP A O 1
ATOM 6352 N N . GLU A 1 776 ? 16.271 -25.601 -39.388 1.00 51.66 776 GLU A N 1
ATOM 6353 C CA . GLU A 1 776 ? 15.746 -24.731 -40.455 1.00 51.66 776 GLU A CA 1
ATOM 6354 C C . GLU A 1 776 ? 14.538 -25.355 -41.168 1.00 51.66 776 GLU A C 1
ATOM 6356 O O . GLU A 1 776 ? 13.542 -24.680 -41.449 1.00 51.66 776 GLU A O 1
ATOM 6361 N N . ASN A 1 777 ? 14.588 -26.665 -41.428 1.00 54.47 777 ASN A N 1
ATOM 6362 C CA . ASN A 1 777 ? 13.484 -27.387 -42.064 1.00 54.47 777 ASN A CA 1
ATOM 6363 C C . ASN A 1 777 ? 12.240 -27.429 -41.163 1.00 54.47 777 ASN A C 1
ATOM 6365 O O . ASN A 1 777 ? 11.118 -27.252 -41.646 1.00 54.47 777 ASN A O 1
ATOM 6369 N N . LYS A 1 778 ? 12.424 -27.582 -39.844 1.00 60.12 778 LYS A N 1
ATOM 6370 C CA . LYS A 1 778 ? 11.326 -27.493 -38.867 1.00 60.12 778 LYS A CA 1
ATOM 6371 C C . LYS A 1 778 ? 10.728 -26.087 -38.819 1.00 60.12 778 LYS A C 1
ATOM 6373 O O . LYS A 1 778 ? 9.505 -25.947 -38.848 1.00 60.12 778 LYS A O 1
ATOM 6378 N N . ARG A 1 779 ? 11.569 -25.043 -38.794 1.00 59.34 779 ARG A N 1
ATOM 6379 C CA . ARG A 1 779 ? 11.134 -23.635 -38.775 1.00 59.34 779 ARG A CA 1
ATOM 6380 C C . ARG A 1 779 ? 10.275 -23.299 -39.990 1.00 59.34 779 ARG A C 1
ATOM 6382 O O . ARG A 1 779 ? 9.195 -22.740 -39.828 1.00 59.34 779 ARG A O 1
ATOM 6389 N N . LYS A 1 780 ? 10.707 -23.691 -41.188 1.00 59.44 780 LYS A N 1
ATOM 6390 C CA . LYS A 1 780 ? 9.939 -23.495 -42.427 1.00 59.44 780 LYS A CA 1
ATOM 6391 C C . LYS A 1 780 ? 8.599 -24.200 -42.419 1.00 59.44 780 LYS A C 1
ATOM 6393 O O . LYS A 1 780 ? 7.590 -23.570 -42.701 1.00 59.44 780 LYS A O 1
ATOM 6398 N N . THR A 1 781 ? 8.590 -25.474 -42.037 1.00 68.25 781 THR A N 1
ATOM 6399 C CA . THR A 1 781 ? 7.355 -26.264 -41.967 1.00 68.25 781 THR A CA 1
ATOM 6400 C C . THR A 1 781 ? 6.347 -25.593 -41.031 1.00 68.25 781 THR A C 1
ATOM 6402 O O . THR A 1 781 ? 5.167 -25.480 -41.351 1.00 68.25 781 THR A O 1
ATOM 6405 N N . LYS A 1 782 ? 6.820 -25.060 -39.897 1.00 67.88 782 LYS A N 1
ATOM 6406 C CA . LYS A 1 782 ? 5.988 -24.321 -38.941 1.00 67.88 782 LYS A CA 1
ATOM 6407 C C . LYS A 1 782 ? 5.475 -22.991 -39.506 1.00 67.88 782 LYS A C 1
ATOM 6409 O O . LYS A 1 782 ? 4.307 -22.664 -39.317 1.00 67.88 782 LYS A O 1
ATOM 6414 N N . VAL A 1 783 ? 6.316 -22.238 -40.217 1.00 64.69 783 VAL A N 1
ATOM 6415 C CA . VAL A 1 783 ? 5.923 -20.987 -40.891 1.00 64.69 783 VAL A CA 1
ATOM 6416 C C . VAL A 1 783 ? 4.880 -21.247 -41.984 1.00 64.69 783 VAL A C 1
ATOM 6418 O O . VAL A 1 783 ? 3.874 -20.545 -42.044 1.00 64.69 783 VAL A O 1
ATOM 6421 N N . GLU A 1 784 ? 5.064 -22.283 -42.802 1.00 66.75 784 GLU A N 1
ATOM 6422 C CA . GLU A 1 784 ? 4.106 -22.691 -43.837 1.00 66.75 784 GLU A CA 1
ATOM 6423 C C . GLU A 1 784 ? 2.764 -23.132 -43.237 1.00 66.75 784 GLU A C 1
ATOM 6425 O O . GLU A 1 784 ? 1.704 -22.761 -43.743 1.00 66.75 784 GLU A O 1
ATOM 6430 N N . GLN A 1 785 ? 2.787 -23.870 -42.124 1.00 74.25 785 GLN A N 1
ATOM 6431 C CA . GLN A 1 785 ? 1.577 -24.232 -41.382 1.00 74.25 785 GLN A CA 1
ATOM 6432 C C . GLN A 1 785 ? 0.839 -22.999 -40.847 1.00 74.25 785 GLN A C 1
ATOM 6434 O O . GLN A 1 785 ? -0.381 -22.922 -40.981 1.00 74.25 785 GLN A O 1
ATOM 6439 N N . LEU A 1 786 ? 1.558 -22.025 -40.277 1.00 72.56 786 LEU A N 1
ATOM 6440 C CA . LEU A 1 786 ? 0.972 -20.778 -39.772 1.00 72.56 786 LEU A CA 1
ATOM 6441 C C . LEU A 1 786 ? 0.354 -19.944 -40.895 1.00 72.56 786 LEU A C 1
ATOM 6443 O O . LEU A 1 786 ? -0.776 -19.487 -40.754 1.00 72.56 786 LEU A O 1
ATOM 6447 N N . LEU A 1 787 ? 1.050 -19.812 -42.025 1.00 68.25 787 LEU A N 1
ATOM 6448 C CA . LEU A 1 787 ? 0.531 -19.151 -43.222 1.00 68.25 787 LEU A CA 1
ATOM 6449 C C . LEU A 1 787 ? -0.730 -19.820 -43.766 1.00 68.25 787 LEU A C 1
ATOM 6451 O O . LEU A 1 787 ? -1.652 -19.145 -44.215 1.00 68.25 787 LEU A O 1
ATOM 6455 N N . LYS A 1 788 ? -0.770 -21.155 -43.750 1.00 76.69 788 LYS A N 1
ATOM 6456 C CA . LYS A 1 788 ? -1.941 -21.914 -44.193 1.00 76.69 788 LYS A CA 1
ATOM 6457 C C . LYS A 1 788 ? -3.113 -21.747 -43.224 1.00 76.69 788 LYS A C 1
ATOM 6459 O O . LYS A 1 788 ? -4.251 -21.669 -43.676 1.00 76.69 788 LYS A O 1
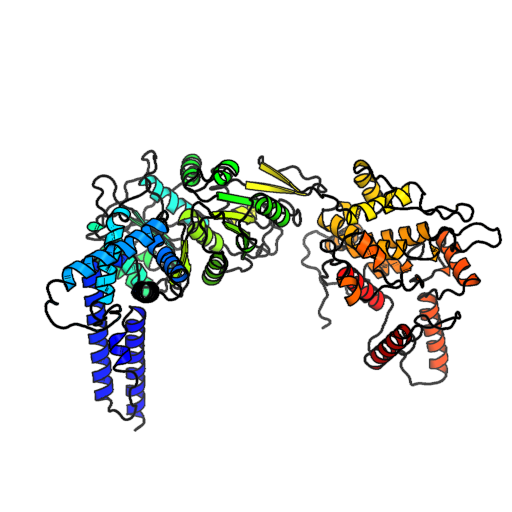ATOM 6464 N N . LYS A 1 789 ? -2.830 -21.699 -41.919 1.00 79.94 789 LYS A N 1
ATOM 6465 C CA . LYS A 1 789 ? -3.822 -21.529 -40.849 1.00 79.94 789 LYS A CA 1
ATOM 6466 C C . LYS A 1 789 ? -4.422 -20.120 -40.820 1.00 79.94 789 LYS A C 1
ATOM 6468 O O . LYS A 1 789 ? -5.613 -19.995 -40.579 1.00 79.94 789 LYS A O 1
ATOM 6473 N N . HIS A 1 790 ? -3.610 -19.097 -41.072 1.00 77.06 790 HIS A N 1
ATOM 6474 C CA . HIS A 1 790 ? -3.993 -17.681 -41.059 1.00 77.06 790 HIS A CA 1
ATOM 6475 C C . HIS A 1 790 ? -3.892 -17.086 -42.466 1.00 77.06 790 HIS A C 1
ATOM 6477 O O . HIS A 1 790 ? -3.224 -16.080 -42.701 1.00 77.06 790 HIS A O 1
ATOM 6483 N N . ASN A 1 791 ? -4.508 -17.767 -43.433 1.00 76.12 791 ASN A N 1
ATOM 6484 C CA . ASN A 1 791 ? -4.461 -17.380 -44.842 1.00 76.12 791 ASN A CA 1
ATOM 6485 C C . ASN A 1 791 ? -5.336 -16.158 -45.168 1.00 76.12 791 ASN A C 1
ATOM 6487 O O . ASN A 1 791 ? -5.382 -15.743 -46.324 1.00 76.12 791 ASN A O 1
ATOM 6491 N N . ASP A 1 792 ? -6.033 -15.615 -44.181 1.00 77.62 792 ASP A N 1
ATOM 6492 C CA . ASP A 1 792 ? -6.904 -14.447 -44.193 1.00 77.62 792 ASP A CA 1
ATOM 6493 C C . ASP A 1 792 ? -6.210 -13.203 -43.618 1.00 77.62 792 ASP A C 1
ATOM 6495 O O . ASP A 1 792 ? -6.529 -12.085 -44.020 1.00 77.62 792 ASP A O 1
ATOM 6499 N N . TYR A 1 793 ? -5.202 -13.384 -42.760 1.00 75.38 793 TYR A N 1
ATOM 6500 C CA . TYR A 1 793 ? -4.417 -12.287 -42.204 1.00 75.38 793 TYR A CA 1
ATOM 6501 C C . TYR A 1 793 ? -3.478 -11.675 -43.252 1.00 75.38 793 TYR A C 1
ATOM 6503 O O . TYR A 1 793 ? -2.583 -12.332 -43.793 1.00 75.38 793 TYR A O 1
ATOM 6511 N N . ALA A 1 794 ? -3.659 -10.386 -43.537 1.00 73.12 794 ALA A N 1
ATOM 6512 C CA . ALA A 1 794 ? -2.797 -9.657 -44.457 1.00 73.12 794 ALA A CA 1
ATOM 6513 C C . ALA A 1 794 ? -1.465 -9.296 -43.778 1.00 73.12 794 ALA A C 1
ATOM 6515 O O . ALA A 1 794 ? -1.396 -8.409 -42.929 1.00 73.12 794 ALA A O 1
ATOM 6516 N N . LEU A 1 795 ? -0.378 -9.948 -44.190 1.00 72.12 795 LEU A N 1
ATOM 6517 C CA . LEU A 1 795 ? 0.982 -9.581 -43.788 1.00 72.12 795 LEU A CA 1
ATOM 6518 C C . LEU A 1 795 ? 1.451 -8.359 -44.581 1.00 72.12 795 LEU A C 1
ATOM 6520 O O . LEU A 1 795 ? 2.244 -8.474 -45.505 1.00 72.12 795 LEU A O 1
ATOM 6524 N N . THR A 1 796 ? 0.918 -7.186 -44.267 1.00 73.62 796 THR A N 1
ATOM 6525 C CA . THR A 1 796 ? 1.422 -5.919 -44.808 1.00 73.62 796 THR A CA 1
ATOM 6526 C C . THR A 1 796 ? 2.788 -5.587 -44.194 1.00 73.62 796 THR A C 1
ATOM 6528 O O . THR A 1 796 ? 3.165 -6.138 -43.157 1.00 73.62 796 THR A O 1
ATOM 6531 N N . PHE A 1 797 ? 3.541 -4.673 -44.816 1.00 72.62 797 PHE A N 1
ATOM 6532 C CA . PHE A 1 797 ? 4.790 -4.163 -44.233 1.00 72.62 797 PHE A CA 1
ATOM 6533 C C . PHE A 1 797 ? 4.567 -3.591 -42.823 1.00 72.62 797 PHE A C 1
ATOM 6535 O O . PHE A 1 797 ? 5.341 -3.870 -41.911 1.00 72.62 797 PHE A O 1
ATOM 6542 N N . ASP A 1 798 ? 3.455 -2.877 -42.634 1.00 76.00 798 ASP A N 1
ATOM 6543 C CA . ASP A 1 798 ? 3.016 -2.356 -41.340 1.00 76.00 798 ASP A CA 1
ATOM 6544 C C . ASP A 1 798 ? 2.813 -3.458 -40.290 1.00 76.00 798 ASP A C 1
ATOM 6546 O O . ASP A 1 798 ? 3.444 -3.437 -39.231 1.00 76.00 798 ASP A O 1
ATOM 6550 N N . ASN A 1 799 ? 2.033 -4.493 -40.613 1.00 78.56 799 ASN A N 1
ATOM 6551 C CA . ASN A 1 799 ? 1.794 -5.611 -39.700 1.00 78.56 799 ASN A CA 1
ATOM 6552 C C . ASN A 1 799 ? 3.079 -6.378 -39.356 1.00 78.56 799 ASN A C 1
ATOM 6554 O O . ASN A 1 799 ? 3.238 -6.832 -38.222 1.00 78.56 799 ASN A O 1
ATOM 6558 N N . ILE A 1 800 ? 4.020 -6.501 -40.297 1.00 76.75 800 ILE A N 1
ATOM 6559 C CA . ILE A 1 800 ? 5.331 -7.110 -40.031 1.00 76.75 800 ILE A CA 1
ATOM 6560 C C . ILE A 1 800 ? 6.127 -6.262 -39.045 1.00 76.75 800 ILE A C 1
ATOM 6562 O O . ILE A 1 800 ? 6.655 -6.808 -38.077 1.00 76.75 800 ILE A O 1
ATOM 6566 N N . LEU A 1 801 ? 6.198 -4.945 -39.243 1.00 78.50 801 LEU A N 1
ATOM 6567 C CA . LEU A 1 801 ? 6.942 -4.070 -38.339 1.00 78.50 801 LEU A CA 1
ATOM 6568 C C . LEU A 1 801 ? 6.326 -4.008 -36.941 1.00 78.50 801 LEU A C 1
ATOM 6570 O O . LEU A 1 801 ? 7.074 -3.997 -35.965 1.00 78.50 801 LEU A O 1
ATOM 6574 N N . LYS A 1 802 ? 4.995 -4.068 -36.817 1.00 82.38 802 LYS A N 1
ATOM 6575 C CA . LYS A 1 802 ? 4.308 -4.220 -35.522 1.00 82.38 802 LYS A CA 1
ATOM 6576 C C . LYS A 1 802 ? 4.734 -5.507 -34.806 1.00 82.38 802 LYS A C 1
ATOM 6578 O O . LYS A 1 802 ? 5.135 -5.460 -33.644 1.00 82.38 802 LYS A O 1
ATOM 6583 N N . ILE A 1 803 ? 4.729 -6.646 -35.507 1.00 83.12 803 ILE A N 1
ATOM 6584 C CA . ILE A 1 803 ? 5.180 -7.938 -34.954 1.00 83.12 803 ILE A CA 1
ATOM 6585 C C . ILE A 1 803 ? 6.655 -7.872 -34.541 1.00 83.12 803 ILE A C 1
ATOM 6587 O O . ILE A 1 803 ? 7.011 -8.318 -33.452 1.00 83.12 803 ILE A O 1
ATOM 6591 N N . VAL A 1 804 ? 7.509 -7.297 -35.389 1.00 79.38 804 VAL A N 1
ATOM 6592 C CA . VAL A 1 804 ? 8.946 -7.133 -35.129 1.00 79.38 804 VAL A CA 1
ATOM 6593 C C . VAL A 1 804 ? 9.188 -6.260 -33.893 1.00 79.38 804 VAL A C 1
ATOM 6595 O O . VAL A 1 804 ? 10.007 -6.620 -33.048 1.00 79.38 804 VAL A O 1
ATOM 6598 N N . ALA A 1 805 ? 8.448 -5.162 -33.734 1.00 82.75 805 ALA A N 1
ATOM 6599 C CA . ALA A 1 805 ? 8.548 -4.276 -32.575 1.00 82.75 805 ALA A CA 1
ATOM 6600 C C . ALA A 1 805 ? 8.205 -4.997 -31.266 1.00 82.75 805 ALA A C 1
ATOM 6602 O O . ALA A 1 805 ? 8.972 -4.941 -30.303 1.00 82.75 805 ALA A O 1
ATOM 6603 N N . ILE A 1 806 ? 7.076 -5.716 -31.254 1.00 84.88 806 ILE A N 1
ATOM 6604 C CA . ILE A 1 806 ? 6.623 -6.511 -30.105 1.00 84.88 806 ILE A CA 1
ATOM 6605 C C . ILE A 1 806 ? 7.659 -7.586 -29.776 1.00 84.88 806 ILE A C 1
ATOM 6607 O O . ILE A 1 806 ? 8.079 -7.711 -28.626 1.00 84.88 806 ILE A O 1
ATOM 6611 N N . PHE A 1 807 ? 8.115 -8.327 -30.791 1.00 84.19 807 PHE A N 1
ATOM 6612 C CA . PHE A 1 807 ? 9.119 -9.377 -30.642 1.00 84.19 807 PHE A CA 1
ATOM 6613 C C . PHE A 1 807 ? 10.393 -8.849 -29.975 1.00 84.19 807 PHE A C 1
ATOM 6615 O O . PHE A 1 807 ? 10.876 -9.434 -29.006 1.00 84.19 807 PHE A O 1
ATOM 6622 N N . PHE A 1 808 ? 10.929 -7.730 -30.463 1.00 84.06 808 PHE A N 1
ATOM 6623 C CA . PHE A 1 808 ? 12.170 -7.172 -29.940 1.00 84.06 808 PHE A CA 1
ATOM 6624 C C . PHE A 1 808 ? 12.046 -6.575 -28.545 1.00 84.06 808 PHE A C 1
ATOM 6626 O O . PHE A 1 808 ? 12.977 -6.725 -27.749 1.00 84.06 808 PHE A O 1
ATOM 6633 N N . ARG A 1 809 ? 10.922 -5.918 -28.237 1.00 87.06 809 ARG A N 1
ATOM 6634 C CA . ARG A 1 809 ? 10.656 -5.426 -26.882 1.00 87.06 809 ARG A CA 1
ATOM 6635 C C . ARG A 1 809 ? 10.597 -6.581 -25.887 1.00 87.06 809 ARG A C 1
ATOM 6637 O O . ARG A 1 809 ? 11.354 -6.568 -24.921 1.00 87.06 809 ARG A O 1
ATOM 6644 N N . LEU A 1 810 ? 9.829 -7.634 -26.185 1.00 86.00 810 LEU A N 1
ATOM 6645 C CA . LEU A 1 810 ? 9.757 -8.833 -25.339 1.00 86.00 810 LEU A CA 1
ATOM 6646 C C . LEU A 1 810 ? 11.123 -9.512 -25.175 1.00 86.00 810 LEU A C 1
ATOM 6648 O O . LEU A 1 810 ? 11.530 -9.809 -24.056 1.00 86.00 810 LEU A O 1
ATOM 6652 N N . LYS A 1 811 ? 11.865 -9.703 -26.274 1.00 81.44 811 LYS A N 1
ATOM 6653 C CA . LYS A 1 811 ? 13.214 -10.302 -26.261 1.00 81.44 811 LYS A CA 1
ATOM 6654 C C . LYS A 1 811 ? 14.211 -9.517 -25.398 1.00 81.44 811 LYS A C 1
ATOM 6656 O O . LYS A 1 811 ? 15.156 -10.092 -24.858 1.00 81.44 811 LYS A O 1
ATOM 6661 N N . SER A 1 812 ? 14.006 -8.209 -25.284 1.00 84.12 812 SER A N 1
ATOM 6662 C CA . SER A 1 812 ? 14.874 -7.304 -24.527 1.00 84.12 812 SER A CA 1
ATOM 666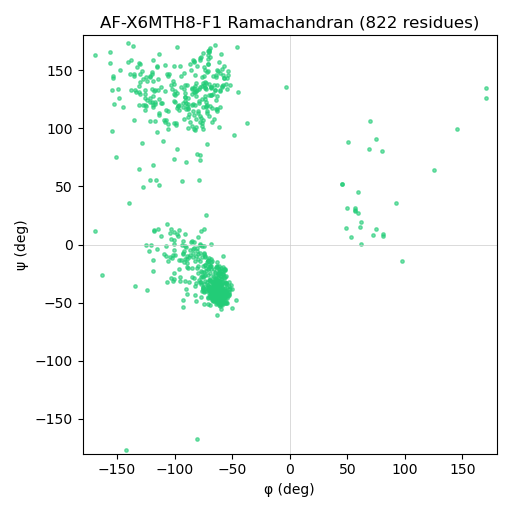3 C C . SER A 1 812 ? 14.359 -7.021 -23.115 1.00 84.12 812 SER A C 1
ATOM 6665 O O . SER A 1 812 ? 14.925 -6.171 -22.436 1.00 84.12 812 SER A O 1
ATOM 6667 N N . SER A 1 813 ? 13.304 -7.715 -22.668 1.00 85.06 813 SER A N 1
ATOM 6668 C CA . SER A 1 813 ? 12.622 -7.476 -21.387 1.00 85.06 813 SER A CA 1
ATOM 6669 C C . SER A 1 813 ? 12.098 -6.044 -21.222 1.00 85.06 813 SER A C 1
ATOM 6671 O O . SER A 1 813 ? 11.988 -5.536 -20.108 1.00 85.06 813 SER A O 1
ATOM 6673 N N . ILE A 1 814 ? 11.753 -5.397 -22.336 1.00 87.75 814 ILE A N 1
ATOM 6674 C CA . ILE A 1 814 ? 11.142 -4.070 -22.366 1.00 87.75 814 ILE A CA 1
ATOM 6675 C C . ILE A 1 814 ? 9.619 -4.252 -22.352 1.00 87.75 814 ILE A C 1
ATOM 6677 O O . ILE A 1 814 ? 9.098 -5.013 -23.176 1.00 87.75 814 ILE A O 1
ATOM 6681 N N . PRO A 1 815 ? 8.882 -3.558 -21.464 1.00 86.88 815 PRO A N 1
ATOM 6682 C CA . PRO A 1 815 ? 7.429 -3.641 -21.422 1.00 86.88 815 PRO A CA 1
ATOM 6683 C C . PRO A 1 815 ? 6.767 -3.317 -22.769 1.00 86.88 815 PRO A C 1
ATOM 6685 O O . PRO A 1 815 ? 7.139 -2.369 -23.473 1.00 86.88 815 PRO A O 1
ATOM 6688 N N . VAL A 1 816 ? 5.746 -4.103 -23.112 1.00 86.88 816 VAL A N 1
ATOM 6689 C CA . VAL A 1 816 ? 4.907 -3.894 -24.295 1.00 86.88 816 VAL A CA 1
ATOM 6690 C C . VAL A 1 816 ? 3.537 -3.419 -23.834 1.00 86.88 816 VAL A C 1
ATOM 6692 O O . VAL A 1 816 ? 2.741 -4.201 -23.326 1.00 86.88 816 VAL A O 1
ATOM 6695 N N . LEU A 1 817 ? 3.278 -2.128 -24.027 1.00 82.75 817 LEU A N 1
ATOM 6696 C CA . LEU A 1 817 ? 1.958 -1.522 -23.904 1.00 82.75 817 LEU A CA 1
ATOM 6697 C C . LEU A 1 817 ? 1.518 -1.101 -25.307 1.00 82.75 817 LEU A C 1
ATOM 6699 O O . LEU A 1 817 ? 2.225 -0.336 -25.964 1.00 82.75 817 LEU A O 1
ATOM 6703 N N . ILE A 1 818 ? 0.380 -1.616 -25.766 1.00 80.38 818 ILE A N 1
ATOM 6704 C CA . ILE A 1 818 ? -0.200 -1.272 -27.066 1.00 80.38 818 ILE A CA 1
ATOM 6705 C C . ILE A 1 818 ? -1.496 -0.527 -26.782 1.00 80.38 818 ILE A C 1
ATOM 6707 O O . ILE A 1 818 ? -2.430 -1.106 -26.235 1.00 80.38 818 ILE A O 1
ATOM 6711 N N . MET A 1 819 ? -1.529 0.754 -27.131 1.00 72.81 819 MET A N 1
ATOM 6712 C CA . MET A 1 819 ? -2.771 1.516 -27.189 1.00 72.81 819 MET A CA 1
ATOM 6713 C C . MET A 1 819 ? -3.313 1.398 -28.606 1.00 72.81 819 MET A C 1
ATOM 6715 O O . MET A 1 819 ? -2.580 1.619 -29.568 1.00 72.81 819 MET A O 1
ATOM 6719 N N . GLY A 1 820 ? -4.567 0.993 -28.720 1.00 70.31 820 GLY A N 1
ATOM 6720 C CA . GLY A 1 820 ? -5.261 0.857 -29.987 1.00 70.31 820 GLY A CA 1
ATOM 6721 C C . GLY A 1 820 ? -6.755 0.965 -29.751 1.00 70.31 820 GLY A C 1
ATOM 6722 O O . GLY A 1 820 ? -7.232 0.725 -28.640 1.00 70.31 820 GLY A O 1
ATOM 6723 N N . GLU A 1 821 ? -7.473 1.339 -30.794 1.00 71.56 821 GLU A N 1
ATOM 6724 C CA . GLU A 1 821 ? -8.922 1.449 -30.758 1.00 71.56 821 GLU A CA 1
ATOM 6725 C C . GLU A 1 821 ? -9.561 0.100 -31.063 1.00 71.56 821 GLU A C 1
ATOM 6727 O O . GLU A 1 821 ? -9.005 -0.746 -31.772 1.00 71.56 821 GLU A O 1
ATOM 6732 N N . THR A 1 822 ? -10.742 -0.126 -30.498 1.00 74.00 822 THR A N 1
ATOM 6733 C CA . THR A 1 822 ? -11.583 -1.229 -30.946 1.00 74.00 822 THR A CA 1
ATOM 6734 C C . THR A 1 822 ? -12.139 -0.851 -32.310 1.00 74.00 822 THR A C 1
ATOM 6736 O O . THR A 1 822 ? -12.929 0.084 -32.390 1.00 74.00 822 THR A O 1
ATOM 6739 N N . ALA A 1 823 ? -11.738 -1.569 -33.361 1.00 58.38 823 ALA A N 1
ATOM 6740 C CA . ALA A 1 823 ? -12.373 -1.453 -34.669 1.00 58.38 823 ALA A CA 1
ATOM 6741 C C . ALA A 1 823 ? -13.850 -1.862 -34.525 1.00 58.38 823 ALA A C 1
ATOM 6743 O O . ALA A 1 823 ? -14.142 -3.053 -34.377 1.00 58.38 823 ALA A O 1
ATOM 6744 N N . LEU A 1 824 ? -14.744 -0.873 -34.462 1.00 40.78 824 LEU A N 1
ATOM 6745 C CA . LEU A 1 824 ? -16.198 -1.037 -34.392 1.00 40.78 824 LEU A CA 1
ATOM 6746 C C . LEU A 1 824 ? -16.817 -0.903 -35.781 1.00 40.78 824 LEU A C 1
ATOM 6748 O O . LEU A 1 824 ? -16.431 0.039 -36.507 1.00 40.78 824 LEU A O 1
#

pLDDT: mean 78.5, std 17.14, range [25.67, 97.94]

Nearest PDB structures (foldseek):
  8s24-assembly1_A  TM=6.494E-01  e=2.556E-20  Homo sapiens
  6tax-assembly1_A  TM=6.545E-01  e=3.453E-20  Mus musculus
  6tay-assembly1_A  TM=6.585E-01  e=7.368E-19  Mus musculus
  4fct-assembly1_A  TM=4.479E-01  e=5.939E-03  Thermus thermophilus HB8
  6rn4-assembly1_A  TM=2.709E-01  e=1.781E-03  Escherichia coli HVH 50 (4-2593475)

Radius of gyration: 37.16 Å; Cα contacts (8 Å, |Δi|>4): 1104; chains: 1; bounding box: 98×69×116 Å

Solvent-accessible surface area (backbone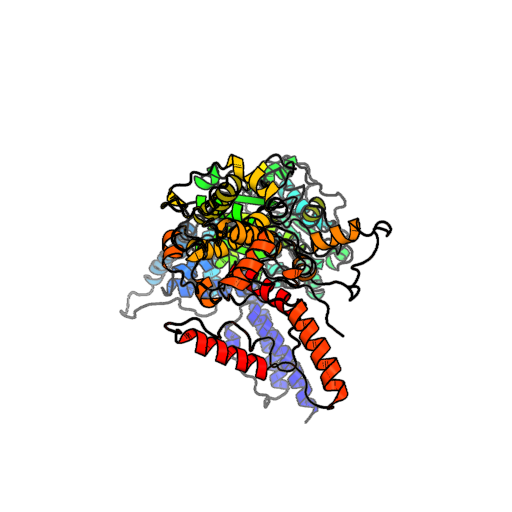 atoms only — not comparable to full-atom values): 47305 Å² total; per-residue (Å²): 120,75,72,61,52,54,57,44,49,55,40,48,52,52,38,49,53,44,52,49,52,32,41,57,59,45,50,57,70,67,57,71,75,61,76,77,83,68,84,86,56,54,65,68,55,45,53,48,52,36,48,54,43,49,54,50,41,55,49,50,53,49,53,53,50,52,47,33,70,78,20,62,57,42,35,83,44,48,36,47,48,51,47,54,48,52,54,34,50,54,37,33,75,67,63,55,63,37,69,63,31,48,52,56,48,48,34,59,54,32,55,70,37,69,80,72,48,72,66,58,52,49,47,50,62,53,63,54,65,59,61,56,55,66,67,51,62,79,76,58,93,72,83,83,89,80,85,82,86,64,94,81,78,61,88,85,45,58,70,55,52,50,20,61,48,43,51,70,48,52,80,44,56,62,64,69,71,73,48,95,62,81,85,83,60,84,80,77,56,64,31,39,70,38,31,38,76,47,57,80,85,41,53,65,44,37,52,52,42,56,27,46,56,62,31,39,68,72,37,54,74,38,45,44,79,44,35,74,81,62,46,68,62,58,53,49,27,49,49,50,53,50,42,38,60,93,50,56,79,55,93,87,59,67,57,68,35,38,42,32,35,59,70,44,31,48,74,70,50,36,54,52,49,54,57,48,46,64,70,45,27,75,74,24,73,21,32,39,38,35,40,30,66,51,74,83,27,74,60,42,56,75,37,51,93,38,47,59,84,76,81,70,78,62,50,67,70,60,41,19,60,50,39,49,67,56,30,31,59,48,71,66,47,57,73,70,66,74,50,84,25,27,34,42,39,38,36,39,29,92,54,76,77,37,44,61,70,58,53,52,50,51,55,55,66,71,62,73,56,91,48,75,57,31,57,36,79,44,76,41,71,38,59,66,72,57,55,49,60,51,43,54,53,63,64,63,38,71,95,64,90,58,61,33,36,38,39,38,37,41,37,36,47,43,30,62,61,48,34,57,52,50,41,31,39,66,63,30,26,39,47,67,28,95,89,58,59,49,40,62,52,46,44,48,33,33,39,42,36,37,50,47,35,42,44,65,82,68,89,49,94,49,51,56,69,52,42,28,62,55,38,41,62,68,11,82,73,36,44,85,46,31,43,44,57,34,38,40,37,33,72,56,43,98,68,81,79,92,52,96,45,62,43,73,44,70,88,76,76,48,76,58,45,44,53,40,51,42,51,53,50,32,53,74,72,53,58,38,58,41,40,61,89,46,91,77,67,84,53,74,91,79,55,87,74,62,75,85,51,49,62,62,49,34,60,74,63,25,57,56,28,49,67,30,60,56,25,33,50,32,30,42,40,37,44,32,66,50,47,57,56,52,75,71,32,60,54,51,35,34,92,55,35,60,58,47,98,87,67,48,39,50,47,48,40,42,53,50,53,55,26,42,42,60,52,32,40,46,69,41,35,64,50,71,70,60,54,52,51,52,55,48,71,73,48,82,84,74,77,94,81,70,68,92,75,73,81,84,89,72,80,72,56,71,66,45,64,48,50,62,70,42,70,50,56,45,55,42,71,57,74,72,53,63,80,66,44,64,68,66,35,95,85,80,52,54,66,66,58,48,62,73,67,61,78,75,63,86,54,65,41,37,56,22,34,50,56,87,77,40,82,37,70,67,22,54,53,50,53,50,44,42,70,74,68,66,52,68,64,49,44,50,47,65,50,51,50,52,47,54,51,49,49,60,56,37,71,74,74,55,97,82,83,86,89,54,77,55,89,71,72,71,60,91,76,88,78,82,93,82,83,87,60,80,60,61,61,53,51,50,55,51,48,53,50,49,38,65,73,44,54,82,63,77,82,42,74,58,56,48,50,53,52,50,47,53,51,51,26,56,59,37,76,35,88,85,83,84,89,79,79,81,91,124

Secondary structure (DSSP, 8-state):
-HHHHHHHHHHHHHHHHHHHHHHHTT--HHHHH-----TTS-HHHHHHHHHHHHHHHHHHHHHHHHHHHH-GGGGGS-HHHHHHHHHHHHHHHTTSSHHHHHHHHHHHHTTT-TT--HHHHHHHHHTTHHHHHHHHTTT-SS------------TTSHHHHHHHHHGGGHHHHS----------S-PPPBTSEEEEE--GGGHHHHHHHHHHHTT----TTTEEE--TT--HHHHHHHHHHHH-GGG---SS-PPEEEEE-GGGS-HHHHHHHHHHHHHHHTT--SEEEEEES-TTSHHHHHTGGGB--S-----HHHHHHHHHHH-B--HHHHHTT--SS-EEEEEE-SSTTS-HHHHHHHHHHTT--SSGGGEEEEEE-SSS--HHHHHHHHHTS---SS-EEEEEEE-TT--TTHHHHHIIIIIS-EEE-TTS-EEE--TTEEEEEEPPSS-GGGSSPPPHHHHHHHTGGGSTTTBTTTB-EEEEEETTS----SSSSEEEEPPPPPHHHHHHHHHHHHHHTTTT---TT--PPP-GGG-PPPGGGHHHHHHHH-GGGGG-HHHHHHHHHHHHHHHHHHHT-GGGSTTT--B-TTSPBP-HHHHHHHHHHHHHHHHHH--HHHHHHHHHHH-----TT--SPPP-S----HHHHHHHS-SSPPEEEPPPPHHHHTTS-TTTS-HHHHHHH------EEEEES-TTT--SHHHHHHHHHHHHH----EEHHHHHHHHHHHHHHHHTT-S-----SSTTTTSS-S---S---HHHHHHHHHHHHHHHHTTTS---HHHHHHHHHHHHHHHTT-----------

Organism: Reticulomyxa filosa (NCBI:txid46433)

Mean predicted aligned error: 13.49 Å